Protein 2KOZ (pdb70)

Foldseek 3Di:
DDAQVVQQVVLVVVPAHGWGQDPNRIDHHRDPD

Radius of gyration: 8.79 Å; Cα contacts (8 Å, |Δi|>4): 62; chains: 1; bounding box: 29×17×13 Å

Sequence (33 aa):
ACNDRDCSLDCIMKGYNTGSCVRGSCQCRRTSGACNDRDCSLDCIMKGYNTGSCVRGSCQCRRTSGACNDRDCSLDCIMKGYNTGSCVRGSCQCRRTSGACNDRDCSLDCIMKGYNTGSCVRGSCQCRRTSGACNDRDCSLDCIMKGYNTGSCVRGSCQCRRTSGACNDRDCSLDCIMKGYNTGSCVRGSCQCRRTSGACNDRDCSLDCIMKGYNTGSCVRGSCQCRRTSGACNDRDCSLDCIMKGYNTGSCVRGSCQCRRTSGACNDRDCSLDCIMKGYNTGSCVRGSCQCRRTSGACNDRDCSLDCIMKGYNTGSCVRGSCQCRRTSGACNDRDCSLDCIMKGYNTGSCVRGSCQCRRTSGACNDRDCSLDCIMKGYNTGSCVRGSCQCRRTSGACNDRDCSLDCIMKGYNTGSCVRGSCQCRRTSGACNDRDCSLDCIMKGYNTGSCVRGSCQCRRTSGACNDRDCSLDCIMKGYNTGSCVRGSCQCRRTSGACNDRDCSLDCIMKGYNTGSCVRGSCQCRRTSGACNDRDCSLDCIMKGYNTGSCVRGSCQCRRTSGACNDRDCSLDCIMKGYNTGSCVRGSCQCRRTSGACNDRDCSLDCIMKGYNTGSCVRGSCQCRRTSGACNDRDCSLDCIMKGYNTGSCVRGSCQCRRTSGACNDRDCSLDCIMKGYNTGSCVRGSCQCRRTSGACNDRDCSLDCIMKGYNTGSCVRGSCQCRRTSGACNDRDCSLDCIMKGYNTGSCVRGSCQCRRTSGACNDRDCSLDCIMKGYNTGSCVRGSCQCRRTSGACNDRDCSLDCIMKGYNTGSCVRGSCQCRRTSG

Solvent-accessible surface area: 2786 Å² total; per-residue (Å²): 122,42,62,82,166,93,3,24,103,72,0,98,164,106,47,99,69,51,7,62,52,61,236,60,48,36,96,27,180,169,100,101,147

Structure (mmCIF, N/CA/C/O backbone):
data_2KOZ
#
_entry.id   2KOZ
#
loop_
_atom_site.group_PDB
_atom_site.id
_atom_site.type_symbol
_atom_site.label_atom_id
_atom_site.label_alt_id
_atom_site.label_comp_id
_atom_site.label_asym_id
_atom_site.label_entity_id
_atom_site.label_seq_id
_atom_site.pdbx_PDB_ins_code
_atom_site.Cartn_x
_atom_site.Cartn_y
_atom_site.Cartn_z
_atom_site.occupancy
_atom_site.B_iso_or_equiv
_atom_site.auth_seq_id
_atom_site.auth_comp_id
_atom_site.auth_asym_id
_atom_site.auth_atom_id
_atom_site.pdbx_PDB_model_num
ATOM 1 N N . ALA A 1 1 ? 14.994 -0.490 1.789 1.00 0.00 1 ALA A N 1
ATOM 2 C CA . ALA A 1 1 ? 14.295 -1.645 2.423 1.00 0.00 1 ALA A CA 1
ATOM 3 C C . ALA A 1 1 ? 12.869 -1.761 1.881 1.00 0.00 1 ALA A C 1
ATOM 4 O O . ALA A 1 1 ? 12.050 -0.883 2.069 1.00 0.00 1 ALA A O 1
ATOM 13 N N . CYS A 1 2 ? 12.566 -2.837 1.207 1.00 0.00 2 CYS A N 1
ATOM 14 C CA . CYS A 1 2 ? 11.195 -3.006 0.650 1.00 0.00 2 CYS A CA 1
ATOM 15 C C . CYS A 1 2 ? 10.249 -3.560 1.724 1.00 0.00 2 CYS A C 1
ATOM 16 O O . CYS A 1 2 ? 9.069 -3.732 1.495 1.00 0.00 2 CYS A O 1
ATOM 23 N N . ASN A 1 3 ? 10.762 -3.842 2.890 1.00 0.00 3 ASN A N 1
ATOM 24 C CA . ASN A 1 3 ? 9.897 -4.388 3.977 1.00 0.00 3 ASN A CA 1
ATOM 25 C C . ASN A 1 3 ? 8.556 -3.649 4.014 1.00 0.00 3 ASN A C 1
ATOM 26 O O . ASN A 1 3 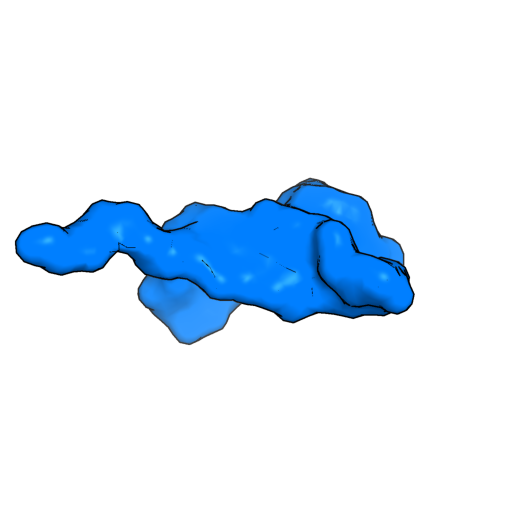? 8.468 -2.484 3.681 1.00 0.00 3 ASN A O 1
ATOM 37 N N . ASP A 1 4 ? 7.512 -4.320 4.418 1.00 0.00 4 ASP A N 1
ATOM 38 C CA . ASP A 1 4 ? 6.177 -3.659 4.477 1.00 0.00 4 ASP A CA 1
ATOM 39 C C . ASP A 1 4 ? 6.207 -2.489 5.465 1.00 0.00 4 ASP A C 1
ATOM 40 O O . ASP A 1 4 ? 5.341 -1.638 5.459 1.00 0.00 4 ASP A O 1
ATOM 49 N N . ARG A 1 5 ? 7.197 -2.442 6.314 1.00 0.00 5 ARG A N 1
ATOM 50 C CA . ARG A 1 5 ? 7.279 -1.326 7.299 1.00 0.00 5 ARG A CA 1
ATOM 51 C C . ARG A 1 5 ? 7.368 0.015 6.568 1.00 0.00 5 ARG A C 1
ATOM 52 O O . ARG A 1 5 ? 6.445 0.805 6.586 1.00 0.00 5 ARG A O 1
ATOM 73 N N . ASP A 1 6 ? 8.470 0.278 5.920 1.00 0.00 6 ASP A N 1
ATOM 74 C CA . ASP A 1 6 ? 8.610 1.568 5.186 1.00 0.00 6 ASP A CA 1
ATOM 75 C C . ASP A 1 6 ? 7.735 1.554 3.931 1.00 0.00 6 ASP A C 1
ATOM 76 O O . ASP A 1 6 ? 7.263 2.578 3.479 1.00 0.00 6 ASP A O 1
ATOM 85 N N . CYS A 1 7 ? 7.511 0.398 3.366 1.00 0.00 7 CYS A N 1
ATOM 86 C CA . CYS A 1 7 ? 6.663 0.319 2.143 1.00 0.00 7 CYS A CA 1
ATOM 87 C C . CYS A 1 7 ? 5.220 0.698 2.481 1.00 0.00 7 CYS A C 1
ATOM 88 O O . CYS A 1 7 ? 4.655 1.606 1.906 1.00 0.00 7 CYS A O 1
ATOM 95 N N . SER A 1 8 ? 4.620 0.010 3.414 1.00 0.00 8 SER A N 1
ATOM 96 C CA . SER A 1 8 ? 3.215 0.336 3.789 1.00 0.00 8 SER A CA 1
ATOM 97 C C . SER A 1 8 ? 3.123 1.797 4.234 1.00 0.00 8 SER A C 1
ATOM 98 O O . SER A 1 8 ? 2.313 2.557 3.741 1.00 0.00 8 SER A O 1
ATOM 106 N N . LEU A 1 9 ? 3.951 2.197 5.159 1.00 0.00 9 LEU A N 1
ATOM 107 C CA . LEU A 1 9 ? 3.915 3.611 5.630 1.00 0.00 9 LEU A CA 1
ATOM 108 C C . LEU A 1 9 ? 3.891 4.559 4.429 1.00 0.00 9 LEU A C 1
ATOM 109 O O . LEU A 1 9 ? 3.052 5.433 4.329 1.00 0.00 9 LEU A O 1
ATOM 125 N N . ASP A 1 10 ? 4.806 4.390 3.514 1.00 0.00 10 ASP A N 1
ATOM 126 C CA . ASP A 1 10 ? 4.834 5.276 2.317 1.00 0.00 10 ASP A CA 1
ATOM 127 C C . ASP A 1 10 ? 3.573 5.060 1.476 1.00 0.00 10 ASP A C 1
ATOM 128 O O . ASP A 1 10 ? 3.022 5.985 0.915 1.00 0.00 10 ASP A O 1
ATOM 137 N N . CYS A 1 11 ? 3.112 3.842 1.388 1.00 0.00 11 CYS A N 1
ATOM 138 C CA . CYS A 1 11 ? 1.885 3.567 0.587 1.00 0.00 11 CYS A CA 1
ATOM 139 C C . CYS A 1 11 ? 0.695 4.328 1.177 1.00 0.00 11 CYS A C 1
ATOM 140 O O . CYS A 1 11 ? -0.114 4.886 0.461 1.00 0.00 11 CYS A O 1
ATOM 147 N N . ILE A 1 12 ? 0.582 4.358 2.477 1.00 0.00 12 ILE A N 1
ATOM 148 C CA . ILE A 1 12 ? -0.554 5.088 3.109 1.00 0.00 12 ILE A CA 1
ATOM 149 C C . ILE A 1 12 ? -0.382 6.594 2.906 1.00 0.00 12 ILE A C 1
ATOM 150 O O . ILE A 1 12 ? -1.342 7.338 2.851 1.00 0.00 12 ILE A O 1
ATOM 166 N N . MET A 1 13 ? 0.835 7.048 2.792 1.00 0.00 13 MET A N 1
ATOM 167 C CA . MET A 1 13 ? 1.073 8.506 2.589 1.00 0.00 13 MET A CA 1
ATOM 168 C C . MET A 1 13 ? 0.900 8.867 1.113 1.00 0.00 13 MET A C 1
ATOM 169 O O . MET A 1 13 ? 0.337 9.890 0.776 1.00 0.00 13 MET A O 1
ATOM 183 N N . LYS A 1 14 ? 1.380 8.035 0.229 1.00 0.00 14 LYS A N 1
ATOM 184 C CA . LYS A 1 14 ? 1.243 8.331 -1.225 1.00 0.00 14 LYS A CA 1
ATOM 185 C C . LYS A 1 14 ? -0.215 8.655 -1.564 1.00 0.00 14 LYS A C 1
ATOM 186 O O . LYS A 1 14 ? -0.496 9.492 -2.399 1.00 0.00 14 LYS A O 1
ATOM 205 N N . GLY A 1 15 ? -1.145 7.998 -0.924 1.00 0.00 15 GLY A N 1
ATOM 206 C CA . GLY A 1 15 ? -2.577 8.269 -1.210 1.00 0.00 15 GLY A CA 1
ATOM 207 C C . GLY A 1 15 ? -3.374 6.964 -1.143 1.00 0.00 15 GLY A C 1
ATOM 208 O O . GLY A 1 15 ? -4.589 6.967 -1.175 1.00 0.00 15 GLY A O 1
ATOM 212 N N . TYR A 1 16 ? -2.703 5.848 -1.052 1.00 0.00 16 TYR A N 1
ATOM 213 C CA . TYR A 1 16 ? -3.425 4.547 -0.987 1.00 0.00 16 TYR A CA 1
ATOM 214 C C . TYR A 1 16 ? -3.751 4.195 0.467 1.00 0.00 16 TYR A C 1
ATOM 215 O O . TYR A 1 16 ? -4.006 5.059 1.282 1.00 0.00 16 TYR A O 1
ATOM 233 N N . ASN A 1 17 ? -3.749 2.932 0.797 1.00 0.00 17 ASN A N 1
ATOM 234 C CA . ASN A 1 17 ? -4.064 2.532 2.198 1.00 0.00 17 ASN A CA 1
ATOM 235 C C . ASN A 1 17 ? -3.001 1.566 2.732 1.00 0.00 17 ASN A C 1
ATOM 236 O O . ASN A 1 17 ? -2.651 1.596 3.896 1.00 0.00 17 ASN A O 1
ATOM 247 N N . THR A 1 18 ? -2.486 0.707 1.895 1.00 0.00 18 THR A N 1
ATOM 248 C CA . THR A 1 18 ? -1.449 -0.257 2.365 1.00 0.00 18 THR A CA 1
ATOM 249 C C . THR A 1 18 ? -0.591 -0.736 1.189 1.00 0.00 18 THR A C 1
ATOM 250 O O . THR A 1 18 ? -0.859 -0.429 0.045 1.00 0.00 18 THR A O 1
ATOM 261 N N . GLY A 1 19 ? 0.439 -1.488 1.466 1.00 0.00 19 GLY A N 1
ATOM 262 C CA . GLY A 1 19 ? 1.316 -1.990 0.370 1.00 0.00 19 GLY A CA 1
ATOM 263 C C . GLY A 1 19 ? 2.251 -3.070 0.918 1.00 0.00 19 GLY A C 1
ATOM 264 O O . GLY A 1 19 ? 2.211 -3.404 2.086 1.00 0.00 19 GLY A O 1
ATOM 268 N N . SER A 1 20 ? 3.093 -3.621 0.087 1.00 0.00 20 SER A N 1
ATOM 269 C CA . SER A 1 20 ? 4.030 -4.679 0.566 1.00 0.00 20 SER A CA 1
ATOM 270 C C . SER A 1 20 ? 5.257 -4.754 -0.347 1.00 0.00 20 SER A C 1
ATOM 271 O O . SER A 1 20 ? 5.351 -4.056 -1.337 1.00 0.00 20 SER A O 1
ATOM 279 N N . CYS A 1 21 ? 6.199 -5.597 -0.021 1.00 0.00 21 CYS A N 1
ATOM 280 C CA . CYS A 1 21 ? 7.419 -5.716 -0.871 1.00 0.00 21 CYS A CA 1
ATOM 281 C C . CYS A 1 21 ? 7.135 -6.604 -2.085 1.00 0.00 21 CYS A C 1
ATOM 282 O O . CYS A 1 21 ? 6.557 -7.666 -1.968 1.00 0.00 21 CYS A O 1
ATOM 289 N N . VAL A 1 22 ? 7.537 -6.178 -3.252 1.00 0.00 22 VAL A N 1
ATOM 290 C CA . VAL A 1 22 ? 7.288 -6.998 -4.472 1.00 0.00 22 VAL A CA 1
ATOM 291 C C . VAL A 1 22 ? 8.604 -7.247 -5.216 1.00 0.00 22 VAL A C 1
ATOM 292 O O . VAL A 1 22 ? 9.285 -6.325 -5.617 1.00 0.00 22 VAL A O 1
ATOM 305 N N . ARG A 1 23 ? 8.967 -8.488 -5.401 1.00 0.00 23 ARG A N 1
ATOM 306 C CA . ARG A 1 23 ? 10.241 -8.791 -6.117 1.00 0.00 23 ARG A CA 1
ATOM 307 C C . ARG A 1 23 ? 11.350 -7.855 -5.631 1.00 0.00 23 ARG A C 1
ATOM 308 O O . ARG A 1 23 ? 12.289 -7.564 -6.346 1.00 0.00 23 ARG A O 1
ATOM 329 N N . GLY A 1 24 ? 11.246 -7.378 -4.421 1.00 0.00 24 GLY A N 1
ATOM 330 C CA . GLY A 1 24 ? 12.290 -6.458 -3.890 1.00 0.00 24 GLY A CA 1
ATOM 331 C C . GLY A 1 24 ? 11.871 -5.011 -4.156 1.00 0.00 24 GLY A C 1
ATOM 332 O O . GLY A 1 24 ? 12.693 -4.124 -4.262 1.00 0.00 24 GLY A O 1
ATOM 336 N N . SER A 1 25 ? 10.593 -4.769 -4.266 1.00 0.00 25 SER A N 1
ATOM 337 C CA . SER A 1 25 ? 10.114 -3.380 -4.526 1.00 0.00 25 SER A CA 1
ATOM 338 C C . SER A 1 25 ? 9.029 -3.000 -3.517 1.00 0.00 25 SER A C 1
ATOM 339 O O . SER A 1 25 ? 8.928 -3.581 -2.458 1.00 0.00 25 SER A O 1
ATOM 347 N N . CYS A 1 26 ? 8.216 -2.031 -3.834 1.00 0.00 26 CYS A N 1
ATOM 348 C CA . CYS A 1 26 ? 7.145 -1.626 -2.878 1.00 0.00 26 CYS A CA 1
ATOM 349 C C . CYS A 1 26 ? 5.903 -1.147 -3.632 1.00 0.00 26 CYS A C 1
ATOM 350 O O . CYS A 1 26 ? 5.912 -0.117 -4.276 1.00 0.00 26 CYS A O 1
ATOM 357 N N . GLN A 1 27 ? 4.829 -1.883 -3.545 1.00 0.00 27 GLN A N 1
ATOM 358 C CA . GLN A 1 27 ? 3.580 -1.469 -4.245 1.00 0.00 27 GLN A CA 1
ATOM 359 C C . GLN A 1 27 ? 2.508 -1.097 -3.218 1.00 0.00 27 GLN A C 1
ATOM 360 O O . GLN A 1 27 ? 2.586 -1.474 -2.065 1.00 0.00 27 GLN A O 1
ATOM 374 N N . CYS A 1 28 ? 1.511 -0.359 -3.620 1.00 0.00 28 CYS A N 1
ATOM 375 C CA . CYS A 1 28 ? 0.444 0.034 -2.656 1.00 0.00 28 CYS A CA 1
ATOM 376 C C . CYS A 1 28 ? -0.914 -0.500 -3.117 1.00 0.00 28 CYS A C 1
ATOM 377 O O . CYS A 1 28 ? -1.088 -0.888 -4.255 1.00 0.00 28 CYS A O 1
ATOM 384 N N . ARG A 1 29 ? -1.879 -0.524 -2.237 1.00 0.00 29 ARG A N 1
ATOM 385 C CA . ARG A 1 29 ? -3.228 -1.031 -2.620 1.00 0.00 29 ARG A CA 1
ATOM 386 C C . ARG A 1 29 ? -4.313 -0.270 -1.854 1.00 0.00 29 ARG A C 1
ATOM 387 O O . ARG A 1 29 ? -4.225 -0.080 -0.657 1.00 0.00 29 ARG A O 1
ATOM 408 N N . ARG A 1 30 ? -5.337 0.166 -2.535 1.00 0.00 30 ARG A N 1
ATOM 409 C CA . ARG A 1 30 ? -6.426 0.915 -1.845 1.00 0.00 30 ARG A CA 1
ATOM 410 C C . ARG A 1 30 ? -7.537 -0.046 -1.408 1.00 0.00 30 ARG A C 1
ATOM 411 O O . ARG A 1 30 ? -7.752 -1.077 -2.013 1.00 0.00 30 ARG A O 1
ATOM 432 N N . THR A 1 31 ? -8.243 0.287 -0.362 1.00 0.00 31 THR A N 1
ATOM 433 C CA . THR A 1 31 ? -9.339 -0.607 0.111 1.00 0.00 31 THR A CA 1
ATOM 434 C C . THR A 1 31 ? -10.699 0.055 -0.121 1.00 0.00 31 THR A C 1
ATOM 435 O O . THR A 1 31 ? -11.314 0.569 0.791 1.00 0.00 31 THR A O 1
ATOM 446 N N . SER A 1 32 ? -11.173 0.048 -1.338 1.00 0.00 32 SER A N 1
ATOM 447 C CA . SER A 1 32 ? -12.493 0.679 -1.626 1.00 0.00 32 SER A CA 1
ATOM 448 C C . SER A 1 32 ? -12.989 0.259 -3.012 1.00 0.00 32 SER A C 1
ATOM 449 O O . SER A 1 32 ? -12.220 -0.152 -3.859 1.00 0.00 32 SER A O 1
ATOM 457 N N . GLY A 1 33 ? -14.268 0.357 -3.250 1.00 0.00 33 GLY A N 1
ATOM 458 C CA . GLY A 1 33 ? -14.812 -0.035 -4.581 1.00 0.00 33 GLY A CA 1
ATOM 459 C C . GLY A 1 33 ? -16.023 -0.951 -4.389 1.00 0.00 33 GLY A C 1
ATOM 460 O O . GLY A 1 33 ? -17.128 -0.497 -4.633 1.00 0.00 33 GLY A O 1
ATOM 465 N N . ALA A 1 1 ? 15.659 -4.955 0.382 1.00 0.00 1 ALA A N 2
ATOM 466 C CA . ALA A 1 1 ? 15.757 -3.487 0.617 1.00 0.00 1 ALA A CA 2
ATOM 467 C C . ALA A 1 1 ? 14.382 -2.915 0.974 1.00 0.00 1 ALA A C 2
ATOM 468 O O . ALA A 1 1 ? 14.271 -1.861 1.567 1.00 0.00 1 ALA A O 2
ATOM 477 N N . CYS A 1 2 ? 13.333 -3.603 0.614 1.00 0.00 2 CYS A N 2
ATOM 478 C CA . CYS A 1 2 ? 11.965 -3.099 0.933 1.00 0.00 2 CYS A CA 2
ATOM 479 C C . CYS A 1 2 ? 11.498 -3.657 2.281 1.00 0.00 2 CYS A C 2
ATOM 480 O O . CYS A 1 2 ? 11.893 -4.730 2.692 1.00 0.00 2 CYS A O 2
ATOM 487 N N . ASN A 1 3 ? 10.655 -2.935 2.966 1.00 0.00 3 ASN A N 2
ATOM 488 C CA . ASN A 1 3 ? 10.154 -3.417 4.286 1.00 0.00 3 ASN A CA 2
ATOM 489 C C . ASN A 1 3 ? 8.681 -3.035 4.456 1.00 0.00 3 ASN A C 2
ATOM 490 O O . ASN A 1 3 ? 8.291 -1.912 4.204 1.00 0.00 3 ASN A O 2
ATOM 501 N N . ASP A 1 4 ? 7.861 -3.956 4.879 1.00 0.00 4 ASP A N 2
ATOM 502 C CA . ASP A 1 4 ? 6.416 -3.638 5.059 1.00 0.00 4 ASP A CA 2
ATOM 503 C C . ASP A 1 4 ? 6.252 -2.446 6.006 1.00 0.00 4 ASP A C 2
ATOM 504 O O . ASP A 1 4 ? 5.216 -1.816 6.054 1.00 0.00 4 ASP A O 2
ATOM 513 N N . ARG A 1 5 ? 7.271 -2.134 6.759 1.00 0.00 5 ARG A N 2
ATOM 514 C CA . ARG A 1 5 ? 7.180 -0.984 7.702 1.00 0.00 5 ARG A CA 2
ATOM 515 C C . ARG A 1 5 ? 7.201 0.341 6.934 1.00 0.00 5 ARG A C 2
ATOM 516 O O . ARG A 1 5 ? 6.247 1.094 6.948 1.00 0.00 5 ARG A O 2
ATOM 537 N N . ASP A 1 6 ? 8.286 0.634 6.269 1.00 0.00 6 ASP A N 2
ATOM 538 C CA . ASP A 1 6 ? 8.370 1.912 5.506 1.00 0.00 6 ASP A CA 2
ATOM 539 C C . ASP A 1 6 ? 7.551 1.823 4.215 1.00 0.00 6 ASP A C 2
ATOM 540 O O . ASP A 1 6 ? 7.054 2.813 3.717 1.00 0.00 6 ASP A O 2
ATOM 549 N N . CYS A 1 7 ? 7.404 0.646 3.669 1.00 0.00 7 CYS A N 2
ATOM 550 C CA . CYS A 1 7 ? 6.615 0.508 2.411 1.00 0.00 7 CYS A CA 2
ATOM 551 C C . CYS A 1 7 ? 5.146 0.846 2.676 1.00 0.00 7 CYS A C 2
ATOM 552 O O . CYS A 1 7 ? 4.547 1.643 1.981 1.00 0.00 7 CYS A O 2
ATOM 559 N N . SER A 1 8 ? 4.560 0.253 3.679 1.00 0.00 8 SER A N 2
ATOM 560 C CA . SER A 1 8 ? 3.133 0.550 3.986 1.00 0.00 8 SER A CA 2
ATOM 561 C C . SER A 1 8 ? 2.987 2.017 4.399 1.00 0.00 8 SER A C 2
ATOM 562 O O . SER A 1 8 ? 2.203 2.756 3.839 1.00 0.00 8 SER A O 2
ATOM 570 N N . LEU A 1 9 ? 3.744 2.444 5.374 1.00 0.00 9 LEU A N 2
ATOM 571 C CA . LEU A 1 9 ? 3.653 3.864 5.817 1.00 0.00 9 LEU A CA 2
ATOM 572 C C . LEU A 1 9 ? 3.704 4.794 4.603 1.00 0.00 9 LEU A C 2
ATOM 573 O O . LEU A 1 9 ? 2.888 5.682 4.453 1.00 0.00 9 LEU A O 2
ATOM 589 N N . ASP A 1 10 ? 4.654 4.592 3.730 1.00 0.00 10 ASP A N 2
ATOM 590 C CA . ASP A 1 10 ? 4.751 5.458 2.521 1.00 0.00 10 ASP A CA 2
ATOM 591 C C . ASP A 1 10 ? 3.558 5.201 1.600 1.00 0.00 10 ASP A C 2
ATOM 592 O O . ASP A 1 10 ? 2.981 6.114 1.042 1.00 0.00 10 ASP A O 2
ATOM 601 N N . CYS A 1 11 ? 3.181 3.962 1.439 1.00 0.00 11 CYS A N 2
ATOM 602 C CA . CYS A 1 11 ? 2.022 3.642 0.560 1.00 0.00 11 CYS A CA 2
ATOM 603 C C . CYS A 1 11 ? 0.760 4.329 1.087 1.00 0.00 11 CYS A C 2
ATOM 604 O O . CYS A 1 11 ? 0.002 4.915 0.340 1.00 0.00 11 CYS A O 2
ATOM 611 N N . ILE A 1 12 ? 0.530 4.262 2.371 1.00 0.00 12 ILE A N 2
ATOM 612 C CA . ILE A 1 12 ? -0.680 4.914 2.946 1.00 0.00 12 ILE A CA 2
ATOM 613 C C . ILE A 1 12 ? -0.611 6.428 2.736 1.00 0.00 12 ILE A C 2
ATOM 614 O O . ILE A 1 12 ? -1.616 7.089 2.560 1.00 0.00 12 ILE A O 2
ATOM 630 N N . MET A 1 13 ? 0.570 6.979 2.750 1.00 0.00 13 MET A N 2
ATOM 631 C CA . MET A 1 13 ? 0.711 8.449 2.548 1.00 0.00 13 MET A CA 2
ATOM 632 C C . MET A 1 13 ? 0.403 8.813 1.093 1.00 0.00 13 MET A C 2
ATOM 633 O O . MET A 1 13 ? -0.173 9.845 0.810 1.00 0.00 13 MET A O 2
ATOM 647 N N . LYS A 1 14 ? 0.780 7.971 0.169 1.00 0.00 14 LYS A N 2
ATOM 648 C CA . LYS A 1 14 ? 0.505 8.268 -1.265 1.00 0.00 14 LYS A CA 2
ATOM 649 C C . LYS A 1 14 ? -0.992 8.514 -1.474 1.00 0.00 14 LYS A C 2
ATOM 650 O O . LYS A 1 14 ? -1.406 9.072 -2.471 1.00 0.00 14 LYS A O 2
ATOM 669 N N . GLY A 1 15 ? -1.805 8.103 -0.542 1.00 0.00 15 GLY A N 2
ATOM 670 C CA . GLY A 1 15 ? -3.268 8.311 -0.682 1.00 0.00 15 GLY A CA 2
ATOM 671 C C . GLY A 1 15 ? -3.963 6.965 -0.903 1.00 0.00 15 GLY A C 2
ATOM 672 O O . GLY A 1 15 ? -5.158 6.901 -1.108 1.00 0.00 15 GLY A O 2
ATOM 676 N N . TYR A 1 16 ? -3.224 5.890 -0.864 1.00 0.00 16 TYR A N 2
ATOM 677 C CA . TYR A 1 16 ? -3.845 4.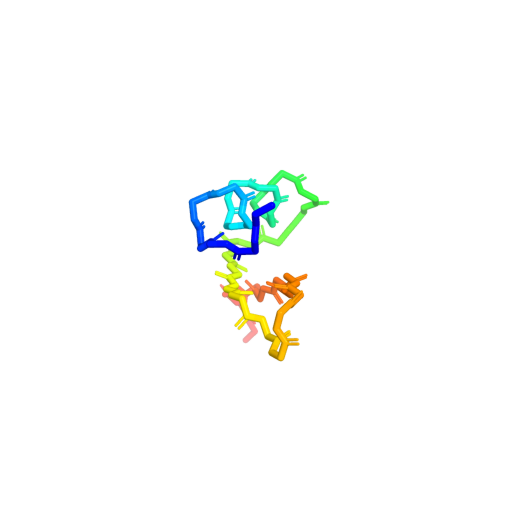552 -1.073 1.00 0.00 16 TYR A CA 2
ATOM 678 C C . TYR A 1 16 ? -4.320 3.975 0.265 1.00 0.00 16 TYR A C 2
ATOM 679 O O . TYR A 1 16 ? -4.912 4.666 1.071 1.00 0.00 16 TYR A O 2
ATOM 697 N N . ASN A 1 17 ? -4.070 2.717 0.511 1.00 0.00 17 ASN A N 2
ATOM 698 C CA . ASN A 1 17 ? -4.518 2.110 1.799 1.00 0.00 17 ASN A CA 2
ATOM 699 C C . ASN A 1 17 ? -3.390 1.282 2.420 1.00 0.00 17 ASN A C 2
ATOM 700 O O . ASN A 1 17 ? -3.230 1.240 3.624 1.00 0.00 17 ASN A O 2
ATOM 711 N N . THR A 1 18 ? -2.607 0.622 1.612 1.00 0.00 18 THR A N 2
ATOM 712 C CA . THR A 1 18 ? -1.494 -0.203 2.163 1.00 0.00 18 THR A CA 2
ATOM 713 C C . THR A 1 18 ? -0.509 -0.575 1.053 1.00 0.00 18 THR A C 2
ATOM 714 O O . THR A 1 18 ? -0.653 -0.164 -0.082 1.00 0.00 18 THR A O 2
ATOM 725 N N . GLY A 1 19 ? 0.490 -1.352 1.370 1.00 0.00 19 GLY A N 2
ATOM 726 C CA . GLY A 1 19 ? 1.483 -1.751 0.334 1.00 0.00 19 GLY A CA 2
ATOM 727 C C . GLY A 1 19 ? 2.361 -2.879 0.876 1.00 0.00 19 GLY A C 2
ATOM 728 O O . GLY A 1 19 ? 2.235 -3.285 2.014 1.00 0.00 19 GLY A O 2
ATOM 732 N N . SER A 1 20 ? 3.250 -3.387 0.068 1.00 0.00 20 SER A N 2
ATOM 733 C CA . SER A 1 20 ? 4.140 -4.489 0.535 1.00 0.00 20 SER A CA 2
ATOM 734 C C . SER A 1 20 ? 5.354 -4.608 -0.388 1.00 0.00 20 SER A C 2
ATOM 735 O O . SER A 1 20 ? 5.496 -3.867 -1.342 1.00 0.00 20 SER A O 2
ATOM 743 N N . CYS A 1 21 ? 6.230 -5.537 -0.116 1.00 0.00 21 CYS A N 2
ATOM 744 C CA . CYS A 1 21 ? 7.431 -5.700 -0.984 1.00 0.00 21 CYS A CA 2
ATOM 745 C C . CYS A 1 21 ? 7.083 -6.557 -2.202 1.00 0.00 21 CYS A C 2
ATOM 746 O O . CYS A 1 21 ? 6.456 -7.592 -2.086 1.00 0.00 21 CYS A O 2
ATOM 753 N N . VAL A 1 22 ? 7.483 -6.136 -3.371 1.00 0.00 22 VAL A N 2
ATOM 754 C CA . VAL A 1 22 ? 7.169 -6.930 -4.594 1.00 0.00 22 VAL A CA 2
ATOM 755 C C . VAL A 1 22 ? 8.459 -7.336 -5.311 1.00 0.00 22 VAL A C 2
ATOM 756 O O . VAL A 1 22 ? 9.168 -6.507 -5.847 1.00 0.00 22 VAL A O 2
ATOM 769 N N . ARG A 1 23 ? 8.769 -8.603 -5.323 1.00 0.00 23 ARG A N 2
ATOM 770 C CA . ARG A 1 23 ? 10.013 -9.059 -6.005 1.00 0.00 23 ARG A CA 2
ATOM 771 C C . ARG A 1 23 ? 11.192 -8.172 -5.597 1.00 0.00 23 ARG A C 2
ATOM 772 O O . ARG A 1 23 ? 12.161 -8.042 -6.317 1.00 0.00 23 ARG A O 2
ATOM 793 N N . GLY A 1 24 ? 11.114 -7.559 -4.448 1.00 0.00 24 GLY A N 2
ATOM 794 C CA . GLY A 1 24 ? 12.228 -6.679 -3.996 1.00 0.00 24 GLY A CA 2
ATOM 795 C C . GLY A 1 24 ? 11.881 -5.221 -4.299 1.00 0.00 24 GLY A C 2
ATOM 796 O O . GLY A 1 24 ? 12.746 -4.404 -4.538 1.00 0.00 24 GLY A O 2
ATOM 800 N N . SER A 1 25 ? 10.619 -4.888 -4.293 1.00 0.00 25 SER A N 2
ATOM 801 C CA . SER A 1 25 ? 10.219 -3.480 -4.584 1.00 0.00 25 SER A CA 2
ATOM 802 C C . SER A 1 25 ? 9.191 -2.997 -3.558 1.00 0.00 25 SER A C 2
ATOM 803 O O . SER A 1 25 ? 9.114 -3.500 -2.455 1.00 0.00 25 SER A O 2
ATOM 811 N N . CYS A 1 26 ? 8.401 -2.020 -3.916 1.00 0.00 26 CYS A N 2
ATOM 812 C CA . CYS A 1 26 ? 7.379 -1.495 -2.964 1.00 0.00 26 CYS A CA 2
ATOM 813 C C . CYS A 1 26 ? 6.128 -1.044 -3.724 1.00 0.00 26 CYS A C 2
ATOM 814 O O . CYS A 1 26 ? 6.159 -0.088 -4.474 1.00 0.00 26 CYS A O 2
ATOM 821 N N . GLN A 1 27 ? 5.029 -1.721 -3.534 1.00 0.00 27 GLN A N 2
ATOM 822 C CA . GLN A 1 27 ? 3.778 -1.326 -4.245 1.00 0.00 27 GLN A CA 2
ATOM 823 C C . GLN A 1 27 ? 2.700 -0.929 -3.233 1.00 0.00 27 GLN A C 2
ATOM 824 O O . GLN A 1 27 ? 2.732 -1.335 -2.088 1.00 0.00 27 GLN A O 2
ATOM 838 N N . CYS A 1 28 ? 1.746 -0.138 -3.644 1.00 0.00 28 CYS A N 2
ATOM 839 C CA . CYS A 1 28 ? 0.671 0.283 -2.701 1.00 0.00 28 CYS A CA 2
ATOM 840 C C . CYS A 1 28 ? -0.701 -0.129 -3.241 1.00 0.00 28 CYS A C 2
ATOM 841 O O . CYS A 1 28 ? -0.887 -0.298 -4.429 1.00 0.00 28 CYS A O 2
ATOM 848 N N . ARG A 1 29 ? -1.664 -0.291 -2.374 1.00 0.00 29 ARG A N 2
ATOM 849 C CA . ARG A 1 29 ? -3.025 -0.690 -2.836 1.00 0.00 29 ARG A CA 2
ATOM 850 C C . ARG A 1 29 ? -4.093 0.071 -2.046 1.00 0.00 29 ARG A C 2
ATOM 851 O O . ARG A 1 29 ? -3.882 0.458 -0.913 1.00 0.00 29 ARG A O 2
ATOM 872 N N . ARG A 1 30 ? -5.237 0.286 -2.634 1.00 0.00 30 ARG A N 2
ATOM 873 C CA . ARG A 1 30 ? -6.317 1.022 -1.914 1.00 0.00 30 ARG A CA 2
ATOM 874 C C . ARG A 1 30 ? -7.224 0.037 -1.171 1.00 0.00 30 ARG A C 2
ATOM 875 O O . ARG A 1 30 ? -6.920 -1.134 -1.051 1.00 0.00 30 ARG A O 2
ATOM 896 N N . THR A 1 31 ? -8.335 0.504 -0.669 1.00 0.00 31 THR A N 2
ATOM 897 C CA . THR A 1 31 ? -9.260 -0.407 0.068 1.00 0.00 31 THR A CA 2
ATOM 898 C C . THR A 1 31 ? -10.593 -0.521 -0.679 1.00 0.00 31 THR A C 2
ATOM 899 O O . THR A 1 31 ? -11.507 -1.189 -0.235 1.00 0.00 31 THR A O 2
ATOM 910 N N . SER A 1 32 ? -10.711 0.125 -1.806 1.00 0.00 32 SER A N 2
ATOM 911 C CA . SER A 1 32 ? -11.985 0.052 -2.577 1.00 0.00 32 SER A CA 2
ATOM 912 C C . SER A 1 32 ? -11.761 -0.690 -3.898 1.00 0.00 32 SER A C 2
ATOM 913 O O . SER A 1 32 ? -11.339 -0.114 -4.881 1.00 0.00 32 SER A O 2
ATOM 921 N N . GLY A 1 33 ? -12.043 -1.963 -3.928 1.00 0.00 33 GLY A N 2
ATOM 922 C CA . GLY A 1 33 ? -11.848 -2.740 -5.185 1.00 0.00 33 GLY A CA 2
ATOM 923 C C . GLY A 1 33 ? -11.318 -4.135 -4.848 1.00 0.00 33 GLY A C 2
ATOM 924 O O . GLY A 1 33 ? -11.666 -5.066 -5.553 1.00 0.00 33 GLY A O 2
ATOM 929 N N . ALA A 1 1 ? 16.953 -3.201 -0.242 1.00 0.00 1 ALA A N 3
ATOM 930 C CA . ALA A 1 1 ? 15.787 -4.104 -0.018 1.00 0.00 1 ALA A CA 3
ATOM 931 C C . ALA A 1 1 ? 14.588 -3.303 0.498 1.00 0.00 1 ALA A C 3
ATOM 932 O O . ALA A 1 1 ? 14.739 -2.294 1.159 1.00 0.00 1 ALA A O 3
ATOM 941 N N . CYS A 1 2 ? 13.396 -3.743 0.200 1.00 0.00 2 CYS A N 3
ATOM 942 C CA . CYS A 1 2 ? 12.187 -3.007 0.672 1.00 0.00 2 CYS A CA 3
ATOM 943 C C . CYS A 1 2 ? 11.693 -3.595 1.998 1.00 0.00 2 CYS A C 3
ATOM 944 O O . CYS A 1 2 ? 11.931 -4.746 2.303 1.00 0.00 2 CYS A O 3
ATOM 951 N N . ASN A 1 3 ? 11.003 -2.814 2.785 1.00 0.00 3 ASN A N 3
ATOM 952 C CA . ASN A 1 3 ? 10.492 -3.330 4.087 1.00 0.00 3 ASN A CA 3
ATOM 953 C C . ASN A 1 3 ? 8.966 -3.206 4.139 1.00 0.00 3 ASN A C 3
ATOM 954 O O . ASN A 1 3 ? 8.406 -2.181 3.804 1.00 0.00 3 ASN A O 3
ATOM 965 N N . ASP A 1 4 ? 8.290 -4.242 4.553 1.00 0.00 4 ASP A N 3
ATOM 966 C CA . ASP A 1 4 ? 6.801 -4.180 4.618 1.00 0.00 4 ASP A CA 3
ATOM 967 C C . ASP A 1 4 ? 6.360 -3.001 5.490 1.00 0.00 4 ASP A C 3
ATOM 968 O O . ASP A 1 4 ? 5.303 -2.434 5.297 1.00 0.00 4 ASP A O 3
ATOM 977 N N . ARG A 1 5 ? 7.168 -2.625 6.445 1.00 0.00 5 ARG A N 3
ATOM 978 C CA . ARG A 1 5 ? 6.798 -1.482 7.325 1.00 0.00 5 ARG A CA 3
ATOM 979 C C . ARG A 1 5 ? 6.997 -0.157 6.581 1.00 0.00 5 ARG A C 3
ATOM 980 O O . ARG A 1 5 ? 6.233 0.775 6.737 1.00 0.00 5 ARG A O 3
ATOM 1001 N N . ASP A 1 6 ? 8.019 -0.068 5.774 1.00 0.00 6 ASP A N 3
ATOM 1002 C CA . ASP A 1 6 ? 8.266 1.194 5.022 1.00 0.00 6 ASP A CA 3
ATOM 1003 C C . ASP A 1 6 ? 7.305 1.304 3.837 1.00 0.00 6 ASP A C 3
ATOM 1004 O O . ASP A 1 6 ? 6.850 2.376 3.493 1.00 0.00 6 ASP A O 3
ATOM 1013 N N . CYS A 1 7 ? 6.990 0.204 3.208 1.00 0.00 7 CYS A N 3
ATOM 1014 C CA . CYS A 1 7 ? 6.056 0.256 2.047 1.00 0.00 7 CYS A CA 3
ATOM 1015 C C . CYS A 1 7 ? 4.664 0.681 2.511 1.00 0.00 7 CYS A C 3
ATOM 1016 O O . CYS A 1 7 ? 4.064 1.580 1.958 1.00 0.00 7 CYS A O 3
ATOM 1023 N N . SER A 1 8 ? 4.144 0.048 3.526 1.00 0.00 8 SER A N 3
ATOM 1024 C CA . SER A 1 8 ? 2.792 0.427 4.023 1.00 0.00 8 SER A CA 3
ATOM 1025 C C . SER A 1 8 ? 2.800 1.891 4.472 1.00 0.00 8 SER A C 3
ATOM 1026 O O . SER A 1 8 ? 1.955 2.673 4.085 1.00 0.00 8 SER A O 3
ATOM 1034 N N . LEU A 1 9 ? 3.754 2.268 5.279 1.00 0.00 9 LEU A N 3
ATOM 1035 C CA . LEU A 1 9 ? 3.820 3.681 5.743 1.00 0.00 9 LEU A CA 3
ATOM 1036 C C . LEU A 1 9 ? 3.866 4.624 4.539 1.00 0.00 9 LEU A C 3
ATOM 1037 O O . LEU A 1 9 ? 3.135 5.591 4.465 1.00 0.00 9 LEU A O 3
ATOM 1053 N N . ASP A 1 10 ? 4.720 4.346 3.590 1.00 0.00 10 ASP A N 3
ATOM 1054 C CA . ASP A 1 10 ? 4.808 5.222 2.389 1.00 0.00 10 ASP A CA 3
ATOM 1055 C C . ASP A 1 10 ? 3.569 5.033 1.511 1.00 0.00 10 ASP A C 3
ATOM 1056 O O . ASP A 1 10 ? 2.983 5.984 1.034 1.00 0.00 10 ASP A O 3
ATOM 1065 N N . CYS A 1 11 ? 3.165 3.810 1.296 1.00 0.00 11 CYS A N 3
ATOM 1066 C CA . CYS A 1 11 ? 1.962 3.558 0.453 1.00 0.00 11 CYS A CA 3
ATOM 1067 C C . CYS A 1 11 ? 0.774 4.361 0.991 1.00 0.00 11 CYS A C 3
ATOM 1068 O O . CYS A 1 11 ? 0.063 5.009 0.250 1.00 0.00 11 CYS A O 3
ATOM 1075 N N . ILE A 1 12 ? 0.560 4.322 2.278 1.00 0.00 12 ILE A N 3
ATOM 1076 C CA . ILE A 1 12 ? -0.578 5.085 2.866 1.00 0.00 12 ILE A CA 3
ATOM 1077 C C . ILE A 1 12 ? -0.305 6.588 2.770 1.00 0.00 12 ILE A C 3
ATOM 1078 O O . ILE A 1 12 ? -1.214 7.390 2.682 1.00 0.00 12 ILE A O 3
ATOM 1094 N N . MET A 1 13 ? 0.941 6.974 2.782 1.00 0.00 13 MET A N 3
ATOM 1095 C CA . MET A 1 13 ? 1.275 8.423 2.688 1.00 0.00 13 MET A CA 3
ATOM 1096 C C . MET A 1 13 ? 0.945 8.950 1.290 1.00 0.00 13 MET A C 3
ATOM 1097 O O . MET A 1 13 ? 0.643 10.113 1.108 1.00 0.00 13 MET A O 3
ATOM 1111 N N . LYS A 1 14 ? 0.998 8.102 0.299 1.00 0.00 14 LYS A N 3
ATOM 1112 C CA . LYS A 1 14 ? 0.685 8.551 -1.087 1.00 0.00 14 LYS A CA 3
ATOM 1113 C C . LYS A 1 14 ? -0.809 8.864 -1.218 1.00 0.00 14 LYS A C 3
ATOM 1114 O O . LYS A 1 14 ? -1.217 9.658 -2.042 1.00 0.00 14 LYS A O 3
ATOM 1133 N N . GLY A 1 15 ? -1.627 8.242 -0.412 1.00 0.00 15 GLY A N 3
ATOM 1134 C CA . GLY A 1 15 ? -3.086 8.501 -0.487 1.00 0.00 15 GLY A CA 3
ATOM 1135 C C . GLY A 1 15 ? -3.833 7.187 -0.726 1.00 0.00 15 GLY A C 3
ATOM 1136 O O . GLY A 1 15 ? -5.004 7.178 -1.052 1.00 0.00 15 GLY A O 3
ATOM 1140 N N . TYR A 1 16 ? -3.168 6.075 -0.570 1.00 0.00 16 TYR A N 3
ATOM 1141 C CA . TYR A 1 16 ? -3.843 4.765 -0.789 1.00 0.00 16 TYR A CA 3
ATOM 1142 C C . TYR A 1 16 ? -4.318 4.188 0.548 1.00 0.00 16 TYR A C 3
ATOM 1143 O O . TYR A 1 16 ? -4.619 4.916 1.473 1.00 0.00 16 TYR A O 3
ATOM 1161 N N . ASN A 1 17 ? -4.394 2.889 0.661 1.00 0.00 17 ASN A N 3
ATOM 1162 C CA . ASN A 1 17 ? -4.856 2.281 1.942 1.00 0.00 17 ASN A CA 3
ATOM 1163 C C . ASN A 1 17 ? -3.767 1.376 2.528 1.00 0.00 17 ASN A C 3
ATOM 1164 O O . ASN A 1 17 ? -3.653 1.227 3.729 1.00 0.00 17 ASN A O 3
ATOM 1175 N N . THR A 1 18 ? -2.970 0.767 1.693 1.00 0.00 18 THR A N 3
ATOM 1176 C CA . THR A 1 18 ? -1.894 -0.127 2.211 1.00 0.00 18 THR A CA 3
ATOM 1177 C C . THR A 1 18 ? -1.030 -0.642 1.057 1.00 0.00 18 THR A C 3
ATOM 1178 O O . THR A 1 18 ? -1.334 -0.434 -0.099 1.00 0.00 18 THR A O 3
ATOM 1189 N N . GLY A 1 19 ? 0.047 -1.315 1.364 1.00 0.00 19 GLY A N 3
ATOM 1190 C CA . GLY A 1 19 ? 0.929 -1.842 0.284 1.00 0.00 19 GLY A CA 3
ATOM 1191 C C . GLY A 1 19 ? 1.937 -2.824 0.882 1.00 0.00 19 GLY A C 3
ATOM 1192 O O . GLY A 1 19 ? 1.893 -3.136 2.055 1.00 0.00 19 GLY A O 3
ATOM 1196 N N . SER A 1 20 ? 2.847 -3.314 0.084 1.00 0.00 20 SER A N 3
ATOM 1197 C CA . SER A 1 20 ? 3.859 -4.277 0.609 1.00 0.00 20 SER A CA 3
ATOM 1198 C C . SER A 1 20 ? 5.058 -4.358 -0.342 1.00 0.00 20 SER A C 3
ATOM 1199 O O . SER A 1 20 ? 5.006 -3.889 -1.461 1.00 0.00 20 SER A O 3
ATOM 1207 N N . CYS A 1 21 ? 6.137 -4.947 0.096 1.00 0.00 21 CYS A N 3
ATOM 1208 C CA . CYS A 1 21 ? 7.336 -5.056 -0.786 1.00 0.00 21 CYS A CA 3
ATOM 1209 C C . CYS A 1 21 ? 7.171 -6.224 -1.760 1.00 0.00 21 CYS A C 3
ATOM 1210 O O . CYS A 1 21 ? 6.455 -7.169 -1.496 1.00 0.00 21 CYS A O 3
ATOM 1217 N N . VAL A 1 22 ? 7.831 -6.167 -2.884 1.00 0.00 22 VAL A N 3
ATOM 1218 C CA . VAL A 1 22 ? 7.713 -7.278 -3.873 1.00 0.00 22 VAL A CA 3
ATOM 1219 C C . VAL A 1 22 ? 9.077 -7.578 -4.502 1.00 0.00 22 VAL A C 3
ATOM 1220 O O . VAL A 1 22 ? 9.602 -6.798 -5.271 1.00 0.00 22 VAL A O 3
ATOM 1233 N N . ARG A 1 23 ? 9.652 -8.704 -4.183 1.00 0.00 23 ARG A N 3
ATOM 1234 C CA . ARG A 1 23 ? 10.979 -9.058 -4.764 1.00 0.00 23 ARG A CA 3
ATOM 1235 C C . ARG A 1 23 ? 11.965 -7.899 -4.590 1.00 0.00 23 ARG A C 3
ATOM 1236 O O . ARG A 1 23 ? 12.904 -7.753 -5.345 1.00 0.00 23 ARG A O 3
ATOM 1257 N N . GLY A 1 24 ? 11.759 -7.074 -3.599 1.00 0.00 24 GLY A N 3
ATOM 1258 C CA . GLY A 1 24 ? 12.688 -5.929 -3.381 1.00 0.00 24 GLY A CA 3
ATOM 1259 C C . GLY A 1 24 ? 12.068 -4.652 -3.950 1.00 0.00 24 GLY A C 3
ATOM 1260 O O . GLY A 1 24 ? 12.760 -3.711 -4.284 1.00 0.00 24 GLY A O 3
ATOM 1264 N N . SER A 1 25 ? 10.770 -4.611 -4.062 1.00 0.00 25 SER A N 3
ATOM 1265 C CA . SER A 1 25 ? 10.108 -3.391 -4.610 1.00 0.00 25 SER A CA 3
ATOM 1266 C C . SER A 1 25 ? 9.057 -2.875 -3.626 1.00 0.00 25 SER A C 3
ATOM 1267 O O . SER A 1 25 ? 9.041 -3.249 -2.470 1.00 0.00 25 SER A O 3
ATOM 1275 N N . CYS A 1 26 ? 8.177 -2.019 -4.072 1.00 0.00 26 CYS A N 3
ATOM 1276 C CA . CYS A 1 26 ? 7.134 -1.481 -3.152 1.00 0.00 26 CYS A CA 3
ATOM 1277 C C . CYS A 1 26 ? 5.829 -1.222 -3.910 1.00 0.00 26 CYS A C 3
ATOM 1278 O O . CYS A 1 26 ? 5.777 -0.420 -4.821 1.00 0.00 26 CYS A O 3
ATOM 1285 N N . GLN A 1 27 ? 4.775 -1.895 -3.537 1.00 0.00 27 GLN A N 3
ATOM 1286 C CA . GLN A 1 27 ? 3.472 -1.685 -4.231 1.00 0.00 27 GLN A CA 3
ATOM 1287 C C . GLN A 1 27 ? 2.416 -1.204 -3.231 1.00 0.00 27 GLN A C 3
ATOM 1288 O O . GLN A 1 27 ? 2.457 -1.538 -2.063 1.00 0.00 27 GLN A O 3
ATOM 1302 N N . CYS A 1 28 ? 1.470 -0.424 -3.679 1.00 0.00 28 CYS A N 3
ATOM 1303 C CA . CYS A 1 28 ? 0.413 0.072 -2.752 1.00 0.00 28 CYS A CA 3
ATOM 1304 C C . CYS A 1 28 ? -0.965 -0.398 -3.224 1.00 0.00 28 CYS A C 3
ATOM 1305 O O . CYS A 1 28 ? -1.111 -0.939 -4.303 1.00 0.00 28 CYS A O 3
ATOM 1312 N N . ARG A 1 29 ? -1.976 -0.201 -2.425 1.00 0.00 29 ARG A N 3
ATOM 1313 C CA . ARG A 1 29 ? -3.342 -0.641 -2.830 1.00 0.00 29 ARG A CA 3
ATOM 1314 C C . ARG A 1 29 ? -4.400 0.268 -2.198 1.00 0.00 29 ARG A C 3
ATOM 1315 O O . ARG A 1 29 ? -4.252 0.728 -1.084 1.00 0.00 29 ARG A O 3
ATOM 1336 N N . ARG A 1 30 ? -5.468 0.529 -2.902 1.00 0.00 30 ARG A N 3
ATOM 1337 C CA . ARG A 1 30 ? -6.534 1.406 -2.341 1.00 0.00 30 ARG A CA 3
ATOM 1338 C C . ARG A 1 30 ? -7.591 0.558 -1.626 1.00 0.00 30 ARG A C 3
ATOM 1339 O O . ARG A 1 30 ? -7.442 -0.638 -1.477 1.00 0.00 30 ARG A O 3
ATOM 1360 N N . THR A 1 31 ? -8.656 1.168 -1.185 1.00 0.00 31 THR A N 3
ATOM 1361 C CA . THR A 1 31 ? -9.720 0.394 -0.482 1.00 0.00 31 THR A CA 3
ATOM 1362 C C . THR A 1 31 ? -10.654 -0.263 -1.501 1.00 0.00 31 THR A C 3
ATOM 1363 O O . THR A 1 31 ? -10.347 -0.348 -2.674 1.00 0.00 31 THR A O 3
ATOM 1374 N N . SER A 1 32 ? -11.792 -0.728 -1.063 1.00 0.00 32 SER A N 3
ATOM 1375 C CA . SER A 1 32 ? -12.743 -1.380 -2.010 1.00 0.00 32 SER A CA 3
ATOM 1376 C C . SER A 1 32 ? -14.162 -0.849 -1.778 1.00 0.00 32 SER A C 3
ATOM 1377 O O . SER A 1 32 ? -14.771 -0.273 -2.656 1.00 0.00 32 SER A O 3
ATOM 1385 N N . GLY A 1 33 ? -14.691 -1.042 -0.601 1.00 0.00 33 GLY A N 3
ATOM 1386 C CA . GLY A 1 33 ? -16.068 -0.551 -0.314 1.00 0.00 33 GLY A CA 3
ATOM 1387 C C . GLY A 1 33 ? -16.936 -1.714 0.171 1.00 0.00 33 GLY A C 3
ATOM 1388 O O . GLY A 1 33 ? -18.035 -1.455 0.630 1.00 0.00 33 GLY A O 3
ATOM 1393 N N . ALA A 1 1 ? 13.402 -7.083 2.076 1.00 0.00 1 ALA A N 4
ATOM 1394 C CA . ALA A 1 1 ? 14.374 -6.285 1.273 1.00 0.00 1 ALA A CA 4
ATOM 1395 C C . ALA A 1 1 ? 14.040 -4.793 1.366 1.00 0.00 1 ALA A C 4
ATOM 1396 O O . ALA A 1 1 ? 14.698 -4.041 2.056 1.00 0.00 1 ALA A O 4
ATOM 1405 N N . CYS A 1 2 ? 13.026 -4.363 0.672 1.00 0.00 2 CYS A N 4
ATOM 1406 C CA . CYS A 1 2 ? 12.648 -2.921 0.712 1.00 0.00 2 CYS A CA 4
ATOM 1407 C C . CYS A 1 2 ? 12.058 -2.563 2.082 1.00 0.00 2 CYS A C 4
ATOM 1408 O O . CYS A 1 2 ? 11.759 -1.418 2.360 1.00 0.00 2 CYS A O 4
ATOM 1415 N N . ASN A 1 3 ? 11.885 -3.535 2.937 1.00 0.00 3 ASN A N 4
ATOM 1416 C CA . ASN A 1 3 ? 11.310 -3.254 4.286 1.00 0.00 3 ASN A CA 4
ATOM 1417 C C . ASN A 1 3 ? 9.842 -2.837 4.156 1.00 0.00 3 ASN A C 4
ATOM 1418 O O . ASN A 1 3 ? 9.533 -1.699 3.863 1.00 0.00 3 ASN A O 4
ATOM 1429 N N . ASP A 1 4 ? 8.936 -3.750 4.371 1.00 0.00 4 ASP A N 4
ATOM 1430 C CA . ASP A 1 4 ? 7.489 -3.407 4.260 1.00 0.00 4 ASP A CA 4
ATOM 1431 C C . ASP A 1 4 ? 7.127 -2.301 5.255 1.00 0.00 4 ASP A C 4
ATOM 1432 O O . ASP A 1 4 ? 6.090 -1.677 5.153 1.00 0.00 4 ASP A O 4
ATOM 1441 N N . ARG A 1 5 ? 7.973 -2.053 6.218 1.00 0.00 5 ARG A N 4
ATOM 1442 C CA . ARG A 1 5 ? 7.674 -0.986 7.214 1.00 0.00 5 ARG A CA 4
ATOM 1443 C C . ARG A 1 5 ? 7.548 0.367 6.511 1.00 0.00 5 ARG A C 4
ATOM 1444 O O . ARG A 1 5 ? 6.512 1.002 6.547 1.00 0.00 5 ARG A O 4
ATOM 1465 N N . ASP A 1 6 ? 8.592 0.810 5.866 1.00 0.00 6 ASP A N 4
ATOM 1466 C CA . ASP A 1 6 ? 8.529 2.118 5.156 1.00 0.00 6 ASP A CA 4
ATOM 1467 C C . ASP A 1 6 ? 7.638 1.998 3.918 1.00 0.00 6 ASP A C 4
ATOM 1468 O O . ASP A 1 6 ? 7.186 2.981 3.367 1.00 0.00 6 ASP A O 4
ATOM 1477 N N . CYS A 1 7 ? 7.379 0.796 3.480 1.00 0.00 7 CYS A N 4
ATOM 1478 C CA . CYS A 1 7 ? 6.513 0.607 2.282 1.00 0.00 7 CYS A CA 4
ATOM 1479 C C . CYS A 1 7 ? 5.053 0.885 2.645 1.00 0.00 7 CYS A C 4
ATOM 1480 O O . CYS A 1 7 ? 4.417 1.756 2.081 1.00 0.00 7 CYS A O 4
ATOM 1487 N N . SER A 1 8 ? 4.517 0.159 3.588 1.00 0.00 8 SER A N 4
ATOM 1488 C CA . SER A 1 8 ? 3.099 0.390 3.989 1.00 0.00 8 SER A CA 4
ATOM 1489 C C . SER A 1 8 ? 2.921 1.834 4.464 1.00 0.00 8 SER A C 4
ATOM 1490 O O . SER A 1 8 ? 1.943 2.483 4.157 1.00 0.00 8 SER A O 4
ATOM 1498 N N . LEU A 1 9 ? 3.866 2.343 5.208 1.00 0.00 9 LEU A N 4
ATOM 1499 C CA . LEU A 1 9 ? 3.754 3.748 5.695 1.00 0.00 9 LEU A CA 4
ATOM 1500 C C . LEU A 1 9 ? 3.660 4.703 4.504 1.00 0.00 9 LEU A C 4
ATOM 1501 O O . LEU A 1 9 ? 2.824 5.585 4.466 1.00 0.00 9 LEU A O 4
ATOM 1517 N N . ASP A 1 10 ? 4.507 4.529 3.526 1.00 0.00 10 ASP A N 4
ATOM 1518 C CA . ASP A 1 10 ? 4.461 5.421 2.332 1.00 0.00 10 ASP A CA 4
ATOM 1519 C C . ASP A 1 10 ? 3.227 5.094 1.490 1.00 0.00 10 ASP A C 4
ATOM 1520 O O . ASP A 1 10 ? 2.575 5.971 0.958 1.00 0.00 10 ASP A O 4
ATOM 1529 N N . CYS A 1 11 ? 2.901 3.836 1.368 1.00 0.00 11 CYS A N 4
ATOM 1530 C CA . CYS A 1 11 ? 1.708 3.448 0.565 1.00 0.00 11 CYS A CA 4
ATOM 1531 C C . CYS A 1 11 ? 0.463 4.152 1.106 1.00 0.00 11 CYS A C 4
ATOM 1532 O O . CYS A 1 11 ? -0.350 4.660 0.359 1.00 0.00 11 CYS A O 4
ATOM 1539 N N . ILE A 1 12 ? 0.309 4.192 2.402 1.00 0.00 12 ILE A N 4
ATOM 1540 C CA . ILE A 1 12 ? -0.882 4.868 2.991 1.00 0.00 12 ILE A CA 4
ATOM 1541 C C . ILE A 1 12 ? -0.703 6.387 2.932 1.00 0.00 12 ILE A C 4
ATOM 1542 O O . ILE A 1 12 ? -1.657 7.137 2.914 1.00 0.00 12 ILE A O 4
ATOM 1558 N N . MET A 1 13 ? 0.520 6.845 2.900 1.00 0.00 13 MET A N 4
ATOM 1559 C CA . MET A 1 13 ? 0.764 8.316 2.838 1.00 0.00 13 MET A CA 4
ATOM 1560 C C . MET A 1 13 ? 0.528 8.825 1.415 1.00 0.00 13 MET A C 4
ATOM 1561 O O . MET A 1 13 ? -0.023 9.888 1.208 1.00 0.00 13 MET A O 4
ATOM 1575 N N . LYS A 1 14 ? 0.942 8.072 0.431 1.00 0.00 14 LYS A N 4
ATOM 1576 C CA . LYS A 1 14 ? 0.743 8.509 -0.978 1.00 0.00 14 LYS A CA 4
ATOM 1577 C C . LYS A 1 14 ? -0.743 8.767 -1.250 1.00 0.00 14 LYS A C 4
ATOM 1578 O O . LYS A 1 14 ? -1.098 9.587 -2.072 1.00 0.00 14 LYS A O 4
ATOM 1597 N N . GLY A 1 15 ? -1.612 8.075 -0.564 1.00 0.00 15 GLY A N 4
ATOM 1598 C CA . GLY A 1 15 ? -3.065 8.285 -0.784 1.00 0.00 15 GLY A CA 4
ATOM 1599 C C . GLY A 1 15 ? -3.763 6.941 -1.004 1.00 0.00 15 GLY A C 4
ATOM 1600 O O . GLY A 1 15 ? -4.941 6.886 -1.295 1.00 0.00 15 GLY A O 4
ATOM 1604 N N . TYR A 1 16 ? -3.051 5.854 -0.870 1.00 0.00 16 TYR A N 4
ATOM 1605 C CA . TYR A 1 16 ? -3.683 4.521 -1.075 1.00 0.00 16 TYR A CA 4
ATOM 1606 C C . TYR A 1 16 ? -4.278 4.012 0.241 1.00 0.00 16 TYR A C 4
ATOM 1607 O O . TYR A 1 16 ? -4.761 4.779 1.052 1.00 0.00 16 TYR A O 4
ATOM 1625 N N . ASN A 1 17 ? -4.251 2.727 0.460 1.00 0.00 17 ASN A N 4
ATOM 1626 C CA . ASN A 1 17 ? -4.815 2.175 1.724 1.00 0.00 17 ASN A CA 4
ATOM 1627 C C . ASN A 1 17 ? -3.795 1.260 2.405 1.00 0.00 17 ASN A C 4
ATOM 1628 O O . ASN A 1 17 ? -3.703 1.208 3.615 1.00 0.00 17 ASN A O 4
ATOM 1639 N N . THR A 1 18 ? -3.024 0.540 1.638 1.00 0.00 18 THR A N 4
ATOM 1640 C CA . THR A 1 18 ? -2.007 -0.369 2.243 1.00 0.00 18 THR A CA 4
ATOM 1641 C C . THR A 1 18 ? -1.166 -1.027 1.147 1.00 0.00 18 THR A C 4
ATOM 1642 O O . THR A 1 18 ? -1.612 -1.208 0.032 1.00 0.00 18 THR A O 4
ATOM 1653 N N . GLY A 1 19 ? 0.050 -1.388 1.457 1.00 0.00 19 GLY A N 4
ATOM 1654 C CA . GLY A 1 19 ? 0.918 -2.033 0.432 1.00 0.00 19 GLY A CA 4
ATOM 1655 C C . GLY A 1 19 ? 1.973 -2.900 1.126 1.00 0.00 19 GLY A C 4
ATOM 1656 O O . GLY A 1 19 ? 1.896 -3.158 2.311 1.00 0.00 19 GLY A O 4
ATOM 1660 N N . SER A 1 20 ? 2.956 -3.351 0.396 1.00 0.00 20 SER A N 4
ATOM 1661 C CA . SER A 1 20 ? 4.014 -4.202 1.013 1.00 0.00 20 SER A CA 4
ATOM 1662 C C . SER A 1 20 ? 5.221 -4.305 0.076 1.00 0.00 20 SER A C 4
ATOM 1663 O O . SER A 1 20 ? 5.318 -3.595 -0.906 1.00 0.00 20 SER A O 4
ATOM 1671 N N . CYS A 1 21 ? 6.142 -5.182 0.371 1.00 0.00 21 CYS A N 4
ATOM 1672 C CA . CYS A 1 21 ? 7.340 -5.326 -0.506 1.00 0.00 21 CYS A CA 4
ATOM 1673 C C . CYS A 1 21 ? 7.033 -6.267 -1.673 1.00 0.00 21 CYS A C 4
ATOM 1674 O O . CYS A 1 21 ? 6.387 -7.282 -1.512 1.00 0.00 21 CYS A O 4
ATOM 1681 N N . VAL A 1 22 ? 7.493 -5.936 -2.848 1.00 0.00 22 VAL A N 4
ATOM 1682 C CA . VAL A 1 22 ? 7.229 -6.810 -4.026 1.00 0.00 22 VAL A CA 4
ATOM 1683 C C . VAL A 1 22 ? 8.524 -7.044 -4.810 1.00 0.00 22 VAL A C 4
ATOM 1684 O O . VAL A 1 22 ? 9.097 -6.130 -5.369 1.00 0.00 22 VAL A O 4
ATOM 1697 N N . ARG A 1 23 ? 8.991 -8.263 -4.852 1.00 0.00 23 ARG A N 4
ATOM 1698 C CA . ARG A 1 23 ? 10.249 -8.551 -5.597 1.00 0.00 23 ARG A CA 4
ATOM 1699 C C . ARG A 1 23 ? 11.410 -7.751 -5.003 1.00 0.00 23 ARG A C 4
ATOM 1700 O O . ARG A 1 23 ? 12.192 -8.257 -4.222 1.00 0.00 23 ARG A O 4
ATOM 1721 N N . GLY A 1 24 ? 11.526 -6.505 -5.366 1.00 0.00 24 GLY A N 4
ATOM 1722 C CA . GLY A 1 24 ? 12.634 -5.670 -4.824 1.00 0.00 24 GLY A CA 4
ATOM 1723 C C . GLY A 1 24 ? 12.179 -4.211 -4.734 1.00 0.00 24 GLY A C 4
ATOM 1724 O O . GLY A 1 24 ? 12.972 -3.297 -4.840 1.00 0.00 24 GLY A O 4
ATOM 1728 N N . SER A 1 25 ? 10.908 -3.986 -4.539 1.00 0.00 25 SER A N 4
ATOM 1729 C CA . SER A 1 25 ? 10.407 -2.585 -4.444 1.00 0.00 25 SER A CA 4
ATOM 1730 C C . SER A 1 25 ? 9.255 -2.498 -3.439 1.00 0.00 25 SER A C 4
ATOM 1731 O O . SER A 1 25 ? 9.216 -3.219 -2.461 1.00 0.00 25 SER A O 4
ATOM 1739 N N . CYS A 1 26 ? 8.318 -1.622 -3.672 1.00 0.00 26 CYS A N 4
ATOM 1740 C CA . CYS A 1 26 ? 7.170 -1.485 -2.730 1.00 0.00 26 CYS A CA 4
ATOM 1741 C C . CYS A 1 26 ? 5.903 -1.094 -3.498 1.00 0.00 26 CYS A C 4
ATOM 1742 O O . CYS A 1 26 ? 5.862 -0.087 -4.177 1.00 0.00 26 CYS A O 4
ATOM 1749 N N . GLN A 1 27 ? 4.871 -1.885 -3.396 1.00 0.00 27 GLN A N 4
ATOM 1750 C CA . GLN A 1 27 ? 3.607 -1.560 -4.118 1.00 0.00 27 GLN A CA 4
ATOM 1751 C C . GLN A 1 27 ? 2.504 -1.203 -3.118 1.00 0.00 27 GLN A C 4
ATOM 1752 O O . GLN A 1 27 ? 2.550 -1.586 -1.966 1.00 0.00 27 GLN A O 4
ATOM 1766 N N . CYS A 1 28 ? 1.512 -0.473 -3.549 1.00 0.00 28 CYS A N 4
ATOM 1767 C CA . CYS A 1 28 ? 0.409 -0.093 -2.621 1.00 0.00 28 CYS A CA 4
ATOM 1768 C C . CYS A 1 28 ? -0.942 -0.516 -3.205 1.00 0.00 28 CYS A C 4
ATOM 1769 O O . CYS A 1 28 ? -1.080 -0.711 -4.396 1.00 0.00 28 CYS A O 4
ATOM 1776 N N . ARG A 1 29 ? -1.938 -0.660 -2.374 1.00 0.00 29 ARG A N 4
ATOM 1777 C CA . ARG A 1 29 ? -3.280 -1.070 -2.883 1.00 0.00 29 ARG A CA 4
ATOM 1778 C C . ARG A 1 29 ? -4.355 -0.102 -2.384 1.00 0.00 29 ARG A C 4
ATOM 1779 O O . ARG A 1 29 ? -4.406 0.237 -1.218 1.00 0.00 29 ARG A O 4
ATOM 1800 N N . ARG A 1 30 ? -5.216 0.343 -3.258 1.00 0.00 30 ARG A N 4
ATOM 1801 C CA . ARG A 1 30 ? -6.289 1.287 -2.835 1.00 0.00 30 ARG A CA 4
ATOM 1802 C C . ARG A 1 30 ? -7.541 0.511 -2.416 1.00 0.00 30 ARG A C 4
ATOM 1803 O O . ARG A 1 30 ? -7.559 -0.704 -2.421 1.00 0.00 30 ARG A O 4
ATOM 1824 N N . THR A 1 31 ? -8.587 1.201 -2.051 1.00 0.00 31 THR A N 4
ATOM 1825 C CA . THR A 1 31 ? -9.834 0.500 -1.634 1.00 0.00 31 THR A CA 4
ATOM 1826 C C . THR A 1 31 ? -10.992 0.880 -2.561 1.00 0.00 31 THR A C 4
ATOM 1827 O O . THR A 1 31 ? -11.462 2.000 -2.554 1.00 0.00 31 THR A O 4
ATOM 1838 N N . SER A 1 32 ? -11.455 -0.044 -3.357 1.00 0.00 32 SER A N 4
ATOM 1839 C CA . SER A 1 32 ? -12.582 0.266 -4.283 1.00 0.00 32 SER A CA 4
ATOM 1840 C C . SER A 1 32 ? -13.909 -0.185 -3.668 1.00 0.00 32 SER A C 4
ATOM 1841 O O . SER A 1 32 ? -14.063 -1.318 -3.261 1.00 0.00 32 SER A O 4
ATOM 1849 N N . GLY A 1 33 ? -14.870 0.697 -3.598 1.00 0.00 33 GLY A N 4
ATOM 1850 C CA . GLY A 1 33 ? -16.186 0.317 -3.007 1.00 0.00 33 GLY A CA 4
ATOM 1851 C C . GLY A 1 33 ? -17.300 0.605 -4.015 1.00 0.00 33 GLY A C 4
ATOM 1852 O O . GLY A 1 33 ? -17.012 1.227 -5.025 1.00 0.00 33 GLY A O 4
ATOM 1857 N N . ALA A 1 1 ? 17.246 -3.292 0.413 1.00 0.00 1 ALA A N 5
ATOM 1858 C CA . ALA A 1 1 ? 16.196 -4.278 0.804 1.00 0.00 1 ALA A CA 5
ATOM 1859 C C . ALA A 1 1 ? 14.863 -3.563 1.048 1.00 0.00 1 ALA A C 5
ATOM 1860 O O . ALA A 1 1 ? 14.804 -2.547 1.709 1.00 0.00 1 ALA A O 5
ATOM 1869 N N . CYS A 1 2 ? 13.792 -4.092 0.520 1.00 0.00 2 CYS A N 5
ATOM 1870 C CA . CYS A 1 2 ? 12.464 -3.448 0.722 1.00 0.00 2 CYS A CA 5
ATOM 1871 C C . CYS A 1 2 ? 11.977 -3.684 2.156 1.00 0.00 2 CYS A C 5
ATOM 1872 O O . CYS A 1 2 ? 12.739 -4.056 3.025 1.00 0.00 2 CYS A O 5
ATOM 1879 N N . ASN A 1 3 ? 10.713 -3.474 2.410 1.00 0.00 3 ASN A N 5
ATOM 1880 C CA . ASN A 1 3 ? 10.186 -3.691 3.789 1.00 0.00 3 ASN A CA 5
ATOM 1881 C C . ASN A 1 3 ? 8.706 -3.305 3.858 1.00 0.00 3 ASN A C 5
ATOM 1882 O O . ASN A 1 3 ? 8.289 -2.304 3.311 1.00 0.00 3 ASN A O 5
ATOM 1893 N N . ASP A 1 4 ? 7.909 -4.093 4.527 1.00 0.00 4 ASP A N 5
ATOM 1894 C CA . ASP A 1 4 ? 6.455 -3.772 4.631 1.00 0.00 4 ASP A CA 5
ATOM 1895 C C . ASP A 1 4 ? 6.238 -2.561 5.543 1.00 0.00 4 ASP A C 5
ATOM 1896 O O . ASP A 1 4 ? 5.212 -1.913 5.497 1.00 0.00 4 ASP A O 5
ATOM 1905 N N . ARG A 1 5 ? 7.195 -2.254 6.376 1.00 0.00 5 ARG A N 5
ATOM 1906 C CA . ARG A 1 5 ? 7.039 -1.086 7.290 1.00 0.00 5 ARG A CA 5
ATOM 1907 C C . ARG A 1 5 ? 7.142 0.224 6.506 1.00 0.00 5 ARG A C 5
ATOM 1908 O O . ARG A 1 5 ? 6.237 1.035 6.511 1.00 0.00 5 ARG A O 5
ATOM 1929 N N . ASP A 1 6 ? 8.240 0.440 5.833 1.00 0.00 6 ASP A N 5
ATOM 1930 C CA . ASP A 1 6 ? 8.398 1.699 5.054 1.00 0.00 6 ASP A CA 5
ATOM 1931 C C . ASP A 1 6 ? 7.479 1.681 3.828 1.00 0.00 6 ASP A C 5
ATOM 1932 O O . ASP A 1 6 ? 7.139 2.712 3.282 1.00 0.00 6 ASP A O 5
ATOM 1941 N N . CYS A 1 7 ? 7.076 0.519 3.393 1.00 0.00 7 CYS A N 5
ATOM 1942 C CA . CYS A 1 7 ? 6.181 0.442 2.203 1.00 0.00 7 CYS A CA 5
ATOM 1943 C C . CYS A 1 7 ? 4.764 0.880 2.580 1.00 0.00 7 CYS A C 5
ATOM 1944 O O . CYS A 1 7 ? 4.217 1.802 2.009 1.00 0.00 7 CYS A O 5
ATOM 1951 N N . SER A 1 8 ? 4.164 0.233 3.542 1.00 0.00 8 SER A N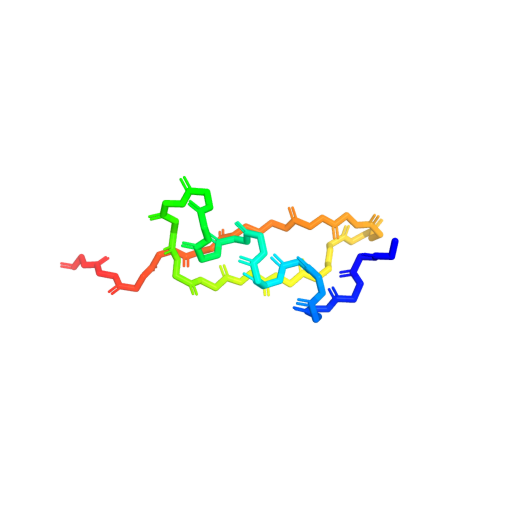 5
ATOM 1952 C CA . SER A 1 8 ? 2.785 0.623 3.952 1.00 0.00 8 SER A CA 5
ATOM 1953 C C . SER A 1 8 ? 2.769 2.094 4.375 1.00 0.00 8 SER A C 5
ATOM 1954 O O . SER A 1 8 ? 1.935 2.864 3.943 1.00 0.00 8 SER A O 5
ATOM 1962 N N . LEU A 1 9 ? 3.690 2.490 5.209 1.00 0.00 9 LEU A N 5
ATOM 1963 C CA . LEU A 1 9 ? 3.731 3.914 5.648 1.00 0.00 9 LEU A CA 5
ATOM 1964 C C . LEU A 1 9 ? 3.714 4.832 4.422 1.00 0.00 9 LEU A C 5
ATOM 1965 O O . LEU A 1 9 ? 2.906 5.734 4.318 1.00 0.00 9 LEU A O 5
ATOM 1981 N N . ASP A 1 10 ? 4.595 4.599 3.487 1.00 0.00 10 ASP A N 5
ATOM 1982 C CA . ASP A 1 10 ? 4.627 5.450 2.262 1.00 0.00 10 ASP A CA 5
ATOM 1983 C C . ASP A 1 10 ? 3.350 5.230 1.448 1.00 0.00 10 ASP A C 5
ATOM 1984 O O . ASP A 1 10 ? 2.725 6.165 0.988 1.00 0.00 10 ASP A O 5
ATOM 1993 N N . CYS A 1 11 ? 2.956 3.997 1.269 1.00 0.00 11 CYS A N 5
ATOM 1994 C CA . CYS A 1 11 ? 1.717 3.717 0.491 1.00 0.00 11 CYS A CA 5
ATOM 1995 C C . CYS A 1 11 ? 0.541 4.490 1.092 1.00 0.00 11 CYS A C 5
ATOM 1996 O O . CYS A 1 11 ? -0.122 5.256 0.421 1.00 0.00 11 CYS A O 5
ATOM 2003 N N . ILE A 1 12 ? 0.283 4.299 2.358 1.00 0.00 12 ILE A N 5
ATOM 2004 C CA . ILE A 1 12 ? -0.843 5.029 3.006 1.00 0.00 12 ILE A CA 5
ATOM 2005 C C . ILE A 1 12 ? -0.622 6.538 2.884 1.00 0.00 12 ILE A C 5
ATOM 2006 O O . ILE A 1 12 ? -1.553 7.318 2.916 1.00 0.00 12 ILE A O 5
ATOM 2022 N N . MET A 1 13 ? 0.608 6.951 2.743 1.00 0.00 13 MET A N 5
ATOM 2023 C CA . MET A 1 13 ? 0.897 8.409 2.614 1.00 0.00 13 MET A CA 5
ATOM 2024 C C . MET A 1 13 ? 0.627 8.874 1.181 1.00 0.00 13 MET A C 5
ATOM 2025 O O . MET A 1 13 ? 0.081 9.936 0.955 1.00 0.00 13 MET A O 5
ATOM 2039 N N . LYS A 1 14 ? 1.002 8.085 0.212 1.00 0.00 14 LYS A N 5
ATOM 2040 C CA . LYS A 1 14 ? 0.765 8.479 -1.206 1.00 0.00 14 LYS A CA 5
ATOM 2041 C C . LYS A 1 14 ? -0.725 8.748 -1.433 1.00 0.00 14 LYS A C 5
ATOM 2042 O O . LYS A 1 14 ? -1.110 9.409 -2.378 1.00 0.00 14 LYS A O 5
ATOM 2061 N N . GLY A 1 15 ? -1.565 8.243 -0.573 1.00 0.00 15 GLY A N 5
ATOM 2062 C CA . GLY A 1 15 ? -3.023 8.465 -0.733 1.00 0.00 15 GLY A CA 5
ATOM 2063 C C . GLY A 1 15 ? -3.743 7.119 -0.836 1.00 0.00 15 GLY A C 5
ATOM 2064 O O . GLY A 1 15 ? -4.929 7.057 -1.089 1.00 0.00 15 GLY A O 5
ATOM 2068 N N . TYR A 1 16 ? -3.032 6.040 -0.645 1.00 0.00 16 TYR A N 5
ATOM 2069 C CA . TYR A 1 16 ? -3.673 4.700 -0.734 1.00 0.00 16 TYR A CA 5
ATOM 2070 C C . TYR A 1 16 ? -4.111 4.224 0.654 1.00 0.00 16 TYR A C 5
ATOM 2071 O O . TYR A 1 16 ? -4.372 5.016 1.539 1.00 0.00 16 TYR A O 5
ATOM 2089 N N . ASN A 1 17 ? -4.193 2.937 0.852 1.00 0.00 17 ASN A N 5
ATOM 2090 C CA . ASN A 1 17 ? -4.614 2.410 2.182 1.00 0.00 17 ASN A CA 5
ATOM 2091 C C . ASN A 1 17 ? -3.559 1.444 2.726 1.00 0.00 17 ASN A C 5
ATOM 2092 O O . ASN A 1 17 ? -3.429 1.260 3.921 1.00 0.00 17 ASN A O 5
ATOM 2103 N N . THR A 1 18 ? -2.807 0.822 1.860 1.00 0.00 18 THR A N 5
ATOM 2104 C CA . THR A 1 18 ? -1.760 -0.131 2.327 1.00 0.00 18 THR A CA 5
ATOM 2105 C C . THR A 1 18 ? -0.926 -0.616 1.139 1.00 0.00 18 THR A C 5
ATOM 2106 O O . THR A 1 18 ? -1.196 -0.279 0.003 1.00 0.00 18 THR A O 5
ATOM 2117 N N . GLY A 1 19 ? 0.084 -1.403 1.387 1.00 0.00 19 GLY A N 5
ATOM 2118 C CA . GLY A 1 19 ? 0.928 -1.903 0.266 1.00 0.00 19 GLY A CA 5
ATOM 2119 C C . GLY A 1 19 ? 1.815 -3.046 0.761 1.00 0.00 19 GLY A C 5
ATOM 2120 O O . GLY A 1 19 ? 1.665 -3.529 1.865 1.00 0.00 19 GLY A O 5
ATOM 2124 N N . SER A 1 20 ? 2.739 -3.482 -0.050 1.00 0.00 20 SER A N 5
ATOM 2125 C CA . SER A 1 20 ? 3.638 -4.593 0.372 1.00 0.00 20 SER A CA 5
ATOM 2126 C C . SER A 1 20 ? 4.911 -4.593 -0.477 1.00 0.00 20 SER A C 5
ATOM 2127 O O . SER A 1 20 ? 5.039 -3.833 -1.417 1.00 0.00 20 SER A O 5
ATOM 2135 N N . CYS A 1 21 ? 5.851 -5.438 -0.158 1.00 0.00 21 CYS A N 5
ATOM 2136 C CA . CYS A 1 21 ? 7.109 -5.480 -0.954 1.00 0.00 21 CYS A CA 5
ATOM 2137 C C . CYS A 1 21 ? 6.915 -6.347 -2.200 1.00 0.00 21 CYS A C 5
ATOM 2138 O O . CYS A 1 21 ? 6.137 -7.281 -2.202 1.00 0.00 21 CYS A O 5
ATOM 2145 N N . VAL A 1 22 ? 7.612 -6.045 -3.260 1.00 0.00 22 VAL A N 5
ATOM 2146 C CA . VAL A 1 22 ? 7.463 -6.853 -4.504 1.00 0.00 22 VAL A CA 5
ATOM 2147 C C . VAL A 1 22 ? 8.827 -7.066 -5.164 1.00 0.00 22 VAL A C 5
ATOM 2148 O O . VAL A 1 22 ? 9.547 -6.127 -5.442 1.00 0.00 22 VAL A O 5
ATOM 2161 N N . ARG A 1 23 ? 9.190 -8.295 -5.414 1.00 0.00 23 ARG A N 5
ATOM 2162 C CA . ARG A 1 23 ? 10.509 -8.564 -6.054 1.00 0.00 23 ARG A CA 5
ATOM 2163 C C . ARG A 1 23 ? 11.591 -7.692 -5.411 1.00 0.00 23 ARG A C 5
ATOM 2164 O O . ARG A 1 23 ? 12.526 -7.266 -6.059 1.00 0.00 23 ARG A O 5
ATOM 2185 N N . GLY A 1 24 ? 11.468 -7.423 -4.140 1.00 0.00 24 GLY A N 5
ATOM 2186 C CA . GLY A 1 24 ? 12.488 -6.577 -3.456 1.00 0.00 24 GLY A CA 5
ATOM 2187 C C . GLY A 1 24 ? 12.132 -5.101 -3.637 1.00 0.00 24 GLY A C 5
ATOM 2188 O O . GLY A 1 24 ? 12.990 -4.242 -3.651 1.00 0.00 24 GLY A O 5
ATOM 2192 N N . SER A 1 25 ? 10.869 -4.797 -3.777 1.00 0.00 25 SER A N 5
ATOM 2193 C CA . SER A 1 25 ? 10.462 -3.375 -3.957 1.00 0.00 25 SER A CA 5
ATOM 2194 C C . SER A 1 25 ? 9.286 -3.040 -3.037 1.00 0.00 25 SER A C 5
ATOM 2195 O O . SER A 1 25 ? 9.151 -3.592 -1.963 1.00 0.00 25 SER A O 5
ATOM 2203 N N . CYS A 1 26 ? 8.436 -2.136 -3.444 1.00 0.00 26 CYS A N 5
ATOM 2204 C CA . CYS A 1 26 ? 7.274 -1.765 -2.585 1.00 0.00 26 CYS A CA 5
ATOM 2205 C C . CYS A 1 26 ? 6.088 -1.327 -3.448 1.00 0.00 26 CYS A C 5
ATOM 2206 O O . CYS A 1 26 ? 6.206 -0.455 -4.287 1.00 0.00 26 CYS A O 5
ATOM 2213 N N . GLN A 1 27 ? 4.944 -1.918 -3.241 1.00 0.00 27 GLN A N 5
ATOM 2214 C CA . GLN A 1 27 ? 3.744 -1.532 -4.038 1.00 0.00 27 GLN A CA 5
ATOM 2215 C C . GLN A 1 27 ? 2.639 -1.031 -3.103 1.00 0.00 27 GLN A C 5
ATOM 2216 O O . GLN A 1 27 ? 2.666 -1.273 -1.912 1.00 0.00 27 GLN A O 5
ATOM 2230 N N . CYS A 1 28 ? 1.670 -0.333 -3.628 1.00 0.00 28 CYS A N 5
ATOM 2231 C CA . CYS A 1 28 ? 0.571 0.180 -2.759 1.00 0.00 28 CYS A CA 5
ATOM 2232 C C . CYS A 1 28 ? -0.787 -0.323 -3.259 1.00 0.00 28 CYS A C 5
ATOM 2233 O O . CYS A 1 28 ? -0.946 -0.671 -4.413 1.00 0.00 28 CYS A O 5
ATOM 2240 N N . ARG A 1 29 ? -1.766 -0.362 -2.397 1.00 0.00 29 ARG A N 5
ATOM 2241 C CA . ARG A 1 29 ? -3.116 -0.837 -2.815 1.00 0.00 29 ARG A CA 5
ATOM 2242 C C . ARG A 1 29 ? -4.199 -0.150 -1.977 1.00 0.00 29 ARG A C 5
ATOM 2243 O O . ARG A 1 29 ? -4.063 0.004 -0.779 1.00 0.00 29 ARG A O 5
ATOM 2264 N N . ARG A 1 30 ? -5.270 0.265 -2.595 1.00 0.00 30 ARG A N 5
ATOM 2265 C CA . ARG A 1 30 ? -6.356 0.941 -1.829 1.00 0.00 30 ARG A CA 5
ATOM 2266 C C . ARG A 1 30 ? -7.364 -0.091 -1.318 1.00 0.00 30 ARG A C 5
ATOM 2267 O O . ARG A 1 30 ? -7.100 -1.277 -1.301 1.00 0.00 30 ARG A O 5
ATOM 2288 N N . THR A 1 31 ? -8.520 0.350 -0.898 1.00 0.00 31 THR A N 5
ATOM 2289 C CA . THR A 1 31 ? -9.542 -0.608 -0.386 1.00 0.00 31 THR A CA 5
ATOM 2290 C C . THR A 1 31 ? -10.766 -0.620 -1.307 1.00 0.00 31 THR A C 5
ATOM 2291 O O . THR A 1 31 ? -10.932 0.242 -2.147 1.00 0.00 31 THR A O 5
ATOM 2302 N N . SER A 1 32 ? -11.623 -1.593 -1.155 1.00 0.00 32 SER A N 5
ATOM 2303 C CA . SER A 1 32 ? -12.836 -1.661 -2.021 1.00 0.00 32 SER A CA 5
ATOM 2304 C C . SER A 1 32 ? -14.041 -1.062 -1.291 1.00 0.00 32 SER A C 5
ATOM 2305 O O . SER A 1 32 ? -14.745 -0.222 -1.820 1.00 0.00 32 SER A O 5
ATOM 2313 N N . GLY A 1 33 ? -14.284 -1.485 -0.082 1.00 0.00 33 GLY A N 5
ATOM 2314 C CA . GLY A 1 33 ? -15.445 -0.940 0.680 1.00 0.00 33 GLY A CA 5
ATOM 2315 C C . GLY A 1 33 ? -15.000 -0.577 2.098 1.00 0.00 33 GLY A C 5
ATOM 2316 O O . GLY A 1 33 ? -15.473 0.426 2.606 1.00 0.00 33 GLY A O 5
ATOM 2321 N N . ALA A 1 1 ? 17.091 -0.725 1.090 1.00 0.00 1 ALA A N 6
ATOM 2322 C CA . ALA A 1 1 ? 16.330 -1.969 0.784 1.00 0.00 1 ALA A CA 6
ATOM 2323 C C . ALA A 1 1 ? 14.836 -1.755 1.042 1.00 0.00 1 ALA A C 6
ATOM 2324 O O . ALA A 1 1 ? 14.443 -0.856 1.759 1.00 0.00 1 ALA A O 6
ATOM 2333 N N . CYS A 1 2 ? 14.001 -2.576 0.466 1.00 0.00 2 CYS A N 6
ATOM 2334 C CA . CYS A 1 2 ? 12.533 -2.421 0.680 1.00 0.00 2 CYS A CA 6
ATOM 2335 C C . CYS A 1 2 ? 12.126 -3.052 2.015 1.00 0.00 2 CYS A C 6
ATOM 2336 O O . CYS A 1 2 ? 12.868 -3.811 2.607 1.00 0.00 2 CYS A O 6
ATOM 2343 N N . ASN A 1 3 ? 10.952 -2.744 2.489 1.00 0.00 3 ASN A N 6
ATOM 2344 C CA . ASN A 1 3 ? 10.492 -3.325 3.781 1.00 0.00 3 ASN A CA 6
ATOM 2345 C C . ASN A 1 3 ? 8.972 -3.195 3.904 1.00 0.00 3 ASN A C 6
ATOM 2346 O O . ASN A 1 3 ? 8.409 -2.141 3.683 1.00 0.00 3 ASN A O 6
ATOM 2357 N N . ASP A 1 4 ? 8.301 -4.258 4.256 1.00 0.00 4 ASP A N 6
ATOM 2358 C CA . ASP A 1 4 ? 6.820 -4.186 4.392 1.00 0.00 4 ASP A CA 6
ATOM 2359 C C . ASP A 1 4 ? 6.440 -3.086 5.387 1.00 0.00 4 ASP A C 6
ATOM 2360 O O . ASP A 1 4 ? 5.352 -2.549 5.349 1.00 0.00 4 ASP A O 6
ATOM 2369 N N . ARG A 1 5 ? 7.334 -2.744 6.275 1.00 0.00 5 ARG A N 6
ATOM 2370 C CA . ARG A 1 5 ? 7.028 -1.677 7.269 1.00 0.00 5 ARG A CA 6
ATOM 2371 C C . ARG A 1 5 ? 7.168 -0.297 6.619 1.00 0.00 5 ARG A C 6
ATOM 2372 O O . ARG A 1 5 ? 6.252 0.501 6.630 1.00 0.00 5 ARG A O 6
ATOM 2393 N N . ASP A 1 6 ? 8.309 -0.012 6.049 1.00 0.00 6 ASP A N 6
ATOM 2394 C CA . ASP A 1 6 ? 8.504 1.313 5.395 1.00 0.00 6 ASP A CA 6
ATOM 2395 C C . ASP A 1 6 ? 7.678 1.388 4.108 1.00 0.00 6 ASP A C 6
ATOM 2396 O O . ASP A 1 6 ? 7.228 2.444 3.709 1.00 0.00 6 ASP A O 6
ATOM 2405 N N . CYS A 1 7 ? 7.474 0.274 3.459 1.00 0.00 7 CYS A N 6
ATOM 2406 C CA . CYS A 1 7 ? 6.676 0.278 2.199 1.00 0.00 7 CYS A CA 6
ATOM 2407 C C . CYS A 1 7 ? 5.216 0.626 2.505 1.00 0.00 7 CYS A C 6
ATOM 2408 O O . CYS A 1 7 ? 4.665 1.559 1.957 1.00 0.00 7 CYS A O 6
ATOM 2415 N N . SER A 1 8 ? 4.589 -0.111 3.381 1.00 0.00 8 SER A N 6
ATOM 2416 C CA . SER A 1 8 ? 3.170 0.189 3.721 1.00 0.00 8 SER A CA 6
ATOM 2417 C C . SER A 1 8 ? 3.056 1.625 4.240 1.00 0.00 8 SER A C 6
ATOM 2418 O O . SER A 1 8 ? 2.192 2.375 3.833 1.00 0.00 8 SER A O 6
ATOM 2426 N N . LEU A 1 9 ? 3.931 2.014 5.130 1.00 0.00 9 LEU A N 6
ATOM 2427 C CA . LEU A 1 9 ? 3.876 3.405 5.663 1.00 0.00 9 LEU A CA 6
ATOM 2428 C C . LEU A 1 9 ? 3.790 4.396 4.501 1.00 0.00 9 LEU A C 6
ATOM 2429 O O . LEU A 1 9 ? 2.951 5.275 4.480 1.00 0.00 9 LEU A O 6
ATOM 2445 N N . ASP A 1 10 ? 4.648 4.252 3.529 1.00 0.00 10 ASP A N 6
ATOM 2446 C CA . ASP A 1 10 ? 4.612 5.176 2.361 1.00 0.00 10 ASP A CA 6
ATOM 2447 C C . ASP A 1 10 ? 3.324 4.948 1.566 1.00 0.00 10 ASP A C 6
ATOM 2448 O O . ASP A 1 10 ? 2.690 5.878 1.108 1.00 0.00 10 ASP A O 6
ATOM 2457 N N . CYS A 1 11 ? 2.933 3.713 1.406 1.00 0.00 11 CYS A N 6
ATOM 2458 C CA . CYS A 1 11 ? 1.684 3.416 0.649 1.00 0.00 11 CYS A CA 6
ATOM 2459 C C . CYS A 1 11 ? 0.512 4.190 1.253 1.00 0.00 11 CYS A C 6
ATOM 2460 O O . CYS A 1 11 ? -0.429 4.544 0.572 1.00 0.00 11 CYS A O 6
ATOM 2467 N N . ILE A 1 12 ? 0.565 4.461 2.529 1.00 0.00 12 ILE A N 6
ATOM 2468 C CA . ILE A 1 12 ? -0.543 5.216 3.178 1.00 0.00 12 ILE A CA 6
ATOM 2469 C C . ILE A 1 12 ? -0.302 6.720 3.037 1.00 0.00 12 ILE A C 6
ATOM 2470 O O . ILE A 1 12 ? -1.228 7.505 2.958 1.00 0.00 12 ILE A O 6
ATOM 2486 N N . MET A 1 13 ? 0.936 7.126 3.005 1.00 0.00 13 MET A N 6
ATOM 2487 C CA . MET A 1 13 ? 1.245 8.578 2.867 1.00 0.00 13 MET A CA 6
ATOM 2488 C C . MET A 1 13 ? 0.743 9.100 1.520 1.00 0.00 13 MET A C 6
ATOM 2489 O O . MET A 1 13 ? -0.020 10.043 1.454 1.00 0.00 13 MET A O 6
ATOM 2503 N N . LYS A 1 14 ? 1.164 8.495 0.443 1.00 0.00 14 LYS A N 6
ATOM 2504 C CA . LYS A 1 14 ? 0.709 8.959 -0.897 1.00 0.00 14 LYS A CA 6
ATOM 2505 C C . LYS A 1 14 ? -0.799 9.222 -0.876 1.00 0.00 14 LYS A C 6
ATOM 2506 O O . LYS A 1 14 ? -1.246 10.338 -1.044 1.00 0.00 14 LYS A O 6
ATOM 2525 N N . GLY A 1 15 ? -1.586 8.200 -0.670 1.00 0.00 15 GLY A N 6
ATOM 2526 C CA . GLY A 1 15 ? -3.060 8.393 -0.638 1.00 0.00 15 GLY A CA 6
ATOM 2527 C C . GLY A 1 15 ? -3.764 7.116 -1.101 1.00 0.00 15 GLY A C 6
ATOM 2528 O O . GLY A 1 15 ? -4.775 7.166 -1.775 1.00 0.00 15 GLY A O 6
ATOM 2532 N N . TYR A 1 16 ? -3.244 5.971 -0.750 1.00 0.00 16 TYR A N 6
ATOM 2533 C CA . TYR A 1 16 ? -3.891 4.700 -1.178 1.00 0.00 16 TYR A CA 6
ATOM 2534 C C . TYR A 1 16 ? -4.629 4.060 0.007 1.00 0.00 16 TYR A C 6
ATOM 2535 O O . TYR A 1 16 ? -5.636 4.562 0.463 1.00 0.00 16 TYR A O 6
ATOM 2553 N N . ASN A 1 17 ? -4.138 2.956 0.512 1.00 0.00 17 ASN A N 6
ATOM 2554 C CA . ASN A 1 17 ? -4.817 2.297 1.662 1.00 0.00 17 ASN A CA 6
ATOM 2555 C C . ASN A 1 17 ? -3.870 1.293 2.326 1.00 0.00 17 ASN A C 6
ATOM 2556 O O . ASN A 1 17 ? -3.875 1.117 3.528 1.00 0.00 17 ASN A O 6
ATOM 2567 N N . THR A 1 18 ? -3.050 0.635 1.548 1.00 0.00 18 THR A N 6
ATOM 2568 C CA . THR A 1 18 ? -2.100 -0.356 2.130 1.00 0.00 18 THR A CA 6
ATOM 2569 C C . THR A 1 18 ? -1.184 -0.913 1.037 1.00 0.00 18 THR A C 6
ATOM 2570 O O . THR A 1 18 ? -1.457 -0.782 -0.139 1.00 0.00 18 THR A O 6
ATOM 2581 N N . GLY A 1 19 ? -0.102 -1.537 1.415 1.00 0.00 19 GLY A N 6
ATOM 2582 C CA . GLY A 1 19 ? 0.827 -2.101 0.393 1.00 0.00 19 GLY A CA 6
ATOM 2583 C C . GLY A 1 19 ? 1.830 -3.035 1.068 1.00 0.00 19 GLY A C 6
ATOM 2584 O O . GLY A 1 19 ? 1.736 -3.316 2.248 1.00 0.00 19 GLY A O 6
ATOM 2588 N N . SER A 1 20 ? 2.792 -3.519 0.332 1.00 0.00 20 SER A N 6
ATOM 2589 C CA . SER A 1 20 ? 3.804 -4.437 0.931 1.00 0.00 20 SER A CA 6
ATOM 2590 C C . SER A 1 20 ? 5.022 -4.549 0.010 1.00 0.00 20 SER A C 6
ATOM 2591 O O . SER A 1 20 ? 5.077 -3.938 -1.040 1.00 0.00 20 SER A O 6
ATOM 2599 N N . CYS A 1 21 ? 5.998 -5.326 0.392 1.00 0.00 21 CYS A N 6
ATOM 2600 C CA . CYS A 1 21 ? 7.209 -5.475 -0.465 1.00 0.00 21 CYS A CA 6
ATOM 2601 C C . CYS A 1 21 ? 7.002 -6.604 -1.479 1.00 0.00 21 CYS A C 6
ATOM 2602 O O . CYS A 1 21 ? 6.717 -7.730 -1.119 1.00 0.00 21 CYS A O 6
ATOM 2609 N N . VAL A 1 22 ? 7.141 -6.314 -2.744 1.00 0.00 22 VAL A N 6
ATOM 2610 C CA . VAL A 1 22 ? 6.949 -7.372 -3.778 1.00 0.00 22 VAL A CA 6
ATOM 2611 C C . VAL A 1 22 ? 8.193 -7.482 -4.660 1.00 0.00 22 VAL A C 6
ATOM 2612 O O . VAL A 1 22 ? 8.744 -6.491 -5.101 1.00 0.00 22 VAL A O 6
ATOM 2625 N N . ARG A 1 23 ? 8.644 -8.678 -4.923 1.00 0.00 23 ARG A N 6
ATOM 2626 C CA . ARG A 1 23 ? 9.854 -8.849 -5.776 1.00 0.00 23 ARG A CA 6
ATOM 2627 C C . ARG A 1 23 ? 10.945 -7.863 -5.352 1.00 0.00 23 ARG A C 6
ATOM 2628 O O . ARG A 1 23 ? 11.495 -7.144 -6.161 1.00 0.00 23 ARG A O 6
ATOM 2649 N N . GLY A 1 24 ? 11.261 -7.825 -4.086 1.00 0.00 24 GLY A N 6
ATOM 2650 C CA . GLY A 1 24 ? 12.316 -6.888 -3.611 1.00 0.00 24 GLY A CA 6
ATOM 2651 C C . GLY A 1 24 ? 11.873 -5.446 -3.874 1.00 0.00 24 GLY A C 6
ATOM 2652 O O . GLY A 1 24 ? 12.655 -4.521 -3.791 1.00 0.00 24 GLY A O 6
ATOM 2656 N N . SER A 1 25 ? 10.624 -5.250 -4.192 1.00 0.00 25 SER A N 6
ATOM 2657 C CA . SER A 1 25 ? 10.129 -3.870 -4.462 1.00 0.00 25 SER A CA 6
ATOM 2658 C C . SER A 1 25 ? 9.015 -3.507 -3.477 1.00 0.00 25 SER A C 6
ATOM 2659 O O . SER A 1 25 ? 8.853 -4.136 -2.451 1.00 0.00 25 SER A O 6
ATOM 2667 N N . CYS A 1 26 ? 8.245 -2.499 -3.779 1.00 0.00 26 CYS A N 6
ATOM 2668 C CA . CYS A 1 26 ? 7.144 -2.096 -2.857 1.00 0.00 26 CYS A CA 6
ATOM 2669 C C . CYS A 1 26 ? 5.958 -1.548 -3.658 1.00 0.00 26 CYS A C 6
ATOM 2670 O O . CYS A 1 26 ? 6.090 -0.608 -4.419 1.00 0.00 26 CYS A O 6
ATOM 2677 N N . GLN A 1 27 ? 4.801 -2.127 -3.491 1.00 0.00 27 GLN A N 6
ATOM 2678 C CA . GLN A 1 27 ? 3.606 -1.641 -4.239 1.00 0.00 27 GLN A CA 6
ATOM 2679 C C . GLN A 1 27 ? 2.517 -1.191 -3.260 1.00 0.00 27 GLN A C 6
ATOM 2680 O O . GLN A 1 27 ? 2.411 -1.695 -2.161 1.00 0.00 27 GLN A O 6
ATOM 2694 N N . CYS A 1 28 ? 1.707 -0.245 -3.652 1.00 0.00 28 CYS A N 6
ATOM 2695 C CA . CYS A 1 28 ? 0.627 0.232 -2.743 1.00 0.00 28 CYS A CA 6
ATOM 2696 C C . CYS A 1 28 ? -0.742 0.042 -3.403 1.00 0.00 28 CYS A C 6
ATOM 2697 O O . CYS A 1 28 ? -0.899 0.233 -4.592 1.00 0.00 28 CYS A O 6
ATOM 2704 N N . ARG A 1 29 ? -1.732 -0.335 -2.640 1.00 0.00 29 ARG A N 6
ATOM 2705 C CA . ARG A 1 29 ? -3.087 -0.539 -3.224 1.00 0.00 29 ARG A CA 6
ATOM 2706 C C . ARG A 1 29 ? -4.112 0.342 -2.509 1.00 0.00 29 ARG A C 6
ATOM 2707 O O . ARG A 1 29 ? -3.913 0.757 -1.383 1.00 0.00 29 ARG A O 6
ATOM 2728 N N . ARG A 1 30 ? -5.212 0.633 -3.151 1.00 0.00 30 ARG A N 6
ATOM 2729 C CA . ARG A 1 30 ? -6.250 1.488 -2.508 1.00 0.00 30 ARG A CA 6
ATOM 2730 C C . ARG A 1 30 ? -7.316 0.613 -1.842 1.00 0.00 30 ARG A C 6
ATOM 2731 O O . ARG A 1 30 ? -7.145 -0.579 -1.683 1.00 0.00 30 ARG A O 6
ATOM 2752 N N . THR A 1 31 ? -8.415 1.197 -1.449 1.00 0.00 31 THR A N 6
ATOM 2753 C CA . THR A 1 31 ? -9.491 0.397 -0.794 1.00 0.00 31 THR A CA 6
ATOM 2754 C C . THR A 1 31 ? -10.412 -0.217 -1.852 1.00 0.00 31 THR A C 6
ATOM 2755 O O . THR A 1 31 ? -11.150 0.476 -2.525 1.00 0.00 31 THR A O 6
ATOM 2766 N N . SER A 1 32 ? -10.374 -1.512 -2.004 1.00 0.00 32 SER A N 6
ATOM 2767 C CA . SER A 1 32 ? -11.246 -2.170 -3.021 1.00 0.00 32 SER A CA 6
ATOM 2768 C C . SER A 1 32 ? -11.922 -3.405 -2.419 1.00 0.00 32 SER A C 6
ATOM 2769 O O . SER A 1 32 ? -11.278 -4.387 -2.107 1.00 0.00 32 SER A O 6
ATOM 2777 N N . GLY A 1 33 ? -13.216 -3.364 -2.253 1.00 0.00 33 GLY A N 6
ATOM 2778 C CA . GLY A 1 33 ? -13.931 -4.534 -1.671 1.00 0.00 33 GLY A CA 6
ATOM 2779 C C . GLY A 1 33 ? -14.556 -4.138 -0.332 1.00 0.00 33 GLY A C 6
ATOM 2780 O O . GLY A 1 33 ? -14.269 -3.048 0.134 1.00 0.00 33 GLY A O 6
ATOM 2785 N N . ALA A 1 1 ? 16.871 -3.072 0.794 1.00 0.00 1 ALA A N 7
ATOM 2786 C CA . ALA A 1 1 ? 16.476 -1.720 0.304 1.00 0.00 1 ALA A CA 7
ATOM 2787 C C . ALA A 1 1 ? 15.001 -1.458 0.609 1.00 0.00 1 ALA A C 7
ATOM 2788 O O . ALA A 1 1 ? 14.635 -0.417 1.115 1.00 0.00 1 ALA A O 7
ATOM 2797 N N . CYS A 1 2 ? 14.152 -2.396 0.303 1.00 0.00 2 CYS A N 7
ATOM 2798 C CA . CYS A 1 2 ? 12.699 -2.204 0.575 1.00 0.00 2 CYS A CA 7
ATOM 2799 C C . CYS A 1 2 ? 12.326 -2.830 1.922 1.00 0.00 2 CYS A C 7
ATOM 2800 O O . CYS A 1 2 ? 13.046 -3.649 2.459 1.00 0.00 2 CYS A O 7
ATOM 2807 N N . ASN A 1 3 ? 11.205 -2.448 2.471 1.00 0.00 3 ASN A N 7
ATOM 2808 C CA . ASN A 1 3 ? 10.784 -3.018 3.782 1.00 0.00 3 ASN A CA 7
ATOM 2809 C C . ASN A 1 3 ? 9.257 -3.095 3.856 1.00 0.00 3 ASN A C 7
ATOM 2810 O O . ASN A 1 3 ? 8.563 -2.146 3.550 1.00 0.00 3 ASN A O 7
ATOM 2821 N N . ASP A 1 4 ? 8.729 -4.216 4.263 1.00 0.00 4 ASP A N 7
ATOM 2822 C CA . ASP A 1 4 ? 7.247 -4.350 4.356 1.00 0.00 4 ASP A CA 7
ATOM 2823 C C . ASP A 1 4 ? 6.680 -3.258 5.266 1.00 0.00 4 ASP A C 7
ATOM 2824 O O . ASP A 1 4 ? 5.607 -2.736 5.033 1.00 0.00 4 ASP A O 7
ATOM 2833 N N . ARG A 1 5 ? 7.394 -2.906 6.300 1.00 0.00 5 ARG A N 7
ATOM 2834 C CA . ARG A 1 5 ? 6.899 -1.846 7.223 1.00 0.00 5 ARG A CA 7
ATOM 2835 C C . ARG A 1 5 ? 7.014 -0.474 6.555 1.00 0.00 5 ARG A C 7
ATOM 2836 O O . ARG A 1 5 ? 6.086 0.311 6.565 1.00 0.00 5 ARG A O 7
ATOM 2857 N N . ASP A 1 6 ? 8.145 -0.179 5.973 1.00 0.00 6 ASP A N 7
ATOM 2858 C CA . ASP A 1 6 ? 8.315 1.141 5.303 1.00 0.00 6 ASP A CA 7
ATOM 2859 C C . ASP A 1 6 ? 7.477 1.193 4.023 1.00 0.00 6 ASP A C 7
ATOM 2860 O O . ASP A 1 6 ? 7.113 2.251 3.550 1.00 0.00 6 ASP A O 7
ATOM 2869 N N . CYS A 1 7 ? 7.166 0.058 3.461 1.00 0.00 7 CYS A N 7
ATOM 2870 C CA . CYS A 1 7 ? 6.350 0.041 2.213 1.00 0.00 7 CYS A CA 7
ATOM 2871 C C . CYS A 1 7 ? 4.915 0.474 2.522 1.00 0.00 7 CYS A C 7
ATOM 2872 O O . CYS A 1 7 ? 4.398 1.406 1.938 1.00 0.00 7 CYS A O 7
ATOM 2879 N N . SER A 1 8 ? 4.269 -0.190 3.441 1.00 0.00 8 SER A N 7
ATOM 2880 C CA . SER A 1 8 ? 2.870 0.190 3.789 1.00 0.00 8 SER A CA 7
ATOM 2881 C C . SER A 1 8 ? 2.828 1.645 4.262 1.00 0.00 8 SER A C 7
ATOM 2882 O O . SER A 1 8 ? 1.981 2.416 3.854 1.00 0.00 8 SER A O 7
ATOM 2890 N N . LEU A 1 9 ? 3.740 2.028 5.114 1.00 0.00 9 LEU A N 7
ATOM 2891 C CA . LEU A 1 9 ? 3.753 3.435 5.607 1.00 0.00 9 LEU A CA 7
ATOM 2892 C C . LEU A 1 9 ? 3.803 4.399 4.420 1.00 0.00 9 LEU A C 7
ATOM 2893 O O . LEU A 1 9 ? 3.031 5.334 4.332 1.00 0.00 9 LEU A O 7
ATOM 2909 N N . ASP A 1 10 ? 4.701 4.174 3.501 1.00 0.00 10 ASP A N 7
ATOM 2910 C CA . ASP A 1 10 ? 4.797 5.073 2.315 1.00 0.00 10 ASP A CA 7
ATOM 2911 C C . ASP A 1 10 ? 3.564 4.894 1.427 1.00 0.00 10 ASP A C 7
ATOM 2912 O O . ASP A 1 10 ? 3.127 5.812 0.761 1.00 0.00 10 ASP A O 7
ATOM 2921 N N . CYS A 1 11 ? 2.996 3.718 1.417 1.00 0.00 11 CYS A N 7
ATOM 2922 C CA . CYS A 1 11 ? 1.789 3.479 0.575 1.00 0.00 11 CYS A CA 7
ATOM 2923 C C . CYS A 1 11 ? 0.602 4.272 1.129 1.00 0.00 11 CYS A C 7
ATOM 2924 O O . CYS A 1 11 ? -0.091 4.960 0.406 1.00 0.00 11 CYS A O 7
ATOM 2931 N N . ILE A 1 12 ? 0.363 4.184 2.410 1.00 0.00 12 ILE A N 7
ATOM 2932 C CA . ILE A 1 12 ? -0.776 4.937 3.010 1.00 0.00 12 ILE A CA 7
ATOM 2933 C C . ILE A 1 12 ? -0.475 6.438 2.991 1.00 0.00 12 ILE A C 7
ATOM 2934 O O . ILE A 1 12 ? -1.370 7.260 3.023 1.00 0.00 12 ILE A O 7
ATOM 2950 N N . MET A 1 13 ? 0.777 6.799 2.940 1.00 0.00 13 MET A N 7
ATOM 2951 C CA . MET A 1 13 ? 1.136 8.247 2.919 1.00 0.00 13 MET A CA 7
ATOM 2952 C C . MET A 1 13 ? 0.861 8.839 1.535 1.00 0.00 13 MET A C 7
ATOM 2953 O O . MET A 1 13 ? 0.199 9.849 1.402 1.00 0.00 13 MET A O 7
ATOM 2967 N N . LYS A 1 14 ? 1.361 8.216 0.503 1.00 0.00 14 LYS A N 7
ATOM 2968 C CA . LYS A 1 14 ? 1.127 8.742 -0.872 1.00 0.00 14 LYS A CA 7
ATOM 2969 C C . LYS A 1 14 ? -0.350 9.102 -1.054 1.00 0.00 14 LYS A C 7
ATOM 2970 O O . LYS A 1 14 ? -0.688 10.197 -1.460 1.00 0.00 14 LYS A O 7
ATOM 2989 N N . GLY A 1 15 ? -1.234 8.189 -0.755 1.00 0.00 15 GLY A N 7
ATOM 2990 C CA . GLY A 1 15 ? -2.684 8.477 -0.909 1.00 0.00 15 GLY A CA 7
ATOM 2991 C C . GLY A 1 15 ? -3.444 7.191 -1.250 1.00 0.00 15 GLY A C 7
ATOM 2992 O O . GLY A 1 15 ? -4.412 7.210 -1.983 1.00 0.00 15 GLY A O 7
ATOM 2996 N N . TYR A 1 16 ? -3.017 6.072 -0.727 1.00 0.00 16 TYR A N 7
ATOM 2997 C CA . TYR A 1 16 ? -3.716 4.795 -1.022 1.00 0.00 16 TYR A CA 7
ATOM 2998 C C . TYR A 1 16 ? -4.348 4.235 0.258 1.00 0.00 16 TYR A C 7
ATOM 2999 O O . TYR A 1 16 ? -4.905 4.965 1.054 1.00 0.00 16 TYR A O 7
ATOM 3017 N N . ASN A 1 17 ? -4.265 2.948 0.467 1.00 0.00 17 ASN A N 7
ATOM 3018 C CA . ASN A 1 17 ? -4.859 2.352 1.698 1.00 0.00 17 ASN A CA 7
ATOM 3019 C C . ASN A 1 17 ? -3.848 1.419 2.370 1.00 0.00 17 ASN A C 7
ATOM 3020 O O . ASN A 1 17 ? -3.794 1.312 3.579 1.00 0.00 17 ASN A O 7
ATOM 3031 N N . THR A 1 18 ? -3.048 0.741 1.593 1.00 0.00 18 THR A N 7
ATOM 3032 C CA . THR A 1 18 ? -2.039 -0.186 2.181 1.00 0.00 18 THR A CA 7
ATOM 3033 C C . THR A 1 18 ? -1.164 -0.776 1.072 1.00 0.00 18 THR A C 7
ATOM 3034 O O . THR A 1 18 ? -1.429 -0.598 -0.100 1.00 0.00 18 THR A O 7
ATOM 3045 N N . GLY A 1 19 ? -0.122 -1.476 1.431 1.00 0.00 19 GLY A N 7
ATOM 3046 C CA . GLY A 1 19 ? 0.764 -2.073 0.393 1.00 0.00 19 GLY A CA 7
ATOM 3047 C C . GLY A 1 19 ? 1.713 -3.082 1.042 1.00 0.00 19 GLY A C 7
ATOM 3048 O O . GLY A 1 19 ? 1.550 -3.456 2.186 1.00 0.00 19 GLY A O 7
ATOM 3052 N N . SER A 1 20 ? 2.705 -3.523 0.318 1.00 0.00 20 SER A N 7
ATOM 3053 C CA . SER A 1 20 ? 3.668 -4.509 0.890 1.00 0.00 20 SER A CA 7
ATOM 3054 C C . SER A 1 20 ? 4.922 -4.587 0.015 1.00 0.00 20 SER A C 7
ATOM 3055 O O . SER A 1 20 ? 4.913 -4.192 -1.134 1.00 0.00 20 SER A O 7
ATOM 3063 N N . CYS A 1 21 ? 6.000 -5.092 0.549 1.00 0.00 21 CYS A N 7
ATOM 3064 C CA . CYS A 1 21 ? 7.251 -5.192 -0.256 1.00 0.00 21 CYS A CA 7
ATOM 3065 C C . CYS A 1 21 ? 7.209 -6.437 -1.148 1.00 0.00 21 CYS A C 7
ATOM 3066 O O . CYS A 1 21 ? 7.219 -7.554 -0.671 1.00 0.00 21 CYS A O 7
ATOM 3073 N N . VAL A 1 22 ? 7.161 -6.251 -2.441 1.00 0.00 22 VAL A N 7
ATOM 3074 C CA . VAL A 1 22 ? 7.117 -7.426 -3.359 1.00 0.00 22 VAL A CA 7
ATOM 3075 C C . VAL A 1 22 ? 8.302 -7.391 -4.327 1.00 0.00 22 VAL A C 7
ATOM 3076 O O . VAL A 1 22 ? 8.740 -6.339 -4.751 1.00 0.00 22 VAL A O 7
ATOM 3089 N N . ARG A 1 23 ? 8.827 -8.533 -4.678 1.00 0.00 23 ARG A N 7
ATOM 3090 C CA . ARG A 1 23 ? 9.983 -8.568 -5.619 1.00 0.00 23 ARG A CA 7
ATOM 3091 C C . ARG A 1 23 ? 11.026 -7.521 -5.219 1.00 0.00 23 ARG A C 7
ATOM 3092 O O . ARG A 1 23 ? 11.491 -6.752 -6.037 1.00 0.00 23 ARG A O 7
ATOM 3113 N N . GLY A 1 24 ? 11.399 -7.487 -3.969 1.00 0.00 24 GLY A N 7
ATOM 3114 C CA . GLY A 1 24 ? 12.413 -6.491 -3.519 1.00 0.00 24 GLY A CA 7
ATOM 3115 C C . GLY A 1 24 ? 11.901 -5.076 -3.797 1.00 0.00 24 GLY A C 7
ATOM 3116 O O . GLY A 1 24 ? 12.649 -4.118 -3.763 1.00 0.00 24 GLY A O 7
ATOM 3120 N N . SER A 1 25 ? 10.634 -4.936 -4.070 1.00 0.00 25 SER A N 7
ATOM 3121 C CA . SER A 1 25 ? 10.077 -3.581 -4.347 1.00 0.00 25 SER A CA 7
ATOM 3122 C C . SER A 1 25 ? 8.934 -3.276 -3.375 1.00 0.00 25 SER A C 7
ATOM 3123 O O . SER A 1 25 ? 8.793 -3.915 -2.353 1.00 0.00 25 SER A O 7
ATOM 3131 N N . CYS A 1 26 ? 8.119 -2.307 -3.687 1.00 0.00 26 CYS A N 7
ATOM 3132 C CA . CYS A 1 26 ? 6.988 -1.964 -2.778 1.00 0.00 26 CYS A CA 7
ATOM 3133 C C . CYS A 1 26 ? 5.788 -1.470 -3.590 1.00 0.00 26 CYS A C 7
ATOM 3134 O O . CYS A 1 26 ? 5.901 -0.567 -4.396 1.00 0.00 26 CYS A O 7
ATOM 3141 N N . GLN A 1 27 ? 4.639 -2.054 -3.384 1.00 0.00 27 GLN A N 7
ATOM 3142 C CA . GLN A 1 27 ? 3.433 -1.617 -4.145 1.00 0.00 27 GLN A CA 7
ATOM 3143 C C . GLN A 1 27 ? 2.348 -1.124 -3.184 1.00 0.00 27 GLN A C 7
ATOM 3144 O O . GLN A 1 27 ? 2.297 -1.517 -2.036 1.00 0.00 27 GLN A O 7
ATOM 3158 N N . CYS A 1 28 ? 1.480 -0.267 -3.648 1.00 0.00 28 CYS A N 7
ATOM 3159 C CA . CYS A 1 28 ? 0.395 0.249 -2.763 1.00 0.00 28 CYS A CA 7
ATOM 3160 C C . CYS A 1 28 ? -0.973 -0.011 -3.402 1.00 0.00 28 CYS A C 7
ATOM 3161 O O . CYS A 1 28 ? -1.141 0.113 -4.600 1.00 0.00 28 CYS A O 7
ATOM 3168 N N . ARG A 1 29 ? -1.948 -0.373 -2.615 1.00 0.00 29 ARG A N 7
ATOM 3169 C CA . ARG A 1 29 ? -3.301 -0.642 -3.184 1.00 0.00 29 ARG A CA 7
ATOM 3170 C C . ARG A 1 29 ? -4.352 0.228 -2.491 1.00 0.00 29 ARG A C 7
ATOM 3171 O O . ARG A 1 29 ? -4.265 0.504 -1.310 1.00 0.00 29 ARG A O 7
ATOM 3192 N N . ARG A 1 30 ? -5.347 0.662 -3.217 1.00 0.00 30 ARG A N 7
ATOM 3193 C CA . ARG A 1 30 ? -6.405 1.512 -2.602 1.00 0.00 30 ARG A CA 7
ATOM 3194 C C . ARG A 1 30 ? -7.646 0.667 -2.295 1.00 0.00 30 ARG A C 7
ATOM 3195 O O . ARG A 1 30 ? -7.553 -0.518 -2.041 1.00 0.00 30 ARG A O 7
ATOM 3216 N N . THR A 1 31 ? -8.806 1.265 -2.318 1.00 0.00 31 THR A N 7
ATOM 3217 C CA . THR A 1 31 ? -10.049 0.493 -2.029 1.00 0.00 31 THR A CA 7
ATOM 3218 C C . THR A 1 31 ? -10.604 -0.118 -3.320 1.00 0.00 31 THR A C 7
ATOM 3219 O O . THR A 1 31 ? -11.462 -0.979 -3.291 1.00 0.00 31 THR A O 7
ATOM 3230 N N . SER A 1 32 ? -10.120 0.319 -4.450 1.00 0.00 32 SER A N 7
ATOM 3231 C CA . SER A 1 32 ? -10.622 -0.236 -5.740 1.00 0.00 32 SER A CA 7
ATOM 3232 C C . SER A 1 32 ? -9.465 -0.838 -6.542 1.00 0.00 32 SER A C 7
ATOM 3233 O O . SER A 1 32 ? -9.503 -0.899 -7.755 1.00 0.00 32 SER A O 7
ATOM 3241 N N . GLY A 1 33 ? -8.437 -1.285 -5.875 1.00 0.00 33 GLY A N 7
ATOM 3242 C CA . GLY A 1 33 ? -7.279 -1.882 -6.600 1.00 0.00 33 GLY A CA 7
ATOM 3243 C C . GLY A 1 33 ? -6.309 -0.774 -7.015 1.00 0.00 33 GLY A C 7
ATOM 3244 O O . GLY A 1 33 ? -5.140 -0.885 -6.686 1.00 0.00 33 GLY A O 7
ATOM 3249 N N . ALA A 1 1 ? 16.261 -1.797 -0.319 1.00 0.00 1 ALA A N 8
ATOM 3250 C CA . ALA A 1 1 ? 15.937 -1.972 1.127 1.00 0.00 1 ALA A CA 8
ATOM 3251 C C . ALA A 1 1 ? 14.426 -1.871 1.347 1.00 0.00 1 ALA A C 8
ATOM 3252 O O . ALA A 1 1 ? 13.962 -1.156 2.215 1.00 0.00 1 ALA A O 8
ATOM 3261 N N . CYS A 1 2 ? 13.654 -2.582 0.571 1.00 0.00 2 CYS A N 8
ATOM 3262 C CA . CYS A 1 2 ? 12.172 -2.524 0.739 1.00 0.00 2 CYS A CA 8
ATOM 3263 C C . CYS A 1 2 ? 11.764 -3.221 2.044 1.00 0.00 2 CYS A C 8
ATOM 3264 O O . CYS A 1 2 ? 12.133 -4.349 2.300 1.00 0.00 2 CYS A O 8
ATOM 3271 N N . ASN A 1 3 ? 10.999 -2.553 2.865 1.00 0.00 3 ASN A N 8
ATOM 3272 C CA . ASN A 1 3 ? 10.561 -3.172 4.149 1.00 0.00 3 ASN A CA 8
ATOM 3273 C C . ASN A 1 3 ? 9.037 -3.090 4.276 1.00 0.00 3 ASN A C 8
ATOM 3274 O O . ASN A 1 3 ? 8.415 -2.155 3.814 1.00 0.00 3 ASN A O 8
ATOM 3285 N N . ASP A 1 4 ? 8.429 -4.064 4.897 1.00 0.00 4 ASP A N 8
ATOM 3286 C CA . ASP A 1 4 ? 6.945 -4.045 5.048 1.00 0.00 4 ASP A CA 8
ATOM 3287 C C . ASP A 1 4 ? 6.503 -2.814 5.847 1.00 0.00 4 ASP A C 8
ATOM 3288 O O . ASP A 1 4 ? 5.502 -2.196 5.548 1.00 0.00 4 ASP A O 8
ATOM 3297 N N . ARG A 1 5 ? 7.239 -2.459 6.865 1.00 0.00 5 ARG A N 8
ATOM 3298 C CA . ARG A 1 5 ? 6.857 -1.272 7.683 1.00 0.00 5 ARG A CA 8
ATOM 3299 C C . ARG A 1 5 ? 6.944 0.009 6.848 1.00 0.00 5 ARG A C 8
ATOM 3300 O O . ARG A 1 5 ? 6.059 0.842 6.878 1.00 0.00 5 ARG A O 8
ATOM 3321 N N . ASP A 1 6 ? 8.004 0.175 6.108 1.00 0.00 6 ASP A N 8
ATOM 3322 C CA . ASP A 1 6 ? 8.150 1.405 5.278 1.00 0.00 6 ASP A CA 8
ATOM 3323 C C . ASP A 1 6 ? 7.186 1.372 4.089 1.00 0.00 6 ASP A C 8
ATOM 3324 O O . ASP A 1 6 ? 6.774 2.398 3.586 1.00 0.00 6 ASP A O 8
ATOM 3333 N N . CYS A 1 7 ? 6.825 0.205 3.630 1.00 0.00 7 CYS A N 8
ATOM 3334 C CA . CYS A 1 7 ? 5.888 0.121 2.470 1.00 0.00 7 CYS A CA 8
ATOM 3335 C C . CYS A 1 7 ? 4.507 0.648 2.863 1.00 0.00 7 CYS A C 8
ATOM 3336 O O . CYS A 1 7 ? 4.008 1.590 2.283 1.00 0.00 7 CYS A O 8
ATOM 3343 N N . SER A 1 8 ? 3.886 0.052 3.843 1.00 0.00 8 SER A N 8
ATOM 3344 C CA . SER A 1 8 ? 2.540 0.528 4.265 1.00 0.00 8 SER A CA 8
ATOM 3345 C C . SER A 1 8 ? 2.612 2.004 4.663 1.00 0.00 8 SER A C 8
ATOM 3346 O O . SER A 1 8 ? 1.784 2.804 4.274 1.00 0.00 8 SER A O 8
ATOM 3354 N N . LEU A 1 9 ? 3.599 2.371 5.431 1.00 0.00 9 LEU A N 8
ATOM 3355 C CA . LEU A 1 9 ? 3.730 3.795 5.849 1.00 0.00 9 LEU A CA 8
ATOM 3356 C C . LEU A 1 9 ? 3.778 4.699 4.613 1.00 0.00 9 LEU A C 8
ATOM 3357 O O . LEU A 1 9 ? 3.112 5.712 4.545 1.00 0.00 9 LEU A O 8
ATOM 3373 N N . ASP A 1 10 ? 4.558 4.331 3.633 1.00 0.00 10 ASP A N 8
ATOM 3374 C CA . ASP A 1 10 ? 4.649 5.163 2.398 1.00 0.00 10 ASP A CA 8
ATOM 3375 C C . ASP A 1 10 ? 3.413 4.936 1.524 1.00 0.00 10 ASP A C 8
ATOM 3376 O O . ASP A 1 10 ? 2.824 5.865 1.007 1.00 0.00 10 ASP A O 8
ATOM 3385 N N . CYS A 1 11 ? 3.016 3.705 1.359 1.00 0.00 11 CYS A N 8
ATOM 3386 C CA . CYS A 1 11 ? 1.819 3.406 0.522 1.00 0.00 11 CYS A CA 8
ATOM 3387 C C . CYS A 1 11 ? 0.603 4.175 1.046 1.00 0.00 11 CYS A C 8
ATOM 3388 O O . CYS A 1 11 ? -0.211 4.659 0.284 1.00 0.00 11 CYS A O 8
ATOM 3395 N N . ILE A 1 12 ? 0.472 4.288 2.338 1.00 0.00 12 ILE A N 8
ATOM 3396 C CA . ILE A 1 12 ? -0.693 5.023 2.909 1.00 0.00 12 ILE A CA 8
ATOM 3397 C C . ILE A 1 12 ? -0.477 6.533 2.786 1.00 0.00 12 ILE A C 8
ATOM 3398 O O . ILE A 1 12 ? -1.409 7.289 2.595 1.00 0.00 12 ILE A O 8
ATOM 3414 N N . MET A 1 13 ? 0.744 6.976 2.894 1.00 0.00 13 MET A N 8
ATOM 3415 C CA . MET A 1 13 ? 1.020 8.438 2.783 1.00 0.00 13 MET A CA 8
ATOM 3416 C C . MET A 1 13 ? 0.921 8.884 1.323 1.00 0.00 13 MET A C 8
ATOM 3417 O O . MET A 1 13 ? 0.433 9.957 1.023 1.00 0.00 13 MET A O 8
ATOM 3431 N N . LYS A 1 14 ? 1.380 8.072 0.411 1.00 0.00 14 LYS A N 8
ATOM 3432 C CA . LYS A 1 14 ? 1.312 8.451 -1.029 1.00 0.00 14 LYS A CA 8
ATOM 3433 C C . LYS A 1 14 ? -0.134 8.763 -1.426 1.00 0.00 14 LYS A C 8
ATOM 3434 O O . LYS A 1 14 ? -0.390 9.601 -2.267 1.00 0.00 14 LYS A O 8
ATOM 3453 N N . GLY A 1 15 ? -1.081 8.094 -0.826 1.00 0.00 15 GLY A N 8
ATOM 3454 C CA . GLY A 1 15 ? -2.502 8.352 -1.168 1.00 0.00 15 GLY A CA 8
ATOM 3455 C C . GLY A 1 15 ? -3.274 7.030 -1.212 1.00 0.00 15 GLY A C 8
ATOM 3456 O O . GLY A 1 15 ? -4.480 7.012 -1.351 1.00 0.00 15 GLY A O 8
ATOM 3460 N N . TYR A 1 16 ? -2.589 5.925 -1.095 1.00 0.00 16 TYR A N 8
ATOM 3461 C CA . TYR A 1 16 ? -3.288 4.611 -1.135 1.00 0.00 16 TYR A CA 8
ATOM 3462 C C . TYR A 1 16 ? -3.734 4.206 0.274 1.00 0.00 16 TYR A C 8
ATOM 3463 O O . TYR A 1 16 ? -3.935 5.039 1.135 1.00 0.00 16 TYR A O 8
ATOM 3481 N N . ASN A 1 17 ? -3.893 2.933 0.515 1.00 0.00 17 ASN A N 8
ATOM 3482 C CA . ASN A 1 17 ? -4.331 2.480 1.866 1.00 0.00 17 ASN A CA 8
ATOM 3483 C C . ASN A 1 17 ? -3.291 1.534 2.473 1.00 0.00 17 ASN A C 8
ATOM 3484 O O . ASN A 1 17 ? -3.081 1.514 3.670 1.00 0.00 17 ASN A O 8
ATOM 3495 N N . THR A 1 18 ? -2.641 0.747 1.660 1.00 0.00 18 THR A N 8
ATOM 3496 C CA . THR A 1 18 ? -1.620 -0.197 2.198 1.00 0.00 18 THR A CA 8
ATOM 3497 C C . THR A 1 18 ? -0.752 -0.750 1.063 1.00 0.00 18 THR A C 8
ATOM 3498 O O . THR A 1 18 ? -1.006 -0.510 -0.100 1.00 0.00 18 THR A O 8
ATOM 3509 N N . GLY A 1 19 ? 0.271 -1.491 1.396 1.00 0.00 19 GLY A N 8
ATOM 3510 C CA . GLY A 1 19 ? 1.155 -2.063 0.340 1.00 0.00 19 GLY A CA 8
ATOM 3511 C C . GLY A 1 19 ? 2.068 -3.122 0.962 1.00 0.00 19 GLY A C 8
ATOM 3512 O O . GLY A 1 19 ? 1.897 -3.511 2.101 1.00 0.00 19 GLY A O 8
ATOM 3516 N N . SER A 1 20 ? 3.036 -3.595 0.225 1.00 0.00 20 SER A N 8
ATOM 3517 C CA . SER A 1 20 ? 3.956 -4.631 0.780 1.00 0.00 20 SER A CA 8
ATOM 3518 C C . SER A 1 20 ? 5.194 -4.774 -0.112 1.00 0.00 20 SER A C 8
ATOM 3519 O O . SER A 1 20 ? 5.344 -4.083 -1.099 1.00 0.00 20 SER A O 8
ATOM 3527 N N . CYS A 1 21 ? 6.082 -5.667 0.232 1.00 0.00 21 CYS A N 8
ATOM 3528 C CA . CYS A 1 21 ? 7.309 -5.857 -0.597 1.00 0.00 21 CYS A CA 8
ATOM 3529 C C . CYS A 1 21 ? 7.053 -6.900 -1.687 1.00 0.00 21 CYS A C 8
ATOM 3530 O O . CYS A 1 21 ? 6.494 -7.950 -1.439 1.00 0.00 21 CYS A O 8
ATOM 3537 N N . VAL A 1 22 ? 7.460 -6.620 -2.896 1.00 0.00 22 VAL A N 8
ATOM 3538 C CA . VAL A 1 22 ? 7.242 -7.594 -4.003 1.00 0.00 22 VAL A CA 8
ATOM 3539 C C . VAL A 1 22 ? 8.397 -7.520 -5.006 1.00 0.00 22 VAL A C 8
ATOM 3540 O O . VAL A 1 22 ? 8.774 -6.453 -5.451 1.00 0.00 22 VAL A O 8
ATOM 3553 N N . ARG A 1 23 ? 8.962 -8.641 -5.364 1.00 0.00 23 ARG A N 8
ATOM 3554 C CA . ARG A 1 23 ? 10.093 -8.625 -6.337 1.00 0.00 23 ARG A CA 8
ATOM 3555 C C . ARG A 1 23 ? 11.136 -7.588 -5.911 1.00 0.00 23 ARG A C 8
ATOM 3556 O O . ARG A 1 23 ? 11.632 -6.825 -6.716 1.00 0.00 23 ARG A O 8
ATOM 3577 N N . GLY A 1 24 ? 11.470 -7.552 -4.650 1.00 0.00 24 GLY A N 8
ATOM 3578 C CA . GLY A 1 24 ? 12.477 -6.561 -4.174 1.00 0.00 24 GLY A CA 8
ATOM 3579 C C . GLY A 1 24 ? 11.940 -5.146 -4.392 1.00 0.00 24 GLY A C 8
ATOM 3580 O O . GLY A 1 24 ? 12.689 -4.199 -4.522 1.00 0.00 24 GLY A O 8
ATOM 3584 N N . SER A 1 25 ? 10.644 -4.996 -4.436 1.00 0.00 25 SER A N 8
ATOM 3585 C CA . SER A 1 25 ? 10.056 -3.643 -4.649 1.00 0.00 25 SER A CA 8
ATOM 3586 C C . SER A 1 25 ? 8.942 -3.380 -3.631 1.00 0.00 25 SER A C 8
ATOM 3587 O O . SER A 1 25 ? 8.810 -4.080 -2.648 1.00 0.00 25 SER A O 8
ATOM 3595 N N . CYS A 1 26 ? 8.140 -2.379 -3.863 1.00 0.00 26 CYS A N 8
ATOM 3596 C CA . CYS A 1 26 ? 7.032 -2.068 -2.913 1.00 0.00 26 CYS A CA 8
ATOM 3597 C C . CYS A 1 26 ? 5.822 -1.519 -3.674 1.00 0.00 26 CYS A C 8
ATOM 3598 O O . CYS A 1 26 ? 5.917 -0.539 -4.386 1.00 0.00 26 CYS A O 8
ATOM 3605 N N . GLN A 1 27 ? 4.686 -2.143 -3.528 1.00 0.00 27 GLN A N 8
ATOM 3606 C CA . GLN A 1 27 ? 3.469 -1.656 -4.241 1.00 0.00 27 GLN A CA 8
ATOM 3607 C C . GLN A 1 27 ? 2.408 -1.212 -3.231 1.00 0.00 27 GLN A C 8
ATOM 3608 O O . GLN A 1 27 ? 2.451 -1.576 -2.072 1.00 0.00 27 GLN A O 8
ATOM 3622 N N . CYS A 1 28 ? 1.458 -0.424 -3.657 1.00 0.00 28 CYS A N 8
ATOM 3623 C CA . CYS A 1 28 ? 0.402 0.042 -2.714 1.00 0.00 28 CYS A CA 8
ATOM 3624 C C . CYS A 1 28 ? -0.989 -0.259 -3.282 1.00 0.00 28 CYS A C 8
ATOM 3625 O O . CYS A 1 28 ? -1.164 -0.406 -4.475 1.00 0.00 28 CYS A O 8
ATOM 3632 N N . ARG A 1 29 ? -1.977 -0.353 -2.436 1.00 0.00 29 ARG A N 8
ATOM 3633 C CA . ARG A 1 29 ? -3.355 -0.644 -2.926 1.00 0.00 29 ARG A CA 8
ATOM 3634 C C . ARG A 1 29 ? -4.383 0.163 -2.130 1.00 0.00 29 ARG A C 8
ATOM 3635 O O . ARG A 1 29 ? -4.288 0.291 -0.925 1.00 0.00 29 ARG A O 8
ATOM 3656 N N . ARG A 1 30 ? -5.367 0.707 -2.794 1.00 0.00 30 ARG A N 8
ATOM 3657 C CA . ARG A 1 30 ? -6.403 1.503 -2.075 1.00 0.00 30 ARG A CA 8
ATOM 3658 C C . ARG A 1 30 ? -7.653 0.652 -1.837 1.00 0.00 30 ARG A C 8
ATOM 3659 O O . ARG A 1 30 ? -7.617 -0.559 -1.923 1.00 0.00 30 ARG A O 8
ATOM 3680 N N . THR A 1 31 ? -8.759 1.278 -1.538 1.00 0.00 31 THR A N 8
ATOM 3681 C CA . THR A 1 31 ? -10.011 0.506 -1.297 1.00 0.00 31 THR A CA 8
ATOM 3682 C C . THR A 1 31 ? -11.029 0.792 -2.404 1.00 0.00 31 THR A C 8
ATOM 3683 O O . THR A 1 31 ? -10.989 1.825 -3.044 1.00 0.00 31 THR A O 8
ATOM 3694 N N . SER A 1 32 ? -11.940 -0.111 -2.637 1.00 0.00 32 SER A N 8
ATOM 3695 C CA . SER A 1 32 ? -12.956 0.112 -3.705 1.00 0.00 32 SER A CA 8
ATOM 3696 C C . SER A 1 32 ? -14.275 -0.569 -3.332 1.00 0.00 32 SER A C 8
ATOM 3697 O O . SER A 1 32 ? -14.843 -1.311 -4.110 1.00 0.00 32 SER A O 8
ATOM 3705 N N . GLY A 1 33 ? -14.767 -0.326 -2.149 1.00 0.00 33 GLY A N 8
ATOM 3706 C CA . GLY A 1 33 ? -16.047 -0.962 -1.729 1.00 0.00 33 GLY A CA 8
ATOM 3707 C C . GLY A 1 33 ? -16.777 -0.044 -0.747 1.00 0.00 33 GLY A C 8
ATOM 3708 O O . GLY A 1 33 ? -17.319 0.955 -1.193 1.00 0.00 33 GLY A O 8
ATOM 3713 N N . ALA A 1 1 ? 16.447 -2.205 -0.033 1.00 0.00 1 ALA A N 9
ATOM 3714 C CA . ALA A 1 1 ? 16.024 -1.413 1.157 1.00 0.00 1 ALA A CA 9
ATOM 3715 C C . ALA A 1 1 ? 14.496 -1.382 1.257 1.00 0.00 1 ALA A C 9
ATOM 3716 O O . ALA A 1 1 ? 13.929 -0.620 2.014 1.00 0.00 1 ALA A O 9
ATOM 3725 N N . CYS A 1 2 ? 13.826 -2.209 0.501 1.00 0.00 2 CYS A N 9
ATOM 3726 C CA . CYS A 1 2 ? 12.336 -2.227 0.555 1.00 0.00 2 CYS A CA 9
ATOM 3727 C C . CYS A 1 2 ? 11.860 -3.146 1.684 1.00 0.00 2 CYS A C 9
ATOM 3728 O O . CYS A 1 2 ? 12.044 -4.347 1.639 1.00 0.00 2 CYS A O 9
ATOM 3735 N N . ASN A 1 3 ? 11.245 -2.592 2.693 1.00 0.00 3 ASN A N 9
ATOM 3736 C CA . ASN A 1 3 ? 10.756 -3.435 3.823 1.00 0.00 3 ASN A CA 9
ATOM 3737 C C . ASN A 1 3 ? 9.225 -3.398 3.881 1.00 0.00 3 ASN A C 9
ATOM 3738 O O . ASN A 1 3 ? 8.586 -2.635 3.184 1.00 0.00 3 ASN A O 9
ATOM 3749 N N . ASP A 1 4 ? 8.633 -4.219 4.703 1.00 0.00 4 ASP A N 9
ATOM 3750 C CA . ASP A 1 4 ? 7.145 -4.232 4.802 1.00 0.00 4 ASP A CA 9
ATOM 3751 C C . ASP A 1 4 ? 6.652 -3.022 5.604 1.00 0.00 4 ASP A C 9
ATOM 3752 O O . ASP A 1 4 ? 5.722 -2.344 5.214 1.00 0.00 4 ASP A O 9
ATOM 3761 N N . ARG A 1 5 ? 7.268 -2.749 6.721 1.00 0.00 5 ARG A N 9
ATOM 3762 C CA . ARG A 1 5 ? 6.834 -1.584 7.546 1.00 0.00 5 ARG A CA 9
ATOM 3763 C C . ARG A 1 5 ? 6.965 -0.289 6.739 1.00 0.00 5 ARG A C 9
ATOM 3764 O O . ARG A 1 5 ? 6.133 0.595 6.824 1.00 0.00 5 ARG A O 9
ATOM 3785 N N . ASP A 1 6 ? 8.002 -0.169 5.957 1.00 0.00 6 ASP A N 9
ATOM 3786 C CA . ASP A 1 6 ? 8.189 1.067 5.146 1.00 0.00 6 ASP A CA 9
ATOM 3787 C C . ASP A 1 6 ? 7.176 1.111 4.000 1.00 0.00 6 ASP A C 9
ATOM 3788 O O . ASP A 1 6 ? 6.811 2.167 3.523 1.00 0.00 6 ASP A O 9
ATOM 3797 N N . CYS A 1 7 ? 6.721 -0.027 3.550 1.00 0.00 7 CYS A N 9
ATOM 3798 C CA . CYS A 1 7 ? 5.734 -0.040 2.431 1.00 0.00 7 CYS A CA 9
ATOM 3799 C C . CYS A 1 7 ? 4.398 0.536 2.895 1.00 0.00 7 CYS A C 9
ATOM 3800 O O . CYS A 1 7 ? 3.906 1.500 2.345 1.00 0.00 7 CYS A O 9
ATOM 3807 N N . SER A 1 8 ? 3.802 -0.042 3.902 1.00 0.00 8 SER A N 9
ATOM 3808 C CA . SER A 1 8 ? 2.498 0.488 4.388 1.00 0.00 8 SER A CA 9
ATOM 3809 C C . SER A 1 8 ? 2.653 1.960 4.774 1.00 0.00 8 SER A C 9
ATOM 3810 O O . SER A 1 8 ? 1.884 2.805 4.360 1.00 0.00 8 SER A O 9
ATOM 3818 N N . LEU A 1 9 ? 3.648 2.274 5.558 1.00 0.00 9 LEU A N 9
ATOM 3819 C CA . LEU A 1 9 ? 3.857 3.692 5.958 1.00 0.00 9 LEU A CA 9
ATOM 3820 C C . LEU A 1 9 ? 3.851 4.584 4.714 1.00 0.00 9 LEU A C 9
ATOM 3821 O O . LEU A 1 9 ? 3.166 5.585 4.654 1.00 0.00 9 LEU A O 9
ATOM 3837 N N . ASP A 1 10 ? 4.608 4.217 3.714 1.00 0.00 10 ASP A N 9
ATOM 3838 C CA . ASP A 1 10 ? 4.648 5.031 2.468 1.00 0.00 10 ASP A CA 9
ATOM 3839 C C . ASP A 1 10 ? 3.370 4.802 1.656 1.00 0.00 10 ASP A C 9
ATOM 3840 O O . ASP A 1 10 ? 2.658 5.727 1.320 1.00 0.00 10 ASP A O 9
ATOM 3849 N N . CYS A 1 11 ? 3.077 3.569 1.344 1.00 0.00 11 CYS A N 9
ATOM 3850 C CA . CYS A 1 11 ? 1.847 3.264 0.558 1.00 0.00 11 CYS A CA 9
ATOM 3851 C C . CYS A 1 11 ? 0.634 3.973 1.168 1.00 0.00 11 CYS A C 9
ATOM 3852 O O . CYS A 1 11 ? -0.365 4.188 0.511 1.00 0.00 11 CYS A O 9
ATOM 3859 N N . ILE A 1 12 ? 0.713 4.337 2.420 1.00 0.00 12 ILE A N 9
ATOM 3860 C CA . ILE A 1 12 ? -0.440 5.026 3.068 1.00 0.00 12 ILE A CA 9
ATOM 3861 C C . ILE A 1 12 ? -0.326 6.542 2.891 1.00 0.00 12 ILE A C 9
ATOM 3862 O O . ILE A 1 12 ? -1.305 7.226 2.666 1.00 0.00 12 ILE A O 9
ATOM 3878 N N . MET A 1 13 ? 0.860 7.072 2.998 1.00 0.00 13 MET A N 9
ATOM 3879 C CA . MET A 1 13 ? 1.033 8.545 2.843 1.00 0.00 13 MET A CA 9
ATOM 3880 C C . MET A 1 13 ? 0.935 8.946 1.367 1.00 0.00 13 MET A C 9
ATOM 3881 O O . MET A 1 13 ? 0.653 10.083 1.041 1.00 0.00 13 MET A O 9
ATOM 3895 N N . LYS A 1 14 ? 1.163 8.024 0.472 1.00 0.00 14 LYS A N 9
ATOM 3896 C CA . LYS A 1 14 ? 1.083 8.360 -0.978 1.00 0.00 14 LYS A CA 9
ATOM 3897 C C . LYS A 1 14 ? -0.352 8.730 -1.360 1.00 0.00 14 LYS A C 9
ATOM 3898 O O . LYS A 1 14 ? -0.582 9.609 -2.168 1.00 0.00 14 LYS A O 9
ATOM 3917 N N . GLY A 1 15 ? -1.320 8.068 -0.787 1.00 0.00 15 GLY A N 9
ATOM 3918 C CA . GLY A 1 15 ? -2.732 8.383 -1.118 1.00 0.00 15 GLY A CA 9
ATOM 3919 C C . GLY A 1 15 ? -3.539 7.088 -1.240 1.00 0.00 15 GLY A C 9
ATOM 3920 O O . GLY A 1 15 ? -4.742 7.110 -1.405 1.00 0.00 15 GLY A O 9
ATOM 3924 N N . TYR A 1 16 ? -2.889 5.958 -1.162 1.00 0.00 16 TYR A N 9
ATOM 3925 C CA . TYR A 1 16 ? -3.621 4.667 -1.277 1.00 0.00 16 TYR A CA 9
ATOM 3926 C C . TYR A 1 16 ? -4.112 4.214 0.102 1.00 0.00 16 TYR A C 9
ATOM 3927 O O . TYR A 1 16 ? -4.540 5.012 0.912 1.00 0.00 16 TYR A O 9
ATOM 3945 N N . ASN A 1 17 ? -4.053 2.938 0.373 1.00 0.00 17 ASN A N 9
ATOM 3946 C CA . ASN A 1 17 ? -4.515 2.436 1.698 1.00 0.00 17 ASN A CA 9
ATOM 3947 C C . ASN A 1 17 ? -3.438 1.557 2.338 1.00 0.00 17 ASN A C 9
ATOM 3948 O O . ASN A 1 17 ? -3.231 1.586 3.534 1.00 0.00 17 ASN A O 9
ATOM 3959 N N . THR A 1 18 ? -2.753 0.772 1.551 1.00 0.00 18 THR A N 9
ATOM 3960 C CA . THR A 1 18 ? -1.690 -0.108 2.119 1.00 0.00 18 THR A CA 9
ATOM 3961 C C . THR A 1 18 ? -0.852 -0.724 0.994 1.00 0.00 18 THR A C 9
ATOM 3962 O O . THR A 1 18 ? -1.168 -0.593 -0.172 1.00 0.00 18 THR A O 9
ATOM 3973 N N . GLY A 1 19 ? 0.213 -1.396 1.337 1.00 0.00 19 GLY A N 9
ATOM 3974 C CA . GLY A 1 19 ? 1.071 -2.021 0.291 1.00 0.00 19 GLY A CA 9
ATOM 3975 C C . GLY A 1 19 ? 2.066 -2.977 0.952 1.00 0.00 19 GLY A C 9
ATOM 3976 O O . GLY A 1 19 ? 1.975 -3.267 2.128 1.00 0.00 19 GLY A O 9
ATOM 3980 N N . SER A 1 20 ? 3.017 -3.471 0.206 1.00 0.00 20 SER A N 9
ATOM 3981 C CA . SER A 1 20 ? 4.016 -4.408 0.796 1.00 0.00 20 SER A CA 9
ATOM 3982 C C . SER A 1 20 ? 5.205 -4.584 -0.151 1.00 0.00 20 SER A C 9
ATOM 3983 O O . SER A 1 20 ? 5.160 -4.194 -1.301 1.00 0.00 20 SER A O 9
ATOM 3991 N N . CYS A 1 21 ? 6.271 -5.169 0.324 1.00 0.00 21 CYS A N 9
ATOM 3992 C CA . CYS A 1 21 ? 7.465 -5.369 -0.549 1.00 0.00 21 CYS A CA 9
ATOM 3993 C C . CYS A 1 21 ? 7.261 -6.593 -1.444 1.00 0.00 21 CYS A C 9
ATOM 3994 O O . CYS A 1 21 ? 6.932 -7.666 -0.979 1.00 0.00 21 CYS A O 9
ATOM 4001 N N . VAL A 1 22 ? 7.453 -6.442 -2.725 1.00 0.00 22 VAL A N 9
ATOM 4002 C CA . VAL A 1 22 ? 7.270 -7.596 -3.649 1.00 0.00 22 VAL A CA 9
ATOM 4003 C C . VAL A 1 22 ? 8.576 -7.895 -4.387 1.00 0.00 22 VAL A C 9
ATOM 4004 O O . VAL A 1 22 ? 9.093 -7.070 -5.114 1.00 0.00 22 VAL A O 9
ATOM 4017 N N . ARG A 1 23 ? 9.117 -9.069 -4.206 1.00 0.00 23 ARG A N 9
ATOM 4018 C CA . ARG A 1 23 ? 10.392 -9.415 -4.896 1.00 0.00 23 ARG A CA 9
ATOM 4019 C C . ARG A 1 23 ? 11.488 -8.423 -4.502 1.00 0.00 23 ARG A C 9
ATOM 4020 O O . ARG A 1 23 ? 12.295 -8.684 -3.632 1.00 0.00 23 ARG A O 9
ATOM 4041 N N . GLY A 1 24 ? 11.520 -7.285 -5.136 1.00 0.00 24 GLY A N 9
ATOM 4042 C CA . GLY A 1 24 ? 12.559 -6.271 -4.801 1.00 0.00 24 GLY A CA 9
ATOM 4043 C C . GLY A 1 24 ? 11.952 -4.871 -4.907 1.00 0.00 24 GLY A C 9
ATOM 4044 O O . GLY A 1 24 ? 12.648 -3.897 -5.117 1.00 0.00 24 GLY A O 9
ATOM 4048 N N . SER A 1 25 ? 10.659 -4.763 -4.763 1.00 0.00 25 SER A N 9
ATOM 4049 C CA . SER A 1 25 ? 10.008 -3.425 -4.857 1.00 0.00 25 SER A CA 9
ATOM 4050 C C . SER A 1 25 ? 8.870 -3.314 -3.840 1.00 0.00 25 SER A C 9
ATOM 4051 O O . SER A 1 25 ? 8.761 -4.107 -2.925 1.00 0.00 25 SER A O 9
ATOM 4059 N N . CYS A 1 26 ? 8.021 -2.336 -3.992 1.00 0.00 26 CYS A N 9
ATOM 4060 C CA . CYS A 1 26 ? 6.889 -2.168 -3.034 1.00 0.00 26 CYS A CA 9
ATOM 4061 C C . CYS A 1 26 ? 5.658 -1.618 -3.761 1.00 0.00 26 CYS A C 9
ATOM 4062 O O . CYS A 1 26 ? 5.722 -0.612 -4.437 1.00 0.00 26 CYS A O 9
ATOM 4069 N N . GLN A 1 27 ? 4.537 -2.275 -3.627 1.00 0.00 27 GLN A N 9
ATOM 4070 C CA . GLN A 1 27 ? 3.303 -1.792 -4.313 1.00 0.00 27 GLN A CA 9
ATOM 4071 C C . GLN A 1 27 ? 2.264 -1.340 -3.284 1.00 0.00 27 GLN A C 9
ATOM 4072 O O . GLN A 1 27 ? 2.227 -1.823 -2.170 1.00 0.00 27 GLN A O 9
ATOM 4086 N N . CYS A 1 28 ? 1.416 -0.416 -3.651 1.00 0.00 28 CYS A N 9
ATOM 4087 C CA . CYS A 1 28 ? 0.377 0.067 -2.696 1.00 0.00 28 CYS A CA 9
ATOM 4088 C C . CYS A 1 28 ? -1.021 -0.177 -3.272 1.00 0.00 28 CYS A C 9
ATOM 4089 O O . CYS A 1 28 ? -1.184 -0.418 -4.451 1.00 0.00 28 CYS A O 9
ATOM 4096 N N . ARG A 1 29 ? -2.032 -0.117 -2.448 1.00 0.00 29 ARG A N 9
ATOM 4097 C CA . ARG A 1 29 ? -3.418 -0.345 -2.951 1.00 0.00 29 ARG A CA 9
ATOM 4098 C C . ARG A 1 29 ? -4.390 0.641 -2.294 1.00 0.00 29 ARG A C 9
ATOM 4099 O O . ARG A 1 29 ? -4.183 1.081 -1.181 1.00 0.00 29 ARG A O 9
ATOM 4120 N N . ARG A 1 30 ? -5.449 0.988 -2.974 1.00 0.00 30 ARG A N 9
ATOM 4121 C CA . ARG A 1 30 ? -6.433 1.944 -2.387 1.00 0.00 30 ARG A CA 9
ATOM 4122 C C . ARG A 1 30 ? -7.482 1.183 -1.571 1.00 0.00 30 ARG A C 9
ATOM 4123 O O . ARG A 1 30 ? -7.306 0.027 -1.242 1.00 0.00 30 ARG A O 9
ATOM 4144 N N . THR A 1 31 ? -8.572 1.820 -1.242 1.00 0.00 31 THR A N 9
ATOM 4145 C CA . THR A 1 31 ? -9.629 1.128 -0.448 1.00 0.00 31 THR A CA 9
ATOM 4146 C C . THR A 1 31 ? -10.450 0.205 -1.352 1.00 0.00 31 THR A C 9
ATOM 4147 O O . THR A 1 31 ? -10.921 0.602 -2.398 1.00 0.00 31 THR A O 9
ATOM 4158 N N . SER A 1 32 ? -10.627 -1.026 -0.954 1.00 0.00 32 SER A N 9
ATOM 4159 C CA . SER A 1 32 ? -11.418 -1.974 -1.791 1.00 0.00 32 SER A CA 9
ATOM 4160 C C . SER A 1 32 ? -12.902 -1.893 -1.422 1.00 0.00 32 SER A C 9
ATOM 4161 O O . SER A 1 32 ? -13.354 -2.525 -0.488 1.00 0.00 32 SER A O 9
ATOM 4169 N N . GLY A 1 33 ? -13.662 -1.121 -2.150 1.00 0.00 33 GLY A N 9
ATOM 4170 C CA . GLY A 1 33 ? -15.116 -1.002 -1.841 1.00 0.00 33 GLY A CA 9
ATOM 4171 C C . GLY A 1 33 ? -15.822 -2.313 -2.189 1.00 0.00 33 GLY A C 9
ATOM 4172 O O . GLY A 1 33 ? -16.774 -2.267 -2.950 1.00 0.00 33 GLY A O 9
ATOM 4177 N N . ALA A 1 1 ? 16.181 -5.607 -0.928 1.00 0.00 1 ALA A N 10
ATOM 4178 C CA . ALA A 1 1 ? 15.706 -6.006 0.428 1.00 0.00 1 ALA A CA 10
ATOM 4179 C C . ALA A 1 1 ? 14.732 -4.962 0.976 1.00 0.00 1 ALA A C 10
ATOM 4180 O O . ALA A 1 1 ? 14.973 -4.348 1.996 1.00 0.00 1 ALA A O 10
ATOM 4189 N N . CYS A 1 2 ? 13.631 -4.756 0.307 1.00 0.00 2 CYS A N 10
ATOM 4190 C CA . CYS A 1 2 ? 12.642 -3.752 0.789 1.00 0.00 2 CYS A CA 10
ATOM 4191 C C . CYS A 1 2 ? 11.958 -4.251 2.066 1.00 0.00 2 CYS A C 10
ATOM 4192 O O . CYS A 1 2 ? 12.243 -5.329 2.551 1.00 0.00 2 CYS A O 10
ATOM 4199 N N . ASN A 1 3 ? 11.060 -3.478 2.613 1.00 0.00 3 ASN A N 10
ATOM 4200 C CA . ASN A 1 3 ? 10.360 -3.912 3.858 1.00 0.00 3 ASN A CA 10
ATOM 4201 C C . ASN A 1 3 ? 8.895 -3.467 3.823 1.00 0.00 3 ASN A C 10
ATOM 4202 O O . ASN A 1 3 ? 8.540 -2.519 3.151 1.00 0.00 3 ASN A O 10
ATOM 4213 N N . ASP A 1 4 ? 8.041 -4.144 4.542 1.00 0.00 4 ASP A N 10
ATOM 4214 C CA . ASP A 1 4 ? 6.599 -3.759 4.548 1.00 0.00 4 ASP A CA 10
ATOM 4215 C C . ASP A 1 4 ? 6.373 -2.565 5.480 1.00 0.00 4 ASP A C 10
ATOM 4216 O O . ASP A 1 4 ? 5.400 -1.847 5.361 1.00 0.00 4 ASP A O 10
ATOM 4225 N N . ARG A 1 5 ? 7.265 -2.347 6.407 1.00 0.00 5 ARG A N 10
ATOM 4226 C CA . ARG A 1 5 ? 7.101 -1.198 7.344 1.00 0.00 5 ARG A CA 10
ATOM 4227 C C . ARG A 1 5 ? 7.146 0.122 6.571 1.00 0.00 5 ARG A C 10
ATOM 4228 O O . ARG A 1 5 ? 6.177 0.855 6.517 1.00 0.00 5 ARG A O 10
ATOM 4249 N N . ASP A 1 6 ? 8.261 0.429 5.966 1.00 0.00 6 ASP A N 10
ATOM 4250 C CA . ASP A 1 6 ? 8.365 1.699 5.195 1.00 0.00 6 ASP A CA 10
ATOM 4251 C C . ASP A 1 6 ? 7.523 1.605 3.920 1.00 0.00 6 ASP A C 10
ATOM 4252 O O . ASP A 1 6 ? 7.178 2.602 3.316 1.00 0.00 6 ASP A O 10
ATOM 4261 N N . CYS A 1 7 ? 7.187 0.412 3.508 1.00 0.00 7 CYS A N 10
ATOM 4262 C CA . CYS A 1 7 ? 6.366 0.254 2.275 1.00 0.00 7 CYS A CA 10
ATOM 4263 C C . CYS A 1 7 ? 4.944 0.764 2.523 1.00 0.00 7 CYS A C 10
ATOM 4264 O O . CYS A 1 7 ? 4.492 1.700 1.893 1.00 0.00 7 CYS A O 10
ATOM 4271 N N . SER A 1 8 ? 4.239 0.162 3.440 1.00 0.00 8 SER A N 10
ATOM 4272 C CA . SER A 1 8 ? 2.850 0.621 3.729 1.00 0.00 8 SER A CA 10
ATOM 4273 C C . SER A 1 8 ? 2.866 2.096 4.137 1.00 0.00 8 SER A C 10
ATOM 4274 O O . SER A 1 8 ? 2.060 2.883 3.686 1.00 0.00 8 SER A O 10
ATOM 4282 N N . LEU A 1 9 ? 3.786 2.478 4.983 1.00 0.00 9 LEU A N 10
ATOM 4283 C CA . LEU A 1 9 ? 3.855 3.905 5.408 1.00 0.00 9 LEU A CA 10
ATOM 4284 C C . LEU A 1 9 ? 3.912 4.809 4.177 1.00 0.00 9 LEU A C 10
ATOM 4285 O O . LEU A 1 9 ? 3.311 5.863 4.137 1.00 0.00 9 LEU A O 10
ATOM 4301 N N . ASP A 1 10 ? 4.630 4.398 3.166 1.00 0.00 10 ASP A N 10
ATOM 4302 C CA . ASP A 1 10 ? 4.724 5.225 1.930 1.00 0.00 10 ASP A CA 10
ATOM 4303 C C . ASP A 1 10 ? 3.468 5.031 1.079 1.00 0.00 10 ASP A C 10
ATOM 4304 O O . ASP A 1 10 ? 2.951 5.960 0.490 1.00 0.00 10 ASP A O 10
ATOM 4313 N N . CYS A 1 11 ? 2.974 3.826 1.013 1.00 0.00 11 CYS A N 10
ATOM 4314 C CA . CYS A 1 11 ? 1.752 3.561 0.204 1.00 0.00 11 CYS A CA 10
ATOM 4315 C C . CYS A 1 11 ? 0.543 4.264 0.826 1.00 0.00 11 CYS A C 10
ATOM 4316 O O . CYS A 1 11 ? -0.376 4.663 0.139 1.00 0.00 11 CYS A O 10
ATOM 4323 N N . ILE A 1 12 ? 0.534 4.419 2.121 1.00 0.00 12 ILE A N 10
ATOM 4324 C CA . ILE A 1 12 ? -0.616 5.098 2.782 1.00 0.00 12 ILE A CA 10
ATOM 4325 C C . ILE A 1 12 ? -0.458 6.617 2.688 1.00 0.00 12 ILE A C 10
ATOM 4326 O O . ILE A 1 12 ? -1.419 7.344 2.532 1.00 0.00 12 ILE A O 10
ATOM 4342 N N . MET A 1 13 ? 0.749 7.098 2.777 1.00 0.00 13 MET A N 10
ATOM 4343 C CA . MET A 1 13 ? 0.975 8.568 2.691 1.00 0.00 13 MET A CA 10
ATOM 4344 C C . MET A 1 13 ? 0.541 9.090 1.319 1.00 0.00 13 MET A C 10
ATOM 4345 O O . MET A 1 13 ? 0.008 10.175 1.197 1.00 0.00 13 MET A O 10
ATOM 4359 N N . LYS A 1 14 ? 0.765 8.328 0.286 1.00 0.00 14 LYS A N 10
ATOM 4360 C CA . LYS A 1 14 ? 0.366 8.780 -1.077 1.00 0.00 14 LYS A CA 10
ATOM 4361 C C . LYS A 1 14 ? -1.140 9.049 -1.130 1.00 0.00 14 LYS A C 10
ATOM 4362 O O . LYS A 1 14 ? -1.604 9.890 -1.875 1.00 0.00 14 LYS A O 10
ATOM 4381 N N . GLY A 1 15 ? -1.908 8.345 -0.343 1.00 0.00 15 GLY A N 10
ATOM 4382 C CA . GLY A 1 15 ? -3.377 8.563 -0.347 1.00 0.00 15 GLY A CA 10
ATOM 4383 C C . GLY A 1 15 ? -4.100 7.233 -0.568 1.00 0.00 15 GLY A C 10
ATOM 4384 O O . GLY A 1 15 ? -5.304 7.191 -0.727 1.00 0.00 15 GLY A O 10
ATOM 4388 N N . TYR A 1 16 ? -3.379 6.145 -0.579 1.00 0.00 16 TYR A N 10
ATOM 4389 C CA . TYR A 1 16 ? -4.029 4.821 -0.788 1.00 0.00 16 TYR A CA 10
ATOM 4390 C C . TYR A 1 16 ? -4.472 4.233 0.554 1.00 0.00 16 TYR A C 10
ATOM 4391 O O . TYR A 1 16 ? -4.841 4.948 1.463 1.00 0.00 16 TYR A O 10
ATOM 4409 N N . ASN A 1 17 ? -4.438 2.934 0.684 1.00 0.00 17 ASN A N 10
ATOM 4410 C CA . ASN A 1 17 ? -4.858 2.305 1.970 1.00 0.00 17 ASN A CA 10
ATOM 4411 C C . ASN A 1 17 ? -3.700 1.502 2.567 1.00 0.00 17 ASN A C 10
ATOM 4412 O O . ASN A 1 17 ? -3.560 1.396 3.770 1.00 0.00 17 ASN A O 10
ATOM 4423 N N . THR A 1 18 ? -2.867 0.933 1.737 1.00 0.00 18 THR A N 10
ATOM 4424 C CA . THR A 1 18 ? -1.719 0.138 2.260 1.00 0.00 18 THR A CA 10
ATOM 4425 C C . THR A 1 18 ? -0.835 -0.339 1.106 1.00 0.00 18 THR A C 10
ATOM 4426 O O . THR A 1 18 ? -1.040 0.019 -0.037 1.00 0.00 18 THR A O 10
ATOM 4437 N N . GLY A 1 19 ? 0.148 -1.147 1.396 1.00 0.00 19 GLY A N 10
ATOM 4438 C CA . GLY A 1 19 ? 1.044 -1.649 0.315 1.00 0.00 19 GLY A CA 10
ATOM 4439 C C . GLY A 1 19 ? 1.804 -2.882 0.808 1.00 0.00 19 GLY A C 10
ATOM 4440 O O . GLY A 1 19 ? 1.554 -3.388 1.884 1.00 0.00 19 GLY A O 10
ATOM 4444 N N . SER A 1 20 ? 2.730 -3.369 0.028 1.00 0.00 20 SER A N 10
ATOM 4445 C CA . SER A 1 20 ? 3.509 -4.568 0.451 1.00 0.00 20 SER A CA 10
ATOM 4446 C C . SER A 1 20 ? 4.877 -4.573 -0.237 1.00 0.00 20 SER A C 10
ATOM 4447 O O . SER A 1 20 ? 5.165 -3.741 -1.075 1.00 0.00 20 SER A O 10
ATOM 4455 N N . CYS A 1 21 ? 5.724 -5.501 0.113 1.00 0.00 21 CYS A N 10
ATOM 4456 C CA . CYS A 1 21 ? 7.073 -5.553 -0.519 1.00 0.00 21 CYS A CA 10
ATOM 4457 C C . CYS A 1 21 ? 7.046 -6.443 -1.765 1.00 0.00 21 CYS A C 10
ATOM 4458 O O . CYS A 1 21 ? 6.381 -7.459 -1.800 1.00 0.00 21 CYS A O 10
ATOM 4465 N N . VAL A 1 22 ? 7.768 -6.069 -2.785 1.00 0.00 22 VAL A N 10
ATOM 4466 C CA . VAL A 1 22 ? 7.788 -6.890 -4.028 1.00 0.00 22 VAL A CA 10
ATOM 4467 C C . VAL A 1 22 ? 9.219 -7.007 -4.560 1.00 0.00 22 VAL A C 10
ATOM 4468 O O . VAL A 1 22 ? 9.820 -6.033 -4.965 1.00 0.00 22 VAL A O 10
ATOM 4481 N N . ARG A 1 23 ? 9.770 -8.192 -4.556 1.00 0.00 23 ARG A N 10
ATOM 4482 C CA . ARG A 1 23 ? 11.163 -8.370 -5.057 1.00 0.00 23 ARG A CA 10
ATOM 4483 C C . ARG A 1 23 ? 12.123 -7.461 -4.287 1.00 0.00 23 ARG A C 10
ATOM 4484 O O . ARG A 1 23 ? 12.763 -7.874 -3.341 1.00 0.00 23 ARG A O 10
ATOM 4505 N N . GLY A 1 24 ? 12.226 -6.224 -4.687 1.00 0.00 24 GLY A N 10
ATOM 4506 C CA . GLY A 1 24 ? 13.140 -5.284 -3.980 1.00 0.00 24 GLY A CA 10
ATOM 4507 C C . GLY A 1 24 ? 12.502 -3.894 -3.932 1.00 0.00 24 GLY A C 10
ATOM 4508 O O . GLY A 1 24 ? 13.184 -2.889 -3.889 1.00 0.00 24 GLY A O 10
ATOM 4512 N N . SER A 1 25 ? 11.199 -3.829 -3.939 1.00 0.00 25 SER A N 10
ATOM 4513 C CA . SER A 1 25 ? 10.520 -2.503 -3.895 1.00 0.00 25 SER A CA 10
ATOM 4514 C C . SER A 1 25 ? 9.246 -2.585 -3.050 1.00 0.00 25 SER A C 10
ATOM 4515 O O . SER A 1 25 ? 9.146 -3.376 -2.134 1.00 0.00 25 SER A O 10
ATOM 4523 N N . CYS A 1 26 ? 8.270 -1.769 -3.351 1.00 0.00 26 CYS A N 10
ATOM 4524 C CA . CYS A 1 26 ? 7.004 -1.796 -2.562 1.00 0.00 26 CYS A CA 10
ATOM 4525 C C . CYS A 1 26 ? 5.822 -1.386 -3.447 1.00 0.00 26 CYS A C 10
ATOM 4526 O O . CYS A 1 26 ? 5.936 -0.520 -4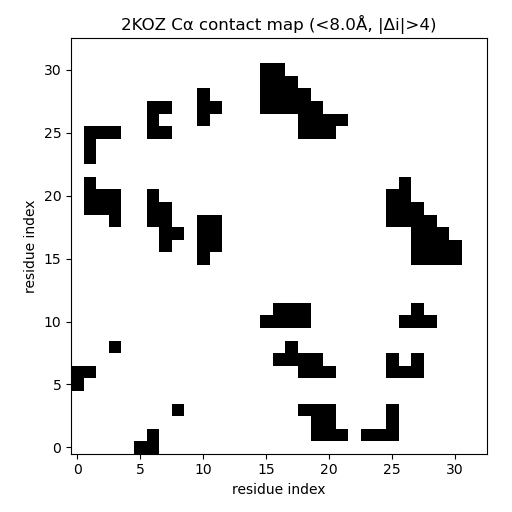.291 1.00 0.00 26 CYS A O 10
ATOM 4533 N N . GLN A 1 27 ? 4.686 -1.995 -3.248 1.00 0.00 27 GLN A N 10
ATOM 4534 C CA . GLN A 1 27 ? 3.491 -1.638 -4.064 1.00 0.00 27 GLN A CA 10
ATOM 4535 C C . GLN A 1 27 ? 2.392 -1.083 -3.154 1.00 0.00 27 GLN A C 10
ATOM 4536 O O . GLN A 1 27 ? 2.406 -1.288 -1.957 1.00 0.00 27 GLN A O 10
ATOM 4550 N N . CYS A 1 28 ? 1.444 -0.377 -3.706 1.00 0.00 28 CYS A N 10
ATOM 4551 C CA . CYS A 1 28 ? 0.356 0.192 -2.860 1.00 0.00 28 CYS A CA 10
ATOM 4552 C C . CYS A 1 28 ? -1.007 -0.344 -3.303 1.00 0.00 28 CYS A C 10
ATOM 4553 O O . CYS A 1 28 ? -1.240 -0.592 -4.469 1.00 0.00 28 CYS A O 10
ATOM 4560 N N . ARG A 1 29 ? -1.908 -0.524 -2.375 1.00 0.00 29 ARG A N 10
ATOM 4561 C CA . ARG A 1 29 ? -3.259 -1.041 -2.735 1.00 0.00 29 ARG A CA 10
ATOM 4562 C C . ARG A 1 29 ? -4.337 -0.263 -1.975 1.00 0.00 29 ARG A C 10
ATOM 4563 O O . ARG A 1 29 ? -4.258 -0.087 -0.774 1.00 0.00 29 ARG A O 10
ATOM 4584 N N . ARG A 1 30 ? -5.340 0.206 -2.663 1.00 0.00 30 ARG A N 10
ATOM 4585 C CA . ARG A 1 30 ? -6.420 0.973 -1.977 1.00 0.00 30 ARG A CA 10
ATOM 4586 C C . ARG A 1 30 ? -7.505 0.021 -1.470 1.00 0.00 30 ARG A C 10
ATOM 4587 O O . ARG A 1 30 ? -7.258 -1.143 -1.226 1.00 0.00 30 ARG A O 10
ATOM 4608 N N . THR A 1 31 ? -8.705 0.506 -1.311 1.00 0.00 31 THR A N 10
ATOM 4609 C CA . THR A 1 31 ? -9.807 -0.371 -0.821 1.00 0.00 31 THR A CA 10
ATOM 4610 C C . THR A 1 31 ? -10.640 -0.878 -2.001 1.00 0.00 31 THR A C 10
ATOM 4611 O O . THR A 1 31 ? -11.745 -1.354 -1.835 1.00 0.00 31 THR A O 10
ATOM 4622 N N . SER A 1 32 ? -10.116 -0.780 -3.192 1.00 0.00 32 SER A N 10
ATOM 4623 C CA . SER A 1 32 ? -10.875 -1.256 -4.383 1.00 0.00 32 SER A CA 10
ATOM 4624 C C . SER A 1 32 ? -9.951 -1.339 -5.601 1.00 0.00 32 SER A C 10
ATOM 4625 O O . SER A 1 32 ? -9.774 -0.380 -6.326 1.00 0.00 32 SER A O 10
ATOM 4633 N N . GLY A 1 33 ? -9.359 -2.480 -5.831 1.00 0.00 33 GLY A N 10
ATOM 4634 C CA . GLY A 1 33 ? -8.447 -2.624 -7.001 1.00 0.00 33 GLY A CA 10
ATOM 4635 C C . GLY A 1 33 ? -8.584 -4.029 -7.588 1.00 0.00 33 GLY A C 10
ATOM 4636 O O . GLY A 1 33 ? -7.926 -4.926 -7.087 1.00 0.00 33 GLY A O 10
ATOM 4641 N N . ALA A 1 1 ? 16.607 -4.191 -0.610 1.00 0.00 1 ALA A N 11
ATOM 4642 C CA . ALA A 1 1 ? 16.086 -4.625 0.719 1.00 0.00 1 ALA A CA 11
ATOM 4643 C C . ALA A 1 1 ? 14.842 -3.813 1.093 1.00 0.00 1 ALA A C 11
ATOM 4644 O O . ALA A 1 1 ? 14.861 -3.017 2.010 1.00 0.00 1 ALA A O 11
ATOM 4653 N N . CYS A 1 2 ? 13.761 -4.008 0.386 1.00 0.00 2 CYS A N 11
ATOM 4654 C CA . CYS A 1 2 ? 12.517 -3.246 0.702 1.00 0.00 2 CYS A CA 11
ATOM 4655 C C . CYS A 1 2 ? 11.859 -3.806 1.966 1.00 0.00 2 CYS A C 11
ATOM 4656 O O . CYS A 1 2 ? 11.839 -5.001 2.189 1.00 0.00 2 CYS A O 11
ATOM 4663 N N . ASN A 1 3 ? 11.323 -2.953 2.797 1.00 0.00 3 ASN A N 11
ATOM 4664 C CA . ASN A 1 3 ? 10.669 -3.441 4.046 1.00 0.00 3 ASN A CA 11
ATOM 4665 C C . ASN A 1 3 ? 9.179 -3.084 4.041 1.00 0.00 3 ASN A C 11
ATOM 4666 O O . ASN A 1 3 ? 8.776 -2.068 3.510 1.00 0.00 3 ASN A O 11
ATOM 4677 N N . ASP A 1 4 ? 8.360 -3.911 4.632 1.00 0.00 4 ASP A N 11
ATOM 4678 C CA . ASP A 1 4 ? 6.897 -3.618 4.663 1.00 0.00 4 ASP A CA 11
ATOM 4679 C C . ASP A 1 4 ? 6.610 -2.451 5.612 1.00 0.00 4 ASP A C 11
ATOM 4680 O O . ASP A 1 4 ? 5.608 -1.776 5.497 1.00 0.00 4 ASP A O 11
ATOM 4689 N N . ARG A 1 5 ? 7.486 -2.209 6.549 1.00 0.00 5 ARG A N 11
ATOM 4690 C CA . ARG A 1 5 ? 7.265 -1.087 7.507 1.00 0.00 5 ARG A CA 11
ATOM 4691 C C . ARG A 1 5 ? 7.278 0.253 6.767 1.00 0.00 5 ARG A C 11
ATOM 4692 O O . ARG A 1 5 ? 6.298 0.973 6.746 1.00 0.00 5 ARG A O 11
ATOM 4713 N N . ASP A 1 6 ? 8.382 0.595 6.163 1.00 0.00 6 ASP A N 11
ATOM 4714 C CA . ASP A 1 6 ? 8.463 1.889 5.428 1.00 0.00 6 ASP A CA 11
ATOM 4715 C C . ASP A 1 6 ? 7.611 1.831 4.156 1.00 0.00 6 ASP A C 11
ATOM 4716 O O . ASP A 1 6 ? 7.154 2.840 3.658 1.00 0.00 6 ASP A O 11
ATOM 4725 N N . CYS A 1 7 ? 7.392 0.658 3.629 1.00 0.00 7 CYS A N 11
ATOM 4726 C CA . CYS A 1 7 ? 6.568 0.541 2.392 1.00 0.00 7 CYS A CA 11
ATOM 4727 C C . CYS A 1 7 ? 5.122 0.950 2.685 1.00 0.00 7 CYS A C 11
ATOM 4728 O O . CYS A 1 7 ? 4.575 1.827 2.048 1.00 0.00 7 CYS A O 11
ATOM 4735 N N . SER A 1 8 ? 4.503 0.326 3.649 1.00 0.00 8 SER A N 11
ATOM 4736 C CA . SER A 1 8 ? 3.096 0.685 3.984 1.00 0.00 8 SER A CA 11
ATOM 4737 C C . SER A 1 8 ? 3.017 2.159 4.390 1.00 0.00 8 SER A C 11
ATOM 4738 O O . SER A 1 8 ? 2.260 2.926 3.830 1.00 0.00 8 SER A O 11
ATOM 4746 N N . LEU A 1 9 ? 3.798 2.562 5.356 1.00 0.00 9 LEU A N 11
ATOM 4747 C CA . LEU A 1 9 ? 3.766 3.989 5.789 1.00 0.00 9 LEU A CA 11
ATOM 4748 C C . LEU A 1 9 ? 3.781 4.907 4.564 1.00 0.00 9 LEU A C 11
ATOM 4749 O O . LEU A 1 9 ? 3.031 5.859 4.481 1.00 0.00 9 LEU A O 11
ATOM 4765 N N . ASP A 1 10 ? 4.626 4.624 3.612 1.00 0.00 10 ASP A N 11
ATOM 4766 C CA . ASP A 1 10 ? 4.687 5.477 2.391 1.00 0.00 10 ASP A CA 11
ATOM 4767 C C . ASP A 1 10 ? 3.447 5.245 1.526 1.00 0.00 10 ASP A C 11
ATOM 4768 O O . ASP A 1 10 ? 2.953 6.145 0.876 1.00 0.00 10 ASP A O 11
ATOM 4777 N N . CYS A 1 11 ? 2.936 4.042 1.514 1.00 0.00 11 CYS A N 11
ATOM 4778 C CA . CYS A 1 11 ? 1.726 3.751 0.694 1.00 0.00 11 CYS A CA 11
ATOM 4779 C C . CYS A 1 11 ? 0.525 4.528 1.237 1.00 0.00 11 CYS A C 11
ATOM 4780 O O . CYS A 1 11 ? -0.135 5.253 0.519 1.00 0.00 11 CYS A O 11
ATOM 4787 N N . ILE A 1 12 ? 0.235 4.382 2.502 1.00 0.00 12 ILE A N 11
ATOM 4788 C CA . ILE A 1 12 ? -0.923 5.114 3.090 1.00 0.00 12 ILE A CA 11
ATOM 4789 C C . ILE A 1 12 ? -0.686 6.624 3.012 1.00 0.00 12 ILE A C 11
ATOM 4790 O O . ILE A 1 12 ? -1.614 7.405 2.937 1.00 0.00 12 ILE A O 11
ATOM 4806 N N . MET A 1 13 ? 0.550 7.040 3.028 1.00 0.00 13 MET A N 11
ATOM 4807 C CA . MET A 1 13 ? 0.847 8.499 2.953 1.00 0.00 13 MET A CA 11
ATOM 4808 C C . MET A 1 13 ? 0.477 9.039 1.569 1.00 0.00 13 MET A C 11
ATOM 4809 O O . MET A 1 13 ? -0.248 10.005 1.442 1.00 0.00 13 MET A O 11
ATOM 4823 N N . LYS A 1 14 ? 0.969 8.420 0.531 1.00 0.00 14 LYS A N 11
ATOM 4824 C CA . LYS A 1 14 ? 0.645 8.895 -0.842 1.00 0.00 14 LYS A CA 11
ATOM 4825 C C . LYS A 1 14 ? -0.866 9.102 -0.981 1.00 0.00 14 LYS A C 11
ATOM 4826 O O . LYS A 1 14 ? -1.335 10.201 -1.202 1.00 0.00 14 LYS A O 11
ATOM 4845 N N . GLY A 1 15 ? -1.630 8.052 -0.852 1.00 0.00 15 GLY A N 11
ATOM 4846 C CA . GLY A 1 15 ? -3.105 8.184 -0.974 1.00 0.00 15 GLY A CA 11
ATOM 4847 C C . GLY A 1 15 ? -3.724 6.823 -1.301 1.00 0.00 15 GLY A C 11
ATOM 4848 O O . GLY A 1 15 ? -4.685 6.729 -2.038 1.00 0.00 15 GLY A O 11
ATOM 4852 N N . TYR A 1 16 ? -3.182 5.762 -0.762 1.00 0.00 16 TYR A N 11
ATOM 4853 C CA . TYR A 1 16 ? -3.738 4.415 -1.044 1.00 0.00 16 TYR A CA 11
ATOM 4854 C C . TYR A 1 16 ? -4.353 3.821 0.229 1.00 0.00 16 TYR A C 11
ATOM 4855 O O . TYR A 1 16 ? -4.776 4.536 1.115 1.00 0.00 16 TYR A O 11
ATOM 4873 N N . ASN A 1 17 ? -4.403 2.520 0.325 1.00 0.00 17 ASN A N 11
ATOM 4874 C CA . ASN A 1 17 ? -4.986 1.884 1.541 1.00 0.00 17 ASN A CA 11
ATOM 4875 C C . ASN A 1 17 ? -3.938 1.002 2.226 1.00 0.00 17 ASN A C 11
ATOM 4876 O O . ASN A 1 17 ? -3.946 0.830 3.429 1.00 0.00 17 ASN A O 11
ATOM 4887 N N . THR A 1 18 ? -3.038 0.443 1.466 1.00 0.00 18 THR A N 11
ATOM 4888 C CA . THR A 1 18 ? -1.986 -0.429 2.067 1.00 0.00 18 THR A CA 11
ATOM 4889 C C . THR A 1 18 ? -1.002 -0.879 0.986 1.00 0.00 18 THR A C 11
ATOM 4890 O O . THR A 1 18 ? -1.273 -0.773 -0.194 1.00 0.00 18 THR A O 11
ATOM 4901 N N . GLY A 1 19 ? 0.138 -1.379 1.374 1.00 0.00 19 GLY A N 11
ATOM 4902 C CA . GLY A 1 19 ? 1.133 -1.832 0.362 1.00 0.00 19 GLY A CA 11
ATOM 4903 C C . GLY A 1 19 ? 2.047 -2.892 0.977 1.00 0.00 19 GLY A C 11
ATOM 4904 O O . GLY A 1 19 ? 1.906 -3.256 2.127 1.00 0.00 19 GLY A O 11
ATOM 4908 N N . SER A 1 20 ? 2.983 -3.388 0.217 1.00 0.00 20 SER A N 11
ATOM 4909 C CA . SER A 1 20 ? 3.911 -4.424 0.753 1.00 0.00 20 SER A CA 11
ATOM 4910 C C . SER A 1 20 ? 5.129 -4.557 -0.164 1.00 0.00 20 SER A C 11
ATOM 4911 O O . SER A 1 20 ? 5.258 -3.850 -1.143 1.00 0.00 20 SER A O 11
ATOM 4919 N N . CYS A 1 21 ? 6.022 -5.457 0.143 1.00 0.00 21 CYS A N 11
ATOM 4920 C CA . CYS A 1 21 ? 7.227 -5.625 -0.718 1.00 0.00 21 CYS A CA 11
ATOM 4921 C C . CYS A 1 21 ? 6.893 -6.497 -1.931 1.00 0.00 21 CYS A C 11
ATOM 4922 O O . CYS A 1 21 ? 6.195 -7.486 -1.823 1.00 0.00 21 CYS A O 11
ATOM 4929 N N . VAL A 1 22 ? 7.385 -6.137 -3.086 1.00 0.00 22 VAL A N 11
ATOM 4930 C CA . VAL A 1 22 ? 7.095 -6.948 -4.303 1.00 0.00 22 VAL A CA 11
ATOM 4931 C C . VAL A 1 22 ? 8.373 -7.142 -5.124 1.00 0.00 22 VAL A C 11
ATOM 4932 O O . VAL A 1 22 ? 8.995 -6.191 -5.552 1.00 0.00 22 VAL A O 11
ATOM 4945 N N . ARG A 1 23 ? 8.770 -8.365 -5.344 1.00 0.00 23 ARG A N 11
ATOM 4946 C CA . ARG A 1 23 ? 10.008 -8.617 -6.134 1.00 0.00 23 ARG A CA 11
ATOM 4947 C C . ARG A 1 23 ? 11.158 -7.760 -5.596 1.00 0.00 23 ARG A C 11
ATOM 4948 O O . ARG A 1 23 ? 12.013 -7.316 -6.335 1.00 0.00 23 ARG A O 11
ATOM 4969 N N . GLY A 1 24 ? 11.182 -7.525 -4.313 1.00 0.00 24 GLY A N 11
ATOM 4970 C CA . GLY A 1 24 ? 12.273 -6.698 -3.725 1.00 0.00 24 GLY A CA 11
ATOM 4971 C C . GLY A 1 24 ? 11.951 -5.216 -3.919 1.00 0.00 24 GLY A C 11
ATOM 4972 O O . GLY A 1 24 ? 12.833 -4.391 -4.053 1.00 0.00 24 GLY A O 11
ATOM 4976 N N . SER A 1 25 ? 10.693 -4.870 -3.934 1.00 0.00 25 SER A N 11
ATOM 4977 C CA . SER A 1 25 ? 10.315 -3.438 -4.118 1.00 0.00 25 SER A CA 11
ATOM 4978 C C . SER A 1 25 ? 9.202 -3.056 -3.140 1.00 0.00 25 SER A C 11
ATOM 4979 O O . SER A 1 25 ? 9.079 -3.624 -2.075 1.00 0.00 25 SER A O 11
ATOM 4987 N N . CYS A 1 26 ? 8.391 -2.094 -3.492 1.00 0.00 26 CYS A N 11
ATOM 4988 C CA . CYS A 1 26 ? 7.289 -1.676 -2.578 1.00 0.00 26 CYS A CA 11
ATOM 4989 C C . CYS A 1 26 ? 6.114 -1.116 -3.383 1.00 0.00 26 CYS A C 11
ATOM 4990 O O . CYS A 1 26 ? 6.233 -0.112 -4.058 1.00 0.00 26 CYS A O 11
ATOM 4997 N N . GLN A 1 27 ? 4.979 -1.756 -3.316 1.00 0.00 27 GLN A N 11
ATOM 4998 C CA . GLN A 1 27 ? 3.795 -1.259 -4.075 1.00 0.00 27 GLN A CA 11
ATOM 4999 C C . GLN A 1 27 ? 2.647 -0.936 -3.113 1.00 0.00 27 GLN A C 11
ATOM 5000 O O . GLN A 1 27 ? 2.645 -1.358 -1.974 1.00 0.00 27 GLN A O 11
ATOM 5014 N N . CYS A 1 28 ? 1.673 -0.194 -3.562 1.00 0.00 28 CYS A N 11
ATOM 5015 C CA . CYS A 1 28 ? 0.529 0.153 -2.670 1.00 0.00 28 CYS A CA 11
ATOM 5016 C C . CYS A 1 28 ? -0.783 -0.368 -3.263 1.00 0.00 28 CYS A C 11
ATOM 5017 O O . CYS A 1 28 ? -0.831 -0.808 -4.394 1.00 0.00 28 CYS A O 11
ATOM 5024 N N . ARG A 1 29 ? -1.846 -0.320 -2.507 1.00 0.00 29 ARG A N 11
ATOM 5025 C CA . ARG A 1 29 ? -3.154 -0.811 -3.029 1.00 0.00 29 ARG A CA 11
ATOM 5026 C C . ARG A 1 29 ? -4.306 -0.047 -2.370 1.00 0.00 29 ARG A C 11
ATOM 5027 O O . ARG A 1 29 ? -4.293 0.212 -1.184 1.00 0.00 29 ARG A O 11
ATOM 5048 N N . ARG A 1 30 ? -5.302 0.317 -3.131 1.00 0.00 30 ARG A N 11
ATOM 5049 C CA . ARG A 1 30 ? -6.453 1.063 -2.545 1.00 0.00 30 ARG A CA 11
ATOM 5050 C C . ARG A 1 30 ? -7.536 0.084 -2.081 1.00 0.00 30 ARG A C 11
ATOM 5051 O O . ARG A 1 30 ? -7.338 -1.115 -2.074 1.00 0.00 30 ARG A O 11
ATOM 5072 N N . THR A 1 31 ? -8.677 0.585 -1.696 1.00 0.00 31 THR A N 11
ATOM 5073 C CA . THR A 1 31 ? -9.770 -0.320 -1.233 1.00 0.00 31 THR A CA 11
ATOM 5074 C C . THR A 1 31 ? -10.996 -0.169 -2.137 1.00 0.00 31 THR A C 11
ATOM 5075 O O . THR A 1 31 ? -12.115 -0.417 -1.731 1.00 0.00 31 THR A O 11
ATOM 5086 N N . SER A 1 32 ? -10.795 0.235 -3.363 1.00 0.00 32 SER A N 11
ATOM 5087 C CA . SER A 1 32 ? -11.950 0.400 -4.293 1.00 0.00 32 SER A CA 11
ATOM 5088 C C . SER A 1 32 ? -12.193 -0.897 -5.070 1.00 0.00 32 SER A C 11
ATOM 5089 O O . SER A 1 32 ? -11.298 -1.699 -5.254 1.00 0.00 32 SER A O 11
ATOM 5097 N N . GLY A 1 33 ? -13.397 -1.110 -5.524 1.00 0.00 33 GLY A N 11
ATOM 5098 C CA . GLY A 1 33 ? -13.696 -2.355 -6.286 1.00 0.00 33 GLY A CA 11
ATOM 5099 C C . GLY A 1 33 ? -15.016 -2.187 -7.042 1.00 0.00 33 GLY A C 11
ATOM 5100 O O . GLY A 1 33 ? -15.754 -1.275 -6.709 1.00 0.00 33 GLY A O 11
ATOM 5105 N N . ALA A 1 1 ? 16.149 -3.418 -0.553 1.00 0.00 1 ALA A N 12
ATOM 5106 C CA . ALA A 1 1 ? 15.920 -3.415 0.920 1.00 0.00 1 ALA A CA 12
ATOM 5107 C C . ALA A 1 1 ? 14.516 -2.895 1.238 1.00 0.00 1 ALA A C 12
ATOM 5108 O O . ALA A 1 1 ? 14.329 -2.089 2.128 1.00 0.00 1 ALA A O 12
ATOM 5117 N N . CYS A 1 2 ? 13.525 -3.346 0.516 1.00 0.00 2 CYS A N 12
ATOM 5118 C CA . CYS A 1 2 ? 12.137 -2.874 0.779 1.00 0.00 2 CYS A CA 12
ATOM 5119 C C . CYS A 1 2 ? 11.591 -3.532 2.053 1.00 0.00 2 CYS A C 12
ATOM 5120 O O . CYS A 1 2 ? 11.743 -4.719 2.264 1.00 0.00 2 CYS A O 12
ATOM 5127 N N . ASN A 1 3 ? 10.956 -2.772 2.903 1.00 0.00 3 ASN A N 12
ATOM 5128 C CA . ASN A 1 3 ? 10.407 -3.360 4.159 1.00 0.00 3 ASN A CA 12
ATOM 5129 C C . ASN A 1 3 ? 8.892 -3.152 4.228 1.00 0.00 3 ASN A C 12
ATOM 5130 O O . ASN A 1 3 ? 8.385 -2.097 3.899 1.00 0.00 3 ASN A O 12
ATOM 5141 N N . ASP A 1 4 ? 8.164 -4.148 4.655 1.00 0.00 4 ASP A N 12
ATOM 5142 C CA . ASP A 1 4 ? 6.684 -4.004 4.747 1.00 0.00 4 ASP A CA 12
ATOM 5143 C C . ASP A 1 4 ? 6.328 -2.836 5.673 1.00 0.00 4 ASP A C 12
ATOM 5144 O O . ASP A 1 4 ? 5.280 -2.233 5.553 1.00 0.00 4 ASP A O 12
ATOM 5153 N N . ARG A 1 5 ? 7.198 -2.513 6.591 1.00 0.00 5 ARG A N 12
ATOM 5154 C CA . ARG A 1 5 ? 6.915 -1.382 7.522 1.00 0.00 5 ARG A CA 12
ATOM 5155 C C . ARG A 1 5 ? 7.058 -0.048 6.783 1.00 0.00 5 ARG A C 12
ATOM 5156 O O . ARG A 1 5 ? 6.137 0.742 6.725 1.00 0.00 5 ARG A O 12
ATOM 5177 N N . ASP A 1 6 ? 8.204 0.206 6.213 1.00 0.00 6 ASP A N 12
ATOM 5178 C CA . ASP A 1 6 ? 8.403 1.484 5.475 1.00 0.00 6 ASP A CA 12
ATOM 5179 C C . ASP A 1 6 ? 7.597 1.467 4.176 1.00 0.00 6 ASP A C 12
ATOM 5180 O O . ASP A 1 6 ? 7.204 2.497 3.663 1.00 0.00 6 ASP A O 12
ATOM 5189 N N . CYS A 1 7 ? 7.342 0.305 3.640 1.00 0.00 7 CYS A N 12
ATOM 5190 C CA . CYS A 1 7 ? 6.556 0.220 2.376 1.00 0.00 7 CYS A CA 12
ATOM 5191 C C . CYS A 1 7 ? 5.123 0.694 2.622 1.00 0.00 7 CYS A C 12
ATOM 5192 O O . CYS A 1 7 ? 4.625 1.575 1.949 1.00 0.00 7 CYS A O 12
ATOM 5199 N N . SER A 1 8 ? 4.456 0.120 3.587 1.00 0.00 8 SER A N 12
ATOM 5200 C CA . SER A 1 8 ? 3.057 0.544 3.878 1.00 0.00 8 SER A CA 12
ATOM 5201 C C . SER A 1 8 ? 3.031 2.033 4.231 1.00 0.00 8 SER A C 12
ATOM 5202 O O . SER A 1 8 ? 2.296 2.806 3.650 1.00 0.00 8 SER A O 12
ATOM 5210 N N . LEU A 1 9 ? 3.833 2.442 5.177 1.00 0.00 9 LEU A N 12
ATOM 5211 C CA . LEU A 1 9 ? 3.858 3.882 5.559 1.00 0.00 9 LEU A CA 12
ATOM 5212 C C . LEU A 1 9 ? 3.920 4.752 4.302 1.00 0.00 9 LEU A C 12
ATOM 5213 O O . LEU A 1 9 ? 3.116 5.642 4.110 1.00 0.00 9 LEU A O 12
ATOM 5229 N N . ASP A 1 10 ? 4.864 4.492 3.440 1.00 0.00 10 ASP A N 12
ATOM 5230 C CA . ASP A 1 10 ? 4.972 5.297 2.190 1.00 0.00 10 ASP A CA 12
ATOM 5231 C C . ASP A 1 10 ? 3.712 5.111 1.344 1.00 0.00 10 ASP A C 12
ATOM 5232 O O . ASP A 1 10 ? 3.259 6.020 0.676 1.00 0.00 10 ASP A O 12
ATOM 5241 N N . CYS A 1 11 ? 3.137 3.938 1.371 1.00 0.00 11 CYS A N 12
ATOM 5242 C CA . CYS A 1 11 ? 1.903 3.691 0.572 1.00 0.00 11 CYS A CA 12
ATOM 5243 C C . CYS A 1 11 ? 0.737 4.497 1.150 1.00 0.00 11 CYS A C 12
ATOM 5244 O O . CYS A 1 11 ? 0.175 5.352 0.494 1.00 0.00 11 CYS A O 12
ATOM 5251 N N . ILE A 1 12 ? 0.372 4.234 2.375 1.00 0.00 12 ILE A N 12
ATOM 5252 C CA . ILE A 1 12 ? -0.756 4.989 2.995 1.00 0.00 12 ILE A CA 12
ATOM 5253 C C . ILE A 1 12 ? -0.486 6.493 2.905 1.00 0.00 12 ILE A C 12
ATOM 5254 O O . ILE A 1 12 ? -1.389 7.303 2.989 1.00 0.00 12 ILE A O 12
ATOM 5270 N N . MET A 1 13 ? 0.751 6.871 2.737 1.00 0.00 13 MET A N 12
ATOM 5271 C CA . MET A 1 13 ? 1.085 8.321 2.644 1.00 0.00 13 MET A CA 12
ATOM 5272 C C . MET A 1 13 ? 0.761 8.849 1.244 1.00 0.00 13 MET A C 12
ATOM 5273 O O . MET A 1 13 ? 0.314 9.967 1.080 1.00 0.00 13 MET A O 12
ATOM 5287 N N . LYS A 1 14 ? 0.984 8.054 0.232 1.00 0.00 14 LYS A N 12
ATOM 5288 C CA . LYS A 1 14 ? 0.691 8.510 -1.156 1.00 0.00 14 LYS A CA 12
ATOM 5289 C C . LYS A 1 14 ? -0.805 8.797 -1.323 1.00 0.00 14 LYS A C 12
ATOM 5290 O O . LYS A 1 14 ? -1.197 9.673 -2.068 1.00 0.00 14 LYS A O 12
ATOM 5309 N N . GLY A 1 15 ? -1.643 8.069 -0.637 1.00 0.00 15 GLY A N 12
ATOM 5310 C CA . GLY A 1 15 ? -3.104 8.305 -0.759 1.00 0.00 15 GLY A CA 12
ATOM 5311 C C . GLY A 1 15 ? -3.844 6.972 -0.926 1.00 0.00 15 GLY A C 12
ATOM 5312 O O . GLY A 1 15 ? -5.046 6.941 -1.092 1.00 0.00 15 GLY A O 12
ATOM 5316 N N . TYR A 1 16 ? -3.140 5.872 -0.882 1.00 0.00 16 TYR A N 12
ATOM 5317 C CA . TYR A 1 16 ? -3.815 4.554 -1.040 1.00 0.00 16 TYR A CA 12
ATOM 5318 C C . TYR A 1 16 ? -4.280 4.035 0.325 1.00 0.00 16 TYR A C 12
ATOM 5319 O O . TYR A 1 16 ? -4.598 4.801 1.213 1.00 0.00 16 TYR A O 12
ATOM 5337 N N . ASN A 1 17 ? -4.328 2.741 0.500 1.00 0.00 17 ASN A N 12
ATOM 5338 C CA . ASN A 1 17 ? -4.779 2.185 1.809 1.00 0.00 17 ASN A CA 12
ATOM 5339 C C . ASN A 1 17 ? -3.673 1.332 2.437 1.00 0.00 17 ASN A C 12
ATOM 5340 O O . ASN A 1 17 ? -3.602 1.182 3.641 1.00 0.00 17 ASN A O 12
ATOM 5351 N N . THR A 1 18 ? -2.810 0.771 1.633 1.00 0.00 18 THR A N 12
ATOM 5352 C CA . THR A 1 18 ? -1.713 -0.073 2.193 1.00 0.00 18 THR A CA 12
ATOM 5353 C C . THR A 1 18 ? -0.759 -0.509 1.077 1.00 0.00 18 THR A C 12
ATOM 5354 O O . THR A 1 18 ? -0.881 -0.089 -0.058 1.00 0.00 18 THR A O 12
ATOM 5365 N N . GLY A 1 19 ? 0.188 -1.350 1.390 1.00 0.00 19 GLY A N 12
ATOM 5366 C CA . GLY A 1 19 ? 1.147 -1.812 0.346 1.00 0.00 19 GLY A CA 12
ATOM 5367 C C . GLY A 1 19 ? 1.959 -2.993 0.881 1.00 0.00 19 GLY A C 12
ATOM 5368 O O . GLY A 1 19 ? 1.719 -3.483 1.966 1.00 0.00 19 GLY A O 12
ATOM 5372 N N . SER A 1 20 ? 2.918 -3.454 0.125 1.00 0.00 20 SER A N 12
ATOM 5373 C CA . SER A 1 20 ? 3.747 -4.606 0.584 1.00 0.00 20 SER A CA 12
ATOM 5374 C C . SER A 1 20 ? 5.011 -4.720 -0.273 1.00 0.00 20 SER A C 12
ATOM 5375 O O . SER A 1 20 ? 5.151 -4.056 -1.280 1.00 0.00 20 SER A O 12
ATOM 5383 N N . CYS A 1 21 ? 5.934 -5.557 0.119 1.00 0.00 21 CYS A N 12
ATOM 5384 C CA . CYS A 1 21 ? 7.186 -5.713 -0.678 1.00 0.00 21 CYS A CA 12
ATOM 5385 C C . CYS A 1 21 ? 6.944 -6.643 -1.869 1.00 0.00 21 CYS A C 12
ATOM 5386 O O . CYS A 1 21 ? 6.395 -7.718 -1.726 1.00 0.00 21 CYS A O 12
ATOM 5393 N N . VAL A 1 22 ? 7.350 -6.239 -3.040 1.00 0.00 22 VAL A N 12
ATOM 5394 C CA . VAL A 1 22 ? 7.143 -7.103 -4.240 1.00 0.00 22 VAL A CA 12
ATOM 5395 C C . VAL A 1 22 ? 8.492 -7.447 -4.876 1.00 0.00 22 VAL A C 12
ATOM 5396 O O . VAL A 1 22 ? 9.137 -6.609 -5.475 1.00 0.00 22 VAL A O 12
ATOM 5409 N N . ARG A 1 23 ? 8.923 -8.671 -4.749 1.00 0.00 23 ARG A N 12
ATOM 5410 C CA . ARG A 1 23 ? 10.232 -9.068 -5.345 1.00 0.00 23 ARG A CA 12
ATOM 5411 C C . ARG A 1 23 ? 11.365 -8.262 -4.705 1.00 0.00 23 ARG A C 12
ATOM 5412 O O . ARG A 1 23 ? 12.113 -8.762 -3.888 1.00 0.00 23 ARG A O 12
ATOM 5433 N N . GLY A 1 24 ? 11.498 -7.019 -5.071 1.00 0.00 24 GLY A N 12
ATOM 5434 C CA . GLY A 1 24 ? 12.582 -6.180 -4.485 1.00 0.00 24 GLY A CA 12
ATOM 5435 C C . GLY A 1 24 ? 12.149 -4.714 -4.466 1.00 0.00 24 GLY A C 12
ATOM 5436 O O . GLY A 1 24 ? 12.955 -3.818 -4.616 1.00 0.00 24 GLY A O 12
ATOM 5440 N N . SER A 1 25 ? 10.881 -4.457 -4.279 1.00 0.00 25 SER A N 12
ATOM 5441 C CA . SER A 1 25 ? 10.407 -3.042 -4.250 1.00 0.00 25 SER A CA 12
ATOM 5442 C C . SER A 1 25 ? 9.223 -2.893 -3.291 1.00 0.00 25 SER A C 12
ATOM 5443 O O . SER A 1 25 ? 9.083 -3.636 -2.339 1.00 0.00 25 SER A O 12
ATOM 5451 N N . CYS A 1 26 ? 8.372 -1.933 -3.533 1.00 0.00 26 CYS A N 12
ATOM 5452 C CA . CYS A 1 26 ? 7.199 -1.729 -2.636 1.00 0.00 26 CYS A CA 12
ATOM 5453 C C . CYS A 1 26 ? 6.003 -1.207 -3.438 1.00 0.00 26 CYS A C 12
ATOM 5454 O O . CYS A 1 26 ? 6.106 -0.245 -4.172 1.00 0.00 26 CYS A O 12
ATOM 5461 N N . GLN A 1 27 ? 4.868 -1.837 -3.302 1.00 0.00 27 GLN A N 12
ATOM 5462 C CA . GLN A 1 27 ? 3.662 -1.377 -4.053 1.00 0.00 27 GLN A CA 12
ATOM 5463 C C . GLN A 1 27 ? 2.572 -0.935 -3.075 1.00 0.00 27 GLN A C 12
ATOM 5464 O O . GLN A 1 27 ? 2.648 -1.188 -1.889 1.00 0.00 27 GLN A O 12
ATOM 5478 N N . CYS A 1 28 ? 1.556 -0.274 -3.561 1.00 0.00 28 CYS A N 12
ATOM 5479 C CA . CYS A 1 28 ? 0.464 0.184 -2.655 1.00 0.00 28 CYS A CA 12
ATOM 5480 C C . CYS A 1 28 ? -0.897 -0.260 -3.197 1.00 0.00 28 CYS A C 12
ATOM 5481 O O . CYS A 1 28 ? -1.060 -0.500 -4.377 1.00 0.00 28 CYS A O 12
ATOM 5488 N N . ARG A 1 29 ? -1.876 -0.372 -2.341 1.00 0.00 29 ARG A N 12
ATOM 5489 C CA . ARG A 1 29 ? -3.228 -0.801 -2.806 1.00 0.00 29 ARG A CA 12
ATOM 5490 C C . ARG A 1 29 ? -4.301 0.114 -2.209 1.00 0.00 29 ARG A C 12
ATOM 5491 O O . ARG A 1 29 ? -4.175 0.596 -1.102 1.00 0.00 29 ARG A O 12
ATOM 5512 N N . ARG A 1 30 ? -5.358 0.357 -2.936 1.00 0.00 30 ARG A N 12
ATOM 5513 C CA . ARG A 1 30 ? -6.437 1.241 -2.406 1.00 0.00 30 ARG A CA 12
ATOM 5514 C C . ARG A 1 30 ? -7.454 0.416 -1.614 1.00 0.00 30 ARG A C 12
ATOM 5515 O O . ARG A 1 30 ? -7.424 -0.799 -1.621 1.00 0.00 30 ARG A O 12
ATOM 5536 N N . THR A 1 31 ? -8.354 1.067 -0.929 1.00 0.00 31 THR A N 12
ATOM 5537 C CA . THR A 1 31 ? -9.370 0.320 -0.135 1.00 0.00 31 THR A CA 12
ATOM 5538 C C . THR A 1 31 ? -10.645 0.120 -0.960 1.00 0.00 31 THR A C 12
ATOM 5539 O O . THR A 1 31 ? -11.517 -0.645 -0.598 1.00 0.00 31 THR A O 12
ATOM 5550 N N . SER A 1 32 ? -10.761 0.802 -2.068 1.00 0.00 32 SER A N 12
ATOM 5551 C CA . SER A 1 32 ? -11.979 0.650 -2.914 1.00 0.00 32 SER A CA 12
ATOM 5552 C C . SER A 1 32 ? -11.721 1.207 -4.317 1.00 0.00 32 SER A C 12
ATOM 5553 O O . SER A 1 32 ? -12.201 2.266 -4.672 1.00 0.00 32 SER A O 12
ATOM 5561 N N . GLY A 1 33 ? -10.968 0.502 -5.116 1.00 0.00 33 GLY A N 12
ATOM 5562 C CA . GLY A 1 33 ? -10.682 0.992 -6.494 1.00 0.00 33 GLY A CA 12
ATOM 5563 C C . GLY A 1 33 ? -9.181 0.889 -6.773 1.00 0.00 33 GLY A C 12
ATOM 5564 O O . GLY A 1 33 ? -8.415 0.995 -5.828 1.00 0.00 33 GLY A O 12
ATOM 5569 N N . ALA A 1 1 ? 14.181 0.663 2.177 1.00 0.00 1 ALA A N 13
ATOM 5570 C CA . ALA A 1 1 ? 13.932 -0.807 2.196 1.00 0.00 1 ALA A CA 13
ATOM 5571 C C . ALA A 1 1 ? 12.498 -1.106 1.752 1.00 0.00 1 ALA A C 13
ATOM 5572 O O . ALA A 1 1 ? 11.603 -0.303 1.926 1.00 0.00 1 ALA A O 13
ATOM 5581 N N . CYS A 1 2 ? 12.273 -2.258 1.180 1.00 0.00 2 CYS A N 13
ATOM 5582 C CA . CYS A 1 2 ? 10.900 -2.608 0.727 1.00 0.00 2 CYS A CA 13
ATOM 5583 C C . CYS A 1 2 ? 10.106 -3.234 1.883 1.00 0.00 2 CYS A C 13
ATOM 5584 O O . CYS A 1 2 ? 8.946 -3.565 1.742 1.00 0.00 2 CYS A O 13
ATOM 5591 N N . ASN A 1 3 ? 10.730 -3.397 3.020 1.00 0.00 3 ASN A N 13
ATOM 5592 C CA . ASN A 1 3 ? 10.026 -4.003 4.190 1.00 0.00 3 ASN A CA 13
ATOM 5593 C C . ASN A 1 3 ? 8.585 -3.495 4.270 1.00 0.00 3 ASN A C 13
ATOM 5594 O O . ASN A 1 3 ? 8.297 -2.358 3.949 1.00 0.00 3 ASN A O 13
ATOM 5605 N N . ASP A 1 4 ? 7.675 -4.328 4.697 1.00 0.00 4 ASP A N 13
ATOM 5606 C CA . ASP A 1 4 ? 6.254 -3.892 4.796 1.00 0.00 4 ASP A CA 13
ATOM 5607 C C . ASP A 1 4 ? 6.147 -2.649 5.685 1.00 0.00 4 ASP A C 13
ATOM 5608 O O . ASP A 1 4 ? 5.272 -1.825 5.511 1.00 0.00 4 ASP A O 13
ATOM 5617 N N . ARG A 1 5 ? 7.034 -2.507 6.631 1.00 0.00 5 ARG A N 13
ATOM 5618 C CA . ARG A 1 5 ? 6.985 -1.314 7.526 1.00 0.00 5 ARG A CA 13
ATOM 5619 C C . ARG A 1 5 ? 7.217 -0.041 6.707 1.00 0.00 5 ARG A C 13
ATOM 5620 O O . ARG A 1 5 ? 6.461 0.907 6.786 1.00 0.00 5 ARG A O 13
ATOM 5641 N N . ASP A 1 6 ? 8.257 -0.016 5.920 1.00 0.00 6 ASP A N 13
ATOM 5642 C CA . ASP A 1 6 ? 8.538 1.191 5.090 1.00 0.00 6 ASP A CA 13
ATOM 5643 C C . ASP A 1 6 ? 7.624 1.203 3.863 1.00 0.00 6 ASP A C 13
ATOM 5644 O O . ASP A 1 6 ? 7.202 2.243 3.400 1.00 0.00 6 ASP A O 13
ATOM 5653 N N . CYS A 1 7 ? 7.313 0.050 3.334 1.00 0.00 7 CYS A N 13
ATOM 5654 C CA . CYS A 1 7 ? 6.424 -0.008 2.138 1.00 0.00 7 CYS A CA 13
ATOM 5655 C C . CYS A 1 7 ? 5.021 0.477 2.510 1.00 0.00 7 CYS A C 13
ATOM 5656 O O . CYS A 1 7 ? 4.435 1.295 1.828 1.00 0.00 7 CYS A O 13
ATOM 5663 N N . SER A 1 8 ? 4.481 -0.015 3.593 1.00 0.00 8 SER A N 13
ATOM 5664 C CA . SER A 1 8 ? 3.121 0.424 4.013 1.00 0.00 8 SER A CA 13
ATOM 5665 C C . SER A 1 8 ? 3.143 1.913 4.369 1.00 0.00 8 SER A C 13
ATOM 5666 O O . SER A 1 8 ? 2.342 2.688 3.887 1.00 0.00 8 SER A O 13
ATOM 5674 N N . LEU A 1 9 ? 4.061 2.318 5.204 1.00 0.00 9 LEU A N 13
ATOM 5675 C CA . LEU A 1 9 ? 4.140 3.756 5.582 1.00 0.00 9 LEU A CA 13
ATOM 5676 C C . LEU A 1 9 ? 4.174 4.624 4.323 1.00 0.00 9 LEU A C 13
ATOM 5677 O O . LEU A 1 9 ? 3.403 5.548 4.172 1.00 0.00 9 LEU A O 13
ATOM 5693 N N . ASP A 1 10 ? 5.061 4.324 3.414 1.00 0.00 10 ASP A N 13
ATOM 5694 C CA . ASP A 1 10 ? 5.143 5.125 2.158 1.00 0.00 10 ASP A CA 13
ATOM 5695 C C . ASP A 1 10 ? 3.870 4.927 1.332 1.00 0.00 10 ASP A C 13
ATOM 5696 O O . ASP A 1 10 ? 3.298 5.867 0.818 1.00 0.00 10 ASP A O 13
ATOM 5705 N N . CYS A 1 11 ? 3.424 3.707 1.201 1.00 0.00 11 CYS A N 13
ATOM 5706 C CA . CYS A 1 11 ? 2.187 3.445 0.412 1.00 0.00 11 CYS A CA 13
ATOM 5707 C C . CYS A 1 11 ? 1.023 4.269 0.968 1.00 0.00 11 CYS A C 13
ATOM 5708 O O . CYS A 1 11 ? 0.313 4.932 0.237 1.00 0.00 11 CYS A O 13
ATOM 5715 N N . ILE A 1 12 ? 0.823 4.235 2.257 1.00 0.00 12 ILE A N 13
ATOM 5716 C CA . ILE A 1 12 ? -0.294 5.017 2.862 1.00 0.00 12 ILE A CA 13
ATOM 5717 C C . ILE A 1 12 ? -0.060 6.514 2.653 1.00 0.00 12 ILE A C 13
ATOM 5718 O O . ILE A 1 12 ? -0.989 7.290 2.542 1.00 0.00 12 ILE A O 13
ATOM 5734 N N . MET A 1 13 ? 1.176 6.927 2.596 1.00 0.00 13 MET A N 13
ATOM 5735 C CA . MET A 1 13 ? 1.472 8.374 2.391 1.00 0.00 13 MET A CA 13
ATOM 5736 C C . MET A 1 13 ? 1.093 8.794 0.969 1.00 0.00 13 MET A C 13
ATOM 5737 O O . MET A 1 13 ? 0.432 9.791 0.760 1.00 0.00 13 MET A O 13
ATOM 5751 N N . LYS A 1 14 ? 1.511 8.040 -0.012 1.00 0.00 14 LYS A N 13
ATOM 5752 C CA . LYS A 1 14 ? 1.176 8.394 -1.419 1.00 0.00 14 LYS A CA 13
ATOM 5753 C C . LYS A 1 14 ? -0.321 8.684 -1.554 1.00 0.00 14 LYS A C 13
ATOM 5754 O O . LYS A 1 14 ? -0.741 9.448 -2.401 1.00 0.00 14 LYS A O 13
ATOM 5773 N N . GLY A 1 15 ? -1.127 8.081 -0.726 1.00 0.00 15 GLY A N 13
ATOM 5774 C CA . GLY A 1 15 ? -2.590 8.319 -0.804 1.00 0.00 15 GLY A CA 13
ATOM 5775 C C . GLY A 1 15 ? -3.328 6.982 -0.888 1.00 0.00 15 GLY A C 13
ATOM 5776 O O . GLY A 1 15 ? -4.533 6.936 -1.042 1.00 0.00 15 GLY A O 13
ATOM 5780 N N . TYR A 1 16 ? -2.617 5.891 -0.787 1.00 0.00 16 TYR A N 13
ATOM 5781 C CA . TYR A 1 16 ? -3.279 4.561 -0.861 1.00 0.00 16 TYR A CA 13
ATOM 5782 C C . TYR A 1 16 ? -3.721 4.116 0.534 1.00 0.00 16 TYR A C 13
ATOM 5783 O O . TYR A 1 16 ? -4.029 4.926 1.387 1.00 0.00 16 TYR A O 13
ATOM 5801 N N . ASN A 1 17 ? -3.754 2.835 0.776 1.00 0.00 17 ASN A N 13
ATOM 5802 C CA . ASN A 1 17 ? -4.174 2.341 2.117 1.00 0.00 17 ASN A CA 13
ATOM 5803 C C . ASN A 1 17 ? -3.110 1.400 2.691 1.00 0.00 17 ASN A C 13
ATOM 5804 O O . ASN A 1 17 ? -2.884 1.358 3.883 1.00 0.00 17 ASN A O 13
ATOM 5815 N N . THR A 1 18 ? -2.456 0.647 1.850 1.00 0.00 18 THR A N 13
ATOM 5816 C CA . THR A 1 18 ? -1.407 -0.288 2.350 1.00 0.00 18 THR A CA 13
ATOM 5817 C C . THR A 1 18 ? -0.596 -0.847 1.179 1.00 0.00 18 THR A C 13
ATOM 5818 O O . THR A 1 18 ? -0.915 -0.625 0.028 1.00 0.00 18 THR A O 13
ATOM 5829 N N . GLY A 1 19 ? 0.452 -1.572 1.465 1.00 0.00 19 GLY A N 13
ATOM 5830 C CA . GLY A 1 19 ? 1.282 -2.144 0.368 1.00 0.00 19 GLY A CA 13
ATOM 5831 C C . GLY A 1 19 ? 2.251 -3.178 0.945 1.00 0.00 19 GLY A C 13
ATOM 5832 O O . GLY A 1 19 ? 2.323 -3.374 2.142 1.00 0.00 19 GLY A O 13
ATOM 5836 N N . SER A 1 20 ? 2.998 -3.839 0.105 1.00 0.00 20 SER A N 13
ATOM 5837 C CA . SER A 1 20 ? 3.962 -4.860 0.607 1.00 0.00 20 SER A CA 13
ATOM 5838 C C . SER A 1 20 ? 5.206 -4.894 -0.284 1.00 0.00 20 SER A C 13
ATOM 5839 O O . SER A 1 20 ? 5.288 -4.198 -1.278 1.00 0.00 20 SER A O 13
ATOM 5847 N N . CYS A 1 21 ? 6.177 -5.696 0.059 1.00 0.00 21 CYS A N 13
ATOM 5848 C CA . CYS A 1 21 ? 7.412 -5.769 -0.774 1.00 0.00 21 CYS A CA 13
ATOM 5849 C C . CYS A 1 21 ? 7.231 -6.782 -1.907 1.00 0.00 21 CYS A C 13
ATOM 5850 O O . CYS A 1 21 ? 6.979 -7.947 -1.674 1.00 0.00 21 CYS A O 13
ATOM 5857 N N . VAL A 1 22 ? 7.361 -6.348 -3.131 1.00 0.00 22 VAL A N 13
ATOM 5858 C CA . VAL A 1 22 ? 7.200 -7.290 -4.277 1.00 0.00 22 VAL A CA 13
ATOM 5859 C C . VAL A 1 22 ? 8.425 -7.216 -5.195 1.00 0.00 22 VAL A C 13
ATOM 5860 O O . VAL A 1 22 ? 8.864 -6.148 -5.575 1.00 0.00 22 VAL A O 13
ATOM 5873 N N . ARG A 1 23 ? 8.976 -8.342 -5.554 1.00 0.00 23 ARG A N 13
ATOM 5874 C CA . ARG A 1 23 ? 10.172 -8.337 -6.446 1.00 0.00 23 ARG A CA 13
ATOM 5875 C C . ARG A 1 23 ? 11.215 -7.342 -5.928 1.00 0.00 23 ARG A C 13
ATOM 5876 O O . ARG A 1 23 ? 11.776 -6.569 -6.679 1.00 0.00 23 ARG A O 13
ATOM 5897 N N . GLY A 1 24 ? 11.480 -7.358 -4.650 1.00 0.00 24 GLY A N 13
ATOM 5898 C CA . GLY A 1 24 ? 12.486 -6.413 -4.090 1.00 0.00 24 GLY A CA 13
ATOM 5899 C C . GLY A 1 24 ? 11.969 -4.979 -4.214 1.00 0.00 24 GLY A C 13
ATOM 5900 O O . GLY A 1 24 ? 12.715 -4.028 -4.092 1.00 0.00 24 GLY A O 13
ATOM 5904 N N . SER A 1 25 ? 10.696 -4.814 -4.454 1.00 0.00 25 SER A N 13
ATOM 5905 C CA . SER A 1 25 ? 10.137 -3.438 -4.583 1.00 0.00 25 SER A CA 13
ATOM 5906 C C . SER A 1 25 ? 9.005 -3.230 -3.576 1.00 0.00 25 SER A C 13
ATOM 5907 O O . SER A 1 25 ? 8.900 -3.938 -2.597 1.00 0.00 25 SER A O 13
ATOM 5915 N N . CYS A 1 26 ? 8.162 -2.262 -3.805 1.00 0.00 26 CYS A N 13
ATOM 5916 C CA . CYS A 1 26 ? 7.045 -2.013 -2.851 1.00 0.00 26 CYS A CA 13
ATOM 5917 C C . CYS A 1 26 ? 5.807 -1.506 -3.599 1.00 0.00 26 CYS A C 13
ATOM 5918 O O . CYS A 1 26 ? 5.820 -0.452 -4.202 1.00 0.00 26 CYS A O 13
ATOM 5925 N N . GLN A 1 27 ? 4.738 -2.252 -3.553 1.00 0.00 27 GLN A N 13
ATOM 5926 C CA . GLN A 1 27 ? 3.495 -1.819 -4.252 1.00 0.00 27 GLN A CA 13
ATOM 5927 C C . GLN A 1 27 ? 2.454 -1.366 -3.226 1.00 0.00 27 GLN A C 13
ATOM 5928 O O . GLN A 1 27 ? 2.495 -1.753 -2.074 1.00 0.00 27 GLN A O 13
ATOM 5942 N N . CYS A 1 28 ? 1.520 -0.548 -3.629 1.0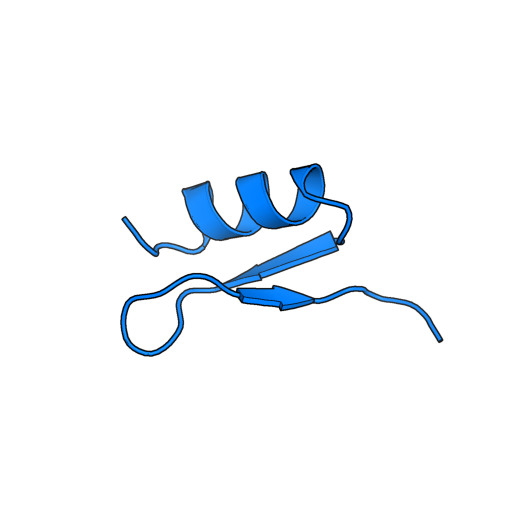0 0.00 28 CYS A N 13
ATOM 5943 C CA . CYS A 1 28 ? 0.483 -0.074 -2.669 1.00 0.00 28 CYS A CA 13
ATOM 5944 C C . CYS A 1 28 ? -0.912 -0.488 -3.146 1.00 0.00 28 CYS A C 13
ATOM 5945 O O . CYS A 1 28 ? -1.106 -0.848 -4.290 1.00 0.00 28 CYS A O 13
ATOM 5952 N N . ARG A 1 29 ? -1.883 -0.441 -2.277 1.00 0.00 29 ARG A N 13
ATOM 5953 C CA . ARG A 1 29 ? -3.264 -0.833 -2.681 1.00 0.00 29 ARG A CA 13
ATOM 5954 C C . ARG A 1 29 ? -4.296 0.011 -1.929 1.00 0.00 29 ARG A C 13
ATOM 5955 O O . ARG A 1 29 ? -4.176 0.244 -0.741 1.00 0.00 29 ARG A O 13
ATOM 5976 N N . ARG A 1 30 ? -5.310 0.472 -2.609 1.00 0.00 30 ARG A N 13
ATOM 5977 C CA . ARG A 1 30 ? -6.349 1.299 -1.932 1.00 0.00 30 ARG A CA 13
ATOM 5978 C C . ARG A 1 30 ? -7.472 0.406 -1.400 1.00 0.00 30 ARG A C 13
ATOM 5979 O O . ARG A 1 30 ? -8.623 0.563 -1.754 1.00 0.00 30 ARG A O 13
ATOM 6000 N N . THR A 1 31 ? -7.145 -0.531 -0.553 1.00 0.00 31 THR A N 13
ATOM 6001 C CA . THR A 1 31 ? -8.194 -1.435 0.000 1.00 0.00 31 THR A CA 13
ATOM 6002 C C . THR A 1 31 ? -8.778 -0.844 1.286 1.00 0.00 31 THR A C 13
ATOM 6003 O O . THR A 1 31 ? -8.436 0.250 1.689 1.00 0.00 31 THR A O 13
ATOM 6014 N N . SER A 1 32 ? -9.659 -1.559 1.932 1.00 0.00 32 SER A N 13
ATOM 6015 C CA . SER A 1 32 ? -10.263 -1.036 3.191 1.00 0.00 32 SER A CA 13
ATOM 6016 C C . SER A 1 32 ? -10.641 -2.195 4.117 1.00 0.00 32 SER A C 13
ATOM 6017 O O . SER A 1 32 ? -10.892 -3.298 3.676 1.00 0.00 32 SER A O 13
ATOM 6025 N N . GLY A 1 33 ? -10.681 -1.954 5.399 1.00 0.00 33 GLY A N 13
ATOM 6026 C CA . GLY A 1 33 ? -11.041 -3.043 6.351 1.00 0.00 33 GLY A CA 13
ATOM 6027 C C . GLY A 1 33 ? -12.562 -3.196 6.402 1.00 0.00 33 GLY A C 13
ATOM 6028 O O . GLY A 1 33 ? -13.027 -4.318 6.294 1.00 0.00 33 GLY A O 13
ATOM 6033 N N . ALA A 1 1 ? 14.864 -0.123 0.755 1.00 0.00 1 ALA A N 14
ATOM 6034 C CA . ALA A 1 1 ? 14.229 -0.816 1.911 1.00 0.00 1 ALA A CA 14
ATOM 6035 C C . ALA A 1 1 ? 12.750 -1.081 1.619 1.00 0.00 1 ALA A C 14
ATOM 6036 O O . ALA A 1 1 ? 11.890 -0.292 1.955 1.00 0.00 1 ALA A O 14
ATOM 6045 N N . CYS A 1 2 ? 12.448 -2.189 0.996 1.00 0.00 2 CYS A N 14
ATOM 6046 C CA . CYS A 1 2 ? 11.024 -2.502 0.684 1.00 0.00 2 CYS A CA 14
ATOM 6047 C C . CYS A 1 2 ? 10.338 -3.122 1.909 1.00 0.00 2 CYS A C 14
ATOM 6048 O O . CYS A 1 2 ? 9.237 -3.628 1.824 1.00 0.00 2 CYS A O 14
ATOM 6055 N N . ASN A 1 3 ? 10.990 -3.088 3.040 1.00 0.00 3 ASN A N 14
ATOM 6056 C CA . ASN A 1 3 ? 10.390 -3.678 4.276 1.00 0.00 3 ASN A CA 14
ATOM 6057 C C . ASN A 1 3 ? 8.890 -3.382 4.345 1.00 0.00 3 ASN A C 14
ATOM 6058 O O . ASN A 1 3 ? 8.428 -2.348 3.906 1.00 0.00 3 ASN A O 14
ATOM 6069 N N . ASP A 1 4 ? 8.127 -4.285 4.898 1.00 0.00 4 ASP A N 14
ATOM 6070 C CA . ASP A 1 4 ? 6.656 -4.061 5.000 1.00 0.00 4 ASP A CA 14
ATOM 6071 C C . ASP A 1 4 ? 6.373 -2.809 5.834 1.00 0.00 4 ASP A C 14
ATOM 6072 O O . ASP A 1 4 ? 5.352 -2.167 5.680 1.00 0.00 4 ASP A O 14
ATOM 6081 N N . ARG A 1 5 ? 7.270 -2.455 6.714 1.00 0.00 5 ARG A N 14
ATOM 6082 C CA . ARG A 1 5 ? 7.050 -1.244 7.555 1.00 0.00 5 ARG A CA 14
ATOM 6083 C C . ARG A 1 5 ? 7.254 0.022 6.718 1.00 0.00 5 ARG A C 14
ATOM 6084 O O . ARG A 1 5 ? 6.449 0.931 6.746 1.00 0.00 5 ARG A O 14
ATOM 6105 N N . ASP A 1 6 ? 8.323 0.088 5.972 1.00 0.00 6 ASP A N 14
ATOM 6106 C CA . ASP A 1 6 ? 8.574 1.294 5.133 1.00 0.00 6 ASP A CA 14
ATOM 6107 C C . ASP A 1 6 ? 7.689 1.259 3.883 1.00 0.00 6 ASP A C 14
ATOM 6108 O O . ASP A 1 6 ? 7.267 2.282 3.380 1.00 0.00 6 ASP A O 14
ATOM 6117 N N . CYS A 1 7 ? 7.406 0.089 3.378 1.00 0.00 7 CYS A N 14
ATOM 6118 C CA . CYS A 1 7 ? 6.548 -0.011 2.163 1.00 0.00 7 CYS A CA 14
ATOM 6119 C C . CYS A 1 7 ? 5.129 0.466 2.482 1.00 0.00 7 CYS A C 14
ATOM 6120 O O . CYS A 1 7 ? 4.596 1.340 1.830 1.00 0.00 7 CYS A O 14
ATOM 6127 N N . SER A 1 8 ? 4.514 -0.099 3.487 1.00 0.00 8 SER A N 14
ATOM 6128 C CA . SER A 1 8 ? 3.133 0.330 3.847 1.00 0.00 8 SER A CA 14
ATOM 6129 C C . SER A 1 8 ? 3.135 1.807 4.245 1.00 0.00 8 SER A C 14
ATOM 6130 O O . SER A 1 8 ? 2.323 2.586 3.785 1.00 0.00 8 SER A O 14
ATOM 6138 N N . LEU A 1 9 ? 4.048 2.201 5.092 1.00 0.00 9 LEU A N 14
ATOM 6139 C CA . LEU A 1 9 ? 4.104 3.630 5.511 1.00 0.00 9 LEU A CA 14
ATOM 6140 C C . LEU A 1 9 ? 4.119 4.530 4.275 1.00 0.00 9 LEU A C 14
ATOM 6141 O O . LEU A 1 9 ? 3.366 5.479 4.174 1.00 0.00 9 LEU A O 14
ATOM 6157 N N . ASP A 1 10 ? 4.966 4.232 3.328 1.00 0.00 10 ASP A N 14
ATOM 6158 C CA . ASP A 1 10 ? 5.025 5.063 2.092 1.00 0.00 10 ASP A CA 14
ATOM 6159 C C . ASP A 1 10 ? 3.732 4.889 1.295 1.00 0.00 10 ASP A C 14
ATOM 6160 O O . ASP A 1 10 ? 3.294 5.781 0.595 1.00 0.00 10 ASP A O 14
ATOM 6169 N N . CYS A 1 11 ? 3.115 3.744 1.402 1.00 0.00 11 CYS A N 14
ATOM 6170 C CA . CYS A 1 11 ? 1.845 3.505 0.658 1.00 0.00 11 CYS A CA 14
ATOM 6171 C C . CYS A 1 11 ? 0.731 4.382 1.234 1.00 0.00 11 CYS A C 14
ATOM 6172 O O . CYS A 1 11 ? 0.004 5.034 0.511 1.00 0.00 11 CYS A O 14
ATOM 6179 N N . ILE A 1 12 ? 0.594 4.406 2.532 1.00 0.00 12 ILE A N 14
ATOM 6180 C CA . ILE A 1 12 ? -0.468 5.246 3.154 1.00 0.00 12 ILE A CA 14
ATOM 6181 C C . ILE A 1 12 ? -0.163 6.727 2.925 1.00 0.00 12 ILE A C 14
ATOM 6182 O O . ILE A 1 12 ? -1.048 7.560 2.903 1.00 0.00 12 ILE A O 14
ATOM 6198 N N . MET A 1 13 ? 1.088 7.061 2.753 1.00 0.00 13 MET A N 14
ATOM 6199 C CA . MET A 1 13 ? 1.456 8.487 2.525 1.00 0.00 13 MET A CA 14
ATOM 6200 C C . MET A 1 13 ? 1.047 8.920 1.115 1.00 0.00 13 MET A C 14
ATOM 6201 O O . MET A 1 13 ? 0.516 9.995 0.915 1.00 0.00 13 MET A O 14
ATOM 6215 N N . LYS A 1 14 ? 1.288 8.091 0.137 1.00 0.00 14 LYS A N 14
ATOM 6216 C CA . LYS A 1 14 ? 0.914 8.453 -1.259 1.00 0.00 14 LYS A CA 14
ATOM 6217 C C . LYS A 1 14 ? -0.590 8.731 -1.351 1.00 0.00 14 LYS A C 14
ATOM 6218 O O . LYS A 1 14 ? -1.036 9.528 -2.154 1.00 0.00 14 LYS A O 14
ATOM 6237 N N . GLY A 1 15 ? -1.375 8.083 -0.533 1.00 0.00 15 GLY A N 14
ATOM 6238 C CA . GLY A 1 15 ? -2.841 8.313 -0.574 1.00 0.00 15 GLY A CA 14
ATOM 6239 C C . GLY A 1 15 ? -3.567 6.984 -0.790 1.00 0.00 15 GLY A C 14
ATOM 6240 O O . GLY A 1 15 ? -4.759 6.948 -1.020 1.00 0.00 15 GLY A O 14
ATOM 6244 N N . TYR A 1 16 ? -2.860 5.890 -0.717 1.00 0.00 16 TYR A N 14
ATOM 6245 C CA . TYR A 1 16 ? -3.512 4.566 -0.920 1.00 0.00 16 TYR A CA 14
ATOM 6246 C C . TYR A 1 16 ? -4.039 4.027 0.413 1.00 0.00 16 TYR A C 14
ATOM 6247 O O . TYR A 1 16 ? -4.456 4.777 1.273 1.00 0.00 16 TYR A O 14
ATOM 6265 N N . ASN A 1 17 ? -4.028 2.735 0.593 1.00 0.00 17 ASN A N 14
ATOM 6266 C CA . ASN A 1 17 ? -4.531 2.158 1.871 1.00 0.00 17 ASN A CA 14
ATOM 6267 C C . ASN A 1 17 ? -3.480 1.232 2.487 1.00 0.00 17 ASN A C 14
ATOM 6268 O O . ASN A 1 17 ? -3.364 1.122 3.691 1.00 0.00 17 ASN A O 14
ATOM 6279 N N . THR A 1 18 ? -2.713 0.563 1.669 1.00 0.00 18 THR A N 14
ATOM 6280 C CA . THR A 1 18 ? -1.671 -0.355 2.213 1.00 0.00 18 THR A CA 14
ATOM 6281 C C . THR A 1 18 ? -0.820 -0.926 1.077 1.00 0.00 18 THR A C 14
ATOM 6282 O O . THR A 1 18 ? -1.140 -0.779 -0.086 1.00 0.00 18 THR A O 14
ATOM 6293 N N . GLY A 1 19 ? 0.263 -1.576 1.405 1.00 0.00 19 GLY A N 14
ATOM 6294 C CA . GLY A 1 19 ? 1.134 -2.156 0.346 1.00 0.00 19 GLY A CA 14
ATOM 6295 C C . GLY A 1 19 ? 2.142 -3.116 0.979 1.00 0.00 19 GLY A C 14
ATOM 6296 O O . GLY A 1 19 ? 2.166 -3.306 2.179 1.00 0.00 19 GLY A O 14
ATOM 6300 N N . SER A 1 20 ? 2.976 -3.722 0.181 1.00 0.00 20 SER A N 14
ATOM 6301 C CA . SER A 1 20 ? 3.986 -4.670 0.735 1.00 0.00 20 SER A CA 14
ATOM 6302 C C . SER A 1 20 ? 5.183 -4.769 -0.214 1.00 0.00 20 SER A C 14
ATOM 6303 O O . SER A 1 20 ? 5.229 -4.112 -1.235 1.00 0.00 20 SER A O 14
ATOM 6311 N N . CYS A 1 21 ? 6.150 -5.582 0.110 1.00 0.00 21 CYS A N 14
ATOM 6312 C CA . CYS A 1 21 ? 7.335 -5.710 -0.786 1.00 0.00 21 CYS A CA 14
ATOM 6313 C C . CYS A 1 21 ? 7.074 -6.765 -1.864 1.00 0.00 21 CYS A C 14
ATOM 6314 O O . CYS A 1 21 ? 6.649 -7.868 -1.576 1.00 0.00 21 CYS A O 14
ATOM 6321 N N . VAL A 1 22 ? 7.323 -6.436 -3.102 1.00 0.00 22 VAL A N 14
ATOM 6322 C CA . VAL A 1 22 ? 7.088 -7.419 -4.198 1.00 0.00 22 VAL A CA 14
ATOM 6323 C C . VAL A 1 22 ? 8.291 -7.457 -5.146 1.00 0.00 22 VAL A C 14
ATOM 6324 O O . VAL A 1 22 ? 8.646 -6.465 -5.751 1.00 0.00 22 VAL A O 14
ATOM 6337 N N . ARG A 1 23 ? 8.918 -8.594 -5.279 1.00 0.00 23 ARG A N 14
ATOM 6338 C CA . ARG A 1 23 ? 10.095 -8.698 -6.189 1.00 0.00 23 ARG A CA 14
ATOM 6339 C C . ARG A 1 23 ? 11.190 -7.714 -5.763 1.00 0.00 23 ARG A C 14
ATOM 6340 O O . ARG A 1 23 ? 11.773 -7.029 -6.579 1.00 0.00 23 ARG A O 14
ATOM 6361 N N . GLY A 1 24 ? 11.478 -7.642 -4.492 1.00 0.00 24 GLY A N 14
ATOM 6362 C CA . GLY A 1 24 ? 12.538 -6.706 -4.019 1.00 0.00 24 GLY A CA 14
ATOM 6363 C C . GLY A 1 24 ? 12.059 -5.262 -4.179 1.00 0.00 24 GLY A C 14
ATOM 6364 O O . GLY A 1 24 ? 12.834 -4.330 -4.097 1.00 0.00 24 GLY A O 14
ATOM 6368 N N . SER A 1 25 ? 10.789 -5.066 -4.405 1.00 0.00 25 SER A N 14
ATOM 6369 C CA . SER A 1 25 ? 10.264 -3.679 -4.566 1.00 0.00 25 SER A CA 14
ATOM 6370 C C . SER A 1 25 ? 9.132 -3.430 -3.569 1.00 0.00 25 SER A C 14
ATOM 6371 O O . SER A 1 25 ? 8.985 -4.142 -2.599 1.00 0.00 25 SER A O 14
ATOM 6379 N N . CYS A 1 26 ? 8.330 -2.425 -3.797 1.00 0.00 26 CYS A N 14
ATOM 6380 C CA . CYS A 1 26 ? 7.214 -2.137 -2.852 1.00 0.00 26 CYS A CA 14
ATOM 6381 C C . CYS A 1 26 ? 6.011 -1.568 -3.612 1.00 0.00 26 CYS A C 14
ATOM 6382 O O . CYS A 1 26 ? 6.107 -0.562 -4.287 1.00 0.00 26 CYS A O 14
ATOM 6389 N N . GLN A 1 27 ? 4.877 -2.206 -3.504 1.00 0.00 27 GLN A N 14
ATOM 6390 C CA . GLN A 1 27 ? 3.665 -1.705 -4.215 1.00 0.00 27 GLN A CA 14
ATOM 6391 C C . GLN A 1 27 ? 2.597 -1.287 -3.203 1.00 0.00 27 GLN A C 14
ATOM 6392 O O . GLN A 1 27 ? 2.584 -1.738 -2.075 1.00 0.00 27 GLN A O 14
ATOM 6406 N N . CYS A 1 28 ? 1.696 -0.427 -3.595 1.00 0.00 28 CYS A N 14
ATOM 6407 C CA . CYS A 1 28 ? 0.630 0.020 -2.655 1.00 0.00 28 CYS A CA 14
ATOM 6408 C C . CYS A 1 28 ? -0.753 -0.268 -3.245 1.00 0.00 28 CYS A C 14
ATOM 6409 O O . CYS A 1 28 ? -0.896 -0.512 -4.426 1.00 0.00 28 CYS A O 14
ATOM 6416 N N . ARG A 1 29 ? -1.773 -0.243 -2.429 1.00 0.00 29 ARG A N 14
ATOM 6417 C CA . ARG A 1 29 ? -3.146 -0.516 -2.942 1.00 0.00 29 ARG A CA 14
ATOM 6418 C C . ARG A 1 29 ? -4.161 0.402 -2.254 1.00 0.00 29 ARG A C 14
ATOM 6419 O O . ARG A 1 29 ? -3.963 0.831 -1.134 1.00 0.00 29 ARG A O 14
ATOM 6440 N N . ARG A 1 30 ? -5.244 0.704 -2.915 1.00 0.00 30 ARG A N 14
ATOM 6441 C CA . ARG A 1 30 ? -6.272 1.592 -2.296 1.00 0.00 30 ARG A CA 14
ATOM 6442 C C . ARG A 1 30 ? -7.321 0.754 -1.559 1.00 0.00 30 ARG A C 14
ATOM 6443 O O . ARG A 1 30 ? -7.026 -0.300 -1.031 1.00 0.00 30 ARG A O 14
ATOM 6464 N N . THR A 1 31 ? -8.542 1.212 -1.523 1.00 0.00 31 THR A N 14
ATOM 6465 C CA . THR A 1 31 ? -9.607 0.441 -0.822 1.00 0.00 31 THR A CA 14
ATOM 6466 C C . THR A 1 31 ? -10.724 0.074 -1.802 1.00 0.00 31 THR A C 14
ATOM 6467 O O . THR A 1 31 ? -11.794 -0.347 -1.409 1.00 0.00 31 THR A O 14
ATOM 6478 N N . SER A 1 32 ? -10.484 0.230 -3.075 1.00 0.00 32 SER A N 14
ATOM 6479 C CA . SER A 1 32 ? -11.532 -0.111 -4.079 1.00 0.00 32 SER A CA 14
ATOM 6480 C C . SER A 1 32 ? -10.951 -1.023 -5.162 1.00 0.00 32 SER A C 14
ATOM 6481 O O . SER A 1 32 ? -11.240 -0.876 -6.333 1.00 0.00 32 SER A O 14
ATOM 6489 N N . GLY A 1 33 ? -10.131 -1.964 -4.780 1.00 0.00 33 GLY A N 14
ATOM 6490 C CA . GLY A 1 33 ? -9.532 -2.885 -5.787 1.00 0.00 33 GLY A CA 14
ATOM 6491 C C . GLY A 1 33 ? -10.167 -4.270 -5.658 1.00 0.00 33 GLY A C 14
ATOM 6492 O O . GLY A 1 33 ? -9.618 -5.206 -6.216 1.00 0.00 33 GLY A O 14
ATOM 6497 N N . ALA A 1 1 ? 16.595 -2.337 1.059 1.00 0.00 1 ALA A N 15
ATOM 6498 C CA . ALA A 1 1 ? 15.817 -3.519 1.529 1.00 0.00 1 ALA A CA 15
ATOM 6499 C C . ALA A 1 1 ? 14.320 -3.204 1.517 1.00 0.00 1 ALA A C 15
ATOM 6500 O O . ALA A 1 1 ? 13.864 -2.282 2.162 1.00 0.00 1 ALA A O 15
ATOM 6509 N N . CYS A 1 2 ? 13.549 -3.967 0.789 1.00 0.00 2 CYS A N 15
ATOM 6510 C CA . CYS A 1 2 ? 12.083 -3.711 0.739 1.00 0.00 2 CYS A CA 15
ATOM 6511 C C . CYS A 1 2 ? 11.425 -4.162 2.049 1.00 0.00 2 CYS A C 15
ATOM 6512 O O . CYS A 1 2 ? 11.671 -5.246 2.537 1.00 0.00 2 CYS A O 15
ATOM 6519 N N . ASN A 1 3 ? 10.594 -3.336 2.627 1.00 0.00 3 ASN A N 15
ATOM 6520 C CA . ASN A 1 3 ? 9.931 -3.725 3.906 1.00 0.00 3 ASN A CA 15
ATOM 6521 C C . ASN A 1 3 ? 8.543 -3.085 4.005 1.00 0.00 3 ASN A C 15
ATOM 6522 O O . ASN A 1 3 ? 8.384 -1.892 3.846 1.00 0.00 3 ASN A O 15
ATOM 6533 N N . ASP A 1 4 ? 7.536 -3.873 4.274 1.00 0.00 4 ASP A N 15
ATOM 6534 C CA . ASP A 1 4 ? 6.159 -3.312 4.386 1.00 0.00 4 ASP A CA 15
ATOM 6535 C C . ASP A 1 4 ? 6.113 -2.227 5.466 1.00 0.00 4 ASP A C 15
ATOM 6536 O O . ASP A 1 4 ? 5.190 -1.440 5.530 1.00 0.00 4 ASP A O 15
ATOM 6545 N N . ARG A 1 5 ? 7.104 -2.178 6.312 1.00 0.00 5 ARG A N 15
ATOM 6546 C CA . ARG A 1 5 ? 7.117 -1.143 7.386 1.00 0.00 5 ARG A CA 15
ATOM 6547 C C . ARG A 1 5 ? 7.156 0.257 6.768 1.00 0.00 5 ARG A C 15
ATOM 6548 O O . ARG A 1 5 ? 6.209 1.013 6.859 1.00 0.00 5 ARG A O 15
ATOM 6569 N N . ASP A 1 6 ? 8.244 0.606 6.140 1.00 0.00 6 ASP A N 15
ATOM 6570 C CA . ASP A 1 6 ? 8.342 1.958 5.516 1.00 0.00 6 ASP A CA 15
ATOM 6571 C C . ASP A 1 6 ? 7.483 2.014 4.249 1.00 0.00 6 ASP A C 15
ATOM 6572 O O . ASP A 1 6 ? 6.953 3.048 3.895 1.00 0.00 6 ASP A O 15
ATOM 6581 N N . CYS A 1 7 ? 7.336 0.910 3.567 1.00 0.00 7 CYS A N 15
ATOM 6582 C CA . CYS A 1 7 ? 6.503 0.909 2.331 1.00 0.00 7 CYS A CA 15
ATOM 6583 C C . CYS A 1 7 ? 5.042 1.176 2.695 1.00 0.00 7 CYS A C 15
ATOM 6584 O O . CYS A 1 7 ? 4.392 2.020 2.113 1.00 0.00 7 CYS A O 15
ATOM 6591 N N . SER A 1 8 ? 4.525 0.472 3.665 1.00 0.00 8 SER A N 15
ATOM 6592 C CA . SER A 1 8 ? 3.112 0.699 4.075 1.00 0.00 8 SER A CA 15
ATOM 6593 C C . SER A 1 8 ? 2.938 2.153 4.515 1.00 0.00 8 SER A C 15
ATOM 6594 O O . SER A 1 8 ? 2.032 2.842 4.087 1.00 0.00 8 SER A O 15
ATOM 6602 N N . LEU A 1 9 ? 3.809 2.627 5.363 1.00 0.00 9 LEU A N 15
ATOM 6603 C CA . LEU A 1 9 ? 3.710 4.037 5.829 1.00 0.00 9 LEU A CA 15
ATOM 6604 C C . LEU A 1 9 ? 3.675 4.981 4.625 1.00 0.00 9 LEU A C 15
ATOM 6605 O O . LEU A 1 9 ? 2.813 5.830 4.513 1.00 0.00 9 LEU A O 15
ATOM 6621 N N . ASP A 1 10 ? 4.605 4.836 3.722 1.00 0.00 10 ASP A N 15
ATOM 6622 C CA . ASP A 1 10 ? 4.625 5.719 2.521 1.00 0.00 10 ASP A CA 15
ATOM 6623 C C . ASP A 1 10 ? 3.424 5.406 1.627 1.00 0.00 10 ASP A C 15
ATOM 6624 O O . ASP A 1 10 ? 2.818 6.289 1.050 1.00 0.00 10 ASP A O 15
ATOM 6633 N N . CYS A 1 11 ? 3.073 4.154 1.509 1.00 0.00 11 CYS A N 15
ATOM 6634 C CA . CYS A 1 11 ? 1.908 3.782 0.655 1.00 0.00 11 CYS A CA 15
ATOM 6635 C C . CYS A 1 11 ? 0.643 4.475 1.168 1.00 0.00 11 CYS A C 15
ATOM 6636 O O . CYS A 1 11 ? -0.140 5.004 0.404 1.00 0.00 11 CYS A O 15
ATOM 6643 N N . ILE A 1 12 ? 0.442 4.480 2.456 1.00 0.00 12 ILE A N 15
ATOM 6644 C CA . ILE A 1 12 ? -0.769 5.141 3.020 1.00 0.00 12 ILE A CA 15
ATOM 6645 C C . ILE A 1 12 ? -0.610 6.663 2.959 1.00 0.00 12 ILE A C 15
ATOM 6646 O O . ILE A 1 12 ? -1.576 7.400 2.977 1.00 0.00 12 ILE A O 15
ATOM 6662 N N . MET A 1 13 ? 0.603 7.137 2.884 1.00 0.00 13 MET A N 15
ATOM 6663 C CA . MET A 1 13 ? 0.827 8.609 2.818 1.00 0.00 13 MET A CA 15
ATOM 6664 C C . MET A 1 13 ? 0.411 9.142 1.444 1.00 0.00 13 MET A C 15
ATOM 6665 O O . MET A 1 13 ? -0.339 10.091 1.336 1.00 0.00 13 MET A O 15
ATOM 6679 N N . LYS A 1 14 ? 0.891 8.533 0.394 1.00 0.00 14 LYS A N 15
ATOM 6680 C CA . LYS A 1 14 ? 0.521 9.001 -0.971 1.00 0.00 14 LYS A CA 15
ATOM 6681 C C . LYS A 1 14 ? -1.001 9.114 -1.093 1.00 0.00 14 LYS A C 15
ATOM 6682 O O . LYS A 1 14 ? -1.539 10.179 -1.318 1.00 0.00 14 LYS A O 15
ATOM 6701 N N . GLY A 1 15 ? -1.697 8.020 -0.947 1.00 0.00 15 GLY A N 15
ATOM 6702 C CA . GLY A 1 15 ? -3.180 8.057 -1.053 1.00 0.00 15 GLY A CA 15
ATOM 6703 C C . GLY A 1 15 ? -3.717 6.648 -1.320 1.00 0.00 15 GLY A C 15
ATOM 6704 O O . GLY A 1 15 ? -4.679 6.469 -2.040 1.00 0.00 15 GLY A O 15
ATOM 6708 N N . TYR A 1 16 ? -3.103 5.648 -0.749 1.00 0.00 16 TYR A N 15
ATOM 6709 C CA . TYR A 1 16 ? -3.575 4.257 -0.973 1.00 0.00 16 TYR A CA 15
ATOM 6710 C C . TYR A 1 16 ? -4.142 3.679 0.326 1.00 0.00 16 TYR A C 15
ATOM 6711 O O . TYR A 1 16 ? -4.593 4.401 1.193 1.00 0.00 16 TYR A O 15
ATOM 6729 N N . ASN A 1 17 ? -4.119 2.382 0.472 1.00 0.00 17 ASN A N 15
ATOM 6730 C CA . ASN A 1 17 ? -4.653 1.763 1.717 1.00 0.00 17 ASN A CA 15
ATOM 6731 C C . ASN A 1 17 ? -3.544 0.979 2.423 1.00 0.00 17 ASN A C 15
ATOM 6732 O O . ASN A 1 17 ? -3.581 0.768 3.620 1.00 0.00 17 ASN A O 15
ATOM 6743 N N . THR A 1 18 ? -2.556 0.547 1.688 1.00 0.00 18 THR A N 15
ATOM 6744 C CA . THR A 1 18 ? -1.440 -0.220 2.310 1.00 0.00 18 THR A CA 15
ATOM 6745 C C . THR A 1 18 ? -0.358 -0.510 1.267 1.00 0.00 18 THR A C 15
ATOM 6746 O O . THR A 1 18 ? -0.374 0.028 0.178 1.00 0.00 18 THR A O 15
ATOM 6757 N N . GLY A 1 19 ? 0.582 -1.355 1.591 1.00 0.00 19 GLY A N 15
ATOM 6758 C CA . GLY A 1 19 ? 1.660 -1.672 0.613 1.00 0.00 19 GLY A CA 15
ATOM 6759 C C . GLY A 1 19 ? 2.432 -2.905 1.079 1.00 0.00 19 GLY A C 15
ATOM 6760 O O . GLY A 1 19 ? 2.213 -3.418 2.159 1.00 0.00 19 GLY A O 15
ATOM 6764 N N . SER A 1 20 ? 3.335 -3.385 0.270 1.00 0.00 20 SER A N 15
ATOM 6765 C CA . SER A 1 20 ? 4.128 -4.586 0.660 1.00 0.00 20 SER A CA 15
ATOM 6766 C C . SER A 1 20 ? 5.322 -4.745 -0.281 1.00 0.00 20 SER A C 15
ATOM 6767 O O . SER A 1 20 ? 5.456 -4.029 -1.252 1.00 0.00 20 SER A O 15
ATOM 6775 N N . CYS A 1 21 ? 6.193 -5.678 -0.007 1.00 0.00 21 CYS A N 15
ATOM 6776 C CA . CYS A 1 21 ? 7.371 -5.865 -0.898 1.00 0.00 21 CYS A CA 15
ATOM 6777 C C . CYS A 1 21 ? 6.981 -6.695 -2.123 1.00 0.00 21 CYS A C 15
ATOM 6778 O O . CYS A 1 21 ? 6.406 -7.759 -2.007 1.00 0.00 21 CYS A O 15
ATOM 6785 N N . VAL A 1 22 ? 7.288 -6.216 -3.299 1.00 0.00 22 VAL A N 15
ATOM 6786 C CA . VAL A 1 22 ? 6.933 -6.979 -4.530 1.00 0.00 22 VAL A CA 15
ATOM 6787 C C . VAL A 1 22 ? 8.163 -7.145 -5.427 1.00 0.00 22 VAL A C 15
ATOM 6788 O O . VAL A 1 22 ? 8.876 -6.201 -5.703 1.00 0.00 22 VAL A O 15
ATOM 6801 N N . ARG A 1 23 ? 8.412 -8.340 -5.888 1.00 0.00 23 ARG A N 15
ATOM 6802 C CA . ARG A 1 23 ? 9.591 -8.573 -6.774 1.00 0.00 23 ARG A CA 15
ATOM 6803 C C . ARG A 1 23 ? 10.838 -7.892 -6.204 1.00 0.00 23 ARG A C 15
ATOM 6804 O O . ARG A 1 23 ? 11.692 -7.431 -6.934 1.00 0.00 23 ARG A O 15
ATOM 6825 N N . GLY A 1 24 ? 10.954 -7.828 -4.905 1.00 0.00 24 GLY A N 15
ATOM 6826 C CA . GLY A 1 24 ? 12.149 -7.179 -4.297 1.00 0.00 24 GLY A CA 15
ATOM 6827 C C . GLY A 1 24 ? 11.938 -5.666 -4.223 1.00 0.00 24 GLY A C 15
ATOM 6828 O O . GLY A 1 24 ? 12.859 -4.914 -3.970 1.00 0.00 24 GLY A O 15
ATOM 6832 N N . SER A 1 25 ? 10.734 -5.212 -4.439 1.00 0.00 25 SER A N 15
ATOM 6833 C CA . SER A 1 25 ? 10.471 -3.745 -4.376 1.00 0.00 25 SER A CA 15
ATOM 6834 C C . SER A 1 25 ? 9.362 -3.452 -3.365 1.00 0.00 25 SER A C 15
ATOM 6835 O O . SER A 1 25 ? 9.251 -4.111 -2.354 1.00 0.00 25 SER A O 15
ATOM 6843 N N . CYS A 1 26 ? 8.548 -2.464 -3.622 1.00 0.00 26 CYS A N 15
ATOM 6844 C CA . CYS A 1 26 ? 7.457 -2.132 -2.663 1.00 0.00 26 CYS A CA 15
ATOM 6845 C C . CYS A 1 26 ? 6.332 -1.377 -3.377 1.00 0.00 26 CYS A C 15
ATOM 6846 O O . CYS A 1 26 ? 6.537 -0.313 -3.928 1.00 0.00 26 CYS A O 15
ATOM 6853 N N . GLN A 1 27 ? 5.143 -1.917 -3.371 1.00 0.00 27 GLN A N 15
ATOM 6854 C CA . GLN A 1 27 ? 4.006 -1.227 -4.049 1.00 0.00 27 GLN A CA 15
ATOM 6855 C C . GLN A 1 27 ? 2.911 -0.889 -3.031 1.00 0.00 27 GLN A C 15
ATOM 6856 O O . GLN A 1 27 ? 3.008 -1.220 -1.867 1.00 0.00 27 GLN A O 15
ATOM 6870 N N . CYS A 1 28 ? 1.867 -0.233 -3.464 1.00 0.00 28 CYS A N 15
ATOM 6871 C CA . CYS A 1 28 ? 0.768 0.125 -2.521 1.00 0.00 28 CYS A CA 15
ATOM 6872 C C . CYS A 1 28 ? -0.566 -0.427 -3.030 1.00 0.00 28 CYS A C 15
ATOM 6873 O O . CYS A 1 28 ? -0.673 -0.886 -4.150 1.00 0.00 28 CYS A O 15
ATOM 6880 N N . ARG A 1 29 ? -1.586 -0.387 -2.215 1.00 0.00 29 ARG A N 15
ATOM 6881 C CA . ARG A 1 29 ? -2.913 -0.910 -2.655 1.00 0.00 29 ARG A CA 15
ATOM 6882 C C . ARG A 1 29 ? -4.042 -0.096 -2.020 1.00 0.00 29 ARG A C 15
ATOM 6883 O O . ARG A 1 29 ? -3.963 0.309 -0.877 1.00 0.00 29 ARG A O 15
ATOM 6904 N N . ARG A 1 30 ? -5.096 0.144 -2.752 1.00 0.00 30 ARG A N 15
ATOM 6905 C CA . ARG A 1 30 ? -6.232 0.930 -2.191 1.00 0.00 30 ARG A CA 15
ATOM 6906 C C . ARG A 1 30 ? -7.425 0.011 -1.910 1.00 0.00 30 ARG A C 15
ATOM 6907 O O . ARG A 1 30 ? -8.445 0.084 -2.567 1.00 0.00 30 ARG A O 15
ATOM 6928 N N . THR A 1 31 ? -7.304 -0.853 -0.940 1.00 0.00 31 THR A N 15
ATOM 6929 C CA . THR A 1 31 ? -8.430 -1.774 -0.619 1.00 0.00 31 THR A CA 15
ATOM 6930 C C . THR A 1 31 ? -9.185 -1.277 0.618 1.00 0.00 31 THR A C 15
ATOM 6931 O O . THR A 1 31 ? -8.975 -1.750 1.717 1.00 0.00 31 THR A O 15
ATOM 6942 N N . SER A 1 32 ? -10.061 -0.326 0.446 1.00 0.00 32 SER A N 15
ATOM 6943 C CA . SER A 1 32 ? -10.830 0.202 1.611 1.00 0.00 32 SER A CA 15
ATOM 6944 C C . SER A 1 32 ? -11.829 -0.847 2.106 1.00 0.00 32 SER A C 15
ATOM 6945 O O . SER A 1 32 ? -12.453 -0.688 3.136 1.00 0.00 32 SER A O 15
ATOM 6953 N N . GLY A 1 33 ? -11.986 -1.919 1.379 1.00 0.00 33 GLY A N 15
ATOM 6954 C CA . GLY A 1 33 ? -12.944 -2.976 1.808 1.00 0.00 33 GLY A CA 15
ATOM 6955 C C . GLY A 1 33 ? -12.875 -4.155 0.835 1.00 0.00 33 GLY A C 15
ATOM 6956 O O . GLY A 1 33 ? -13.921 -4.574 0.369 1.00 0.00 33 GLY A O 15
ATOM 6961 N N . ALA A 1 1 ? 16.439 -6.283 0.341 1.00 0.00 1 ALA A N 16
ATOM 6962 C CA . ALA A 1 1 ? 15.159 -6.368 1.103 1.00 0.00 1 ALA A CA 16
ATOM 6963 C C . ALA A 1 1 ? 14.477 -4.997 1.144 1.00 0.00 1 ALA A C 16
ATOM 6964 O O . ALA A 1 1 ? 15.038 -4.029 1.619 1.00 0.00 1 ALA A O 16
ATOM 6973 N N . CYS A 1 2 ? 13.273 -4.906 0.651 1.00 0.00 2 CYS A N 16
ATOM 6974 C CA . CYS A 1 2 ? 12.560 -3.598 0.663 1.00 0.00 2 CYS A CA 16
ATOM 6975 C C . CYS A 1 2 ? 12.183 -3.218 2.102 1.00 0.00 2 CYS A C 16
ATOM 6976 O O . CYS A 1 2 ? 12.693 -3.776 3.053 1.00 0.00 2 CYS A O 16
ATOM 6983 N N . ASN A 1 3 ? 11.297 -2.274 2.270 1.00 0.00 3 ASN A N 16
ATOM 6984 C CA . ASN A 1 3 ? 10.897 -1.866 3.648 1.00 0.00 3 ASN A CA 16
ATOM 6985 C C . ASN A 1 3 ? 9.377 -1.960 3.808 1.00 0.00 3 ASN A C 16
ATOM 6986 O O . ASN A 1 3 ? 8.674 -0.973 3.728 1.00 0.00 3 ASN A O 16
ATOM 6997 N N . ASP A 1 4 ? 8.864 -3.138 4.034 1.00 0.00 4 ASP A N 16
ATOM 6998 C CA . ASP A 1 4 ? 7.389 -3.290 4.195 1.00 0.00 4 ASP A CA 16
ATOM 6999 C C . ASP A 1 4 ? 6.879 -2.374 5.311 1.00 0.00 4 ASP A C 16
ATOM 7000 O O . ASP A 1 4 ? 5.727 -1.988 5.331 1.00 0.00 4 ASP A O 16
ATOM 7009 N N . ARG A 1 5 ? 7.728 -2.017 6.238 1.00 0.00 5 ARG A N 16
ATOM 7010 C CA . ARG A 1 5 ? 7.285 -1.122 7.343 1.00 0.00 5 ARG A CA 16
ATOM 7011 C C . ARG A 1 5 ? 7.145 0.313 6.831 1.00 0.00 5 ARG A C 16
ATOM 7012 O O . ARG A 1 5 ? 6.082 0.900 6.881 1.00 0.00 5 ARG A O 16
ATOM 7033 N N . ASP A 1 6 ? 8.210 0.879 6.330 1.00 0.00 6 ASP A N 16
ATOM 7034 C CA . ASP A 1 6 ? 8.134 2.273 5.808 1.00 0.00 6 ASP A CA 16
ATOM 7035 C C . ASP A 1 6 ? 7.326 2.297 4.508 1.00 0.00 6 ASP A C 16
ATOM 7036 O O . ASP A 1 6 ? 6.710 3.287 4.166 1.00 0.00 6 ASP A O 16
ATOM 7045 N N . CYS A 1 7 ? 7.318 1.210 3.786 1.00 0.00 7 CYS A N 16
ATOM 7046 C CA . CYS A 1 7 ? 6.545 1.167 2.513 1.00 0.00 7 CYS A CA 16
ATOM 7047 C C . CYS A 1 7 ? 5.046 1.230 2.812 1.00 0.00 7 CYS A C 16
ATOM 7048 O O . CYS A 1 7 ? 4.335 2.065 2.290 1.00 0.00 7 CYS A O 16
ATOM 7055 N N . SER A 1 8 ? 4.561 0.362 3.657 1.00 0.00 8 SER A N 16
ATOM 7056 C CA . SER A 1 8 ? 3.110 0.388 3.993 1.00 0.00 8 SER A CA 16
ATOM 7057 C C . SER A 1 8 ? 2.743 1.762 4.553 1.00 0.00 8 SER A C 16
ATOM 7058 O O . SER A 1 8 ? 1.733 2.338 4.202 1.00 0.00 8 SER A O 16
ATOM 7066 N N . LEU A 1 9 ? 3.568 2.297 5.412 1.00 0.00 9 LEU A N 16
ATOM 7067 C CA . LEU A 1 9 ? 3.277 3.642 5.981 1.00 0.00 9 LEU A CA 16
ATOM 7068 C C . LEU A 1 9 ? 3.195 4.663 4.845 1.00 0.00 9 LEU A C 16
ATOM 7069 O O . LEU A 1 9 ? 2.243 5.412 4.732 1.00 0.00 9 LEU A O 16
ATOM 7085 N N . ASP A 1 10 ? 4.182 4.687 3.991 1.00 0.00 10 ASP A N 16
ATOM 7086 C CA . ASP A 1 10 ? 4.158 5.644 2.850 1.00 0.00 10 ASP A CA 16
ATOM 7087 C C . ASP A 1 10 ? 3.005 5.286 1.913 1.00 0.00 10 ASP A C 16
ATOM 7088 O O . ASP A 1 10 ? 2.290 6.145 1.433 1.00 0.00 10 ASP A O 16
ATOM 7097 N N . CYS A 1 11 ? 2.810 4.020 1.659 1.00 0.00 11 CYS A N 16
ATOM 7098 C CA . CYS A 1 11 ? 1.695 3.604 0.763 1.00 0.00 11 CYS A CA 16
ATOM 7099 C C . CYS A 1 11 ? 0.389 4.236 1.246 1.00 0.00 11 CYS A C 16
ATOM 7100 O O . CYS A 1 11 ? -0.458 4.617 0.461 1.00 0.00 11 CYS A O 16
ATOM 7107 N N . ILE A 1 12 ? 0.226 4.361 2.536 1.00 0.00 12 ILE A N 16
ATOM 7108 C CA . ILE A 1 12 ? -1.017 4.979 3.077 1.00 0.00 12 ILE A CA 16
ATOM 7109 C C . ILE A 1 12 ? -0.991 6.488 2.836 1.00 0.00 12 ILE A C 16
ATOM 7110 O O . ILE A 1 12 ? -2.000 7.101 2.542 1.00 0.00 12 ILE A O 16
ATOM 7126 N N . MET A 1 13 ? 0.158 7.090 2.955 1.00 0.00 13 MET A N 16
ATOM 7127 C CA . MET A 1 13 ? 0.261 8.560 2.730 1.00 0.00 13 MET A CA 16
ATOM 7128 C C . MET A 1 13 ? 0.222 8.865 1.231 1.00 0.00 13 MET A C 16
ATOM 7129 O O . MET A 1 13 ? -0.380 9.828 0.799 1.00 0.00 13 MET A O 16
ATOM 7143 N N . LYS A 1 14 ? 0.858 8.049 0.434 1.00 0.00 14 LYS A N 16
ATOM 7144 C CA . LYS A 1 14 ? 0.857 8.290 -1.036 1.00 0.00 14 LYS A CA 16
ATOM 7145 C C . LYS A 1 14 ? -0.565 8.578 -1.523 1.00 0.00 14 LYS A C 16
ATOM 7146 O O . LYS A 1 14 ? -0.783 9.421 -2.371 1.00 0.00 14 LYS A O 16
ATOM 7165 N N . GLY A 1 15 ? -1.536 7.883 -0.996 1.00 0.00 15 GLY A N 16
ATOM 7166 C CA . GLY A 1 15 ? -2.938 8.115 -1.428 1.00 0.00 15 GLY A CA 16
ATOM 7167 C C . GLY A 1 15 ? -3.709 6.793 -1.420 1.00 0.00 15 GLY A C 16
ATOM 7168 O O . GLY A 1 15 ? -4.917 6.768 -1.551 1.00 0.00 15 GLY A O 16
ATOM 7172 N N . TYR A 1 16 ? -3.024 5.690 -1.273 1.00 0.00 16 TYR A N 16
ATOM 7173 C CA . TYR A 1 16 ? -3.720 4.374 -1.262 1.00 0.00 16 TYR A CA 16
ATOM 7174 C C . TYR A 1 16 ? -4.157 4.016 0.160 1.00 0.00 16 TYR A C 16
ATOM 7175 O O . TYR A 1 16 ? -4.555 4.868 0.931 1.00 0.00 16 TYR A O 16
ATOM 7193 N N . ASN A 1 17 ? -4.085 2.762 0.515 1.00 0.00 17 ASN A N 16
ATOM 7194 C CA . ASN A 1 17 ? -4.498 2.351 1.889 1.00 0.00 17 ASN A CA 16
ATOM 7195 C C . ASN A 1 17 ? -3.442 1.430 2.508 1.00 0.00 17 ASN A C 16
ATOM 7196 O O . ASN A 1 17 ? -3.215 1.446 3.702 1.00 0.00 17 ASN A O 16
ATOM 7207 N N . THR A 1 18 ? -2.796 0.627 1.707 1.00 0.00 18 THR A N 16
ATOM 7208 C CA . THR A 1 18 ? -1.755 -0.292 2.253 1.00 0.00 18 THR A CA 16
ATOM 7209 C C . THR A 1 18 ? -0.909 -0.867 1.115 1.00 0.00 18 THR A C 16
ATOM 7210 O O . THR A 1 18 ? -1.357 -0.977 -0.010 1.00 0.00 18 THR A O 16
ATOM 7221 N N . GLY A 1 19 ? 0.312 -1.234 1.395 1.00 0.00 19 GLY A N 16
ATOM 7222 C CA . GLY A 1 19 ? 1.183 -1.800 0.324 1.00 0.00 19 GLY A CA 16
ATOM 7223 C C . GLY A 1 19 ? 2.019 -2.948 0.892 1.00 0.00 19 GLY A C 16
ATOM 7224 O O . GLY A 1 19 ? 1.780 -3.420 1.987 1.00 0.00 19 GLY A O 16
ATOM 7228 N N . SER A 1 20 ? 2.998 -3.401 0.157 1.00 0.00 20 SER A N 16
ATOM 7229 C CA . SER A 1 20 ? 3.851 -4.519 0.654 1.00 0.00 20 SER A CA 16
ATOM 7230 C C . SER A 1 20 ? 5.115 -4.638 -0.201 1.00 0.00 20 SER A C 16
ATOM 7231 O O . SER A 1 20 ? 5.451 -3.748 -0.956 1.00 0.00 20 SER A O 16
ATOM 7239 N N . CYS A 1 21 ? 5.820 -5.731 -0.089 1.00 0.00 21 CYS A N 16
ATOM 7240 C CA . CYS A 1 21 ? 7.063 -5.903 -0.896 1.00 0.00 21 CYS A CA 16
ATOM 7241 C C . CYS A 1 21 ? 6.741 -6.589 -2.226 1.00 0.00 21 CYS A C 16
ATOM 7242 O O . CYS A 1 21 ? 6.012 -7.559 -2.275 1.00 0.00 21 CYS A O 16
ATOM 7249 N N . VAL A 1 22 ? 7.277 -6.092 -3.307 1.00 0.00 22 VAL A N 16
ATOM 7250 C CA . VAL A 1 22 ? 7.000 -6.715 -4.633 1.00 0.00 22 VAL A CA 16
ATOM 7251 C C . VAL A 1 22 ? 8.296 -6.844 -5.438 1.00 0.00 22 VAL A C 16
ATOM 7252 O O . VAL A 1 22 ? 8.853 -5.866 -5.898 1.00 0.00 22 VAL A O 16
ATOM 7265 N N . ARG A 1 23 ? 8.779 -8.043 -5.616 1.00 0.00 23 ARG A N 16
ATOM 7266 C CA . ARG A 1 23 ? 10.038 -8.234 -6.395 1.00 0.00 23 ARG A CA 16
ATOM 7267 C C . ARG A 1 23 ? 11.173 -7.409 -5.783 1.00 0.00 23 ARG A C 16
ATOM 7268 O O . ARG A 1 23 ? 11.902 -6.730 -6.478 1.00 0.00 23 ARG A O 16
ATOM 7289 N N . GLY A 1 24 ? 11.329 -7.464 -4.489 1.00 0.00 24 GLY A N 16
ATOM 7290 C CA . GLY A 1 24 ? 12.418 -6.683 -3.835 1.00 0.00 24 GLY A CA 16
ATOM 7291 C C . GLY A 1 24 ? 12.078 -5.193 -3.874 1.00 0.00 24 GLY A C 16
ATOM 7292 O O . GLY A 1 24 ? 12.911 -4.350 -3.610 1.00 0.00 24 GLY A O 16
ATOM 7296 N N . SER A 1 25 ? 10.859 -4.860 -4.201 1.00 0.00 25 SER A N 16
ATOM 7297 C CA . SER A 1 25 ? 10.471 -3.421 -4.253 1.00 0.00 25 SER A CA 16
ATOM 7298 C C . SER A 1 25 ? 9.323 -3.146 -3.280 1.00 0.00 25 SER A C 16
ATOM 7299 O O . SER A 1 25 ? 9.165 -3.825 -2.286 1.00 0.00 25 SER A O 16
ATOM 7307 N N . CYS A 1 26 ? 8.526 -2.149 -3.554 1.00 0.00 26 CYS A N 16
ATOM 7308 C CA . CYS A 1 26 ? 7.402 -1.828 -2.639 1.00 0.00 26 CYS A CA 16
ATOM 7309 C C . CYS A 1 26 ? 6.209 -1.281 -3.427 1.00 0.00 26 CYS A C 16
ATOM 7310 O O . CYS A 1 26 ? 6.320 -0.304 -4.142 1.00 0.00 26 CYS A O 16
ATOM 7317 N N . GLN A 1 27 ? 5.068 -1.899 -3.299 1.00 0.00 27 GLN A N 16
ATOM 7318 C CA . GLN A 1 27 ? 3.868 -1.411 -4.037 1.00 0.00 27 GLN A CA 16
ATOM 7319 C C . GLN A 1 27 ? 2.761 -1.034 -3.049 1.00 0.00 27 GLN A C 16
ATOM 7320 O O . GLN A 1 27 ? 2.726 -1.512 -1.931 1.00 0.00 27 GLN A O 16
ATOM 7334 N N . CYS A 1 28 ? 1.858 -0.183 -3.449 1.00 0.00 28 CYS A N 16
ATOM 7335 C CA . CYS A 1 28 ? 0.756 0.220 -2.529 1.00 0.00 28 CYS A CA 16
ATOM 7336 C C . CYS A 1 28 ? -0.599 -0.151 -3.137 1.00 0.00 28 CYS A C 16
ATOM 7337 O O . CYS A 1 28 ? -0.727 -0.330 -4.331 1.00 0.00 28 CYS A O 16
ATOM 7344 N N . ARG A 1 29 ? -1.611 -0.270 -2.323 1.00 0.00 29 ARG A N 16
ATOM 7345 C CA . ARG A 1 29 ? -2.957 -0.630 -2.854 1.00 0.00 29 ARG A CA 16
ATOM 7346 C C . ARG A 1 29 ? -4.044 0.140 -2.103 1.00 0.00 29 ARG A C 16
ATOM 7347 O O . ARG A 1 29 ? -3.821 0.657 -1.025 1.00 0.00 29 ARG A O 16
ATOM 7368 N N . ARG A 1 30 ? -5.221 0.220 -2.660 1.00 0.00 30 ARG A N 16
ATOM 7369 C CA . ARG A 1 30 ? -6.322 0.955 -1.974 1.00 0.00 30 ARG A CA 16
ATOM 7370 C C . ARG A 1 30 ? -7.218 -0.028 -1.216 1.00 0.00 30 ARG A C 16
ATOM 7371 O O . ARG A 1 30 ? -6.856 -1.165 -0.992 1.00 0.00 30 ARG A O 16
ATOM 7392 N N . THR A 1 31 ? -8.384 0.402 -0.819 1.00 0.00 31 THR A N 16
ATOM 7393 C CA . THR A 1 31 ? -9.300 -0.510 -0.077 1.00 0.00 31 THR A CA 16
ATOM 7394 C C . THR A 1 31 ? -10.110 -1.358 -1.060 1.00 0.00 31 THR A C 16
ATOM 7395 O O . THR A 1 31 ? -10.193 -1.056 -2.234 1.00 0.00 31 THR A O 16
ATOM 7406 N N . SER A 1 32 ? -10.711 -2.416 -0.590 1.00 0.00 32 SER A N 16
ATOM 7407 C CA . SER A 1 32 ? -11.518 -3.281 -1.498 1.00 0.00 32 SER A CA 16
ATOM 7408 C C . SER A 1 32 ? -12.880 -3.579 -0.869 1.00 0.00 32 SER A C 16
ATOM 7409 O O . SER A 1 32 ? -13.278 -2.958 0.097 1.00 0.00 32 SER A O 16
ATOM 7417 N N . GLY A 1 33 ? -13.600 -4.525 -1.408 1.00 0.00 33 GLY A N 16
ATOM 7418 C CA . GLY A 1 33 ? -14.934 -4.861 -0.838 1.00 0.00 33 GLY A CA 16
ATOM 7419 C C . GLY A 1 33 ? -15.975 -3.863 -1.350 1.00 0.00 33 GLY A C 16
ATOM 7420 O O . GLY A 1 33 ? -15.616 -2.716 -1.554 1.00 0.00 33 GLY A O 16
ATOM 7425 N N . ALA A 1 1 ? 16.423 -2.989 0.289 1.00 0.00 1 ALA A N 17
ATOM 7426 C CA . ALA A 1 1 ? 16.126 -1.567 0.627 1.00 0.00 1 ALA A CA 17
ATOM 7427 C C . ALA A 1 1 ? 14.634 -1.393 0.917 1.00 0.00 1 ALA A C 17
ATOM 7428 O O . ALA A 1 1 ? 14.213 -0.409 1.494 1.00 0.00 1 ALA A O 17
ATOM 7437 N N . CYS A 1 2 ? 13.830 -2.339 0.521 1.00 0.00 2 CYS A N 17
ATOM 7438 C CA . CYS A 1 2 ? 12.364 -2.231 0.771 1.00 0.00 2 CYS A CA 17
ATOM 7439 C C . CYS A 1 2 ? 11.997 -2.938 2.081 1.00 0.00 2 CYS A C 17
ATOM 7440 O O . CYS A 1 2 ? 12.659 -3.866 2.503 1.00 0.00 2 CYS A O 17
ATOM 7447 N N . ASN A 1 3 ? 10.949 -2.503 2.724 1.00 0.00 3 ASN A N 17
ATOM 7448 C CA . ASN A 1 3 ? 10.538 -3.148 4.005 1.00 0.00 3 ASN A CA 17
ATOM 7449 C C . ASN A 1 3 ? 9.011 -3.219 4.091 1.00 0.00 3 ASN A C 17
ATOM 7450 O O . ASN A 1 3 ? 8.310 -2.351 3.611 1.00 0.00 3 ASN A O 17
ATOM 7461 N N . ASP A 1 4 ? 8.491 -4.250 4.699 1.00 0.00 4 ASP A N 17
ATOM 7462 C CA . ASP A 1 4 ? 7.009 -4.380 4.815 1.00 0.00 4 ASP A CA 17
ATOM 7463 C C . ASP A 1 4 ? 6.428 -3.199 5.599 1.00 0.00 4 ASP A C 17
ATOM 7464 O O . ASP A 1 4 ? 5.477 -2.570 5.179 1.00 0.00 4 ASP A O 17
ATOM 7473 N N . ARG A 1 5 ? 6.990 -2.894 6.736 1.00 0.00 5 ARG A N 17
ATOM 7474 C CA . ARG A 1 5 ? 6.464 -1.757 7.546 1.00 0.00 5 ARG A CA 17
ATOM 7475 C C . ARG A 1 5 ? 6.734 -0.424 6.840 1.00 0.00 5 ARG A C 17
ATOM 7476 O O . ARG A 1 5 ? 5.873 0.429 6.759 1.00 0.00 5 ARG A O 17
ATOM 7497 N N . ASP A 1 6 ? 7.920 -0.238 6.329 1.00 0.00 6 ASP A N 17
ATOM 7498 C CA . ASP A 1 6 ? 8.236 1.043 5.632 1.00 0.00 6 ASP A CA 17
ATOM 7499 C C . ASP A 1 6 ? 7.486 1.114 4.299 1.00 0.00 6 ASP A C 17
ATOM 7500 O O . ASP A 1 6 ? 7.087 2.174 3.858 1.00 0.00 6 ASP A O 17
ATOM 7509 N N . CYS A 1 7 ? 7.285 -0.003 3.658 1.00 0.00 7 CYS A N 17
ATOM 7510 C CA . CYS A 1 7 ? 6.556 0.007 2.359 1.00 0.00 7 CYS A CA 17
ATOM 7511 C C . CYS A 1 7 ? 5.103 0.431 2.582 1.00 0.00 7 CYS A C 17
ATOM 7512 O O . CYS A 1 7 ? 4.622 1.371 1.981 1.00 0.00 7 CYS A O 17
ATOM 7519 N N . SER A 1 8 ? 4.401 -0.247 3.448 1.00 0.00 8 SER A N 17
ATOM 7520 C CA . SER A 1 8 ? 2.984 0.129 3.711 1.00 0.00 8 SER A CA 17
ATOM 7521 C C . SER A 1 8 ? 2.914 1.583 4.183 1.00 0.00 8 SER A C 17
ATOM 7522 O O . SER A 1 8 ? 2.132 2.370 3.688 1.00 0.00 8 SER A O 17
ATOM 7530 N N . LEU A 1 9 ? 3.734 1.948 5.132 1.00 0.00 9 LEU A N 17
ATOM 7531 C CA . LEU A 1 9 ? 3.718 3.354 5.626 1.00 0.00 9 LEU A CA 17
ATOM 7532 C C . LEU A 1 9 ? 3.835 4.317 4.444 1.00 0.00 9 LEU A C 17
ATOM 7533 O O . LEU A 1 9 ? 3.019 5.199 4.265 1.00 0.00 9 LEU A O 17
ATOM 7549 N N . ASP A 1 10 ? 4.840 4.148 3.630 1.00 0.00 10 ASP A N 17
ATOM 7550 C CA . ASP A 1 10 ? 5.004 5.046 2.454 1.00 0.00 10 ASP A CA 17
ATOM 7551 C C . ASP A 1 10 ? 3.787 4.918 1.535 1.00 0.00 10 ASP A C 17
ATOM 7552 O O . ASP A 1 10 ? 3.262 5.897 1.043 1.00 0.00 10 ASP A O 17
ATOM 7561 N N . CYS A 1 11 ? 3.329 3.716 1.310 1.00 0.00 11 CYS A N 17
ATOM 7562 C CA . CYS A 1 11 ? 2.140 3.527 0.432 1.00 0.00 11 CYS A CA 17
ATOM 7563 C C . CYS A 1 11 ? 0.952 4.306 0.997 1.00 0.00 11 CYS A C 17
ATOM 7564 O O . CYS A 1 11 ? 0.359 5.126 0.327 1.00 0.00 11 CYS A O 17
ATOM 7571 N N . ILE A 1 12 ? 0.606 4.062 2.233 1.00 0.00 12 ILE A N 17
ATOM 7572 C CA . ILE A 1 12 ? -0.537 4.796 2.843 1.00 0.00 12 ILE A CA 17
ATOM 7573 C C . ILE A 1 12 ? -0.335 6.302 2.663 1.00 0.00 12 ILE A C 17
ATOM 7574 O O . ILE A 1 12 ? -1.278 7.059 2.550 1.00 0.00 12 ILE A O 17
ATOM 7590 N N . MET A 1 13 ? 0.894 6.736 2.630 1.00 0.00 13 MET A N 17
ATOM 7591 C CA . MET A 1 13 ? 1.172 8.188 2.453 1.00 0.00 13 MET A CA 17
ATOM 7592 C C . MET A 1 13 ? 0.966 8.581 0.987 1.00 0.00 13 MET A C 17
ATOM 7593 O O . MET A 1 13 ? 0.424 9.626 0.683 1.00 0.00 13 MET A O 17
ATOM 7607 N N . LYS A 1 14 ? 1.392 7.747 0.077 1.00 0.00 14 LYS A N 17
ATOM 7608 C CA . LYS A 1 14 ? 1.223 8.064 -1.366 1.00 0.00 14 LYS A CA 17
ATOM 7609 C C . LYS A 1 14 ? -0.210 8.523 -1.645 1.00 0.00 14 LYS A C 17
ATOM 7610 O O . LYS A 1 14 ? -0.446 9.394 -2.460 1.00 0.00 14 LYS A O 17
ATOM 7629 N N . GLY A 1 15 ? -1.171 7.946 -0.975 1.00 0.00 15 GLY A N 17
ATOM 7630 C CA . GLY A 1 15 ? -2.583 8.348 -1.200 1.00 0.00 15 GLY A CA 17
ATOM 7631 C C . GLY A 1 15 ? -3.479 7.107 -1.237 1.00 0.00 15 GLY A C 17
ATOM 7632 O O . GLY A 1 15 ? -4.687 7.208 -1.334 1.00 0.00 15 GLY A O 17
ATOM 7636 N N . TYR A 1 16 ? -2.903 5.937 -1.166 1.00 0.00 16 TYR A N 17
ATOM 7637 C CA . TYR A 1 16 ? -3.730 4.698 -1.200 1.00 0.00 16 TYR A CA 17
ATOM 7638 C C . TYR A 1 16 ? -4.166 4.309 0.216 1.00 0.00 16 TYR A C 17
ATOM 7639 O O . TYR A 1 16 ? -4.452 5.154 1.041 1.00 0.00 16 TYR A O 17
ATOM 7657 N N . ASN A 1 17 ? -4.221 3.036 0.503 1.00 0.00 17 ASN A N 17
ATOM 7658 C CA . ASN A 1 17 ? -4.642 2.596 1.863 1.00 0.00 17 ASN A CA 17
ATOM 7659 C C . ASN A 1 17 ? -3.562 1.713 2.495 1.00 0.00 17 ASN A C 17
ATOM 7660 O O . ASN A 1 17 ? -3.294 1.792 3.678 1.00 0.00 17 ASN A O 17
ATOM 7671 N N . THR A 1 18 ? -2.938 0.871 1.715 1.00 0.00 18 THR A N 17
ATOM 7672 C CA . THR A 1 18 ? -1.877 -0.016 2.274 1.00 0.00 18 THR A CA 17
ATOM 7673 C C . THR A 1 18 ? -1.090 -0.674 1.137 1.00 0.00 18 THR A C 17
ATOM 7674 O O . THR A 1 18 ? -1.509 -0.670 -0.001 1.00 0.00 18 THR A O 17
ATOM 7685 N N . GLY A 1 19 ? 0.050 -1.238 1.436 1.00 0.00 19 GLY A N 17
ATOM 7686 C CA . GLY A 1 19 ? 0.856 -1.892 0.366 1.00 0.00 19 GLY A CA 17
ATOM 7687 C C . GLY A 1 19 ? 1.825 -2.897 0.991 1.00 0.00 19 GLY A C 17
ATOM 7688 O O . GLY A 1 19 ? 1.747 -3.208 2.163 1.00 0.00 19 GLY A O 17
ATOM 7692 N N . SER A 1 20 ? 2.743 -3.407 0.215 1.00 0.00 20 SER A N 17
ATOM 7693 C CA . SER A 1 20 ? 3.721 -4.393 0.758 1.00 0.00 20 SER A CA 17
ATOM 7694 C C . SER A 1 20 ? 4.933 -4.495 -0.172 1.00 0.00 20 SER A C 17
ATOM 7695 O O . SER A 1 20 ? 4.953 -3.925 -1.246 1.00 0.00 20 SER A O 17
ATOM 7703 N N . CYS A 1 21 ? 5.944 -5.215 0.229 1.00 0.00 21 CYS A N 17
ATOM 7704 C CA . CYS A 1 21 ? 7.152 -5.347 -0.635 1.00 0.00 21 CYS A CA 17
ATOM 7705 C C . CYS A 1 21 ? 6.914 -6.397 -1.722 1.00 0.00 21 CYS A C 17
ATOM 7706 O O . CYS A 1 21 ? 6.401 -7.468 -1.463 1.00 0.00 21 CYS A O 17
ATOM 7713 N N . VAL A 1 22 ? 7.283 -6.099 -2.938 1.00 0.00 22 VAL A N 17
ATOM 7714 C CA . VAL A 1 22 ? 7.080 -7.078 -4.044 1.00 0.00 22 VAL A CA 17
ATOM 7715 C C . VAL A 1 22 ? 8.426 -7.448 -4.671 1.00 0.00 22 VAL A C 17
ATOM 7716 O O . VAL A 1 22 ? 9.047 -6.649 -5.343 1.00 0.00 22 VAL A O 17
ATOM 7729 N N . ARG A 1 23 ? 8.879 -8.652 -4.458 1.00 0.00 23 ARG A N 17
ATOM 7730 C CA . ARG A 1 23 ? 10.186 -9.071 -5.042 1.00 0.00 23 ARG A CA 17
ATOM 7731 C C . ARG A 1 23 ? 11.317 -8.216 -4.468 1.00 0.00 23 ARG A C 17
ATOM 7732 O O . ARG A 1 23 ? 12.100 -8.666 -3.654 1.00 0.00 23 ARG A O 17
ATOM 7753 N N . GLY A 1 24 ? 11.404 -6.985 -4.885 1.00 0.00 24 GLY A N 17
ATOM 7754 C CA . GLY A 1 24 ? 12.480 -6.096 -4.365 1.00 0.00 24 GLY A CA 17
ATOM 7755 C C . GLY A 1 24 ? 11.987 -4.648 -4.356 1.00 0.00 24 GLY A C 17
ATOM 7756 O O . GLY A 1 24 ? 12.768 -3.718 -4.292 1.00 0.00 24 GLY A O 17
ATOM 7760 N N . SER A 1 25 ? 10.699 -4.448 -4.421 1.00 0.00 25 SER A N 17
ATOM 7761 C CA . SER A 1 25 ? 10.162 -3.056 -4.417 1.00 0.00 25 SER A CA 17
ATOM 7762 C C . SER A 1 25 ? 8.978 -2.946 -3.451 1.00 0.00 25 SER A C 17
ATOM 7763 O O . SER A 1 25 ? 8.851 -3.715 -2.519 1.00 0.00 25 SER A O 17
ATOM 7771 N N . CYS A 1 26 ? 8.113 -1.992 -3.665 1.00 0.00 26 CYS A N 17
ATOM 7772 C CA . CYS A 1 26 ? 6.941 -1.828 -2.758 1.00 0.00 26 CYS A CA 17
ATOM 7773 C C . CYS A 1 26 ? 5.736 -1.298 -3.545 1.00 0.00 26 CYS A C 17
ATOM 7774 O O . CYS A 1 26 ? 5.818 -0.296 -4.226 1.00 0.00 26 CYS A O 17
ATOM 7781 N N . GLN A 1 27 ? 4.617 -1.965 -3.451 1.00 0.00 27 GLN A N 17
ATOM 7782 C CA . GLN A 1 27 ? 3.406 -1.499 -4.189 1.00 0.00 27 GLN A CA 17
ATOM 7783 C C . GLN A 1 27 ? 2.353 -0.986 -3.204 1.00 0.00 27 GLN A C 17
ATOM 7784 O O . GLN A 1 27 ? 2.405 -1.272 -2.022 1.00 0.00 27 GLN A O 17
ATOM 7798 N N . CYS A 1 28 ? 1.398 -0.233 -3.675 1.00 0.00 28 CYS A N 17
ATOM 7799 C CA . CYS A 1 28 ? 0.346 0.297 -2.761 1.00 0.00 28 CYS A CA 17
ATOM 7800 C C . CYS A 1 28 ? -1.042 -0.159 -3.221 1.00 0.00 28 CYS A C 17
ATOM 7801 O O . CYS A 1 28 ? -1.250 -0.481 -4.374 1.00 0.00 28 CYS A O 17
ATOM 7808 N N . ARG A 1 29 ? -1.991 -0.185 -2.327 1.00 0.00 29 ARG A N 17
ATOM 7809 C CA . ARG A 1 29 ? -3.367 -0.618 -2.707 1.00 0.00 29 ARG A CA 17
ATOM 7810 C C . ARG A 1 29 ? -4.406 0.273 -2.021 1.00 0.00 29 ARG A C 17
ATOM 7811 O O . ARG A 1 29 ? -4.151 0.859 -0.988 1.00 0.00 29 ARG A O 17
ATOM 7832 N N . ARG A 1 30 ? -5.578 0.381 -2.588 1.00 0.00 30 ARG A N 17
ATOM 7833 C CA . ARG A 1 30 ? -6.632 1.234 -1.965 1.00 0.00 30 ARG A CA 17
ATOM 7834 C C . ARG A 1 30 ? -7.657 0.363 -1.234 1.00 0.00 30 ARG A C 17
ATOM 7835 O O . ARG A 1 30 ? -7.737 -0.831 -1.447 1.00 0.00 30 ARG A O 17
ATOM 7856 N N . THR A 1 31 ? -8.446 0.953 -0.376 1.00 0.00 31 THR A N 17
ATOM 7857 C CA . THR A 1 31 ? -9.467 0.159 0.366 1.00 0.00 31 THR A CA 17
ATOM 7858 C C . THR A 1 31 ? -10.814 0.220 -0.360 1.00 0.00 31 THR A C 17
ATOM 7859 O O . THR A 1 31 ? -11.862 0.222 0.254 1.00 0.00 31 THR A O 17
ATOM 7870 N N . SER A 1 32 ? -10.792 0.273 -1.665 1.00 0.00 32 SER A N 17
ATOM 7871 C CA . SER A 1 32 ? -12.071 0.335 -2.430 1.00 0.00 32 SER A CA 17
ATOM 7872 C C . SER A 1 32 ? -12.191 -0.875 -3.359 1.00 0.00 32 SER A C 17
ATOM 7873 O O . SER A 1 32 ? -11.586 -0.924 -4.412 1.00 0.00 32 SER A O 17
ATOM 7881 N N . GLY A 1 33 ? -12.969 -1.851 -2.980 1.00 0.00 33 GLY A N 17
ATOM 7882 C CA . GLY A 1 33 ? -13.127 -3.056 -3.843 1.00 0.00 33 GLY A CA 17
ATOM 7883 C C . GLY A 1 33 ? -14.246 -2.814 -4.858 1.00 0.00 33 GLY A C 17
ATOM 7884 O O . GLY A 1 33 ? -13.932 -2.639 -6.023 1.00 0.00 33 GLY A O 17
ATOM 7889 N N . ALA A 1 1 ? 17.320 -3.344 0.887 1.00 0.00 1 ALA A N 18
ATOM 7890 C CA . ALA A 1 1 ? 16.040 -3.950 1.354 1.00 0.00 1 ALA A CA 18
ATOM 7891 C C . ALA A 1 1 ? 14.857 -3.063 0.959 1.00 0.00 1 ALA A C 18
ATOM 7892 O O . ALA A 1 1 ? 14.900 -1.856 1.095 1.00 0.00 1 ALA A O 18
ATOM 7901 N N . CYS A 1 2 ? 13.799 -3.653 0.472 1.00 0.00 2 CYS A N 18
ATOM 7902 C CA . CYS A 1 2 ? 12.612 -2.847 0.070 1.00 0.00 2 CYS A CA 18
ATOM 7903 C C . CYS A 1 2 ? 11.913 -2.282 1.311 1.00 0.00 2 CYS A C 18
ATOM 7904 O O . CYS A 1 2 ? 11.160 -1.333 1.233 1.00 0.00 2 CYS A O 18
ATOM 7911 N N . ASN A 1 3 ? 12.160 -2.863 2.455 1.00 0.00 3 ASN A N 18
ATOM 7912 C CA . ASN A 1 3 ? 11.513 -2.363 3.703 1.00 0.00 3 ASN A CA 18
ATOM 7913 C C . ASN A 1 3 ? 9.988 -2.452 3.586 1.00 0.00 3 ASN A C 18
ATOM 7914 O O . ASN A 1 3 ? 9.354 -1.628 2.959 1.00 0.00 3 ASN A O 18
ATOM 7925 N N . ASP A 1 4 ? 9.396 -3.447 4.190 1.00 0.00 4 ASP A N 18
ATOM 7926 C CA . ASP A 1 4 ? 7.913 -3.588 4.119 1.00 0.00 4 ASP A CA 18
ATOM 7927 C C . ASP A 1 4 ? 7.247 -2.678 5.155 1.00 0.00 4 ASP A C 18
ATOM 7928 O O . ASP A 1 4 ? 6.157 -2.180 4.951 1.00 0.00 4 ASP A O 18
ATOM 7937 N N . ARG A 1 5 ? 7.896 -2.456 6.265 1.00 0.00 5 ARG A N 18
ATOM 7938 C CA . ARG A 1 5 ? 7.304 -1.576 7.313 1.00 0.00 5 ARG A CA 18
ATOM 7939 C C . ARG A 1 5 ? 7.198 -0.141 6.794 1.00 0.00 5 ARG A C 18
ATOM 7940 O O . ARG A 1 5 ? 6.139 0.459 6.808 1.00 0.00 5 ARG A O 18
ATOM 7961 N N . ASP A 1 6 ? 8.283 0.415 6.330 1.00 0.00 6 ASP A N 18
ATOM 7962 C CA . ASP A 1 6 ? 8.241 1.810 5.807 1.00 0.00 6 ASP A CA 18
ATOM 7963 C C . ASP A 1 6 ? 7.471 1.844 4.485 1.00 0.00 6 ASP A C 18
ATOM 7964 O O . ASP A 1 6 ? 6.946 2.866 4.085 1.00 0.00 6 ASP A O 18
ATOM 7973 N N . CYS A 1 7 ? 7.391 0.732 3.804 1.00 0.00 7 CYS A N 18
ATOM 7974 C CA . CYS A 1 7 ? 6.647 0.701 2.514 1.00 0.00 7 CYS A CA 18
ATOM 7975 C C . CYS A 1 7 ? 5.157 0.931 2.769 1.00 0.00 7 CYS A C 18
ATOM 7976 O O . CYS A 1 7 ? 4.556 1.840 2.229 1.00 0.00 7 CYS A O 18
ATOM 7983 N N . SER A 1 8 ? 4.556 0.118 3.593 1.00 0.00 8 SER A N 18
ATOM 7984 C CA . SER A 1 8 ? 3.106 0.296 3.889 1.00 0.00 8 SER A CA 18
ATOM 7985 C C . SER A 1 8 ? 2.860 1.696 4.455 1.00 0.00 8 SER A C 18
ATOM 7986 O O . SER A 1 8 ? 2.005 2.422 3.989 1.00 0.00 8 SER A O 18
ATOM 7994 N N . LEU A 1 9 ? 3.608 2.084 5.452 1.00 0.00 9 LEU A N 18
ATOM 7995 C CA . LEU A 1 9 ? 3.417 3.442 6.036 1.00 0.00 9 LEU A CA 18
ATOM 7996 C C . LEU A 1 9 ? 3.360 4.480 4.914 1.00 0.00 9 LEU A C 18
ATOM 7997 O O . LEU A 1 9 ? 2.517 5.356 4.903 1.00 0.00 9 LEU A O 18
ATOM 8013 N N . ASP A 1 10 ? 4.249 4.383 3.964 1.00 0.00 10 ASP A N 18
ATOM 8014 C CA . ASP A 1 10 ? 4.246 5.356 2.836 1.00 0.00 10 ASP A CA 18
ATOM 8015 C C . ASP A 1 10 ? 3.069 5.068 1.901 1.00 0.00 10 ASP A C 18
ATOM 8016 O O . ASP A 1 10 ? 2.374 5.963 1.466 1.00 0.00 10 ASP A O 18
ATOM 8025 N N . CYS A 1 11 ? 2.837 3.820 1.594 1.00 0.00 11 CYS A N 18
ATOM 8026 C CA . CYS A 1 11 ? 1.701 3.475 0.693 1.00 0.00 11 CYS A CA 18
ATOM 8027 C C . CYS A 1 11 ? 0.433 4.199 1.155 1.00 0.00 11 CYS A C 18
ATOM 8028 O O . CYS A 1 11 ? -0.304 4.751 0.361 1.00 0.00 11 CYS A O 18
ATOM 8035 N N . ILE A 1 12 ? 0.177 4.206 2.436 1.00 0.00 12 ILE A N 18
ATOM 8036 C CA . ILE A 1 12 ? -1.036 4.901 2.949 1.00 0.00 12 ILE A CA 18
ATOM 8037 C C . ILE A 1 12 ? -0.833 6.416 2.889 1.00 0.00 12 ILE A C 18
ATOM 8038 O O . ILE A 1 12 ? -1.753 7.168 2.636 1.00 0.00 12 ILE A O 18
ATOM 8054 N N . MET A 1 13 ? 0.369 6.866 3.117 1.00 0.00 13 MET A N 18
ATOM 8055 C CA . MET A 1 13 ? 0.640 8.332 3.068 1.00 0.00 13 MET A CA 18
ATOM 8056 C C . MET A 1 13 ? 0.514 8.838 1.629 1.00 0.00 13 MET A C 18
ATOM 8057 O O . MET A 1 13 ? 0.090 9.950 1.385 1.00 0.00 13 MET A O 18
ATOM 8071 N N . LYS A 1 14 ? 0.879 8.027 0.674 1.00 0.00 14 LYS A N 18
ATOM 8072 C CA . LYS A 1 14 ? 0.780 8.456 -0.748 1.00 0.00 14 LYS A CA 18
ATOM 8073 C C . LYS A 1 14 ? -0.679 8.748 -1.108 1.00 0.00 14 LYS A C 18
ATOM 8074 O O . LYS A 1 14 ? -0.967 9.543 -1.981 1.00 0.00 14 LYS A O 18
ATOM 8093 N N . GLY A 1 15 ? -1.601 8.110 -0.441 1.00 0.00 15 GLY A N 18
ATOM 8094 C CA . GLY A 1 15 ? -3.036 8.347 -0.739 1.00 0.00 15 GLY A CA 18
ATOM 8095 C C . GLY A 1 15 ? -3.715 7.021 -1.088 1.00 0.00 15 GLY A C 18
ATOM 8096 O O . GLY A 1 15 ? -4.849 6.989 -1.523 1.00 0.00 15 GLY A O 18
ATOM 8100 N N . TYR A 1 16 ? -3.028 5.926 -0.905 1.00 0.00 16 TYR A N 18
ATOM 8101 C CA . TYR A 1 16 ? -3.633 4.604 -1.228 1.00 0.00 16 TYR A CA 18
ATOM 8102 C C . TYR A 1 16 ? -4.331 4.022 0.003 1.00 0.00 16 TYR A C 18
ATOM 8103 O O . TYR A 1 16 ? -4.794 4.741 0.865 1.00 0.00 16 TYR A O 18
ATOM 8121 N N . ASN A 1 17 ? -4.409 2.722 0.090 1.00 0.00 17 ASN A N 18
ATOM 8122 C CA . ASN A 1 17 ? -5.076 2.092 1.266 1.00 0.00 17 ASN A CA 18
ATOM 8123 C C . ASN A 1 17 ? -4.096 1.176 2.004 1.00 0.00 17 ASN A C 18
ATOM 8124 O O . ASN A 1 17 ? -4.137 1.053 3.212 1.00 0.00 17 ASN A O 18
ATOM 8135 N N . THR A 1 18 ? -3.216 0.532 1.287 1.00 0.00 18 THR A N 18
ATOM 8136 C CA . THR A 1 18 ? -2.232 -0.375 1.948 1.00 0.00 18 THR A CA 18
ATOM 8137 C C . THR A 1 18 ? -1.248 -0.929 0.914 1.00 0.00 18 THR A C 18
ATOM 8138 O O . THR A 1 18 ? -1.540 -0.986 -0.264 1.00 0.00 18 THR A O 18
ATOM 8149 N N . GLY A 1 19 ? -0.083 -1.335 1.343 1.00 0.00 19 GLY A N 18
ATOM 8150 C CA . GLY A 1 19 ? 0.914 -1.882 0.380 1.00 0.00 19 GLY A CA 18
ATOM 8151 C C . GLY A 1 19 ? 2.003 -2.641 1.138 1.00 0.00 19 GLY A C 18
ATOM 8152 O O . GLY A 1 19 ? 1.992 -2.718 2.350 1.00 0.00 19 GLY A O 18
ATOM 8156 N N . SER A 1 20 ? 2.949 -3.198 0.431 1.00 0.00 20 SER A N 18
ATOM 8157 C CA . SER A 1 20 ? 4.045 -3.952 1.107 1.00 0.00 20 SER A CA 18
ATOM 8158 C C . SER A 1 20 ? 5.186 -4.215 0.120 1.00 0.00 20 SER A C 18
ATOM 8159 O O . SER A 1 20 ? 5.250 -3.623 -0.939 1.00 0.00 20 SER A O 18
ATOM 8167 N N . CYS A 1 21 ? 6.087 -5.097 0.458 1.00 0.00 21 CYS A N 18
ATOM 8168 C CA . CYS A 1 21 ? 7.219 -5.394 -0.464 1.00 0.00 21 CYS A CA 18
ATOM 8169 C C . CYS A 1 21 ? 6.784 -6.412 -1.524 1.00 0.00 21 CYS A C 18
ATOM 8170 O O . CYS A 1 21 ? 6.063 -7.347 -1.238 1.00 0.00 21 CYS A O 18
ATOM 8177 N N . VAL A 1 22 ? 7.216 -6.237 -2.742 1.00 0.00 22 VAL A N 18
ATOM 8178 C CA . VAL A 1 22 ? 6.825 -7.196 -3.817 1.00 0.00 22 VAL A CA 18
ATOM 8179 C C . VAL A 1 22 ? 8.029 -7.512 -4.707 1.00 0.00 22 VAL A C 18
ATOM 8180 O O . VAL A 1 22 ? 8.734 -6.626 -5.149 1.00 0.00 22 VAL A O 18
ATOM 8193 N N . ARG A 1 23 ? 8.267 -8.768 -4.977 1.00 0.00 23 ARG A N 18
ATOM 8194 C CA . ARG A 1 23 ? 9.426 -9.138 -5.841 1.00 0.00 23 ARG A CA 18
ATOM 8195 C C . ARG A 1 23 ? 10.649 -8.295 -5.472 1.00 0.00 23 ARG A C 18
ATOM 8196 O O . ARG A 1 23 ? 11.463 -7.964 -6.308 1.00 0.00 23 ARG A O 18
ATOM 8217 N N . GLY A 1 24 ? 10.776 -7.939 -4.222 1.00 0.00 24 GLY A N 18
ATOM 8218 C CA . GLY A 1 24 ? 11.940 -7.114 -3.797 1.00 0.00 24 GLY A CA 18
ATOM 8219 C C . GLY A 1 24 ? 11.682 -5.650 -4.161 1.00 0.00 24 GLY A C 18
ATOM 8220 O O . GLY A 1 24 ? 12.592 -4.906 -4.469 1.00 0.00 24 GLY A O 18
ATOM 8224 N N . SER A 1 25 ? 10.446 -5.232 -4.130 1.00 0.00 25 SER A N 18
ATOM 8225 C CA . SER A 1 25 ? 10.128 -3.818 -4.477 1.00 0.00 25 SER A CA 18
ATOM 8226 C C . SER A 1 25 ? 9.130 -3.234 -3.472 1.00 0.00 25 SER A C 18
ATOM 8227 O O . SER A 1 25 ? 9.063 -3.651 -2.334 1.00 0.00 25 SER A O 18
ATOM 8235 N N . CYS A 1 26 ? 8.356 -2.268 -3.888 1.00 0.00 26 CYS A N 18
ATOM 8236 C CA . CYS A 1 26 ? 7.365 -1.651 -2.958 1.00 0.00 26 CYS A CA 18
ATOM 8237 C C . CYS A 1 26 ? 6.120 -1.206 -3.732 1.00 0.00 26 CYS A C 18
ATOM 8238 O O . CYS A 1 26 ? 6.155 -0.254 -4.488 1.00 0.00 26 CYS A O 18
ATOM 8245 N N . GLN A 1 27 ? 5.018 -1.884 -3.552 1.00 0.00 27 GLN A N 18
ATOM 8246 C CA . GLN A 1 27 ? 3.776 -1.494 -4.280 1.00 0.00 27 GLN A CA 18
ATOM 8247 C C . GLN A 1 27 ? 2.664 -1.138 -3.288 1.00 0.00 27 GLN A C 18
ATOM 8248 O O . GLN A 1 27 ? 2.600 -1.669 -2.196 1.00 0.00 27 GLN A O 18
ATOM 8262 N N . CYS A 1 28 ? 1.786 -0.247 -3.660 1.00 0.00 28 CYS A N 18
ATOM 8263 C CA . CYS A 1 28 ? 0.678 0.140 -2.740 1.00 0.00 28 CYS A CA 18
ATOM 8264 C C . CYS A 1 28 ? -0.676 -0.171 -3.386 1.00 0.00 28 CYS A C 18
ATOM 8265 O O . CYS A 1 28 ? -0.785 -0.303 -4.588 1.00 0.00 28 CYS A O 18
ATOM 8272 N N . ARG A 1 29 ? -1.708 -0.293 -2.596 1.00 0.00 29 ARG A N 18
ATOM 8273 C CA . ARG A 1 29 ? -3.051 -0.597 -3.167 1.00 0.00 29 ARG A CA 18
ATOM 8274 C C . ARG A 1 29 ? -4.109 0.330 -2.560 1.00 0.00 29 ARG A C 18
ATOM 8275 O O . ARG A 1 29 ? -4.026 0.710 -1.409 1.00 0.00 29 ARG A O 18
ATOM 8296 N N . ARG A 1 30 ? -5.101 0.694 -3.325 1.00 0.00 30 ARG A N 18
ATOM 8297 C CA . ARG A 1 30 ? -6.162 1.594 -2.790 1.00 0.00 30 ARG A CA 18
ATOM 8298 C C . ARG A 1 30 ? -7.271 0.766 -2.136 1.00 0.00 30 ARG A C 18
ATOM 8299 O O . ARG A 1 30 ? -7.096 -0.399 -1.838 1.00 0.00 30 ARG A O 18
ATOM 8320 N N . THR A 1 31 ? -8.414 1.356 -1.913 1.00 0.00 31 THR A N 18
ATOM 8321 C CA . THR A 1 31 ? -9.533 0.599 -1.282 1.00 0.00 31 THR A CA 18
ATOM 8322 C C . THR A 1 31 ? -10.307 -0.180 -2.349 1.00 0.00 31 THR A C 18
ATOM 8323 O O . THR A 1 31 ? -11.148 -1.001 -2.043 1.00 0.00 31 THR A O 18
ATOM 8334 N N . SER A 1 32 ? -10.028 0.072 -3.598 1.00 0.00 32 SER A N 18
ATOM 8335 C CA . SER A 1 32 ? -10.748 -0.654 -4.685 1.00 0.00 32 SER A CA 18
ATOM 8336 C C . SER A 1 32 ? -9.783 -1.584 -5.427 1.00 0.00 32 SER A C 18
ATOM 8337 O O . SER A 1 32 ? -10.088 -2.731 -5.687 1.00 0.00 32 SER A O 18
ATOM 8345 N N . GLY A 1 33 ? -8.622 -1.098 -5.771 1.00 0.00 33 GLY A N 18
ATOM 8346 C CA . GLY A 1 33 ? -7.641 -1.955 -6.494 1.00 0.00 33 GLY A CA 18
ATOM 8347 C C . GLY A 1 33 ? -8.349 -2.695 -7.630 1.00 0.00 33 GLY A C 18
ATOM 8348 O O . GLY A 1 33 ? -9.448 -2.295 -7.978 1.00 0.00 33 GLY A O 18
ATOM 8353 N N . ALA A 1 1 ? 15.893 -2.444 -0.333 1.00 0.00 1 ALA A N 19
ATOM 8354 C CA . ALA A 1 1 ? 15.450 -1.933 0.996 1.00 0.00 1 ALA A CA 19
ATOM 8355 C C . ALA A 1 1 ? 13.975 -1.528 0.942 1.00 0.00 1 ALA A C 19
ATOM 8356 O O . ALA A 1 1 ? 13.611 -0.420 1.285 1.00 0.00 1 ALA A O 19
ATOM 8365 N N . CYS A 1 2 ? 13.121 -2.417 0.510 1.00 0.00 2 CYS A N 19
ATOM 8366 C CA . CYS A 1 2 ? 11.671 -2.085 0.434 1.00 0.00 2 CYS A CA 19
ATOM 8367 C C . CYS A 1 2 ? 11.063 -2.051 1.839 1.00 0.00 2 CYS A C 19
ATOM 8368 O O . CYS A 1 2 ? 10.206 -1.242 2.135 1.00 0.00 2 CYS A O 19
ATOM 8375 N N . ASN A 1 3 ? 11.506 -2.922 2.702 1.00 0.00 3 ASN A N 19
ATOM 8376 C CA . ASN A 1 3 ? 10.965 -2.949 4.094 1.00 0.00 3 ASN A CA 19
ATOM 8377 C C . ASN A 1 3 ? 9.432 -2.956 4.077 1.00 0.00 3 ASN A C 19
ATOM 8378 O O . ASN A 1 3 ? 8.797 -1.949 3.835 1.00 0.00 3 ASN A O 19
ATOM 8389 N N . ASP A 1 4 ? 8.833 -4.086 4.341 1.00 0.00 4 ASP A N 19
ATOM 8390 C CA . ASP A 1 4 ? 7.343 -4.157 4.344 1.00 0.00 4 ASP A CA 19
ATOM 8391 C C . ASP A 1 4 ? 6.770 -3.132 5.328 1.00 0.00 4 ASP A C 19
ATOM 8392 O O . ASP A 1 4 ? 5.693 -2.605 5.131 1.00 0.00 4 ASP A O 19
ATOM 8401 N N . ARG A 1 5 ? 7.482 -2.846 6.384 1.00 0.00 5 ARG A N 19
ATOM 8402 C CA . ARG A 1 5 ? 6.980 -1.856 7.378 1.00 0.00 5 ARG A CA 19
ATOM 8403 C C . ARG A 1 5 ? 6.939 -0.458 6.753 1.00 0.00 5 ARG A C 19
ATOM 8404 O O . ARG A 1 5 ? 5.918 0.205 6.750 1.00 0.00 5 ARG A O 19
ATOM 8425 N N . ASP A 1 6 ? 8.040 -0.005 6.220 1.00 0.00 6 ASP A N 19
ATOM 8426 C CA . ASP A 1 6 ? 8.065 1.348 5.593 1.00 0.00 6 ASP A CA 19
ATOM 8427 C C . ASP A 1 6 ? 7.263 1.334 4.291 1.00 0.00 6 ASP A C 19
ATOM 8428 O O . ASP A 1 6 ? 6.801 2.357 3.824 1.00 0.00 6 ASP A O 19
ATOM 8437 N N . CYS A 1 7 ? 7.087 0.181 3.705 1.00 0.00 7 CYS A N 19
ATOM 8438 C CA . CYS A 1 7 ? 6.307 0.102 2.438 1.00 0.00 7 CYS A CA 19
ATOM 8439 C C . CYS A 1 7 ? 4.846 0.467 2.709 1.00 0.00 7 CYS A C 19
ATOM 8440 O O . CYS A 1 7 ? 4.290 1.348 2.083 1.00 0.00 7 CYS A O 19
ATOM 8447 N N . SER A 1 8 ? 4.224 -0.197 3.645 1.00 0.00 8 SER A N 19
ATOM 8448 C CA . SER A 1 8 ? 2.803 0.124 3.961 1.00 0.00 8 SER A CA 19
ATOM 8449 C C . SER A 1 8 ? 2.694 1.576 4.433 1.00 0.00 8 SER A C 19
ATOM 8450 O O . SER A 1 8 ? 1.806 2.304 4.036 1.00 0.00 8 SER A O 19
ATOM 8458 N N . LEU A 1 9 ? 3.598 2.004 5.273 1.00 0.00 9 LEU A N 19
ATOM 8459 C CA . LEU A 1 9 ? 3.553 3.412 5.764 1.00 0.00 9 LEU A CA 19
ATOM 8460 C C . LEU A 1 9 ? 3.637 4.376 4.579 1.00 0.00 9 LEU A C 19
ATOM 8461 O O . LEU A 1 9 ? 2.842 5.285 4.445 1.00 0.00 9 LEU A O 19
ATOM 8477 N N . ASP A 1 10 ? 4.593 4.179 3.713 1.00 0.00 10 ASP A N 19
ATOM 8478 C CA . ASP A 1 10 ? 4.727 5.077 2.532 1.00 0.00 10 ASP A CA 19
ATOM 8479 C C . ASP A 1 10 ? 3.552 4.858 1.581 1.00 0.00 10 ASP A C 19
ATOM 8480 O O . ASP A 1 10 ? 3.009 5.790 1.021 1.00 0.00 10 ASP A O 19
ATOM 8489 N N . CYS A 1 11 ? 3.149 3.629 1.397 1.00 0.00 11 CYS A N 19
ATOM 8490 C CA . CYS A 1 11 ? 2.003 3.347 0.489 1.00 0.00 11 CYS A CA 19
ATOM 8491 C C . CYS A 1 11 ? 0.753 4.072 0.990 1.00 0.00 11 CYS A C 19
ATOM 8492 O O . CYS A 1 11 ? -0.057 4.544 0.218 1.00 0.00 11 CYS A O 19
ATOM 8499 N N . ILE A 1 12 ? 0.595 4.168 2.283 1.00 0.00 12 ILE A N 19
ATOM 8500 C CA . ILE A 1 12 ? -0.600 4.866 2.838 1.00 0.00 12 ILE A CA 19
ATOM 8501 C C . ILE A 1 12 ? -0.422 6.380 2.714 1.00 0.00 12 ILE A C 19
ATOM 8502 O O . ILE A 1 12 ? -1.379 7.124 2.628 1.00 0.00 12 ILE A O 19
ATOM 8518 N N . MET A 1 13 ? 0.798 6.841 2.704 1.00 0.00 13 MET A N 19
ATOM 8519 C CA . MET A 1 13 ? 1.042 8.307 2.584 1.00 0.00 13 MET A CA 19
ATOM 8520 C C . MET A 1 13 ? 0.931 8.744 1.121 1.00 0.00 13 MET A C 19
ATOM 8521 O O . MET A 1 13 ? 0.480 9.831 0.820 1.00 0.00 13 MET A O 19
ATOM 8535 N N . LYS A 1 14 ? 1.336 7.904 0.209 1.00 0.00 14 LYS A N 19
ATOM 8536 C CA . LYS A 1 14 ? 1.253 8.270 -1.234 1.00 0.00 14 LYS A CA 19
ATOM 8537 C C . LYS A 1 14 ? -0.190 8.614 -1.611 1.00 0.00 14 LYS A C 19
ATOM 8538 O O . LYS A 1 14 ? -0.439 9.423 -2.484 1.00 0.00 14 LYS A O 19
ATOM 8557 N N . GLY A 1 15 ? -1.145 8.006 -0.962 1.00 0.00 15 GLY A N 19
ATOM 8558 C CA . GLY A 1 15 ? -2.564 8.297 -1.282 1.00 0.00 15 GLY A CA 19
ATOM 8559 C C . GLY A 1 15 ? -3.366 6.992 -1.323 1.00 0.00 15 GLY A C 19
ATOM 8560 O O . GLY A 1 15 ? -4.569 6.998 -1.490 1.00 0.00 15 GLY A O 19
ATOM 8564 N N . TYR A 1 16 ? -2.709 5.874 -1.176 1.00 0.00 16 TYR A N 19
ATOM 8565 C CA . TYR A 1 16 ? -3.432 4.573 -1.208 1.00 0.00 16 TYR A CA 19
ATOM 8566 C C . TYR A 1 16 ? -3.917 4.199 0.195 1.00 0.00 16 TYR A C 19
ATOM 8567 O O . TYR A 1 16 ? -4.169 5.051 1.023 1.00 0.00 16 TYR A O 19
ATOM 8585 N N . ASN A 1 17 ? -4.051 2.929 0.470 1.00 0.00 17 ASN A N 19
ATOM 8586 C CA . ASN A 1 17 ? -4.522 2.507 1.822 1.00 0.00 17 ASN A CA 19
ATOM 8587 C C . ASN A 1 17 ? -3.517 1.542 2.461 1.00 0.00 17 ASN A C 19
ATOM 8588 O O . ASN A 1 17 ? -3.464 1.399 3.666 1.00 0.00 17 ASN A O 19
ATOM 8599 N N . THR A 1 18 ? -2.722 0.881 1.665 1.00 0.00 18 THR A N 19
ATOM 8600 C CA . THR A 1 18 ? -1.724 -0.070 2.234 1.00 0.00 18 THR A CA 19
ATOM 8601 C C . THR A 1 18 ? -0.841 -0.643 1.121 1.00 0.00 18 THR A C 19
ATOM 8602 O O . THR A 1 18 ? -1.115 -0.476 -0.050 1.00 0.00 18 THR A O 19
ATOM 8613 N N . GLY A 1 19 ? 0.219 -1.317 1.481 1.00 0.00 19 GLY A N 19
ATOM 8614 C CA . GLY A 1 19 ? 1.118 -1.900 0.447 1.00 0.00 19 GLY A CA 19
ATOM 8615 C C . GLY A 1 19 ? 2.090 -2.879 1.110 1.00 0.00 19 GLY A C 19
ATOM 8616 O O . GLY A 1 19 ? 2.123 -3.012 2.317 1.00 0.00 19 GLY A O 19
ATOM 8620 N N . SER A 1 20 ? 2.882 -3.565 0.332 1.00 0.00 20 SER A N 19
ATOM 8621 C CA . SER A 1 20 ? 3.849 -4.535 0.922 1.00 0.00 20 SER A CA 19
ATOM 8622 C C . SER A 1 20 ? 5.096 -4.644 0.040 1.00 0.00 20 SER A C 19
ATOM 8623 O O . SER A 1 20 ? 5.203 -3.998 -0.984 1.00 0.00 20 SER A O 19
ATOM 8631 N N . CYS A 1 21 ? 6.039 -5.458 0.429 1.00 0.00 21 CYS A N 19
ATOM 8632 C CA . CYS A 1 21 ? 7.277 -5.608 -0.388 1.00 0.00 21 CYS A CA 19
ATOM 8633 C C . CYS A 1 21 ? 7.040 -6.604 -1.526 1.00 0.00 21 CYS A C 19
ATOM 8634 O O . CYS A 1 21 ? 6.725 -7.755 -1.301 1.00 0.00 21 CYS A O 19
ATOM 8641 N N . VAL A 1 22 ? 7.186 -6.169 -2.750 1.00 0.00 22 VAL A N 19
ATOM 8642 C CA . VAL A 1 22 ? 6.965 -7.090 -3.899 1.00 0.00 22 VAL A CA 19
ATOM 8643 C C . VAL A 1 22 ? 8.206 -7.130 -4.797 1.00 0.00 22 VAL A C 19
ATOM 8644 O O . VAL A 1 22 ? 8.692 -6.111 -5.247 1.00 0.00 22 VAL A O 19
ATOM 8657 N N . ARG A 1 23 ? 8.717 -8.301 -5.063 1.00 0.00 23 ARG A N 19
ATOM 8658 C CA . ARG A 1 23 ? 9.923 -8.411 -5.935 1.00 0.00 23 ARG A CA 19
ATOM 8659 C C . ARG A 1 23 ? 10.982 -7.389 -5.512 1.00 0.00 23 ARG A C 19
ATOM 8660 O O . ARG A 1 23 ? 11.387 -6.542 -6.285 1.00 0.00 23 ARG A O 19
ATOM 8681 N N . GLY A 1 24 ? 11.438 -7.464 -4.290 1.00 0.00 24 GLY A N 19
ATOM 8682 C CA . GLY A 1 24 ? 12.473 -6.503 -3.817 1.00 0.00 24 GLY A CA 19
ATOM 8683 C C . GLY A 1 24 ? 11.973 -5.070 -4.005 1.00 0.00 24 GLY A C 19
ATOM 8684 O O . GLY A 1 24 ? 12.750 -4.142 -4.123 1.00 0.00 24 GLY A O 19
ATOM 8688 N N . SER A 1 25 ? 10.682 -4.878 -4.035 1.00 0.00 25 SER A N 19
ATOM 8689 C CA . SER A 1 25 ? 10.138 -3.501 -4.215 1.00 0.00 25 SER A CA 19
ATOM 8690 C C . SER A 1 25 ? 9.002 -3.247 -3.221 1.00 0.00 25 SER A C 19
ATOM 8691 O O . SER A 1 25 ? 8.917 -3.878 -2.189 1.00 0.00 25 SER A O 19
ATOM 8699 N N . CYS A 1 26 ? 8.132 -2.324 -3.527 1.00 0.00 26 CYS A N 19
ATOM 8700 C CA . CYS A 1 26 ? 7.003 -2.027 -2.601 1.00 0.00 26 CYS A CA 19
ATOM 8701 C C . CYS A 1 26 ? 5.799 -1.500 -3.390 1.00 0.00 26 CYS A C 19
ATOM 8702 O O . CYS A 1 26 ? 5.838 -0.427 -3.958 1.00 0.00 26 CYS A O 19
ATOM 8709 N N . GLN A 1 27 ? 4.728 -2.246 -3.426 1.00 0.00 27 GLN A N 19
ATOM 8710 C CA . GLN A 1 27 ? 3.523 -1.786 -4.172 1.00 0.00 27 GLN A CA 19
ATOM 8711 C C . GLN A 1 27 ? 2.461 -1.279 -3.193 1.00 0.00 27 GLN A C 19
ATOM 8712 O O . GLN A 1 27 ? 2.427 -1.671 -2.043 1.00 0.00 27 GLN A O 19
ATOM 8726 N N . CYS A 1 28 ? 1.596 -0.409 -3.638 1.00 0.00 28 CYS A N 19
ATOM 8727 C CA . CYS A 1 28 ? 0.539 0.120 -2.727 1.00 0.00 28 CYS A CA 19
ATOM 8728 C C . CYS A 1 28 ? -0.851 -0.209 -3.279 1.00 0.00 28 CYS A C 19
ATOM 8729 O O . CYS A 1 28 ? -1.016 -0.469 -4.455 1.00 0.00 28 CYS A O 19
ATOM 8736 N N . ARG A 1 29 ? -1.849 -0.199 -2.440 1.00 0.00 29 ARG A N 19
ATOM 8737 C CA . ARG A 1 29 ? -3.229 -0.510 -2.916 1.00 0.00 29 ARG A CA 19
ATOM 8738 C C . ARG A 1 29 ? -4.249 0.371 -2.188 1.00 0.00 29 ARG A C 19
ATOM 8739 O O . ARG A 1 29 ? -4.052 0.755 -1.053 1.00 0.00 29 ARG A O 19
ATOM 8760 N N . ARG A 1 30 ? -5.337 0.692 -2.833 1.00 0.00 30 ARG A N 19
ATOM 8761 C CA . ARG A 1 30 ? -6.365 1.547 -2.175 1.00 0.00 30 ARG A CA 19
ATOM 8762 C C . ARG A 1 30 ? -7.468 0.677 -1.569 1.00 0.00 30 ARG A C 19
ATOM 8763 O O . ARG A 1 30 ? -7.222 -0.418 -1.101 1.00 0.00 30 ARG A O 19
ATOM 8784 N N . THR A 1 31 ? -8.683 1.154 -1.571 1.00 0.00 31 THR A N 19
ATOM 8785 C CA . THR A 1 31 ? -9.799 0.353 -0.993 1.00 0.00 31 THR A CA 19
ATOM 8786 C C . THR A 1 31 ? -10.333 -0.637 -2.033 1.00 0.00 31 THR A C 19
ATOM 8787 O O . THR A 1 31 ? -11.429 -0.492 -2.537 1.00 0.00 31 THR A O 19
ATOM 8798 N N . SER A 1 32 ? -9.565 -1.642 -2.357 1.00 0.00 32 SER A N 19
ATOM 8799 C CA . SER A 1 32 ? -10.028 -2.639 -3.363 1.00 0.00 32 SER A CA 19
ATOM 8800 C C . SER A 1 32 ? -10.580 -3.883 -2.661 1.00 0.00 32 SER A C 19
ATOM 8801 O O . SER A 1 32 ? -9.837 -4.720 -2.188 1.00 0.00 32 SER A O 19
ATOM 8809 N N . GLY A 1 33 ? -11.876 -4.009 -2.591 1.00 0.00 33 GLY A N 19
ATOM 8810 C CA . GLY A 1 33 ? -12.472 -5.199 -1.919 1.00 0.00 33 GLY A CA 19
ATOM 8811 C C . GLY A 1 33 ? -11.821 -5.395 -0.550 1.00 0.00 33 GLY A C 19
ATOM 8812 O O . GLY A 1 33 ? -10.991 -6.280 -0.431 1.00 0.00 33 GLY A O 19
ATOM 8817 N N . ALA A 1 1 ? 17.377 -5.074 1.435 1.00 0.00 1 ALA A N 20
ATOM 8818 C CA . ALA A 1 1 ? 16.119 -5.522 0.768 1.00 0.00 1 ALA A CA 20
ATOM 8819 C C . ALA A 1 1 ? 14.986 -4.532 1.056 1.00 0.00 1 ALA A C 20
ATOM 8820 O O . ALA A 1 1 ? 15.103 -3.676 1.911 1.00 0.00 1 ALA A O 20
ATOM 8829 N N . CYS A 1 2 ? 13.893 -4.643 0.353 1.00 0.00 2 CYS A N 20
ATOM 8830 C CA . CYS A 1 2 ? 12.757 -3.707 0.590 1.00 0.00 2 CYS A CA 20
ATOM 8831 C C . CYS A 1 2 ? 12.090 -4.020 1.934 1.00 0.00 2 CYS A C 20
ATOM 8832 O O . CYS A 1 2 ? 12.230 -5.101 2.470 1.00 0.00 2 CYS A O 20
ATOM 8839 N N . ASN A 1 3 ? 11.367 -3.082 2.485 1.00 0.00 3 ASN A N 20
ATOM 8840 C CA . ASN A 1 3 ? 10.698 -3.330 3.795 1.00 0.00 3 ASN A CA 20
ATOM 8841 C C . ASN A 1 3 ? 9.195 -3.054 3.690 1.00 0.00 3 ASN A C 20
ATOM 8842 O O . ASN A 1 3 ? 8.770 -2.120 3.039 1.00 0.00 3 ASN A O 20
ATOM 8853 N N . ASP A 1 4 ? 8.390 -3.857 4.329 1.00 0.00 4 ASP A N 20
ATOM 8854 C CA . ASP A 1 4 ? 6.916 -3.637 4.270 1.00 0.00 4 ASP A CA 20
ATOM 8855 C C . ASP A 1 4 ? 6.519 -2.488 5.198 1.00 0.00 4 ASP A C 20
ATOM 8856 O O . ASP A 1 4 ? 5.549 -1.796 4.967 1.00 0.00 4 ASP A O 20
ATOM 8865 N N . ARG A 1 5 ? 7.265 -2.279 6.249 1.00 0.00 5 ARG A N 20
ATOM 8866 C CA . ARG A 1 5 ? 6.934 -1.172 7.191 1.00 0.00 5 ARG A CA 20
ATOM 8867 C C . ARG A 1 5 ? 7.048 0.178 6.479 1.00 0.00 5 ARG A C 20
ATOM 8868 O O . ARG A 1 5 ? 6.123 0.966 6.469 1.00 0.00 5 ARG A O 20
ATOM 8889 N N . ASP A 1 6 ? 8.176 0.449 5.880 1.00 0.00 6 ASP A N 20
ATOM 8890 C CA . ASP A 1 6 ? 8.347 1.746 5.166 1.00 0.00 6 ASP A CA 20
ATOM 8891 C C . ASP A 1 6 ? 7.497 1.757 3.893 1.00 0.00 6 ASP A C 20
ATOM 8892 O O . ASP A 1 6 ? 7.104 2.800 3.406 1.00 0.00 6 ASP A O 20
ATOM 8901 N N . CYS A 1 7 ? 7.206 0.605 3.354 1.00 0.00 7 CYS A N 20
ATOM 8902 C CA . CYS A 1 7 ? 6.378 0.547 2.116 1.00 0.00 7 CYS A CA 20
ATOM 8903 C C . CYS A 1 7 ? 4.932 0.935 2.433 1.00 0.00 7 CYS A C 20
ATOM 8904 O O . CYS A 1 7 ? 4.382 1.846 1.848 1.00 0.00 7 CYS A O 20
ATOM 8911 N N . SER A 1 8 ? 4.316 0.256 3.361 1.00 0.00 8 SER A N 20
ATOM 8912 C CA . SER A 1 8 ? 2.909 0.592 3.718 1.00 0.00 8 SER A CA 20
ATOM 8913 C C . SER A 1 8 ? 2.825 2.055 4.159 1.00 0.00 8 SER A C 20
ATOM 8914 O O . SER A 1 8 ? 1.993 2.807 3.692 1.00 0.00 8 SER A O 20
ATOM 8922 N N . LEU A 1 9 ? 3.688 2.466 5.048 1.00 0.00 9 LEU A N 20
ATOM 8923 C CA . LEU A 1 9 ? 3.662 3.883 5.506 1.00 0.00 9 LEU A CA 20
ATOM 8924 C C . LEU A 1 9 ? 3.612 4.812 4.293 1.00 0.00 9 LEU A C 20
ATOM 8925 O O . LEU A 1 9 ? 2.753 5.663 4.183 1.00 0.00 9 LEU A O 20
ATOM 8941 N N . ASP A 1 10 ? 4.523 4.644 3.373 1.00 0.00 10 ASP A N 20
ATOM 8942 C CA . ASP A 1 10 ? 4.524 5.506 2.157 1.00 0.00 10 ASP A CA 20
ATOM 8943 C C . ASP A 1 10 ? 3.251 5.253 1.347 1.00 0.00 10 ASP A C 20
ATOM 8944 O O . ASP A 1 10 ? 2.556 6.171 0.959 1.00 0.00 10 ASP A O 20
ATOM 8953 N N . CYS A 1 11 ? 2.940 4.012 1.097 1.00 0.00 11 CYS A N 20
ATOM 8954 C CA . CYS A 1 11 ? 1.712 3.689 0.320 1.00 0.00 11 CYS A CA 20
ATOM 8955 C C . CYS A 1 11 ? 0.489 4.324 0.985 1.00 0.00 11 CYS A C 20
ATOM 8956 O O . CYS A 1 11 ? -0.422 4.784 0.325 1.00 0.00 11 CYS A O 20
ATOM 8963 N N . ILE A 1 12 ? 0.463 4.355 2.289 1.00 0.00 12 ILE A N 20
ATOM 8964 C CA . ILE A 1 12 ? -0.697 4.965 2.999 1.00 0.00 12 ILE A CA 20
ATOM 8965 C C . ILE A 1 12 ? -0.586 6.490 2.966 1.00 0.00 12 ILE A C 20
ATOM 8966 O O . ILE A 1 12 ? -1.562 7.198 3.117 1.00 0.00 12 ILE A O 20
ATOM 8982 N N . MET A 1 13 ? 0.599 7.002 2.768 1.00 0.00 13 MET A N 20
ATOM 8983 C CA . MET A 1 13 ? 0.773 8.482 2.723 1.00 0.00 13 MET A CA 20
ATOM 8984 C C . MET A 1 13 ? 0.304 9.025 1.372 1.00 0.00 13 MET A C 20
ATOM 8985 O O . MET A 1 13 ? -0.268 10.094 1.286 1.00 0.00 13 MET A O 20
ATOM 8999 N N . LYS A 1 14 ? 0.538 8.296 0.315 1.00 0.00 14 LYS A N 20
ATOM 9000 C CA . LYS A 1 14 ? 0.103 8.769 -1.031 1.00 0.00 14 LYS A CA 20
ATOM 9001 C C . LYS A 1 14 ? -1.409 9.013 -1.042 1.00 0.00 14 LYS A C 20
ATOM 9002 O O . LYS A 1 14 ? -1.903 9.875 -1.742 1.00 0.00 14 LYS A O 20
ATOM 9021 N N . GLY A 1 15 ? -2.147 8.261 -0.271 1.00 0.00 15 GLY A N 20
ATOM 9022 C CA . GLY A 1 15 ? -3.618 8.448 -0.237 1.00 0.00 15 GLY A CA 20
ATOM 9023 C C . GLY A 1 15 ? -4.319 7.114 -0.507 1.00 0.00 15 GLY A C 20
ATOM 9024 O O . GLY A 1 15 ? -5.523 7.057 -0.663 1.00 0.00 15 GLY A O 20
ATOM 9028 N N . TYR A 1 16 ? -3.579 6.040 -0.564 1.00 0.00 16 TYR A N 20
ATOM 9029 C CA . TYR A 1 16 ? -4.206 4.715 -0.825 1.00 0.00 16 TYR A CA 20
ATOM 9030 C C . TYR A 1 16 ? -4.631 4.061 0.493 1.00 0.00 16 TYR A C 20
ATOM 9031 O O . TYR A 1 16 ? -5.128 4.714 1.389 1.00 0.00 16 TYR A O 20
ATOM 9049 N N . ASN A 1 17 ? -4.444 2.774 0.619 1.00 0.00 17 ASN A N 20
ATOM 9050 C CA . ASN A 1 17 ? -4.842 2.086 1.880 1.00 0.00 17 ASN A CA 20
ATOM 9051 C C . ASN A 1 17 ? -3.635 1.384 2.507 1.00 0.00 17 ASN A C 20
ATOM 9052 O O . ASN A 1 17 ? -3.466 1.376 3.710 1.00 0.00 17 ASN A O 20
ATOM 9063 N N . THR A 1 18 ? -2.795 0.793 1.702 1.00 0.00 18 THR A N 20
ATOM 9064 C CA . THR A 1 18 ? -1.601 0.090 2.255 1.00 0.00 18 THR A CA 20
ATOM 9065 C C . THR A 1 18 ? -0.647 -0.303 1.124 1.00 0.00 18 THR A C 20
ATOM 9066 O O . THR A 1 18 ? -0.713 0.222 0.031 1.00 0.00 18 THR A O 20
ATOM 9077 N N . GLY A 1 19 ? 0.241 -1.225 1.379 1.00 0.00 19 GLY A N 20
ATOM 9078 C CA . GLY A 1 19 ? 1.197 -1.651 0.318 1.00 0.00 19 GLY A CA 20
ATOM 9079 C C . GLY A 1 19 ? 1.916 -2.927 0.760 1.00 0.00 19 GLY A C 20
ATOM 9080 O O . GLY A 1 19 ? 1.553 -3.550 1.737 1.00 0.00 19 GLY A O 20
ATOM 9084 N N . SER A 1 20 ? 2.933 -3.324 0.044 1.00 0.00 20 SER A N 20
ATOM 9085 C CA . SER A 1 20 ? 3.674 -4.563 0.423 1.00 0.00 20 SER A CA 20
ATOM 9086 C C . SER A 1 20 ? 5.009 -4.632 -0.320 1.00 0.00 20 SER A C 20
ATOM 9087 O O . SER A 1 20 ? 5.281 -3.845 -1.205 1.00 0.00 20 SER A O 20
ATOM 9095 N N . CYS A 1 21 ? 5.846 -5.569 0.032 1.00 0.00 21 CYS A N 20
ATOM 9096 C CA . CYS A 1 21 ? 7.164 -5.691 -0.657 1.00 0.00 21 CYS A CA 20
ATOM 9097 C C . CYS A 1 21 ? 7.042 -6.620 -1.867 1.00 0.00 21 CYS A C 20
ATOM 9098 O O . CYS A 1 21 ? 6.523 -7.713 -1.773 1.00 0.00 21 CYS A O 20
ATOM 9105 N N . VAL A 1 22 ? 7.516 -6.190 -3.004 1.00 0.00 22 VAL A N 20
ATOM 9106 C CA . VAL A 1 22 ? 7.427 -7.050 -4.219 1.00 0.00 22 VAL A CA 20
ATOM 9107 C C . VAL A 1 22 ? 8.779 -7.094 -4.937 1.00 0.00 22 VAL A C 20
ATOM 9108 O O . VAL A 1 22 ? 9.365 -6.074 -5.236 1.00 0.00 22 VAL A O 20
ATOM 9121 N N . ARG A 1 23 ? 9.275 -8.268 -5.215 1.00 0.00 23 ARG A N 20
ATOM 9122 C CA . ARG A 1 23 ? 10.588 -8.377 -5.912 1.00 0.00 23 ARG A CA 20
ATOM 9123 C C . ARG A 1 23 ? 11.583 -7.374 -5.322 1.00 0.00 23 ARG A C 20
ATOM 9124 O O . ARG A 1 23 ? 12.244 -6.645 -6.035 1.00 0.00 23 ARG A O 20
ATOM 9145 N N . GLY A 1 24 ? 11.694 -7.332 -4.022 1.00 0.00 24 GLY A N 20
ATOM 9146 C CA . GLY A 1 24 ? 12.644 -6.376 -3.387 1.00 0.00 24 GLY A CA 20
ATOM 9147 C C . GLY A 1 24 ? 12.186 -4.944 -3.662 1.00 0.00 24 GLY A C 20
ATOM 9148 O O . GLY A 1 24 ? 12.973 -4.020 -3.661 1.00 0.00 24 GLY A O 20
ATOM 9152 N N . SER A 1 25 ? 10.917 -4.754 -3.899 1.00 0.00 25 SER A N 20
ATOM 9153 C CA . SER A 1 25 ? 10.411 -3.379 -4.176 1.00 0.00 25 SER A CA 20
ATOM 9154 C C . SER A 1 25 ? 9.276 -3.028 -3.213 1.00 0.00 25 SER A C 20
ATOM 9155 O O . SER A 1 25 ? 9.166 -3.580 -2.137 1.00 0.00 25 SER A O 20
ATOM 9163 N N . CYS A 1 26 ? 8.430 -2.108 -3.592 1.00 0.00 26 CYS A N 20
ATOM 9164 C CA . CYS A 1 26 ? 7.303 -1.717 -2.697 1.00 0.00 26 CYS A CA 20
ATOM 9165 C C . CYS A 1 26 ? 6.079 -1.326 -3.530 1.00 0.00 26 CYS A C 20
ATOM 9166 O O . CYS A 1 26 ? 6.162 -0.520 -4.435 1.00 0.00 26 CYS A O 20
ATOM 9173 N N . GLN A 1 27 ? 4.943 -1.891 -3.227 1.00 0.00 27 GLN A N 20
ATOM 9174 C CA . GLN A 1 27 ? 3.712 -1.552 -3.995 1.00 0.00 27 GLN A CA 20
ATOM 9175 C C . GLN A 1 27 ? 2.653 -0.970 -3.055 1.00 0.00 27 GLN A C 20
ATOM 9176 O O . GLN A 1 27 ? 2.742 -1.100 -1.851 1.00 0.00 27 GLN A O 20
ATOM 9190 N N . CYS A 1 28 ? 1.653 -0.327 -3.594 1.00 0.00 28 CYS A N 20
ATOM 9191 C CA . CYS A 1 28 ? 0.594 0.261 -2.724 1.00 0.00 28 CYS A CA 20
ATOM 9192 C C . CYS A 1 28 ? -0.775 -0.317 -3.088 1.00 0.00 28 CYS A C 20
ATOM 9193 O O . CYS A 1 28 ? -0.966 -0.862 -4.157 1.00 0.00 28 CYS A O 20
ATOM 9200 N N . ARG A 1 29 ? -1.731 -0.199 -2.208 1.00 0.00 29 ARG A N 20
ATOM 9201 C CA . ARG A 1 29 ? -3.088 -0.741 -2.502 1.00 0.00 29 ARG A CA 20
ATOM 9202 C C . ARG A 1 29 ? -4.162 0.228 -1.999 1.00 0.00 29 ARG A C 20
ATOM 9203 O O . ARG A 1 29 ? -4.042 0.808 -0.938 1.00 0.00 29 ARG A O 20
ATOM 9224 N N . ARG A 1 30 ? -5.211 0.410 -2.754 1.00 0.00 30 ARG A N 20
ATOM 9225 C CA . ARG A 1 30 ? -6.290 1.343 -2.319 1.00 0.00 30 ARG A CA 20
ATOM 9226 C C . ARG A 1 30 ? -7.320 0.600 -1.463 1.00 0.00 30 ARG A C 20
ATOM 9227 O O . ARG A 1 30 ? -7.148 -0.555 -1.131 1.00 0.00 30 ARG A O 20
ATOM 9248 N N . THR A 1 31 ? -8.388 1.259 -1.103 1.00 0.00 31 THR A N 20
ATOM 9249 C CA . THR A 1 31 ? -9.429 0.594 -0.267 1.00 0.00 31 THR A CA 20
ATOM 9250 C C . THR A 1 31 ? -10.589 0.117 -1.144 1.00 0.00 31 THR A C 20
ATOM 9251 O O . THR A 1 31 ? -11.608 0.769 -1.250 1.00 0.00 31 THR A O 20
ATOM 9262 N N . SER A 1 32 ? -10.442 -1.017 -1.772 1.00 0.00 32 SER A N 20
ATOM 9263 C CA . SER A 1 32 ? -11.538 -1.532 -2.641 1.00 0.00 32 SER A CA 20
ATOM 9264 C C . SER A 1 32 ? -11.894 -2.968 -2.247 1.00 0.00 32 SER A C 20
ATOM 9265 O O . SER A 1 32 ? -12.802 -3.565 -2.791 1.00 0.00 32 SER A O 20
ATOM 9273 N N . GLY A 1 33 ? -11.186 -3.527 -1.304 1.00 0.00 33 GLY A N 20
ATOM 9274 C CA . GLY A 1 33 ? -11.484 -4.923 -0.875 1.00 0.00 33 GLY A CA 20
ATOM 9275 C C . GLY A 1 33 ? -11.396 -5.018 0.649 1.00 0.00 33 GLY A C 20
ATOM 9276 O O . GLY A 1 33 ? -11.680 -4.028 1.302 1.00 0.00 33 GLY A O 20
ATOM 9281 N N . ALA A 1 1 ? 16.952 -3.960 0.143 1.00 0.00 1 ALA A N 21
ATOM 9282 C CA . ALA A 1 1 ? 15.929 -4.154 1.211 1.00 0.00 1 ALA A CA 21
ATOM 9283 C C . ALA A 1 1 ? 14.692 -3.302 0.917 1.00 0.00 1 ALA A C 21
ATOM 9284 O O . ALA A 1 1 ? 14.752 -2.088 0.895 1.00 0.00 1 ALA A O 21
ATOM 9293 N N . CYS A 1 2 ? 13.569 -3.926 0.687 1.00 0.00 2 CYS A N 21
ATOM 9294 C CA . CYS A 1 2 ? 12.331 -3.154 0.392 1.00 0.00 2 CYS A CA 21
ATOM 9295 C C . CYS A 1 2 ? 11.662 -2.703 1.693 1.00 0.00 2 CYS A C 21
ATOM 9296 O O . CYS A 1 2 ? 11.048 -1.657 1.759 1.00 0.00 2 CYS A O 21
ATOM 9303 N N . ASN A 1 3 ? 11.779 -3.486 2.729 1.00 0.00 3 ASN A N 21
ATOM 9304 C CA . ASN A 1 3 ? 11.151 -3.105 4.028 1.00 0.00 3 ASN A CA 21
ATOM 9305 C C . ASN A 1 3 ? 9.627 -3.059 3.891 1.00 0.00 3 ASN A C 21
ATOM 9306 O O . ASN A 1 3 ? 9.083 -2.250 3.166 1.00 0.00 3 ASN A O 21
ATOM 9317 N N . ASP A 1 4 ? 8.933 -3.924 4.581 1.00 0.00 4 ASP A N 21
ATOM 9318 C CA . ASP A 1 4 ? 7.443 -3.928 4.488 1.00 0.00 4 ASP A CA 21
ATOM 9319 C C . ASP A 1 4 ? 6.855 -2.858 5.413 1.00 0.00 4 ASP A C 21
ATOM 9320 O O . ASP A 1 4 ? 5.821 -2.283 5.134 1.00 0.00 4 ASP A O 21
ATOM 9329 N N . ARG A 1 5 ? 7.504 -2.589 6.513 1.00 0.00 5 ARG A N 21
ATOM 9330 C CA . ARG A 1 5 ? 6.982 -1.557 7.452 1.00 0.00 5 ARG A CA 21
ATOM 9331 C C . ARG A 1 5 ? 7.033 -0.172 6.801 1.00 0.00 5 ARG A C 21
ATOM 9332 O O . ARG A 1 5 ? 6.055 0.550 6.778 1.00 0.00 5 ARG A O 21
ATOM 9353 N N . ASP A 1 6 ? 8.165 0.203 6.270 1.00 0.00 6 ASP A N 21
ATOM 9354 C CA . ASP A 1 6 ? 8.275 1.538 5.619 1.00 0.00 6 ASP A CA 21
ATOM 9355 C C . ASP A 1 6 ? 7.484 1.546 4.308 1.00 0.00 6 ASP A C 21
ATOM 9356 O O . ASP A 1 6 ? 7.063 2.581 3.832 1.00 0.00 6 ASP A O 21
ATOM 9365 N N . CYS A 1 7 ? 7.276 0.397 3.726 1.00 0.00 7 CYS A N 21
ATOM 9366 C CA . CYS A 1 7 ? 6.509 0.336 2.450 1.00 0.00 7 CYS A CA 21
ATOM 9367 C C . CYS A 1 7 ? 5.040 0.684 2.705 1.00 0.00 7 CYS A C 21
ATOM 9368 O O . CYS A 1 7 ? 4.494 1.590 2.108 1.00 0.00 7 CYS A O 21
ATOM 9375 N N . SER A 1 8 ? 4.398 -0.028 3.591 1.00 0.00 8 SER A N 21
ATOM 9376 C CA . SER A 1 8 ? 2.967 0.264 3.885 1.00 0.00 8 SER A CA 21
ATOM 9377 C C . SER A 1 8 ? 2.815 1.714 4.347 1.00 0.00 8 SER A C 21
ATOM 9378 O O . SER A 1 8 ? 1.987 2.451 3.849 1.00 0.00 8 SER A O 21
ATOM 9386 N N . LEU A 1 9 ? 3.613 2.134 5.293 1.00 0.00 9 LEU A N 21
ATOM 9387 C CA . LEU A 1 9 ? 3.513 3.540 5.775 1.00 0.00 9 LEU A CA 21
ATOM 9388 C C . LEU A 1 9 ? 3.580 4.500 4.585 1.00 0.00 9 LEU A C 21
ATOM 9389 O O . LEU A 1 9 ? 2.749 5.374 4.428 1.00 0.00 9 LEU A O 21
ATOM 9405 N N . ASP A 1 10 ? 4.562 4.342 3.739 1.00 0.00 10 ASP A N 21
ATOM 9406 C CA . ASP A 1 10 ? 4.678 5.240 2.556 1.00 0.00 10 ASP A CA 21
ATOM 9407 C C . ASP A 1 10 ? 3.487 5.028 1.620 1.00 0.00 10 ASP A C 21
ATOM 9408 O O . ASP A 1 10 ? 2.910 5.968 1.111 1.00 0.00 10 ASP A O 21
ATOM 9417 N N . CYS A 1 11 ? 3.112 3.799 1.391 1.00 0.00 11 CYS A N 21
ATOM 9418 C CA . CYS A 1 11 ? 1.955 3.531 0.490 1.00 0.00 11 CYS A CA 21
ATOM 9419 C C . CYS A 1 11 ? 0.747 4.357 0.938 1.00 0.00 11 CYS A C 21
ATOM 9420 O O . CYS A 1 11 ? 0.217 5.156 0.191 1.00 0.00 11 CYS A O 21
ATOM 9427 N N . ILE A 1 12 ? 0.313 4.177 2.156 1.00 0.00 12 ILE A N 21
ATOM 9428 C CA . ILE A 1 12 ? -0.854 4.960 2.651 1.00 0.00 12 ILE A CA 21
ATOM 9429 C C . ILE A 1 12 ? -0.574 6.456 2.498 1.00 0.00 12 ILE A C 21
ATOM 9430 O O . ILE A 1 12 ? -1.472 7.250 2.298 1.00 0.00 12 ILE A O 21
ATOM 9446 N N . MET A 1 13 ? 0.668 6.844 2.587 1.00 0.00 13 MET A N 21
ATOM 9447 C CA . MET A 1 13 ? 1.012 8.287 2.444 1.00 0.00 13 MET A CA 21
ATOM 9448 C C . MET A 1 13 ? 0.811 8.734 0.993 1.00 0.00 13 MET A C 21
ATOM 9449 O O . MET A 1 13 ? 0.270 9.789 0.729 1.00 0.00 13 MET A O 21
ATOM 9463 N N . LYS A 1 14 ? 1.239 7.938 0.051 1.00 0.00 14 LYS A N 21
ATOM 9464 C CA . LYS A 1 14 ? 1.067 8.319 -1.380 1.00 0.00 14 LYS A CA 21
ATOM 9465 C C . LYS A 1 14 ? -0.395 8.681 -1.653 1.00 0.00 14 LYS A C 21
ATOM 9466 O O . LYS A 1 14 ? -0.697 9.459 -2.537 1.00 0.00 14 LYS A O 21
ATOM 9485 N N . GLY A 1 15 ? -1.302 8.121 -0.902 1.00 0.00 15 GLY A N 21
ATOM 9486 C CA . GLY A 1 15 ? -2.740 8.426 -1.114 1.00 0.00 15 GLY A CA 21
ATOM 9487 C C . GLY A 1 15 ? -3.533 7.122 -1.226 1.00 0.00 15 GLY A C 21
ATOM 9488 O O . GLY A 1 15 ? -4.729 7.130 -1.441 1.00 0.00 15 GLY A O 21
ATOM 9492 N N . TYR A 1 16 ? -2.880 6.000 -1.085 1.00 0.00 16 TYR A N 21
ATOM 9493 C CA . TYR A 1 16 ? -3.596 4.699 -1.188 1.00 0.00 16 TYR A CA 21
ATOM 9494 C C . TYR A 1 16 ? -4.133 4.279 0.182 1.00 0.00 16 TYR A C 21
ATOM 9495 O O . TYR A 1 16 ? -4.518 5.103 0.989 1.00 0.00 16 TYR A O 21
ATOM 9513 N N . ASN A 1 17 ? -4.170 3.001 0.454 1.00 0.00 17 ASN A N 21
ATOM 9514 C CA . ASN A 1 17 ? -4.690 2.534 1.773 1.00 0.00 17 ASN A CA 21
ATOM 9515 C C . ASN A 1 17 ? -3.716 1.542 2.415 1.00 0.00 17 ASN A C 21
ATOM 9516 O O . ASN A 1 17 ? -3.607 1.461 3.621 1.00 0.00 17 ASN A O 21
ATOM 9527 N N . THR A 1 18 ? -3.008 0.786 1.619 1.00 0.00 18 THR A N 21
ATOM 9528 C CA . THR A 1 18 ? -2.047 -0.198 2.194 1.00 0.00 18 THR A CA 21
ATOM 9529 C C . THR A 1 18 ? -1.212 -0.839 1.085 1.00 0.00 18 THR A C 21
ATOM 9530 O O . THR A 1 18 ? -1.655 -0.981 -0.037 1.00 0.00 18 THR A O 21
ATOM 9541 N N . GLY A 1 19 ? -0.004 -1.232 1.391 1.00 0.00 19 GLY A N 21
ATOM 9542 C CA . GLY A 1 19 ? 0.860 -1.867 0.357 1.00 0.00 19 GLY A CA 21
ATOM 9543 C C . GLY A 1 19 ? 1.785 -2.886 1.024 1.00 0.00 19 GLY A C 21
ATOM 9544 O O . GLY A 1 19 ? 1.589 -3.264 2.163 1.00 0.00 19 GLY A O 21
ATOM 9548 N N . SER A 1 20 ? 2.793 -3.334 0.327 1.00 0.00 20 SER A N 21
ATOM 9549 C CA . SER A 1 20 ? 3.729 -4.330 0.926 1.00 0.00 20 SER A CA 21
ATOM 9550 C C . SER A 1 20 ? 4.990 -4.455 0.066 1.00 0.00 20 SER A C 21
ATOM 9551 O O . SER A 1 20 ? 5.175 -3.732 -0.892 1.00 0.00 20 SER A O 21
ATOM 9559 N N . CYS A 1 21 ? 5.856 -5.373 0.402 1.00 0.00 21 CYS A N 21
ATOM 9560 C CA . CYS A 1 21 ? 7.102 -5.546 -0.396 1.00 0.00 21 CYS A CA 21
ATOM 9561 C C . CYS A 1 21 ? 6.826 -6.423 -1.620 1.00 0.00 21 CYS A C 21
ATOM 9562 O O . CYS A 1 21 ? 6.255 -7.491 -1.516 1.00 0.00 21 CYS A O 21
ATOM 9569 N N . VAL A 1 22 ? 7.224 -5.979 -2.779 1.00 0.00 22 VAL A N 21
ATOM 9570 C CA . VAL A 1 22 ? 6.980 -6.786 -4.009 1.00 0.00 22 VAL A CA 21
ATOM 9571 C C . VAL A 1 22 ? 8.204 -6.735 -4.927 1.00 0.00 22 VAL A C 21
ATOM 9572 O O . VAL A 1 22 ? 8.633 -5.678 -5.346 1.00 0.00 22 VAL A O 21
ATOM 9585 N N . ARG A 1 23 ? 8.771 -7.867 -5.241 1.00 0.00 23 ARG A N 21
ATOM 9586 C CA . ARG A 1 23 ? 9.968 -7.882 -6.130 1.00 0.00 23 ARG A CA 21
ATOM 9587 C C . ARG A 1 23 ? 11.029 -6.911 -5.604 1.00 0.00 23 ARG A C 21
ATOM 9588 O O . ARG A 1 23 ? 11.507 -6.053 -6.318 1.00 0.00 23 ARG A O 21
ATOM 9609 N N . GLY A 1 24 ? 11.397 -7.040 -4.359 1.00 0.00 24 GLY A N 21
ATOM 9610 C CA . GLY A 1 24 ? 12.425 -6.125 -3.787 1.00 0.00 24 GLY A CA 21
ATOM 9611 C C . GLY A 1 24 ? 11.974 -4.676 -3.964 1.00 0.00 24 GLY A C 21
ATOM 9612 O O . GLY A 1 24 ? 12.778 -3.783 -4.152 1.00 0.00 24 GLY A O 21
ATOM 9616 N N . SER A 1 25 ? 10.694 -4.431 -3.907 1.00 0.00 25 SER A N 21
ATOM 9617 C CA . SER A 1 25 ? 10.195 -3.037 -4.073 1.00 0.00 25 SER A CA 21
ATOM 9618 C C . SER A 1 25 ? 9.039 -2.767 -3.106 1.00 0.00 25 SER A C 21
ATOM 9619 O O . SER A 1 25 ? 8.948 -3.364 -2.051 1.00 0.00 25 SER A O 21
ATOM 9627 N N . CYS A 1 26 ? 8.159 -1.870 -3.454 1.00 0.00 26 CYS A N 21
ATOM 9628 C CA . CYS A 1 26 ? 7.013 -1.564 -2.550 1.00 0.00 26 CYS A CA 21
ATOM 9629 C C . CYS A 1 26 ? 5.784 -1.147 -3.362 1.00 0.00 26 CYS A C 21
ATOM 9630 O O . CYS A 1 26 ? 5.753 -0.090 -3.960 1.00 0.00 26 CYS A O 21
ATOM 9637 N N . GLN A 1 27 ? 4.771 -1.968 -3.381 1.00 0.00 27 GLN A N 21
ATOM 9638 C CA . GLN A 1 27 ? 3.542 -1.6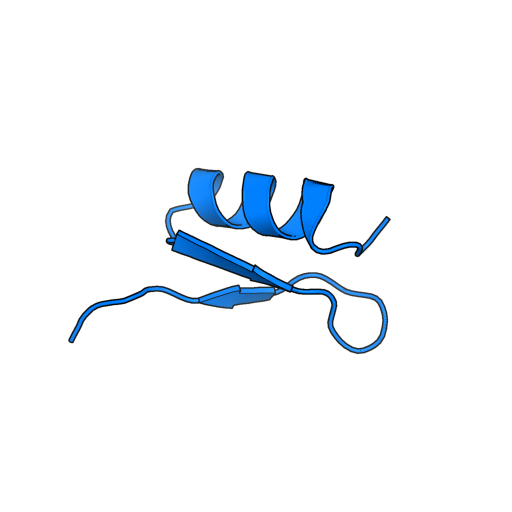15 -4.146 1.00 0.00 27 GLN A CA 21
ATOM 9639 C C . GLN A 1 27 ? 2.435 -1.180 -3.181 1.00 0.00 27 GLN A C 21
ATOM 9640 O O . GLN A 1 27 ? 2.452 -1.519 -2.014 1.00 0.00 27 GLN A O 21
ATOM 9654 N N . CYS A 1 28 ? 1.477 -0.433 -3.653 1.00 0.00 28 CYS A N 21
ATOM 9655 C CA . CYS A 1 28 ? 0.378 0.020 -2.752 1.00 0.00 28 CYS A CA 21
ATOM 9656 C C . CYS A 1 28 ? -0.976 -0.462 -3.277 1.00 0.00 28 CYS A C 21
ATOM 9657 O O . CYS A 1 28 ? -1.141 -0.732 -4.450 1.00 0.00 28 CYS A O 21
ATOM 9664 N N . ARG A 1 29 ? -1.948 -0.565 -2.413 1.00 0.00 29 ARG A N 21
ATOM 9665 C CA . ARG A 1 29 ? -3.296 -1.023 -2.851 1.00 0.00 29 ARG A CA 21
ATOM 9666 C C . ARG A 1 29 ? -4.377 -0.271 -2.069 1.00 0.00 29 ARG A C 21
ATOM 9667 O O . ARG A 1 29 ? -4.296 -0.122 -0.866 1.00 0.00 29 ARG A O 21
ATOM 9688 N N . ARG A 1 30 ? -5.387 0.207 -2.743 1.00 0.00 30 ARG A N 21
ATOM 9689 C CA . ARG A 1 30 ? -6.466 0.952 -2.035 1.00 0.00 30 ARG A CA 21
ATOM 9690 C C . ARG A 1 30 ? -7.544 -0.016 -1.541 1.00 0.00 30 ARG A C 21
ATOM 9691 O O . ARG A 1 30 ? -7.482 -1.205 -1.781 1.00 0.00 30 ARG A O 21
ATOM 9712 N N . THR A 1 31 ? -8.530 0.485 -0.848 1.00 0.00 31 THR A N 21
ATOM 9713 C CA . THR A 1 31 ? -9.611 -0.406 -0.336 1.00 0.00 31 THR A CA 21
ATOM 9714 C C . THR A 1 31 ? -10.792 -0.418 -1.309 1.00 0.00 31 THR A C 21
ATOM 9715 O O . THR A 1 31 ? -11.925 -0.634 -0.923 1.00 0.00 31 THR A O 21
ATOM 9726 N N . SER A 1 32 ? -10.539 -0.188 -2.568 1.00 0.00 32 SER A N 21
ATOM 9727 C CA . SER A 1 32 ? -11.648 -0.187 -3.564 1.00 0.00 32 SER A CA 21
ATOM 9728 C C . SER A 1 32 ? -12.152 -1.615 -3.794 1.00 0.00 32 SER A C 21
ATOM 9729 O O . SER A 1 32 ? -11.380 -2.526 -4.015 1.00 0.00 32 SER A O 21
ATOM 9737 N N . GLY A 1 33 ? -13.440 -1.815 -3.741 1.00 0.00 33 GLY A N 21
ATOM 9738 C CA . GLY A 1 33 ? -13.990 -3.182 -3.957 1.00 0.00 33 GLY A CA 21
ATOM 9739 C C . GLY A 1 33 ? -13.286 -3.834 -5.148 1.00 0.00 33 GLY A C 21
ATOM 9740 O O . GLY A 1 33 ? -13.103 -3.156 -6.147 1.00 0.00 33 GLY A O 21
ATOM 9745 N N . ALA A 1 1 ? 16.693 -2.714 -0.181 1.00 0.00 1 ALA A N 22
ATOM 9746 C CA . ALA A 1 1 ? 15.658 -3.733 0.162 1.00 0.00 1 ALA A CA 22
ATOM 9747 C C . ALA A 1 1 ? 14.393 -3.046 0.681 1.00 0.00 1 ALA A C 22
ATOM 9748 O O . ALA A 1 1 ? 14.451 -2.158 1.509 1.00 0.00 1 ALA A O 22
ATOM 9757 N N . CYS A 1 2 ? 13.248 -3.449 0.202 1.00 0.00 2 CYS A N 22
ATOM 9758 C CA . CYS A 1 2 ? 11.980 -2.819 0.668 1.00 0.00 2 CYS A CA 22
ATOM 9759 C C . CYS A 1 2 ? 11.597 -3.362 2.049 1.00 0.00 2 CYS A C 22
ATOM 9760 O O . CYS A 1 2 ? 12.051 -4.412 2.462 1.00 0.00 2 CYS A O 22
ATOM 9767 N N . ASN A 1 3 ? 10.765 -2.658 2.764 1.00 0.00 3 ASN A N 22
ATOM 9768 C CA . ASN A 1 3 ? 10.351 -3.133 4.116 1.00 0.00 3 ASN A CA 22
ATOM 9769 C C . ASN A 1 3 ? 8.827 -3.090 4.247 1.00 0.00 3 ASN A C 22
ATOM 9770 O O . ASN A 1 3 ? 8.170 -2.233 3.690 1.00 0.00 3 ASN A O 22
ATOM 9781 N N . ASP A 1 4 ? 8.258 -4.008 4.980 1.00 0.00 4 ASP A N 22
ATOM 9782 C CA . ASP A 1 4 ? 6.774 -4.017 5.143 1.00 0.00 4 ASP A CA 22
ATOM 9783 C C . ASP A 1 4 ? 6.332 -2.829 6.001 1.00 0.00 4 ASP A C 22
ATOM 9784 O O . ASP A 1 4 ? 5.248 -2.305 5.839 1.00 0.00 4 ASP A O 22
ATOM 9793 N N . ARG A 1 5 ? 7.163 -2.402 6.911 1.00 0.00 5 ARG A N 22
ATOM 9794 C CA . ARG A 1 5 ? 6.788 -1.248 7.778 1.00 0.00 5 ARG A CA 22
ATOM 9795 C C . ARG A 1 5 ? 6.961 0.066 7.014 1.00 0.00 5 ARG A C 22
ATOM 9796 O O . ARG A 1 5 ? 6.127 0.946 7.080 1.00 0.00 5 ARG A O 22
ATOM 9817 N N . ASP A 1 6 ? 8.037 0.207 6.287 1.00 0.00 6 ASP A N 22
ATOM 9818 C CA . ASP A 1 6 ? 8.261 1.465 5.519 1.00 0.00 6 ASP A CA 22
ATOM 9819 C C . ASP A 1 6 ? 7.423 1.460 4.238 1.00 0.00 6 ASP A C 22
ATOM 9820 O O . ASP A 1 6 ? 6.911 2.478 3.817 1.00 0.00 6 ASP A O 22
ATOM 9829 N N . CYS A 1 7 ? 7.280 0.321 3.615 1.00 0.00 7 CYS A N 22
ATOM 9830 C CA . CYS A 1 7 ? 6.473 0.258 2.363 1.00 0.00 7 CYS A CA 22
ATOM 9831 C C . CYS A 1 7 ? 5.006 0.559 2.673 1.00 0.00 7 CYS A C 22
ATOM 9832 O O . CYS A 1 7 ? 4.364 1.337 1.993 1.00 0.00 7 CYS A O 22
ATOM 9839 N N . SER A 1 8 ? 4.469 -0.045 3.697 1.00 0.00 8 SER A N 22
ATOM 9840 C CA . SER A 1 8 ? 3.046 0.216 4.054 1.00 0.00 8 SER A CA 22
ATOM 9841 C C . SER A 1 8 ? 2.881 1.676 4.484 1.00 0.00 8 SER A C 22
ATOM 9842 O O . SER A 1 8 ? 2.061 2.400 3.955 1.00 0.00 8 SER A O 22
ATOM 9850 N N . LEU A 1 9 ? 3.661 2.117 5.434 1.00 0.00 9 LEU A N 22
ATOM 9851 C CA . LEU A 1 9 ? 3.553 3.533 5.886 1.00 0.00 9 LEU A CA 22
ATOM 9852 C C . LEU A 1 9 ? 3.593 4.466 4.674 1.00 0.00 9 LEU A C 22
ATOM 9853 O O . LEU A 1 9 ? 2.680 5.233 4.439 1.00 0.00 9 LEU A O 22
ATOM 9869 N N . ASP A 1 10 ? 4.639 4.397 3.898 1.00 0.00 10 ASP A N 22
ATOM 9870 C CA . ASP A 1 10 ? 4.733 5.272 2.696 1.00 0.00 10 ASP A CA 22
ATOM 9871 C C . ASP A 1 10 ? 3.529 5.025 1.783 1.00 0.00 10 ASP A C 22
ATOM 9872 O O . ASP A 1 10 ? 2.924 5.947 1.274 1.00 0.00 10 ASP A O 22
ATOM 9881 N N . CYS A 1 11 ? 3.171 3.785 1.582 1.00 0.00 11 CYS A N 22
ATOM 9882 C CA . CYS A 1 11 ? 2.000 3.480 0.713 1.00 0.00 11 CYS A CA 22
ATOM 9883 C C . CYS A 1 11 ? 0.805 4.333 1.141 1.00 0.00 11 CYS A C 22
ATOM 9884 O O . CYS A 1 11 ? 0.139 4.943 0.327 1.00 0.00 11 CYS A O 22
ATOM 9891 N N . ILE A 1 12 ? 0.534 4.386 2.417 1.00 0.00 12 ILE A N 22
ATOM 9892 C CA . ILE A 1 12 ? -0.612 5.205 2.905 1.00 0.00 12 ILE A CA 22
ATOM 9893 C C . ILE A 1 12 ? -0.341 6.687 2.642 1.00 0.00 12 ILE A C 22
ATOM 9894 O O . ILE A 1 12 ? -1.248 7.471 2.441 1.00 0.00 12 ILE A O 22
ATOM 9910 N N . MET A 1 13 ? 0.904 7.077 2.640 1.00 0.00 13 MET A N 22
ATOM 9911 C CA . MET A 1 13 ? 1.241 8.505 2.387 1.00 0.00 13 MET A CA 22
ATOM 9912 C C . MET A 1 13 ? 1.031 8.839 0.907 1.00 0.00 13 MET A C 22
ATOM 9913 O O . MET A 1 13 ? 0.494 9.874 0.563 1.00 0.00 13 MET A O 22
ATOM 9927 N N . LYS A 1 14 ? 1.450 7.969 0.030 1.00 0.00 14 LYS A N 22
ATOM 9928 C CA . LYS A 1 14 ? 1.274 8.232 -1.426 1.00 0.00 14 LYS A CA 22
ATOM 9929 C C . LYS A 1 14 ? -0.189 8.563 -1.733 1.00 0.00 14 LYS A C 22
ATOM 9930 O O . LYS A 1 14 ? -0.487 9.372 -2.587 1.00 0.00 14 LYS A O 22
ATOM 9949 N N . GLY A 1 15 ? -1.103 7.941 -1.040 1.00 0.00 15 GLY A N 22
ATOM 9950 C CA . GLY A 1 15 ? -2.541 8.217 -1.290 1.00 0.00 15 GLY A CA 22
ATOM 9951 C C . GLY A 1 15 ? -3.333 6.906 -1.318 1.00 0.00 15 GLY A C 22
ATOM 9952 O O . GLY A 1 15 ? -4.534 6.903 -1.494 1.00 0.00 15 GLY A O 22
ATOM 9956 N N . TYR A 1 16 ? -2.673 5.790 -1.150 1.00 0.00 16 TYR A N 22
ATOM 9957 C CA . TYR A 1 16 ? -3.396 4.489 -1.171 1.00 0.00 16 TYR A CA 22
ATOM 9958 C C . TYR A 1 16 ? -3.892 4.133 0.232 1.00 0.00 16 TYR A C 22
ATOM 9959 O O . TYR A 1 16 ? -4.217 4.996 1.025 1.00 0.00 16 TYR A O 22
ATOM 9977 N N . ASN A 1 17 ? -3.956 2.867 0.546 1.00 0.00 17 ASN A N 22
ATOM 9978 C CA . ASN A 1 17 ? -4.433 2.456 1.897 1.00 0.00 17 ASN A CA 22
ATOM 9979 C C . ASN A 1 17 ? -3.459 1.454 2.520 1.00 0.00 17 ASN A C 22
ATOM 9980 O O . ASN A 1 17 ? -3.234 1.453 3.714 1.00 0.00 17 ASN A O 22
ATOM 9991 N N . THR A 1 18 ? -2.877 0.602 1.721 1.00 0.00 18 THR A N 22
ATOM 9992 C CA . THR A 1 18 ? -1.918 -0.397 2.270 1.00 0.00 18 THR A CA 22
ATOM 9993 C C . THR A 1 18 ? -1.078 -1.002 1.142 1.00 0.00 18 THR A C 22
ATOM 9994 O O . THR A 1 18 ? -1.479 -1.012 -0.006 1.00 0.00 18 THR A O 22
AT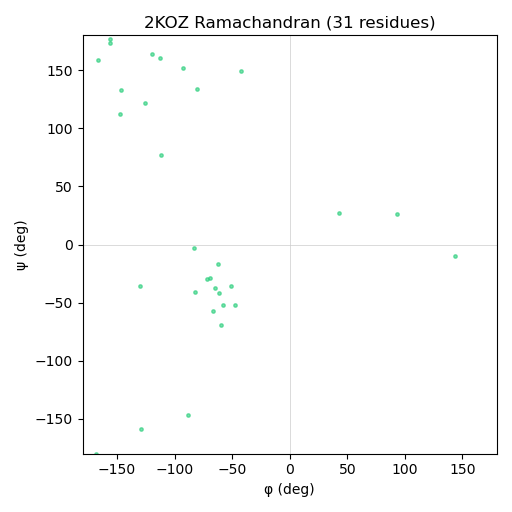OM 10005 N N . GLY A 1 19 ? 0.082 -1.506 1.458 1.00 0.00 19 GLY A N 22
ATOM 10006 C CA . GLY A 1 19 ? 0.946 -2.109 0.403 1.00 0.00 19 GLY A CA 22
ATOM 10007 C C . GLY A 1 19 ? 2.013 -2.986 1.058 1.00 0.00 19 GLY A C 22
ATOM 10008 O O . GLY A 1 19 ? 2.032 -3.165 2.260 1.00 0.00 19 GLY A O 22
ATOM 10012 N N . SER A 1 20 ? 2.901 -3.535 0.276 1.00 0.00 20 SER A N 22
ATOM 10013 C CA . SER A 1 20 ? 3.970 -4.400 0.853 1.00 0.00 20 SER A CA 22
ATOM 10014 C C . SER A 1 20 ? 5.165 -4.466 -0.100 1.00 0.00 20 SER A C 22
ATOM 10015 O O . SER A 1 20 ? 5.191 -3.813 -1.124 1.00 0.00 20 SER A O 22
ATOM 10023 N N . CYS A 1 21 ? 6.155 -5.250 0.229 1.00 0.00 21 CYS A N 22
ATOM 10024 C CA . CYS A 1 21 ? 7.347 -5.355 -0.659 1.00 0.00 21 CYS A CA 22
ATOM 10025 C C . CYS A 1 21 ? 7.101 -6.401 -1.751 1.00 0.00 21 CYS A C 22
ATOM 10026 O O . CYS A 1 21 ? 6.438 -7.395 -1.534 1.00 0.00 21 CYS A O 22
ATOM 10033 N N . VAL A 1 22 ? 7.629 -6.184 -2.926 1.00 0.00 22 VAL A N 22
ATOM 10034 C CA . VAL A 1 22 ? 7.419 -7.167 -4.029 1.00 0.00 22 VAL A CA 22
ATOM 10035 C C . VAL A 1 22 ? 8.684 -7.287 -4.885 1.00 0.00 22 VAL A C 22
ATOM 10036 O O . VAL A 1 22 ? 9.194 -6.310 -5.398 1.00 0.00 22 VAL A O 22
ATOM 10049 N N . ARG A 1 23 ? 9.188 -8.481 -5.046 1.00 0.00 23 ARG A N 22
ATOM 10050 C CA . ARG A 1 23 ? 10.417 -8.672 -5.874 1.00 0.00 23 ARG A CA 22
ATOM 10051 C C . ARG A 1 23 ? 11.430 -7.559 -5.597 1.00 0.00 23 ARG A C 22
ATOM 10052 O O . ARG A 1 23 ? 12.204 -7.184 -6.457 1.00 0.00 23 ARG A O 22
ATOM 10073 N N . GLY A 1 24 ? 11.435 -7.027 -4.406 1.00 0.00 24 GLY A N 22
ATOM 10074 C CA . GLY A 1 24 ? 12.401 -5.939 -4.079 1.00 0.00 24 GLY A CA 22
ATOM 10075 C C . GLY A 1 24 ? 11.789 -4.583 -4.431 1.00 0.00 24 GLY A C 22
ATOM 10076 O O . GLY A 1 24 ? 12.470 -3.683 -4.884 1.00 0.00 24 GLY A O 22
ATOM 10080 N N . SER A 1 25 ? 10.510 -4.427 -4.228 1.00 0.00 25 SER A N 22
ATOM 10081 C CA . SER A 1 25 ? 9.855 -3.126 -4.551 1.00 0.00 25 SER A CA 22
ATOM 10082 C C . SER A 1 25 ? 8.823 -2.775 -3.474 1.00 0.00 25 SER A C 22
ATOM 10083 O O . SER A 1 25 ? 8.823 -3.338 -2.398 1.00 0.00 25 SER A O 22
ATOM 10091 N N . CYS A 1 26 ? 7.945 -1.854 -3.757 1.00 0.00 26 CYS A N 22
ATOM 10092 C CA . CYS A 1 26 ? 6.912 -1.473 -2.750 1.00 0.00 26 CYS A CA 22
ATOM 10093 C C . CYS A 1 26 ? 5.615 -1.067 -3.454 1.00 0.00 26 CYS A C 22
ATOM 10094 O O . CYS A 1 26 ? 5.462 0.053 -3.899 1.00 0.00 26 CYS A O 22
ATOM 10101 N N . GLN A 1 27 ? 4.682 -1.973 -3.564 1.00 0.00 27 GLN A N 22
ATOM 10102 C CA . GLN A 1 27 ? 3.397 -1.641 -4.244 1.00 0.00 27 GLN A CA 22
ATOM 10103 C C . GLN A 1 27 ? 2.322 -1.288 -3.211 1.00 0.00 27 GLN A C 22
ATOM 10104 O O . GLN A 1 27 ? 2.298 -1.820 -2.119 1.00 0.00 27 GLN A O 22
ATOM 10118 N N . CYS A 1 28 ? 1.431 -0.395 -3.551 1.00 0.00 28 CYS A N 22
ATOM 10119 C CA . CYS A 1 28 ? 0.356 -0.011 -2.590 1.00 0.00 28 CYS A CA 22
ATOM 10120 C C . CYS A 1 28 ? -1.017 -0.234 -3.229 1.00 0.00 28 CYS A C 22
ATOM 10121 O O . CYS A 1 28 ? -1.173 -0.156 -4.431 1.00 0.00 28 CYS A O 22
ATOM 10128 N N . ARG A 1 29 ? -2.016 -0.513 -2.435 1.00 0.00 29 ARG A N 22
ATOM 10129 C CA . ARG A 1 29 ? -3.377 -0.738 -3.005 1.00 0.00 29 ARG A CA 22
ATOM 10130 C C . ARG A 1 29 ? -4.426 0.021 -2.188 1.00 0.00 29 ARG A C 22
ATOM 10131 O O . ARG A 1 29 ? -4.275 0.223 -0.999 1.00 0.00 29 ARG A O 22
ATOM 10152 N N . ARG A 1 30 ? -5.490 0.442 -2.817 1.00 0.00 30 ARG A N 22
ATOM 10153 C CA . ARG A 1 30 ? -6.549 1.186 -2.076 1.00 0.00 30 ARG A CA 22
ATOM 10154 C C . ARG A 1 30 ? -7.747 0.270 -1.811 1.00 0.00 30 ARG A C 22
ATOM 10155 O O . ARG A 1 30 ? -7.940 -0.724 -2.484 1.00 0.00 30 ARG A O 22
ATOM 10176 N N . THR A 1 31 ? -8.552 0.593 -0.835 1.00 0.00 31 THR A N 22
ATOM 10177 C CA . THR A 1 31 ? -9.734 -0.263 -0.532 1.00 0.00 31 THR A CA 22
ATOM 10178 C C . THR A 1 31 ? -11.028 0.461 -0.915 1.00 0.00 31 THR A C 22
ATOM 10179 O O . THR A 1 31 ? -12.115 -0.037 -0.705 1.00 0.00 31 THR A O 22
ATOM 10190 N N . SER A 1 32 ? -10.920 1.634 -1.477 1.00 0.00 32 SER A N 22
ATOM 10191 C CA . SER A 1 32 ? -12.146 2.386 -1.873 1.00 0.00 32 SER A CA 22
ATOM 10192 C C . SER A 1 32 ? -11.990 2.947 -3.290 1.00 0.00 32 SER A C 22
ATOM 10193 O O . SER A 1 32 ? -11.248 3.881 -3.520 1.00 0.00 32 SER A O 22
ATOM 10201 N N . GLY A 1 33 ? -12.684 2.383 -4.239 1.00 0.00 33 GLY A N 22
ATOM 10202 C CA . GLY A 1 33 ? -12.577 2.882 -5.639 1.00 0.00 33 GLY A CA 22
ATOM 10203 C C . GLY A 1 33 ? -13.414 4.154 -5.794 1.00 0.00 33 GLY A C 22
ATOM 10204 O O . GLY A 1 33 ? -14.515 4.183 -5.271 1.00 0.00 33 GLY A O 22
ATOM 10209 N N . ALA A 1 1 ? 16.186 -1.105 0.330 1.00 0.00 1 ALA A N 23
ATOM 10210 C CA . ALA A 1 1 ? 15.338 -2.156 0.963 1.00 0.00 1 ALA A CA 23
ATOM 10211 C C . ALA A 1 1 ? 13.880 -1.694 1.023 1.00 0.00 1 ALA A C 23
ATOM 10212 O O . ALA A 1 1 ? 13.593 -0.553 1.329 1.00 0.00 1 ALA A O 23
ATOM 10221 N N . CYS A 1 2 ? 12.958 -2.570 0.736 1.00 0.00 2 CYS A N 23
ATOM 10222 C CA . CYS A 1 2 ? 11.520 -2.178 0.778 1.00 0.00 2 CYS A CA 23
ATOM 10223 C C . CYS A 1 2 ? 11.001 -2.241 2.216 1.00 0.00 2 CYS A C 23
ATOM 10224 O O . CYS A 1 2 ? 10.629 -1.241 2.798 1.00 0.00 2 CYS A O 23
ATOM 10231 N N . ASN A 1 3 ? 10.970 -3.410 2.789 1.00 0.00 3 ASN A N 23
ATOM 10232 C CA . ASN A 1 3 ? 10.473 -3.548 4.188 1.00 0.00 3 ASN A CA 23
ATOM 10233 C C . ASN A 1 3 ? 8.971 -3.254 4.244 1.00 0.00 3 ASN A C 23
ATOM 10234 O O . ASN A 1 3 ? 8.533 -2.155 3.967 1.00 0.00 3 ASN A O 23
ATOM 10245 N N . ASP A 1 4 ? 8.179 -4.229 4.600 1.00 0.00 4 ASP A N 23
ATOM 10246 C CA . ASP A 1 4 ? 6.706 -4.005 4.671 1.00 0.00 4 ASP A CA 23
ATOM 10247 C C . ASP A 1 4 ? 6.388 -2.858 5.634 1.00 0.00 4 ASP A C 23
ATOM 10248 O O . ASP A 1 4 ? 5.313 -2.290 5.603 1.00 0.00 4 ASP A O 23
ATOM 10257 N N . ARG A 1 5 ? 7.313 -2.509 6.487 1.00 0.00 5 ARG A N 23
ATOM 10258 C CA . ARG A 1 5 ? 7.058 -1.397 7.447 1.00 0.00 5 ARG A CA 23
ATOM 10259 C C . ARG A 1 5 ? 7.170 -0.046 6.732 1.00 0.00 5 ARG A C 23
ATOM 10260 O O . ARG A 1 5 ? 6.266 0.764 6.774 1.00 0.00 5 ARG A O 23
ATOM 10281 N N . ASP A 1 6 ? 8.271 0.200 6.079 1.00 0.00 6 ASP A N 23
ATOM 10282 C CA . ASP A 1 6 ? 8.440 1.498 5.363 1.00 0.00 6 ASP A CA 23
ATOM 10283 C C . ASP A 1 6 ? 7.570 1.521 4.104 1.00 0.00 6 ASP A C 23
ATOM 10284 O O . ASP A 1 6 ? 7.071 2.553 3.703 1.00 0.00 6 ASP A O 23
ATOM 10293 N N . CYS A 1 7 ? 7.383 0.391 3.478 1.00 0.00 7 CYS A N 23
ATOM 10294 C CA . CYS A 1 7 ? 6.543 0.353 2.246 1.00 0.00 7 CYS A CA 23
ATOM 10295 C C . CYS A 1 7 ? 5.092 0.685 2.595 1.00 0.00 7 CYS A C 23
ATOM 10296 O O . CYS A 1 7 ? 4.469 1.523 1.975 1.00 0.00 7 CYS A O 23
ATOM 10303 N N . SER A 1 8 ? 4.550 0.041 3.593 1.00 0.00 8 SER A N 23
ATOM 10304 C CA . SER A 1 8 ? 3.143 0.327 3.988 1.00 0.00 8 SER A CA 23
ATOM 10305 C C . SER A 1 8 ? 3.011 1.791 4.411 1.00 0.00 8 SER A C 23
ATOM 10306 O O . SER A 1 8 ? 2.136 2.503 3.960 1.00 0.00 8 SER A O 23
ATOM 10314 N N . LEU A 1 9 ? 3.882 2.249 5.270 1.00 0.00 9 LEU A N 23
ATOM 10315 C CA . LEU A 1 9 ? 3.812 3.670 5.715 1.00 0.00 9 LEU A CA 23
ATOM 10316 C C . LEU A 1 9 ? 3.816 4.595 4.497 1.00 0.00 9 LEU A C 23
ATOM 10317 O O . LEU A 1 9 ? 2.944 5.425 4.332 1.00 0.00 9 LEU A O 23
ATOM 10333 N N . ASP A 1 10 ? 4.788 4.451 3.637 1.00 0.00 10 ASP A N 23
ATOM 10334 C CA . ASP A 1 10 ? 4.840 5.316 2.425 1.00 0.00 10 ASP A CA 23
ATOM 10335 C C . ASP A 1 10 ? 3.601 5.069 1.562 1.00 0.00 10 ASP A C 23
ATOM 10336 O O . ASP A 1 10 ? 3.073 5.970 0.938 1.00 0.00 10 ASP A O 23
ATOM 10345 N N . CYS A 1 11 ? 3.130 3.853 1.527 1.00 0.00 11 CYS A N 23
ATOM 10346 C CA . CYS A 1 11 ? 1.924 3.539 0.713 1.00 0.00 11 CYS A CA 23
ATOM 10347 C C . CYS A 1 11 ? 0.720 4.325 1.241 1.00 0.00 11 CYS A C 23
ATOM 10348 O O . CYS A 1 11 ? -0.008 4.945 0.492 1.00 0.00 11 CYS A O 23
ATOM 10355 N N . ILE A 1 12 ? 0.510 4.306 2.531 1.00 0.00 12 ILE A N 23
ATOM 10356 C CA . ILE A 1 12 ? -0.643 5.058 3.107 1.00 0.00 12 ILE A CA 23
ATOM 10357 C C . ILE A 1 12 ? -0.422 6.562 2.935 1.00 0.00 12 ILE A C 23
ATOM 10358 O O . ILE A 1 12 ? -1.356 7.328 2.816 1.00 0.00 12 ILE A O 23
ATOM 10374 N N . MET A 1 13 ? 0.812 6.985 2.920 1.00 0.00 13 MET A N 23
ATOM 10375 C CA . MET A 1 13 ? 1.100 8.439 2.752 1.00 0.00 13 MET A CA 23
ATOM 10376 C C . MET A 1 13 ? 0.791 8.872 1.317 1.00 0.00 13 MET A C 23
ATOM 10377 O O . MET A 1 13 ? 0.196 9.905 1.085 1.00 0.00 13 MET A O 23
ATOM 10391 N N . LYS A 1 14 ? 1.190 8.087 0.353 1.00 0.00 14 LYS A N 23
ATOM 10392 C CA . LYS A 1 14 ? 0.917 8.453 -1.065 1.00 0.00 14 LYS A CA 23
ATOM 10393 C C . LYS A 1 14 ? -0.564 8.800 -1.244 1.00 0.00 14 LYS A C 23
ATOM 10394 O O . LYS A 1 14 ? -0.921 9.643 -2.043 1.00 0.00 14 LYS A O 23
ATOM 10413 N N . GLY A 1 15 ? -1.427 8.156 -0.506 1.00 0.00 15 GLY A N 23
ATOM 10414 C CA . GLY A 1 15 ? -2.875 8.449 -0.630 1.00 0.00 15 GLY A CA 23
ATOM 10415 C C . GLY A 1 15 ? -3.657 7.145 -0.804 1.00 0.00 15 GLY A C 23
ATOM 10416 O O . GLY A 1 15 ? -4.860 7.150 -0.979 1.00 0.00 15 GLY A O 23
ATOM 10420 N N . TYR A 1 16 ? -2.987 6.025 -0.759 1.00 0.00 16 TYR A N 23
ATOM 10421 C CA . TYR A 1 16 ? -3.696 4.727 -0.925 1.00 0.00 16 TYR A CA 23
ATOM 10422 C C . TYR A 1 16 ? -4.184 4.213 0.432 1.00 0.00 16 TYR A C 23
ATOM 10423 O O . TYR A 1 16 ? -4.520 4.980 1.312 1.00 0.00 16 TYR A O 23
ATOM 10441 N N . ASN A 1 17 ? -4.231 2.920 0.609 1.00 0.00 17 ASN A N 23
ATOM 10442 C CA . ASN A 1 17 ? -4.702 2.363 1.910 1.00 0.00 17 ASN A CA 23
ATOM 10443 C C . ASN A 1 17 ? -3.643 1.431 2.507 1.00 0.00 17 ASN A C 23
ATOM 10444 O O . ASN A 1 17 ? -3.455 1.381 3.707 1.00 0.00 17 ASN A O 23
ATOM 10455 N N . THR A 1 18 ? -2.953 0.692 1.684 1.00 0.00 18 THR A N 23
ATOM 10456 C CA . THR A 1 18 ? -1.909 -0.234 2.211 1.00 0.00 18 THR A CA 23
ATOM 10457 C C . THR A 1 18 ? -1.073 -0.801 1.061 1.00 0.00 18 THR A C 23
ATOM 10458 O O . THR A 1 18 ? -1.469 -0.762 -0.087 1.00 0.00 18 THR A O 23
ATOM 10469 N N . GLY A 1 19 ? 0.082 -1.331 1.360 1.00 0.00 19 GLY A N 23
ATOM 10470 C CA . GLY A 1 19 ? 0.943 -1.900 0.285 1.00 0.00 19 GLY A CA 23
ATOM 10471 C C . GLY A 1 19 ? 1.929 -2.900 0.891 1.00 0.00 19 GLY A C 23
ATOM 10472 O O . GLY A 1 19 ? 1.845 -3.239 2.054 1.00 0.00 19 GLY A O 23
ATOM 10476 N N . SER A 1 20 ? 2.861 -3.372 0.111 1.00 0.00 20 SER A N 23
ATOM 10477 C CA . SER A 1 20 ? 3.854 -4.350 0.641 1.00 0.00 20 SER A CA 23
ATOM 10478 C C . SER A 1 20 ? 5.040 -4.469 -0.319 1.00 0.00 20 SER A C 23
ATOM 10479 O O . SER A 1 20 ? 5.130 -3.759 -1.301 1.00 0.00 20 SER A O 23
ATOM 10487 N N . CYS A 1 21 ? 5.951 -5.361 -0.045 1.00 0.00 21 CYS A N 23
ATOM 10488 C CA . CYS A 1 21 ? 7.128 -5.524 -0.944 1.00 0.00 21 CYS A CA 23
ATOM 10489 C C . CYS A 1 21 ? 6.811 -6.539 -2.045 1.00 0.00 21 CYS A C 23
ATOM 10490 O O . CYS A 1 21 ? 6.061 -7.473 -1.843 1.00 0.00 21 CYS A O 23
ATOM 10497 N N . VAL A 1 22 ? 7.371 -6.363 -3.211 1.00 0.00 22 VAL A N 23
ATOM 10498 C CA . VAL A 1 22 ? 7.092 -7.319 -4.319 1.00 0.00 22 VAL A CA 23
ATOM 10499 C C . VAL A 1 22 ? 8.390 -7.725 -5.022 1.00 0.00 22 VAL A C 23
ATOM 10500 O O . VAL A 1 22 ? 9.111 -6.897 -5.544 1.00 0.00 22 VAL A O 23
ATOM 10513 N N . ARG A 1 23 ? 8.690 -8.994 -5.044 1.00 0.00 23 ARG A N 23
ATOM 10514 C CA . ARG A 1 23 ? 9.937 -9.459 -5.717 1.00 0.00 23 ARG A CA 23
ATOM 10515 C C . ARG A 1 23 ? 11.106 -8.527 -5.386 1.00 0.00 23 ARG A C 23
ATOM 10516 O O . ARG A 1 23 ? 12.044 -8.400 -6.145 1.00 0.00 23 ARG A O 23
ATOM 10537 N N . GLY A 1 24 ? 11.059 -7.876 -4.256 1.00 0.00 24 GLY A N 23
ATOM 10538 C CA . GLY A 1 24 ? 12.174 -6.959 -3.879 1.00 0.00 24 GLY A CA 23
ATOM 10539 C C . GLY A 1 24 ? 11.801 -5.517 -4.228 1.00 0.00 24 GLY A C 23
ATOM 10540 O O . GLY A 1 24 ? 12.655 -4.688 -4.475 1.00 0.00 24 GLY A O 23
ATOM 10544 N N . SER A 1 25 ? 10.534 -5.206 -4.251 1.00 0.00 25 SER A N 23
ATOM 10545 C CA . SER A 1 25 ? 10.114 -3.813 -4.580 1.00 0.00 25 SER A CA 23
ATOM 10546 C C . SER A 1 25 ? 9.145 -3.291 -3.517 1.00 0.00 25 SER A C 23
ATOM 10547 O O . SER A 1 25 ? 9.043 -3.840 -2.441 1.00 0.00 25 SER A O 23
ATOM 10555 N N . CYS A 1 26 ? 8.432 -2.237 -3.810 1.00 0.00 26 CYS A N 23
ATOM 10556 C CA . CYS A 1 26 ? 7.471 -1.686 -2.809 1.00 0.00 26 CYS A CA 23
ATOM 10557 C C . CYS A 1 26 ? 6.282 -1.031 -3.517 1.00 0.00 26 CYS A C 23
ATOM 10558 O O . CYS A 1 26 ? 6.360 0.094 -3.970 1.00 0.00 26 CYS A O 23
ATOM 10565 N N . GLN A 1 27 ? 5.181 -1.725 -3.616 1.00 0.00 27 GLN A N 23
ATOM 10566 C CA . GLN A 1 27 ? 3.987 -1.141 -4.294 1.00 0.00 27 GLN A CA 23
ATOM 10567 C C . GLN A 1 27 ? 2.883 -0.855 -3.270 1.00 0.00 27 GLN A C 23
ATOM 10568 O O . GLN A 1 27 ? 2.983 -1.220 -2.117 1.00 0.00 27 GLN A O 23
ATOM 10582 N N . CYS A 1 28 ? 1.829 -0.205 -3.685 1.00 0.00 28 CYS A N 23
ATOM 10583 C CA . CYS A 1 28 ? 0.721 0.103 -2.734 1.00 0.00 28 CYS A CA 23
ATOM 10584 C C . CYS A 1 28 ? -0.633 -0.198 -3.382 1.00 0.00 28 CYS A C 23
ATOM 10585 O O . CYS A 1 28 ? -0.824 -0.006 -4.566 1.00 0.00 28 CYS A O 23
ATOM 10592 N N . ARG A 1 29 ? -1.577 -0.668 -2.612 1.00 0.00 29 ARG A N 23
ATOM 10593 C CA . ARG A 1 29 ? -2.919 -0.980 -3.181 1.00 0.00 29 ARG A CA 23
ATOM 10594 C C . ARG A 1 29 ? -4.017 -0.344 -2.324 1.00 0.00 29 ARG A C 23
ATOM 10595 O O . ARG A 1 29 ? -3.964 -0.368 -1.110 1.00 0.00 29 ARG A O 23
ATOM 10616 N N . ARG A 1 30 ? -5.015 0.226 -2.945 1.00 0.00 30 ARG A N 23
ATOM 10617 C CA . ARG A 1 30 ? -6.114 0.862 -2.165 1.00 0.00 30 ARG A CA 23
ATOM 10618 C C . ARG A 1 30 ? -7.228 -0.153 -1.895 1.00 0.00 30 ARG A C 23
ATOM 10619 O O . ARG A 1 30 ? -7.029 -1.348 -1.994 1.00 0.00 30 ARG A O 23
ATOM 10640 N N . THR A 1 31 ? -8.397 0.313 -1.555 1.00 0.00 31 THR A N 23
ATOM 10641 C CA . THR A 1 31 ? -9.523 -0.627 -1.281 1.00 0.00 31 THR A CA 23
ATOM 10642 C C . THR A 1 31 ? -10.530 -0.594 -2.433 1.00 0.00 31 THR A C 23
ATOM 10643 O O . THR A 1 31 ? -11.710 -0.383 -2.233 1.00 0.00 31 THR A O 23
ATOM 10654 N N . SER A 1 32 ? -10.076 -0.799 -3.639 1.00 0.00 32 SER A N 23
ATOM 10655 C CA . SER A 1 32 ? -11.007 -0.778 -4.802 1.00 0.00 32 SER A CA 23
ATOM 10656 C C . SER A 1 32 ? -11.401 -2.207 -5.188 1.00 0.00 32 SER A C 23
ATOM 10657 O O . SER A 1 32 ? -11.909 -2.451 -6.266 1.00 0.00 32 SER A O 23
ATOM 10665 N N . GLY A 1 33 ? -11.173 -3.151 -4.318 1.00 0.00 33 GLY A N 23
ATOM 10666 C CA . GLY A 1 33 ? -11.536 -4.562 -4.636 1.00 0.00 33 GLY A CA 23
ATOM 10667 C C . GLY A 1 33 ? -13.015 -4.792 -4.324 1.00 0.00 33 GLY A C 23
ATOM 10668 O O . GLY A 1 33 ? -13.448 -4.374 -3.262 1.00 0.00 33 GLY A O 23
ATOM 10673 N N . ALA A 1 1 ? 16.952 -4.609 1.133 1.00 0.00 1 ALA A N 24
ATOM 10674 C CA . ALA A 1 1 ? 15.998 -4.333 0.019 1.00 0.00 1 ALA A CA 24
ATOM 10675 C C . ALA A 1 1 ? 14.802 -3.525 0.533 1.00 0.00 1 ALA A C 24
ATOM 10676 O O . ALA A 1 1 ? 14.948 -2.630 1.342 1.00 0.00 1 ALA A O 24
ATOM 10685 N N . CYS A 1 2 ? 13.621 -3.832 0.069 1.00 0.00 2 CYS A N 24
ATOM 10686 C CA . CYS A 1 2 ? 12.419 -3.080 0.529 1.00 0.00 2 CYS A CA 24
ATOM 10687 C C . CYS A 1 2 ? 11.943 -3.617 1.884 1.00 0.00 2 CYS A C 24
ATOM 10688 O O . CYS A 1 2 ? 12.477 -4.578 2.403 1.00 0.00 2 CYS A O 24
ATOM 10695 N N . ASN A 1 3 ? 10.946 -3.004 2.459 1.00 0.00 3 ASN A N 24
ATOM 10696 C CA . ASN A 1 3 ? 10.437 -3.478 3.778 1.00 0.00 3 ASN A CA 24
ATOM 10697 C C . ASN A 1 3 ? 8.948 -3.142 3.923 1.00 0.00 3 ASN A C 24
ATOM 10698 O O . ASN A 1 3 ? 8.537 -2.012 3.746 1.00 0.00 3 ASN A O 24
ATOM 10709 N N . ASP A 1 4 ? 8.138 -4.117 4.235 1.00 0.00 4 ASP A N 24
ATOM 10710 C CA . ASP A 1 4 ? 6.676 -3.858 4.384 1.00 0.00 4 ASP A CA 24
ATOM 10711 C C . ASP A 1 4 ? 6.425 -2.784 5.450 1.00 0.00 4 ASP A C 24
ATOM 10712 O O . ASP A 1 4 ? 5.347 -2.231 5.543 1.00 0.00 4 ASP A O 24
ATOM 10721 N N . ARG A 1 5 ? 7.409 -2.485 6.253 1.00 0.00 5 ARG A N 24
ATOM 10722 C CA . ARG A 1 5 ? 7.218 -1.447 7.307 1.00 0.00 5 ARG A CA 24
ATOM 10723 C C . ARG A 1 5 ? 7.122 -0.057 6.670 1.00 0.00 5 ARG A C 24
ATOM 10724 O O . ARG A 1 5 ? 6.073 0.559 6.651 1.00 0.00 5 ARG A O 24
ATOM 10745 N N . ASP A 1 6 ? 8.208 0.438 6.142 1.00 0.00 6 ASP A N 24
ATOM 10746 C CA . ASP A 1 6 ? 8.176 1.784 5.505 1.00 0.00 6 ASP A CA 24
ATOM 10747 C C . ASP A 1 6 ? 7.375 1.718 4.204 1.00 0.00 6 ASP A C 24
ATOM 10748 O O . ASP A 1 6 ? 6.887 2.716 3.711 1.00 0.00 6 ASP A O 24
ATOM 10757 N N . CYS A 1 7 ? 7.227 0.545 3.652 1.00 0.00 7 CYS A N 24
ATOM 10758 C CA . CYS A 1 7 ? 6.447 0.412 2.391 1.00 0.00 7 CYS A CA 24
ATOM 10759 C C . CYS A 1 7 ? 4.976 0.729 2.661 1.00 0.00 7 CYS A C 24
ATOM 10760 O O . CYS A 1 7 ? 4.378 1.562 2.011 1.00 0.00 7 CYS A O 24
ATOM 10767 N N . SER A 1 8 ? 4.391 0.073 3.627 1.00 0.00 8 SER A N 24
ATOM 10768 C CA . SER A 1 8 ? 2.962 0.339 3.950 1.00 0.00 8 SER A CA 24
ATOM 10769 C C . SER A 1 8 ? 2.790 1.804 4.360 1.00 0.00 8 SER A C 24
ATOM 10770 O O . SER A 1 8 ? 1.902 2.488 3.894 1.00 0.00 8 SER A O 24
ATOM 10778 N N . LEU A 1 9 ? 3.640 2.290 5.224 1.00 0.00 9 LEU A N 24
ATOM 10779 C CA . LEU A 1 9 ? 3.527 3.712 5.656 1.00 0.00 9 LEU A CA 24
ATOM 10780 C C . LEU A 1 9 ? 3.586 4.634 4.435 1.00 0.00 9 LEU A C 24
ATOM 10781 O O . LEU A 1 9 ? 2.699 5.432 4.201 1.00 0.00 9 LEU A O 24
ATOM 10797 N N . ASP A 1 10 ? 4.626 4.526 3.653 1.00 0.00 10 ASP A N 24
ATOM 10798 C CA . ASP A 1 10 ? 4.743 5.394 2.445 1.00 0.00 10 ASP A CA 24
ATOM 10799 C C . ASP A 1 10 ? 3.571 5.131 1.495 1.00 0.00 10 ASP A C 24
ATOM 10800 O O . ASP A 1 10 ? 3.170 5.991 0.735 1.00 0.00 10 ASP A O 24
ATOM 10809 N N . CYS A 1 11 ? 3.017 3.950 1.534 1.00 0.00 11 CYS A N 24
ATOM 10810 C CA . CYS A 1 11 ? 1.870 3.634 0.636 1.00 0.00 11 CYS A CA 24
ATOM 10811 C C . CYS A 1 11 ? 0.608 4.348 1.127 1.00 0.00 11 CYS A C 24
ATOM 10812 O O . CYS A 1 11 ? -0.084 4.999 0.370 1.00 0.00 11 CYS A O 24
ATOM 10819 N N . ILE A 1 12 ? 0.308 4.235 2.392 1.00 0.00 12 ILE A N 24
ATOM 10820 C CA . ILE A 1 12 ? -0.907 4.911 2.933 1.00 0.00 12 ILE A CA 24
ATOM 10821 C C . ILE A 1 12 ? -0.769 6.430 2.789 1.00 0.00 12 ILE A C 24
ATOM 10822 O O . ILE A 1 12 ? -1.744 7.155 2.790 1.00 0.00 12 ILE A O 24
ATOM 10838 N N . MET A 1 13 ? 0.437 6.914 2.667 1.00 0.00 13 MET A N 24
ATOM 10839 C CA . MET A 1 13 ? 0.641 8.384 2.524 1.00 0.00 13 MET A CA 24
ATOM 10840 C C . MET A 1 13 ? 0.451 8.808 1.063 1.00 0.00 13 MET A C 24
ATOM 10841 O O . MET A 1 13 ? -0.244 9.761 0.769 1.00 0.00 13 MET A O 24
ATOM 10855 N N . LYS A 1 14 ? 1.065 8.111 0.148 1.00 0.00 14 LYS A N 24
ATOM 10856 C CA . LYS A 1 14 ? 0.923 8.476 -1.289 1.00 0.00 14 LYS A CA 24
ATOM 10857 C C . LYS A 1 14 ? -0.548 8.718 -1.638 1.00 0.00 14 LYS A C 24
ATOM 10858 O O . LYS A 1 14 ? -0.866 9.498 -2.513 1.00 0.00 14 LYS A O 24
ATOM 10877 N N . GLY A 1 15 ? -1.447 8.060 -0.960 1.00 0.00 15 GLY A N 24
ATOM 10878 C CA . GLY A 1 15 ? -2.890 8.258 -1.255 1.00 0.00 15 GLY A CA 24
ATOM 10879 C C . GLY A 1 15 ? -3.604 6.904 -1.305 1.00 0.00 15 GLY A C 24
ATOM 10880 O O . GLY A 1 15 ? -4.802 6.834 -1.499 1.00 0.00 15 GLY A O 24
ATOM 10884 N N . TYR A 1 16 ? -2.884 5.829 -1.136 1.00 0.00 16 TYR A N 24
ATOM 10885 C CA . TYR A 1 16 ? -3.527 4.488 -1.179 1.00 0.00 16 TYR A CA 24
ATOM 10886 C C . TYR A 1 16 ? -4.022 4.092 0.216 1.00 0.00 16 TYR A C 24
ATOM 10887 O O . TYR A 1 16 ? -4.281 4.930 1.056 1.00 0.00 16 TYR A O 24
ATOM 10905 N N . ASN A 1 17 ? -4.154 2.817 0.469 1.00 0.00 17 ASN A N 24
ATOM 10906 C CA . ASN A 1 17 ? -4.633 2.366 1.808 1.00 0.00 17 ASN A CA 24
ATOM 10907 C C . ASN A 1 17 ? -3.588 1.461 2.467 1.00 0.00 17 ASN A C 24
ATOM 10908 O O . ASN A 1 17 ? -3.510 1.365 3.676 1.00 0.00 17 ASN A O 24
ATOM 10919 N N . THR A 1 18 ? -2.784 0.798 1.682 1.00 0.00 18 THR A N 24
ATOM 10920 C CA . THR A 1 18 ? -1.746 -0.099 2.264 1.00 0.00 18 THR A CA 24
ATOM 10921 C C . THR A 1 18 ? -0.725 -0.489 1.190 1.00 0.00 18 THR A C 24
ATOM 10922 O O . THR A 1 18 ? -0.805 -0.053 0.061 1.00 0.00 18 THR A O 24
ATOM 10933 N N . GLY A 1 19 ? 0.232 -1.307 1.536 1.00 0.00 19 GLY A N 24
ATOM 10934 C CA . GLY A 1 19 ? 1.255 -1.722 0.535 1.00 0.00 19 GLY A CA 24
ATOM 10935 C C . GLY A 1 19 ? 2.023 -2.936 1.063 1.00 0.00 19 GLY A C 24
ATOM 10936 O O . GLY A 1 19 ? 1.730 -3.456 2.121 1.00 0.00 19 GLY A O 24
ATOM 10940 N N . SER A 1 20 ? 3.005 -3.390 0.334 1.00 0.00 20 SER A N 24
ATOM 10941 C CA . SER A 1 20 ? 3.793 -4.569 0.795 1.00 0.00 20 SER A CA 24
ATOM 10942 C C . SER A 1 20 ? 5.112 -4.656 0.020 1.00 0.00 20 SER A C 24
ATOM 10943 O O . SER A 1 20 ? 5.378 -3.863 -0.861 1.00 0.00 20 SER A O 24
ATOM 10951 N N . CYS A 1 21 ? 5.941 -5.611 0.343 1.00 0.00 21 CYS A N 24
ATOM 10952 C CA . CYS A 1 21 ? 7.241 -5.741 -0.378 1.00 0.00 21 CYS A CA 24
ATOM 10953 C C . CYS A 1 21 ? 7.102 -6.721 -1.545 1.00 0.00 21 CYS A C 24
ATOM 10954 O O . CYS A 1 21 ? 6.682 -7.848 -1.377 1.00 0.00 21 CYS A O 24
ATOM 10961 N N . VAL A 1 22 ? 7.456 -6.300 -2.729 1.00 0.00 22 VAL A N 24
ATOM 10962 C CA . VAL A 1 22 ? 7.347 -7.208 -3.907 1.00 0.00 22 VAL A CA 24
ATOM 10963 C C . VAL A 1 22 ? 8.530 -6.989 -4.853 1.00 0.00 22 VAL A C 24
ATOM 10964 O O . VAL A 1 22 ? 8.928 -5.871 -5.113 1.00 0.00 22 VAL A O 24
ATOM 10977 N N . ARG A 1 23 ? 9.095 -8.046 -5.369 1.00 0.00 23 ARG A N 24
ATOM 10978 C CA . ARG A 1 23 ? 10.253 -7.893 -6.296 1.00 0.00 23 ARG A CA 24
ATOM 10979 C C . ARG A 1 23 ? 11.287 -6.937 -5.693 1.00 0.00 23 ARG A C 24
ATOM 10980 O O . ARG A 1 23 ? 11.827 -6.085 -6.369 1.00 0.00 23 ARG A O 24
ATOM 11001 N N . GLY A 1 24 ? 11.562 -7.070 -4.424 1.00 0.00 24 GLY A N 24
ATOM 11002 C CA . GLY A 1 24 ? 12.559 -6.168 -3.779 1.00 0.00 24 GLY A CA 24
ATOM 11003 C C . GLY A 1 24 ? 12.088 -4.718 -3.907 1.00 0.00 24 GLY A C 24
ATOM 11004 O O . GLY A 1 24 ? 12.882 -3.799 -3.953 1.00 0.00 24 GLY A O 24
ATOM 11008 N N . SER A 1 25 ? 10.802 -4.505 -3.963 1.00 0.00 25 SER A N 24
ATOM 11009 C CA . SER A 1 25 ? 10.282 -3.112 -4.089 1.00 0.00 25 SER A CA 24
ATOM 11010 C C . SER A 1 25 ? 9.106 -2.899 -3.133 1.00 0.00 25 SER A C 24
ATOM 11011 O O . SER A 1 25 ? 8.993 -3.552 -2.114 1.00 0.00 25 SER A O 24
ATOM 11019 N N . CYS A 1 26 ? 8.227 -1.986 -3.452 1.00 0.00 26 CYS A N 24
ATOM 11020 C CA . CYS A 1 26 ? 7.062 -1.730 -2.558 1.00 0.00 26 CYS A CA 24
ATOM 11021 C C . CYS A 1 26 ? 5.839 -1.314 -3.383 1.00 0.00 26 CYS A C 24
ATOM 11022 O O . CYS A 1 26 ? 5.920 -0.456 -4.239 1.00 0.00 26 CYS A O 24
ATOM 11029 N N . GLN A 1 27 ? 4.709 -1.912 -3.125 1.00 0.00 27 GLN A N 24
ATOM 11030 C CA . GLN A 1 27 ? 3.481 -1.550 -3.888 1.00 0.00 27 GLN A CA 24
ATOM 11031 C C . GLN A 1 27 ? 2.397 -1.039 -2.934 1.00 0.00 27 GLN A C 24
ATOM 11032 O O . GLN A 1 27 ? 2.371 -1.380 -1.769 1.00 0.00 27 GLN A O 24
ATOM 11046 N N . CYS A 1 28 ? 1.500 -0.226 -3.421 1.00 0.00 28 CYS A N 24
ATOM 11047 C CA . CYS A 1 28 ? 0.416 0.300 -2.540 1.00 0.00 28 CYS A CA 24
ATOM 11048 C C . CYS A 1 28 ? -0.952 -0.113 -3.087 1.00 0.00 28 CYS A C 24
ATOM 11049 O O . CYS A 1 28 ? -1.148 -0.217 -4.282 1.00 0.00 28 CYS A O 24
ATOM 11056 N N . ARG A 1 29 ? -1.901 -0.356 -2.225 1.00 0.00 29 ARG A N 24
ATOM 11057 C CA . ARG A 1 29 ? -3.255 -0.766 -2.701 1.00 0.00 29 ARG A CA 24
ATOM 11058 C C . ARG A 1 29 ? -4.339 0.052 -1.993 1.00 0.00 29 ARG A C 24
ATOM 11059 O O . ARG A 1 29 ? -4.267 0.304 -0.806 1.00 0.00 29 ARG A O 24
ATOM 11080 N N . ARG A 1 30 ? -5.346 0.465 -2.712 1.00 0.00 30 ARG A N 24
ATOM 11081 C CA . ARG A 1 30 ? -6.438 1.263 -2.081 1.00 0.00 30 ARG A CA 24
ATOM 11082 C C . ARG A 1 30 ? -7.592 0.345 -1.671 1.00 0.00 30 ARG A C 24
ATOM 11083 O O . ARG A 1 30 ? -7.528 -0.858 -1.834 1.00 0.00 30 ARG A O 24
ATOM 11104 N N . THR A 1 31 ? -8.646 0.899 -1.137 1.00 0.00 31 THR A N 24
ATOM 11105 C CA . THR A 1 31 ? -9.801 0.053 -0.717 1.00 0.00 31 THR A CA 24
ATOM 11106 C C . THR A 1 31 ? -11.066 0.469 -1.474 1.00 0.00 31 THR A C 24
ATOM 11107 O O . THR A 1 31 ? -11.038 1.344 -2.316 1.00 0.00 31 THR A O 24
ATOM 11118 N N . SER A 1 32 ? -12.174 -0.154 -1.182 1.00 0.00 32 SER A N 24
ATOM 11119 C CA . SER A 1 32 ? -13.440 0.203 -1.885 1.00 0.00 32 SER A CA 24
ATOM 11120 C C . SER A 1 32 ? -14.471 0.727 -0.881 1.00 0.00 32 SER A C 24
ATOM 11121 O O . SER A 1 32 ? -15.289 -0.014 -0.372 1.00 0.00 32 SER A O 24
ATOM 11129 N N . GLY A 1 33 ? -14.441 2.000 -0.593 1.00 0.00 33 GLY A N 24
ATOM 11130 C CA . GLY A 1 33 ? -15.421 2.568 0.376 1.00 0.00 33 GLY A CA 24
ATOM 11131 C C . GLY A 1 33 ? -14.974 3.970 0.790 1.00 0.00 33 GLY A C 24
ATOM 11132 O O . GLY A 1 33 ? -14.935 4.836 -0.067 1.00 0.00 33 GLY A O 24
ATOM 11137 N N . ALA A 1 1 ? 16.556 0.242 -0.399 1.00 0.00 1 ALA A N 25
ATOM 11138 C CA . ALA A 1 1 ? 16.131 -0.965 0.367 1.00 0.00 1 ALA A CA 25
ATOM 11139 C C . ALA A 1 1 ? 14.635 -0.889 0.684 1.00 0.00 1 ALA A C 25
ATOM 11140 O O . ALA A 1 1 ? 14.159 0.073 1.252 1.00 0.00 1 ALA A O 25
ATOM 11149 N N . CYS A 1 2 ? 13.889 -1.898 0.322 1.00 0.00 2 CYS A N 25
ATOM 11150 C CA . CYS A 1 2 ? 12.426 -1.881 0.606 1.00 0.00 2 CYS A CA 25
ATOM 11151 C C . CYS A 1 2 ? 12.122 -2.689 1.871 1.00 0.00 2 CYS A C 25
ATOM 11152 O O . CYS A 1 2 ? 12.934 -3.466 2.335 1.00 0.00 2 CYS A O 25
ATOM 11159 N N . ASN A 1 3 ? 10.956 -2.514 2.428 1.00 0.00 3 ASN A N 25
ATOM 11160 C CA . ASN A 1 3 ? 10.588 -3.271 3.658 1.00 0.00 3 ASN A CA 25
ATOM 11161 C C . ASN A 1 3 ? 9.066 -3.287 3.821 1.00 0.00 3 ASN A C 25
ATOM 11162 O O . ASN A 1 3 ? 8.394 -2.315 3.538 1.00 0.00 3 ASN A O 25
ATOM 11173 N N . ASP A 1 4 ? 8.515 -4.381 4.272 1.00 0.00 4 ASP A N 25
ATOM 11174 C CA . ASP A 1 4 ? 7.036 -4.448 4.445 1.00 0.00 4 ASP A CA 25
ATOM 11175 C C . ASP A 1 4 ? 6.562 -3.316 5.359 1.00 0.00 4 ASP A C 25
ATOM 11176 O O . ASP A 1 4 ? 5.532 -2.711 5.134 1.00 0.00 4 ASP A O 25
ATOM 11185 N N . ARG A 1 5 ? 7.308 -3.023 6.389 1.00 0.00 5 ARG A N 25
ATOM 11186 C CA . ARG A 1 5 ? 6.902 -1.928 7.314 1.00 0.00 5 ARG A CA 25
ATOM 11187 C C . ARG A 1 5 ? 6.976 -0.578 6.595 1.00 0.00 5 ARG A C 25
ATOM 11188 O O . ARG A 1 5 ? 6.122 0.271 6.755 1.00 0.00 5 ARG A O 25
ATOM 11209 N N . ASP A 1 6 ? 7.993 -0.376 5.801 1.00 0.00 6 ASP A N 25
ATOM 11210 C CA . ASP A 1 6 ? 8.122 0.917 5.071 1.00 0.00 6 ASP A CA 25
ATOM 11211 C C . ASP A 1 6 ? 7.115 0.979 3.919 1.00 0.00 6 ASP A C 25
ATOM 11212 O O . ASP A 1 6 ? 6.690 2.042 3.511 1.00 0.00 6 ASP A O 25
ATOM 11221 N N . CYS A 1 7 ? 6.728 -0.153 3.393 1.00 0.00 7 CYS A N 25
ATOM 11222 C CA . CYS A 1 7 ? 5.745 -0.151 2.269 1.00 0.00 7 CYS A CA 25
ATOM 11223 C C . CYS A 1 7 ? 4.392 0.366 2.758 1.00 0.00 7 CYS A C 25
ATOM 11224 O O . CYS A 1 7 ? 3.831 1.287 2.200 1.00 0.00 7 CYS A O 25
ATOM 11231 N N . SER A 1 8 ? 3.863 -0.212 3.803 1.00 0.00 8 SER A N 25
ATOM 11232 C CA . SER A 1 8 ? 2.549 0.260 4.324 1.00 0.00 8 SER A CA 25
ATOM 11233 C C . SER A 1 8 ? 2.665 1.719 4.769 1.00 0.00 8 SER A C 25
ATOM 11234 O O . SER A 1 8 ? 1.812 2.535 4.486 1.00 0.00 8 SER A O 25
ATOM 11242 N N . LEU A 1 9 ? 3.722 2.053 5.459 1.00 0.00 9 LEU A N 25
ATOM 11243 C CA . LEU A 1 9 ? 3.898 3.461 5.913 1.00 0.00 9 LEU A CA 25
ATOM 11244 C C . LEU A 1 9 ? 3.916 4.395 4.700 1.00 0.00 9 LEU A C 25
ATOM 11245 O O . LEU A 1 9 ? 3.219 5.390 4.659 1.00 0.00 9 LEU A O 25
ATOM 11261 N N . ASP A 1 10 ? 4.701 4.075 3.708 1.00 0.00 10 ASP A N 25
ATOM 11262 C CA . ASP A 1 10 ? 4.759 4.935 2.493 1.00 0.00 10 ASP A CA 25
ATOM 11263 C C . ASP A 1 10 ? 3.485 4.747 1.665 1.00 0.00 10 ASP A C 25
ATOM 11264 O O . ASP A 1 10 ? 2.839 5.698 1.271 1.00 0.00 10 ASP A O 25
ATOM 11273 N N . CYS A 1 11 ? 3.117 3.522 1.404 1.00 0.00 11 CYS A N 25
ATOM 11274 C CA . CYS A 1 11 ? 1.885 3.262 0.607 1.00 0.00 11 CYS A CA 25
ATOM 11275 C C . CYS A 1 11 ? 0.737 4.136 1.118 1.00 0.00 11 CYS A C 25
ATOM 11276 O O . CYS A 1 11 ? 0.002 4.725 0.350 1.00 0.00 11 CYS A O 25
ATOM 11283 N N . ILE A 1 12 ? 0.578 4.225 2.410 1.00 0.00 12 ILE A N 25
ATOM 11284 C CA . ILE A 1 12 ? -0.520 5.061 2.972 1.00 0.00 12 ILE A CA 25
ATOM 11285 C C . ILE A 1 12 ? -0.211 6.545 2.766 1.00 0.00 12 ILE A C 25
ATOM 11286 O O . ILE A 1 12 ? -1.083 7.338 2.473 1.00 0.00 12 ILE A O 25
ATOM 11302 N N . MET A 1 13 ? 1.027 6.922 2.913 1.00 0.00 13 MET A N 25
ATOM 11303 C CA . MET A 1 13 ? 1.399 8.353 2.723 1.00 0.00 13 MET A CA 25
ATOM 11304 C C . MET A 1 13 ? 1.181 8.762 1.263 1.00 0.00 13 MET A C 25
ATOM 11305 O O . MET A 1 13 ? 0.578 9.777 0.975 1.00 0.00 13 MET A O 25
ATOM 11319 N N . LYS A 1 14 ? 1.669 7.978 0.341 1.00 0.00 14 LYS A N 25
ATOM 11320 C CA . LYS A 1 14 ? 1.490 8.320 -1.098 1.00 0.00 14 LYS A CA 25
ATOM 11321 C C . LYS A 1 14 ? 0.038 8.721 -1.372 1.00 0.00 14 LYS A C 25
ATOM 11322 O O . LYS A 1 14 ? -0.240 9.541 -2.223 1.00 0.00 14 LYS A O 25
ATOM 11341 N N . GLY A 1 15 ? -0.892 8.149 -0.654 1.00 0.00 15 GLY A N 25
ATOM 11342 C CA . GLY A 1 15 ? -2.318 8.497 -0.871 1.00 0.00 15 GLY A CA 25
ATOM 11343 C C . GLY A 1 15 ? -3.142 7.219 -1.052 1.00 0.00 15 GLY A C 25
ATOM 11344 O O . GLY A 1 15 ? -4.328 7.270 -1.310 1.00 0.00 15 GLY A O 25
ATOM 11348 N N . TYR A 1 16 ? -2.525 6.077 -0.923 1.00 0.00 16 TYR A N 25
ATOM 11349 C CA . TYR A 1 16 ? -3.275 4.801 -1.092 1.00 0.00 16 TYR A CA 25
ATOM 11350 C C . TYR A 1 16 ? -3.872 4.356 0.246 1.00 0.00 16 TYR A C 25
ATOM 11351 O O . TYR A 1 16 ? -4.236 5.168 1.074 1.00 0.00 16 TYR A O 25
ATOM 11369 N N . ASN A 1 17 ? -3.977 3.073 0.464 1.00 0.00 17 ASN A N 25
ATOM 11370 C CA . ASN A 1 17 ? -4.552 2.581 1.750 1.00 0.00 17 ASN A CA 25
ATOM 11371 C C . ASN A 1 17 ? -3.644 1.511 2.365 1.00 0.00 17 ASN A C 25
ATOM 11372 O O . ASN A 1 17 ? -3.543 1.388 3.569 1.00 0.00 17 ASN A O 25
ATOM 11383 N N . THR A 1 18 ? -2.984 0.736 1.548 1.00 0.00 18 THR A N 25
ATOM 11384 C CA . THR A 1 18 ? -2.087 -0.324 2.090 1.00 0.00 18 THR A CA 25
ATOM 11385 C C . THR A 1 18 ? -1.224 -0.916 0.971 1.00 0.00 18 THR A C 25
ATOM 11386 O O . THR A 1 18 ? -1.545 -0.810 -0.196 1.00 0.00 18 THR A O 25
ATOM 11397 N N . GLY A 1 19 ? -0.132 -1.540 1.320 1.00 0.00 19 GLY A N 25
ATOM 11398 C CA . GLY A 1 19 ? 0.750 -2.140 0.277 1.00 0.00 19 GLY A CA 25
ATOM 11399 C C . GLY A 1 19 ? 1.713 -3.133 0.932 1.00 0.00 19 GLY A C 25
ATOM 11400 O O . GLY A 1 19 ? 1.542 -3.517 2.073 1.00 0.00 19 GLY A O 25
ATOM 11404 N N . SER A 1 20 ? 2.723 -3.552 0.221 1.00 0.00 20 SER A N 25
ATOM 11405 C CA . SER A 1 20 ? 3.695 -4.522 0.804 1.00 0.00 20 SER A CA 25
ATOM 11406 C C . SER A 1 20 ? 4.949 -4.606 -0.070 1.00 0.00 20 SER A C 25
ATOM 11407 O O . SER A 1 20 ? 4.949 -4.193 -1.213 1.00 0.00 20 SER A O 25
ATOM 11415 N N . CYS A 1 21 ? 6.018 -5.139 0.458 1.00 0.00 21 CYS A N 25
ATOM 11416 C CA . CYS A 1 21 ? 7.269 -5.248 -0.343 1.00 0.00 21 CYS A CA 25
ATOM 11417 C C . CYS A 1 21 ? 7.265 -6.547 -1.153 1.00 0.00 21 CYS A C 25
ATOM 11418 O O . CYS A 1 21 ? 7.202 -7.630 -0.605 1.00 0.00 21 CYS A O 25
ATOM 11425 N N . VAL A 1 22 ? 7.330 -6.450 -2.453 1.00 0.00 22 VAL A N 25
ATOM 11426 C CA . VAL A 1 22 ? 7.328 -7.681 -3.292 1.00 0.00 22 VAL A CA 25
ATOM 11427 C C . VAL A 1 22 ? 8.525 -7.676 -4.246 1.00 0.00 22 VAL A C 25
ATOM 11428 O O . VAL A 1 22 ? 8.875 -6.659 -4.813 1.00 0.00 22 VAL A O 25
ATOM 11441 N N . ARG A 1 23 ? 9.154 -8.804 -4.427 1.00 0.00 23 ARG A N 25
ATOM 11442 C CA . ARG A 1 23 ? 10.330 -8.865 -5.346 1.00 0.00 23 ARG A CA 25
ATOM 11443 C C . ARG A 1 23 ? 11.289 -7.707 -5.061 1.00 0.00 23 ARG A C 25
ATOM 11444 O O . ARG A 1 23 ? 11.788 -7.064 -5.963 1.00 0.00 23 ARG A O 25
ATOM 11465 N N . GLY A 1 24 ? 11.554 -7.435 -3.811 1.00 0.00 24 GLY A N 25
ATOM 11466 C CA . GLY A 1 24 ? 12.486 -6.322 -3.469 1.00 0.00 24 GLY A CA 25
ATOM 11467 C C . GLY A 1 24 ? 11.871 -4.985 -3.889 1.00 0.00 24 GLY A C 25
ATOM 11468 O O . GLY A 1 24 ? 12.553 -3.986 -3.996 1.00 0.00 24 GLY A O 25
ATOM 11472 N N . SER A 1 25 ? 10.588 -4.957 -4.128 1.00 0.00 25 SER A N 25
ATOM 11473 C CA . SER A 1 25 ? 9.935 -3.680 -4.540 1.00 0.00 25 SER A CA 25
ATOM 11474 C C . SER A 1 25 ? 8.831 -3.309 -3.546 1.00 0.00 25 SER A C 25
ATOM 11475 O O . SER A 1 25 ? 8.764 -3.837 -2.457 1.00 0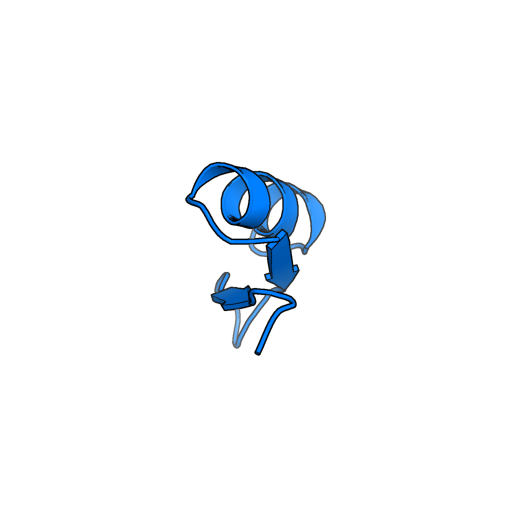.00 25 SER A O 25
ATOM 11483 N N . CYS A 1 26 ? 7.965 -2.404 -3.912 1.00 0.00 26 CYS A N 25
ATOM 11484 C CA . CYS A 1 26 ? 6.870 -1.999 -2.981 1.00 0.00 26 CYS A CA 25
ATOM 11485 C C . CYS A 1 26 ? 5.601 -1.663 -3.768 1.00 0.00 26 CYS A C 25
ATOM 11486 O O . CYS A 1 26 ? 5.603 -0.814 -4.638 1.00 0.00 26 CYS A O 25
ATOM 11493 N N . GLN A 1 27 ? 4.516 -2.322 -3.467 1.00 0.00 27 GLN A N 25
ATOM 11494 C CA . GLN A 1 27 ? 3.244 -2.045 -4.195 1.00 0.00 27 GLN A CA 25
ATOM 11495 C C . GLN A 1 27 ? 2.165 -1.579 -3.212 1.00 0.00 27 GLN A C 25
ATOM 11496 O O . GLN A 1 27 ? 2.024 -2.116 -2.130 1.00 0.00 27 GLN A O 25
ATOM 11510 N N . CYS A 1 28 ? 1.403 -0.585 -3.579 1.00 0.00 28 CYS A N 25
ATOM 11511 C CA . CYS A 1 28 ? 0.336 -0.089 -2.664 1.00 0.00 28 CYS A CA 25
ATOM 11512 C C . CYS A 1 28 ? -1.034 -0.227 -3.333 1.00 0.00 28 CYS A C 25
ATOM 11513 O O . CYS A 1 28 ? -1.140 -0.310 -4.540 1.00 0.00 28 CYS A O 25
ATOM 11520 N N . ARG A 1 29 ? -2.085 -0.255 -2.559 1.00 0.00 29 ARG A N 25
ATOM 11521 C CA . ARG A 1 29 ? -3.444 -0.390 -3.155 1.00 0.00 29 ARG A CA 25
ATOM 11522 C C . ARG A 1 29 ? -4.439 0.506 -2.411 1.00 0.00 29 ARG A C 25
ATOM 11523 O O . ARG A 1 29 ? -4.330 0.713 -1.220 1.00 0.00 29 ARG A O 25
ATOM 11544 N N . ARG A 1 30 ? -5.408 1.036 -3.106 1.00 0.00 30 ARG A N 25
ATOM 11545 C CA . ARG A 1 30 ? -6.409 1.916 -2.437 1.00 0.00 30 ARG A CA 25
ATOM 11546 C C . ARG A 1 30 ? -7.699 1.138 -2.169 1.00 0.00 30 ARG A C 25
ATOM 11547 O O . ARG A 1 30 ? -8.750 1.466 -2.683 1.00 0.00 30 ARG A O 25
ATOM 11568 N N . THR A 1 31 ? -7.629 0.111 -1.368 1.00 0.00 31 THR A N 25
ATOM 11569 C CA . THR A 1 31 ? -8.852 -0.686 -1.067 1.00 0.00 31 THR A CA 25
ATOM 11570 C C . THR A 1 31 ? -9.372 -0.350 0.333 1.00 0.00 31 THR A C 25
ATOM 11571 O O . THR A 1 31 ? -8.975 -0.948 1.313 1.00 0.00 31 THR A O 25
ATOM 11582 N N . SER A 1 32 ? -10.258 0.602 0.435 1.00 0.00 32 SER A N 25
ATOM 11583 C CA . SER A 1 32 ? -10.803 0.976 1.771 1.00 0.00 32 SER A CA 25
ATOM 11584 C C . SER A 1 32 ? -12.180 0.338 1.980 1.00 0.00 32 SER A C 25
ATOM 11585 O O . SER A 1 32 ? -12.873 0.636 2.933 1.00 0.00 32 SER A O 25
ATOM 11593 N N . GLY A 1 33 ? -12.580 -0.535 1.096 1.00 0.00 33 GLY A N 25
ATOM 11594 C CA . GLY A 1 33 ? -13.911 -1.188 1.245 1.00 0.00 33 GLY A CA 25
ATOM 11595 C C . GLY A 1 33 ? -13.747 -2.524 1.971 1.00 0.00 33 GLY A C 25
ATOM 11596 O O . GLY A 1 33 ? -14.647 -2.888 2.711 1.00 0.00 33 GLY A O 25
#

Nearest PDB structures (foldseek):
  2koz-assembly1_A  TM=9.182E-01  e=6.149E-05  synthetic construct
  2kp0-assembly1_A  TM=8.466E-01  e=1.155E-04  synthetic construct
  1q2k-assembly1_A  TM=8.606E-01  e=3.881E-02  unclassified
  1pjv-assembly1_A  TM=8.217E-01  e=3.881E-02  unclassified
  1bkt-assembly1_A  TM=7.515E-01  e=3.655E-01  Olivierus martensii

Secondary structure (DSSP, 8-state):
--SHHHHHHHHHHHTSSEEEEETTEEEEE----